Protein AF-0000000066000483 (afdb_homodimer)

Nearest PDB structures (foldseek):
  2x7j-assembly1_D  TM=9.455E-01  e=1.688E-59  Bacillus subtilis
  5esu-assembly1_A  TM=7.967E-01  e=1.629E-35  Mycobacterium tuberculosis H37Rv
  6o0g-assembly1_A  TM=8.181E-01  e=1.259E-33  Mycobacterium tuberculosis H37Rv
  6bd3-assembly1_A  TM=7.556E-01  e=4.168E-23  Saccharomyces cerevisiae
  5ims-assembly1_A  TM=7.559E-01  e=4.507E-22  Saccharomyces cerevisiae S288C

Secondary structure (DSSP, 8-state):
--HHHHHHHHHHHHHHHHHHHHHTT--EEEE---STTHHHHHHHHH-TT-EEEE-S-HHHHHHHHHHHHHHHTS-EEEEE-STHHHHTTHHHHHHHHHHT--EEEEEEE--GGGTTTT-TT----TTTTGGGSSEEEEPPSP-GGGHHHHHHHHHHHHHHHHSSSP-EEEEEEE-PSP-PPPHHHHHHHHTSPP-------------HHHHHHHHHHHHT-SSEEEEE-TTPPTTHHHHHHHHHHHHT--EEE-TTSSSSBSTT--TTEE--HHHHTT-HHHHHH---SEEEEESSPPS-HHHHHHHHH-TTSEEEEE-TT-----TTS---EEE-S-HHHHHHHHHHHTTT----S--HHHHHHHHHHHHHHHHHHHHHTT--S--HHHHHHHHHHHSPTTEEEEE-TTHHHHHHHHHS--BSS-EEEE---SS--STTHHHHHHHHHHTT--SEEEEEEHHHHHHTGGGHHHHHHHT--EEEEEEE-SS-GGGGGSGGGG-HHHHIIIII------SHHHHHHTT-EEEEE-SHHHHHHHHHHHTTSSEEEEEEE--HHHHHHHHHTHHHHHHHHHHHTT-SS--/--HHHHHHHHHHHHHHHHHHHHHTT--EEEE---STTHHHHHHHHH-TT-EEEE-S-HHHHHHHHHHHHHHHTS-EEEEE-STHHHHTTHHHHHHHHHHT--EEEEEEE--GGGTTTT-TT----TTTTGGGSSEEEEPPSP-GGGHHHHHHHHHHHHHHHHSSSP-EEEEEEE-PSP-PPPHHHHHHHHHSPP-------------HHHHHHHHHHHHT-SSEEEEE-TTPPTT-HHHHHHHHHHHT--EEE-TTSS-SBSTT--TTEE--HHHHTT-HHHHHH---SEEEEESSPPS-HHHHHHHHH-TTSEEEEE-TT-----TTS---EEE-S-HHHHHHHHHHHTTT----S--HHHHHHHHHHHHHHHHHHHHHTT--S--HHHHHHHHHHHSPTTEEEEE-TTHHHHHHHHHS--BSS-EEEE---SS--STTHHHHHHHHHHTT--SEEEEEEHHHHHHTGGGHHHHHHHT--EEEEEEE-SS-GGGGGSGGGG-HHHHIIIII------SHHHHHHTT-EEEEE-SHHHHHHHHHHHTTSSEEEEEEE--HHHHHHHHHTHHHHHHHHHHHTT-SS--

Foldseek 3Di:
DPPVQQLALLLLLLLLLLQQCQVQPAAEEEEEDDQLQQSNVVNQVPQPRHDYQYAHQLLLSLLLQQLQQVLQVAEYEYEYEAACSLVSNQVSLQLQQLLLGQYEYEYEAAAPVQEPPPHPRHDPNQCSNPPSAQEEDEDHERDPVCSVVSQVVSQVQRQSCNAFSHHYYYYYYHYDPPRYHDPVVSVVSSVDDRDHDHDDYDFFDDDLVVLLVVLVVLLPFQFEAEEQAANFDAPCQLLVLLLCVLSLHAYAYAPRRNNQEAQSDDLSYFQQCLQLLVQPLQLVFRAGQEYEYEDADHPRPSVVVSCLVRLNHAYEYEACSPDDRDPSPSHPHYHNGRSNVSSVSSSVSSVPPPPDDRDLNSVLVSVLRVLLLVLLCVPQQPDKFDALLNVLLCCLVLPAAQAEEEEAAQVRSVSNRNRNGGDHRHYNYHYSPSVRDLANSLSSQQSNQVSVRPPAEYEHEPVSCVRHLSSLVSCQVVVTQYEYEYEYQQAQLNCCLDPCVVVVVCCCPPGRVGDPDDCVVSCVVNVAAEAADGTDVSVSVQVVVSNVTGHYYYYYYDHSNVNNVVVVVSNVSSNVSCVVVVSSHRD/DPPVQQLALLLLLLLLLLQQCLVQPAAEEEEEDDQLQQSNVVNQVPQPRHDYQYAHQLLLSLLLQQLQQVLQVAEYEYEYEAACSLVSNQVSLQLQQLLLGQYEYEYEAAAPVQEPPPHPRHDPNQCSNPPSAQEEDEDHERDPVCSVVSQVVSQVQRQSCNAFSHHYYYYYYHYDPPRYHDPVVSVVSSVDDRDHDHDDYDFFDDDPVVLLVVLVVLLPFQFEAEEQAANFDAPCQLLVLLLCVLSLHAYAYAPRRNNQEAQSDDLSYFQQCLQLLVQPLQLVFRAGQEYEYGDADHPRPSVVVSCLVRLNHAYEYEACNPDDRDPSPSHPHYHNGRSNVSSVSSSVSSVPPPPDDRDLNSVLVSVLRVLLLVLLCVPQQPDKFDALLNVLLCCLVLPAAQAEEEEAAQVRSVSNRNRNGGDHRHYNYHYSPSVRDLANSLSSQQSNQVSVRPPYEYEHEPVSCVRHLSSLVSCQVVVTQYEYEYEYQQAQLNCCLDPCVVVVVCCCPPGRVRDPDDCVVSCVVNVAAEAADGTDVSVSVQVVVSNVTGHYYYYYYDHSNVNNVVVVVSNVSSNVSCVVVVSSHSD

Solvent-accessible surface area (backbone atoms only — not comparable to full-atom values): 58653 Å² total; per-residue (Å²): 127,63,62,67,62,49,33,52,20,40,24,54,45,31,41,49,50,40,46,37,41,37,72,68,60,30,39,47,35,32,37,32,63,46,68,66,25,36,38,46,53,53,32,37,63,67,37,89,68,39,42,72,43,72,32,87,39,41,43,32,36,36,17,19,30,50,16,25,12,64,50,61,74,37,43,16,27,38,37,30,15,38,25,42,49,53,38,35,27,38,35,32,39,45,31,24,33,62,54,39,38,26,29,41,39,38,32,19,32,65,37,77,91,43,51,91,18,57,32,82,35,45,60,84,66,80,68,55,64,61,88,35,38,76,44,77,45,80,50,71,59,63,45,71,90,46,47,69,58,50,36,48,50,48,16,49,45,56,27,51,12,64,20,67,50,20,8,20,21,38,43,38,41,21,49,64,84,78,51,70,51,46,66,70,60,40,55,54,56,68,72,45,83,77,83,59,46,78,54,82,70,75,82,41,75,79,56,70,67,61,49,49,51,50,41,57,54,53,68,71,48,74,38,42,38,33,36,33,5,35,71,34,64,84,81,40,26,54,44,49,46,52,29,25,64,64,65,53,22,37,31,46,27,26,55,41,12,56,41,28,34,14,78,60,43,52,80,48,51,36,23,33,54,48,54,55,45,63,28,63,52,36,50,70,47,61,65,55,52,33,35,42,36,32,43,36,71,51,88,40,61,36,52,53,50,51,53,64,71,44,60,81,29,45,28,37,40,44,34,44,44,62,70,60,58,50,60,78,74,53,60,82,39,76,43,57,23,28,61,67,58,49,33,53,54,45,37,58,66,37,63,78,56,83,79,76,76,84,44,72,55,37,49,46,53,39,47,49,36,52,49,37,46,50,51,52,49,66,61,39,70,77,52,67,70,67,43,72,59,41,50,29,49,45,44,65,76,68,55,57,73,56,25,29,40,32,35,29,54,72,52,48,42,52,35,34,35,48,37,34,59,56,38,46,58,38,47,48,42,43,62,66,66,36,27,51,42,50,65,34,49,50,8,20,51,52,13,19,31,76,40,65,37,61,56,31,37,34,38,32,40,43,55,32,46,59,53,18,48,70,24,49,54,47,36,52,78,66,70,43,47,35,32,36,42,32,43,32,41,55,32,37,47,59,45,62,75,40,81,60,47,73,41,66,92,49,25,50,70,55,43,30,44,64,72,82,70,58,62,61,32,56,27,56,44,48,68,25,51,68,41,82,37,84,36,58,66,49,42,51,52,52,54,61,56,41,73,78,55,46,35,32,38,39,35,38,69,45,50,39,71,56,49,51,50,61,54,63,60,46,50,60,53,35,45,51,51,35,52,74,71,57,59,34,56,68,127,129,63,64,66,62,48,33,52,20,41,24,53,45,29,42,48,52,42,47,38,41,39,72,67,59,30,38,44,34,30,36,31,63,47,68,67,26,37,40,47,53,52,31,35,63,68,36,90,67,39,42,73,42,70,33,86,38,41,41,32,35,34,16,20,29,51,16,24,12,63,50,62,74,38,43,16,27,39,38,31,16,38,26,42,48,53,39,36,27,38,37,32,40,42,32,24,32,61,55,40,40,27,30,40,38,37,31,19,33,66,36,76,88,43,51,91,17,58,32,82,36,46,60,82,66,80,67,55,64,61,86,37,37,77,44,77,47,80,50,72,60,64,44,72,90,45,47,70,59,49,37,49,50,49,18,50,45,56,27,49,13,63,19,67,49,20,9,20,21,38,42,38,42,21,47,63,84,79,51,70,51,46,65,70,60,40,56,54,57,70,72,44,82,77,84,58,46,78,54,80,70,76,82,42,76,78,56,71,65,60,50,48,51,49,41,60,54,53,68,71,49,73,38,42,38,33,37,32,7,34,72,34,63,84,80,41,28,53,44,50,45,52,31,25,63,62,65,54,23,38,30,46,27,26,54,41,14,57,42,30,34,14,76,61,42,52,79,49,52,36,25,34,55,49,54,55,45,63,28,64,52,36,49,70,46,62,65,54,52,33,36,42,36,33,43,36,70,51,88,40,61,36,51,54,51,50,51,63,71,43,60,81,29,45,30,37,39,45,33,45,44,61,71,60,57,50,60,77,74,52,60,83,38,76,43,56,23,27,59,66,58,48,33,54,54,46,36,59,66,36,62,79,56,82,78,75,78,84,44,73,54,35,48,46,53,40,47,49,38,52,50,36,50,49,52,52,48,66,61,38,70,77,51,66,72,67,44,71,58,41,50,31,49,46,43,65,74,68,53,58,74,56,26,27,38,33,36,30,54,71,53,47,42,52,33,35,35,46,37,35,58,56,37,46,58,36,48,47,42,45,61,66,67,36,26,52,40,51,65,34,52,50,9,19,51,51,12,20,30,74,40,65,38,60,55,30,38,32,38,32,40,44,56,33,45,58,53,17,49,70,23,48,54,46,35,53,76,66,69,43,46,34,32,36,41,32,44,32,40,54,32,39,46,59,44,63,75,40,81,60,45,72,42,66,91,50,25,50,69,54,42,31,44,63,71,82,70,58,62,61,32,56,27,56,46,50,69,27,51,69,39,81,36,85,35,58,67,49,43,52,52,52,53,60,56,40,72,78,54,46,34,32,39,40,36,37,68,48,50,39,73,56,49,51,52,61,55,62,59,47,50,60,53,35,46,52,50,35,50,74,72,58,58,34,57,68,127

Sequence (1174 aa):
MNVTAHIEALTHWVAAIAQSLAANGVKDVVVCPGSRSTPLALAVARHPSLRVWMHLDERSAGFFALGMARARGMPAAVLCTSGTAVANLLPAVVEANLARVPLVILTADRPPELRDNGAPQTIDQIGIFGRNVRWFVDLPTPDMALLPFLRATLGRAVGLARSAPAGPVHLNLPFREPLVPDRARMAALFSETPSAVQVTPARRMIGGAELAMLATSLVEYRRGLIIAGPDCPPDLGPLLTTLAHRLRYPILADPLSGVRYGPHVDEYTLGTYDAFLRDERFVSSYAPEVVLRFGAMPTSKPLLLYLQHHPHARQIVIDGGAGWREPTSLAREHLHVDEHWFCIALADALASSQREGPTLWLRAWVSAEQTARTIIQSHLLPQEHISEPGLFARLGSWLPAGATLFVGNSMPVRDCDTFLGPRTNPLYVVGNRGANGIDGLVSTALGLAAGQARPLVMALGDLSLLHDSNGLLAARLHRLDATILLINNDGGGIFSFLPQASETDQFELLFGTPHGVDFAPLAAMHNAHYTLATDWSAVHEALQASFTGGLHLIEVRTRRDQNVIDHRTIWPLVSNALAQAGITVAEMNVTAHIEALTHWVAAIAQSLAANGVKDVVVCPGSRSTPLALAVARHPSLRVWMHLDERSAGFFALGMARARGMPAAVLCTSGTAVANLLPAVVEANLARVPLVILTADRPPELRDNGAPQTIDQIGIFGRNVRWFVDLPTPDMALLPFLRATLGRAVGLARSAPAGPVHLNLPFREPLVPDRARMAALFSETPSAVQVTPARRMIGGAELAMLATSLVEYRRGLIIAGPDCPPDLGPLLTTLAHRLRYPILADPLSGVRYGPHVDEYTLGTYDAFLRDERFVSSYAPEVVLRFGAMPTSKPLLLYLQHHPHARQIVIDGGAGWREPTSLAREHLHVDEHWFCIALADALASSQREGPTLWLRAWVSAEQTARTIIQSHLLPQEHISEPGLFARLGSWLPAGATLFVGNSMPVRDCDTFLGPRTNPLYVVGNRGANGIDGLVSTALGLAAGQARPLVMALGDLSLLHDSNGLLAARLHRLDATILLINNDGGGIFSFLPQASETDQFELLFGTPHGVDFAPLAAMHNAHYTLATDWSAVHEALQASFTGGLHLIEVRTRRDQNVIDHRTIWPLVSNALAQAGITVAE

Structure (mmCIF, N/CA/C/O backbone):
data_AF-0000000066000483-model_v1
#
loop_
_entity.id
_entity.type
_entity.pdbx_description
1 polymer '2-succinyl-5-enolpyruvyl-6-hydroxy-3-cyclohexene-1-carboxylate synthase'
#
loop_
_atom_site.group_PDB
_atom_site.id
_atom_site.type_symbol
_atom_site.label_atom_id
_atom_site.label_alt_id
_atom_site.label_comp_id
_atom_site.label_asym_id
_atom_site.label_entity_id
_atom_site.label_seq_id
_atom_site.pdbx_PDB_ins_code
_atom_site.Cartn_x
_atom_site.Cartn_y
_atom_site.Cartn_z
_atom_site.occupancy
_atom_site.B_iso_or_equiv
_atom_site.auth_seq_id
_atom_site.auth_comp_id
_atom_site.auth_asym_id
_atom_site.auth_atom_id
_atom_site.pdbx_PDB_model_num
ATOM 1 N N . MET A 1 1 ? -27.188 25.547 -0.928 1 64.12 1 MET A N 1
ATOM 2 C CA . MET A 1 1 ? -27.688 24.234 -1.304 1 64.12 1 MET A CA 1
ATOM 3 C C . MET A 1 1 ? -28.828 23.797 -0.377 1 64.12 1 MET A C 1
ATOM 5 O O . MET A 1 1 ? -28.781 24.047 0.827 1 64.12 1 MET A O 1
ATOM 9 N N . ASN A 1 2 ? -29.953 23.516 -0.878 1 86.12 2 ASN A N 1
ATOM 10 C CA . ASN A 1 2 ? -31.047 22.953 -0.106 1 86.12 2 ASN A CA 1
ATOM 11 C C . ASN A 1 2 ? -30.672 21.641 0.556 1 86.12 2 ASN A C 1
ATOM 13 O O . ASN A 1 2 ? -30.531 20.609 -0.119 1 86.12 2 ASN A O 1
ATOM 17 N N . VAL A 1 3 ? -30.406 21.734 1.861 1 91.06 3 VAL A N 1
ATOM 18 C CA . VAL A 1 3 ? -29.891 20.609 2.641 1 91.06 3 VAL A CA 1
ATOM 19 C C . VAL A 1 3 ? -30.859 19.422 2.559 1 91.06 3 VAL A C 1
ATOM 21 O O . VAL A 1 3 ? -30.422 18.281 2.422 1 91.06 3 VAL A O 1
ATOM 24 N N . THR A 1 4 ? -32.125 19.703 2.559 1 93.38 4 THR A N 1
ATOM 25 C CA . THR A 1 4 ? -33.125 18.641 2.504 1 93.38 4 THR A CA 1
ATOM 26 C C . THR A 1 4 ? -33.094 17.938 1.153 1 93.38 4 THR A C 1
ATOM 28 O O . THR A 1 4 ? -33.156 16.703 1.089 1 93.38 4 THR A O 1
ATOM 31 N N . ALA A 1 5 ? -33.031 18.703 0.168 1 94.5 5 ALA A N 1
ATOM 32 C CA . ALA A 1 5 ? -32.969 18.141 -1.18 1 94.5 5 ALA A CA 1
ATOM 33 C C . ALA A 1 5 ? -31.688 17.328 -1.367 1 94.5 5 ALA A C 1
ATOM 35 O O . ALA A 1 5 ? -31.703 16.281 -2.02 1 94.5 5 ALA A O 1
ATOM 36 N N . HIS A 1 6 ? -30.594 17.828 -0.785 1 96.25 6 HIS A N 1
ATOM 37 C CA . HIS A 1 6 ? -29.328 17.109 -0.872 1 96.25 6 HIS A CA 1
ATOM 38 C C . HIS A 1 6 ? -29.391 15.766 -0.167 1 96.25 6 HIS A C 1
ATOM 40 O O . HIS A 1 6 ? -28.984 14.742 -0.725 1 96.25 6 HIS A O 1
ATOM 46 N N . ILE A 1 7 ? -29.938 15.727 1.005 1 97.56 7 ILE A N 1
ATOM 47 C CA . ILE A 1 7 ? -30 14.508 1.8 1 97.56 7 ILE A CA 1
ATOM 48 C C . ILE A 1 7 ? -30.906 13.492 1.103 1 97.56 7 ILE A C 1
ATOM 50 O O . ILE A 1 7 ? -30.625 12.289 1.115 1 97.56 7 ILE A O 1
ATOM 54 N N . GLU A 1 8 ? -31.984 13.977 0.52 1 97.31 8 GLU A N 1
ATOM 55 C CA . GLU A 1 8 ? -32.875 13.094 -0.236 1 97.31 8 GLU A CA 1
ATOM 56 C C . GLU A 1 8 ? -32.125 12.445 -1.406 1 97.31 8 GLU A C 1
ATOM 58 O O . GLU A 1 8 ? -32.188 11.227 -1.582 1 97.31 8 GLU A O 1
ATOM 63 N N . ALA A 1 9 ? -31.469 13.258 -2.219 1 97.81 9 ALA A N 1
ATOM 64 C CA . ALA A 1 9 ? -30.703 12.75 -3.365 1 97.81 9 ALA A CA 1
ATOM 65 C C . ALA A 1 9 ? -29.625 11.781 -2.922 1 97.81 9 ALA A C 1
ATOM 67 O O . ALA A 1 9 ? -29.422 10.734 -3.541 1 97.81 9 ALA A O 1
ATOM 68 N N . LEU A 1 10 ? -28.938 12.188 -1.86 1 98.5 10 LEU A N 1
ATOM 69 C CA . LEU A 1 10 ? -27.875 11.359 -1.31 1 98.5 10 LEU A CA 1
ATOM 70 C C . LEU A 1 10 ? -28.406 9.992 -0.887 1 98.5 10 LEU A C 1
ATOM 72 O O . LEU A 1 10 ? -27.797 8.961 -1.192 1 98.5 10 LEU A O 1
ATOM 76 N N . THR A 1 11 ? -29.531 9.953 -0.209 1 98.44 11 THR A N 1
ATOM 77 C CA . THR A 1 11 ? -30.141 8.727 0.3 1 98.44 11 THR A CA 1
ATOM 78 C C . THR A 1 11 ? -30.531 7.809 -0.848 1 98.44 11 THR A C 1
ATOM 80 O O . THR A 1 11 ? -30.219 6.617 -0.833 1 98.44 11 THR A O 1
ATOM 83 N N . HIS A 1 12 ? -31.203 8.344 -1.861 1 97.75 12 HIS A N 1
ATOM 84 C CA . HIS A 1 12 ? -31.609 7.547 -3.014 1 97.75 12 HIS A CA 1
ATOM 85 C C . HIS A 1 12 ? -30.406 7.016 -3.773 1 97.75 12 HIS A C 1
ATOM 87 O O . HIS A 1 12 ? -30.422 5.879 -4.258 1 97.75 12 HIS A O 1
ATOM 93 N N . TRP A 1 13 ? -29.422 7.848 -3.869 1 98.19 13 TRP A N 1
ATOM 94 C CA . TRP A 1 13 ? -28.219 7.531 -4.625 1 98.19 13 TRP A CA 1
ATOM 95 C C . TRP A 1 13 ? -27.5 6.332 -4.023 1 98.19 13 TRP A C 1
ATOM 97 O O . TRP A 1 13 ? -27.234 5.348 -4.719 1 98.19 13 TRP A O 1
ATOM 107 N N . VAL A 1 14 ? -27.188 6.328 -2.768 1 98.69 14 VAL A N 1
ATOM 108 C CA . VAL A 1 14 ? -26.391 5.273 -2.129 1 98.69 14 VAL A CA 1
ATOM 109 C C . VAL A 1 14 ? -27.266 4.027 -1.949 1 98.69 14 VAL A C 1
ATOM 111 O O . VAL A 1 14 ? -26.766 2.902 -2.027 1 98.69 14 VAL A O 1
ATOM 114 N N . ALA A 1 15 ? -28.562 4.195 -1.712 1 98 15 ALA A N 1
ATOM 115 C CA . ALA A 1 15 ? -29.469 3.043 -1.689 1 98 15 ALA A CA 1
ATOM 116 C C . ALA A 1 15 ? -29.453 2.318 -3.033 1 98 15 ALA A C 1
ATOM 118 O O . ALA A 1 15 ? -29.438 1.086 -3.08 1 98 15 ALA A O 1
ATOM 119 N N . ALA A 1 16 ? -29.516 3.1 -4.109 1 96.88 16 ALA A N 1
ATOM 120 C CA . ALA A 1 16 ? -29.484 2.518 -5.445 1 96.88 16 ALA A CA 1
ATOM 121 C C . ALA A 1 16 ? -28.188 1.743 -5.684 1 96.88 16 ALA A C 1
ATOM 123 O O . ALA A 1 16 ? -28.203 0.679 -6.309 1 96.88 16 ALA A O 1
ATOM 124 N N . ILE A 1 17 ? -27.078 2.27 -5.234 1 98.31 17 ILE A N 1
ATOM 125 C CA . ILE A 1 17 ? -25.781 1.591 -5.395 1 98.31 17 ILE A CA 1
ATOM 126 C C . ILE A 1 17 ? -25.828 0.247 -4.672 1 98.31 17 ILE A C 1
ATOM 128 O O . ILE A 1 17 ? -25.516 -0.791 -5.258 1 98.31 17 ILE A O 1
ATOM 132 N N . ALA A 1 18 ? -26.219 0.236 -3.414 1 98.12 18 ALA A N 1
ATOM 133 C CA . ALA A 1 18 ? -26.281 -0.988 -2.617 1 98.12 18 ALA A CA 1
ATOM 134 C C . ALA A 1 18 ? -27.203 -2.014 -3.254 1 98.12 18 ALA A C 1
ATOM 136 O O . ALA A 1 18 ? -26.859 -3.193 -3.355 1 98.12 18 ALA A O 1
ATOM 137 N N . GLN A 1 19 ? -28.375 -1.544 -3.68 1 96.62 19 GLN A N 1
ATOM 138 C CA . GLN A 1 19 ? -29.359 -2.426 -4.289 1 96.62 19 GLN A CA 1
ATOM 139 C C . GLN A 1 19 ? -28.844 -3.031 -5.586 1 96.62 19 GLN A C 1
ATOM 141 O O . GLN A 1 19 ? -29.047 -4.219 -5.848 1 96.62 19 GLN A O 1
ATOM 146 N N . SER A 1 20 ? -28.25 -2.213 -6.367 1 95.69 20 SER A N 1
ATOM 147 C CA . SER A 1 20 ? -27.719 -2.684 -7.645 1 95.69 20 SER A CA 1
ATOM 148 C C . SER A 1 20 ? -26.609 -3.707 -7.449 1 95.69 20 SER A C 1
ATOM 150 O O . SER A 1 20 ? -26.516 -4.688 -8.195 1 95.69 20 SER A O 1
ATOM 152 N N . LEU A 1 21 ? -25.688 -3.469 -6.5 1 97.06 21 LEU A N 1
ATOM 153 C CA . LEU A 1 21 ? -24.641 -4.445 -6.195 1 97.06 21 LEU A CA 1
ATOM 154 C C . LEU A 1 21 ? -25.25 -5.797 -5.84 1 97.06 21 LEU A C 1
ATOM 156 O O . LEU A 1 21 ? -24.891 -6.82 -6.426 1 97.06 21 LEU A O 1
ATOM 160 N N . ALA A 1 22 ? -26.219 -5.773 -4.938 1 96.12 22 ALA A N 1
ATOM 161 C CA . ALA A 1 22 ? -26.875 -7 -4.484 1 96.12 22 ALA A CA 1
ATOM 162 C C . ALA A 1 22 ? -27.578 -7.707 -5.633 1 96.12 22 ALA A C 1
ATOM 164 O O . ALA A 1 22 ? -27.484 -8.93 -5.781 1 96.12 22 ALA A O 1
ATOM 165 N N . ALA A 1 23 ? -28.297 -6.934 -6.41 1 93.88 23 ALA A N 1
ATOM 166 C CA . ALA A 1 23 ? -29.062 -7.488 -7.516 1 93.88 23 ALA A CA 1
ATOM 167 C C . ALA A 1 23 ? -28.156 -8.133 -8.555 1 93.88 23 ALA A C 1
ATOM 169 O O . ALA A 1 23 ? -28.578 -9.062 -9.258 1 93.88 23 ALA A O 1
ATOM 170 N N . ASN A 1 24 ? -26.953 -7.648 -8.625 1 93.62 24 ASN A N 1
ATOM 171 C CA . ASN A 1 24 ? -26.016 -8.164 -9.617 1 93.62 24 ASN A CA 1
ATOM 172 C C . ASN A 1 24 ? -25.094 -9.211 -9.023 1 93.62 24 ASN A C 1
ATOM 174 O O . ASN A 1 24 ? -24.047 -9.531 -9.609 1 93.62 24 ASN A O 1
ATOM 178 N N . GLY A 1 25 ? -25.375 -9.672 -7.848 1 92.88 25 GLY A N 1
ATOM 179 C CA . GLY A 1 25 ? -24.734 -10.867 -7.32 1 92.88 25 GLY A CA 1
ATOM 180 C C . GLY A 1 25 ? -23.641 -10.562 -6.316 1 92.88 25 GLY A C 1
ATOM 181 O O . GLY A 1 25 ? -23.062 -11.477 -5.738 1 92.88 25 GLY A O 1
ATOM 182 N N . VAL A 1 26 ? -23.328 -9.289 -6.109 1 96.5 26 VAL A N 1
ATOM 183 C CA . VAL A 1 26 ? -22.359 -8.953 -5.062 1 96.5 26 VAL A CA 1
ATOM 184 C C . VAL A 1 26 ? -22.984 -9.211 -3.691 1 96.5 26 VAL A C 1
ATOM 186 O O . VAL A 1 26 ? -24.094 -8.758 -3.412 1 96.5 26 VAL A O 1
ATOM 189 N N . LYS A 1 27 ? -22.328 -9.93 -2.873 1 96.69 27 LYS A N 1
ATOM 190 C CA . LYS A 1 27 ? -22.844 -10.234 -1.542 1 96.69 27 LYS A CA 1
ATOM 191 C C . LYS A 1 27 ? -21.922 -9.68 -0.455 1 96.69 27 LYS A C 1
ATOM 193 O O . LYS A 1 27 ? -22.391 -9.344 0.639 1 96.69 27 LYS A O 1
ATOM 198 N N . ASP A 1 28 ? -20.672 -9.656 -0.729 1 98.06 28 ASP A N 1
ATOM 199 C CA . ASP A 1 28 ? -19.656 -9.305 0.262 1 98.06 28 ASP A CA 1
ATOM 200 C C . ASP A 1 28 ? -19.031 -7.945 -0.051 1 98.06 28 ASP A C 1
ATOM 202 O O . ASP A 1 28 ? -18.531 -7.727 -1.155 1 98.06 28 ASP A O 1
ATOM 206 N N . VAL A 1 29 ? -19.078 -7.051 0.91 1 98.69 29 VAL A N 1
ATOM 207 C CA . VAL A 1 29 ? -18.453 -5.734 0.783 1 98.69 29 VAL A CA 1
ATOM 208 C C . VAL A 1 29 ? -17.438 -5.535 1.9 1 98.69 29 VAL A C 1
ATOM 210 O O . VAL A 1 29 ? -17.781 -5.547 3.082 1 98.69 29 VAL A O 1
ATOM 213 N N . VAL A 1 30 ? -16.188 -5.445 1.542 1 98.81 30 VAL A N 1
ATOM 214 C CA . VAL A 1 30 ? -15.133 -5.105 2.496 1 98.81 30 VAL A CA 1
ATOM 215 C C . VAL A 1 30 ? -15.102 -3.592 2.707 1 98.81 30 VAL A C 1
ATOM 217 O O . VAL A 1 30 ? -14.867 -2.832 1.764 1 98.81 30 VAL A O 1
ATOM 220 N N . VAL A 1 31 ? -15.336 -3.127 3.92 1 98.56 31 VAL A N 1
ATOM 221 C CA . VAL A 1 31 ? -15.461 -1.703 4.211 1 98.56 31 VAL A CA 1
ATOM 222 C C . VAL A 1 31 ? -14.297 -1.25 5.09 1 98.56 31 VAL A C 1
ATOM 224 O O . VAL A 1 31 ? -14.023 -1.856 6.125 1 98.56 31 VAL A O 1
ATOM 227 N N . CYS A 1 32 ? -13.57 -0.256 4.641 1 98 32 CYS A N 1
ATOM 228 C CA . CYS A 1 32 ? -12.562 0.425 5.449 1 98 32 CYS A CA 1
ATOM 229 C C . CYS A 1 32 ? -13.141 1.688 6.082 1 98 32 CYS A C 1
ATOM 231 O O . CYS A 1 32 ? -13.789 2.486 5.406 1 98 32 CYS A O 1
ATOM 233 N N . PRO A 1 33 ? -12.867 1.894 7.332 1 94.81 33 PRO A N 1
ATOM 234 C CA . PRO A 1 33 ? -13.469 3.043 8.016 1 94.81 33 PRO A CA 1
ATOM 235 C C . PRO A 1 33 ? -12.984 4.379 7.457 1 94.81 33 PRO A C 1
ATOM 237 O O . PRO A 1 33 ? -11.812 4.516 7.102 1 94.81 33 PRO A O 1
ATOM 240 N N . GLY A 1 34 ? -13.891 5.305 7.402 1 95.31 34 GLY A N 1
ATOM 241 C CA . GLY A 1 34 ? -13.625 6.66 6.945 1 95.31 34 GLY A CA 1
ATOM 242 C C . GLY A 1 34 ? -14.867 7.527 6.914 1 95.31 34 GLY A C 1
ATOM 243 O O . GLY A 1 34 ? -15.992 7.02 6.98 1 95.31 34 GLY A O 1
ATOM 244 N N . SER A 1 35 ? -14.68 8.789 6.805 1 95.25 35 SER A N 1
ATOM 245 C CA . SER A 1 35 ? -15.797 9.719 6.879 1 95.25 35 SER A CA 1
ATOM 246 C C . SER A 1 35 ? -16.438 9.93 5.508 1 95.25 35 SER A C 1
ATOM 248 O O . SER A 1 35 ? -17.656 9.883 5.375 1 95.25 35 SER A O 1
ATOM 250 N N . ARG A 1 36 ? -15.609 10.109 4.484 1 96.81 36 ARG A N 1
ATOM 251 C CA . ARG A 1 36 ? -16.125 10.469 3.168 1 96.81 36 ARG A CA 1
ATOM 252 C C . ARG A 1 36 ? -17.016 9.352 2.613 1 96.81 36 ARG A C 1
ATOM 254 O O . ARG A 1 36 ? -17.969 9.617 1.876 1 96.81 36 ARG A O 1
ATOM 261 N N . SER A 1 37 ? -16.797 8.125 3.043 1 98.38 37 SER A N 1
ATOM 262 C CA . SER A 1 37 ? -17.547 6.98 2.525 1 98.38 37 SER A CA 1
ATOM 263 C C . SER A 1 37 ? -18.766 6.676 3.387 1 98.38 37 SER A C 1
ATOM 265 O O . SER A 1 37 ? -19.453 5.684 3.16 1 98.38 37 SER A O 1
ATOM 267 N N . THR A 1 38 ? -19.094 7.555 4.391 1 98.12 38 THR A N 1
ATOM 268 C CA . THR A 1 38 ? -20.125 7.336 5.387 1 98.12 38 THR A CA 1
ATOM 269 C C . THR A 1 38 ? -21.453 6.988 4.715 1 98.12 38 THR A C 1
ATOM 271 O O . THR A 1 38 ? -22.109 6.004 5.082 1 98.12 38 THR A O 1
ATOM 274 N N . PRO A 1 39 ? -21.938 7.777 3.68 1 98.31 39 PRO A N 1
ATOM 275 C CA . PRO A 1 39 ? -23.266 7.492 3.145 1 98.31 39 PRO A CA 1
ATOM 276 C C . PRO A 1 39 ? -23.391 6.082 2.568 1 98.31 39 PRO A C 1
ATOM 278 O O . PRO A 1 39 ? -24.359 5.379 2.834 1 98.31 39 PRO A O 1
ATOM 281 N N . LEU A 1 40 ? -22.359 5.664 1.819 1 98.75 40 LEU A N 1
ATOM 282 C CA . LEU A 1 40 ? -22.438 4.355 1.181 1 98.75 40 LEU A CA 1
ATOM 283 C C . LEU A 1 40 ? -22.172 3.24 2.189 1 98.75 40 LEU A C 1
ATOM 285 O O . LEU A 1 40 ? -22.766 2.166 2.1 1 98.75 40 LEU A O 1
ATOM 289 N N . ALA A 1 41 ? -21.25 3.469 3.133 1 98.62 41 ALA A N 1
ATOM 290 C CA . ALA A 1 41 ? -21 2.484 4.184 1 98.62 41 ALA A CA 1
ATOM 291 C C . ALA A 1 41 ? -22.281 2.166 4.953 1 98.62 41 ALA A C 1
ATOM 293 O O . ALA A 1 41 ? -22.562 1 5.234 1 98.62 41 ALA A O 1
ATOM 294 N N . LEU A 1 42 ? -23.047 3.205 5.289 1 98.5 42 LEU A N 1
ATOM 295 C CA . LEU A 1 42 ? -24.312 3.021 6.004 1 98.5 42 LEU A CA 1
ATOM 296 C C . LEU A 1 42 ? -25.312 2.262 5.148 1 98.5 42 LEU A C 1
ATOM 298 O O . LEU A 1 42 ? -26.031 1.386 5.648 1 98.5 42 LEU A O 1
ATOM 302 N N . ALA A 1 43 ? -25.375 2.582 3.863 1 98.5 43 ALA A N 1
ATOM 303 C CA . ALA A 1 43 ? -26.312 1.905 2.959 1 98.5 43 ALA A CA 1
ATOM 304 C C . ALA A 1 43 ? -25.984 0.419 2.85 1 98.5 43 ALA A C 1
ATOM 306 O O . ALA A 1 43 ? -26.875 -0.426 2.908 1 98.5 43 ALA A O 1
ATOM 307 N N . VAL A 1 44 ? -24.719 0.101 2.682 1 98.44 44 VAL A N 1
ATOM 308 C CA . VAL A 1 44 ? -24.266 -1.282 2.547 1 98.44 44 VAL A CA 1
ATOM 309 C C . VAL A 1 44 ? -24.562 -2.049 3.834 1 98.44 44 VAL A C 1
ATOM 311 O O . VAL A 1 44 ? -25.062 -3.178 3.791 1 98.44 44 VAL A O 1
ATOM 314 N N . ALA A 1 45 ? -24.25 -1.471 4.969 1 98.06 45 ALA A N 1
ATOM 315 C CA . ALA A 1 45 ? -24.422 -2.127 6.262 1 98.06 45 ALA A CA 1
ATOM 316 C C . ALA A 1 45 ? -25.891 -2.416 6.539 1 98.06 45 ALA A C 1
ATOM 318 O O . ALA A 1 45 ? -26.234 -3.395 7.211 1 98.06 45 ALA A O 1
ATOM 319 N N . ARG A 1 46 ? -26.797 -1.576 6.016 1 97.69 46 ARG A N 1
ATOM 320 C CA . ARG A 1 46 ? -28.219 -1.694 6.328 1 97.69 46 ARG A CA 1
ATOM 321 C C . ARG A 1 46 ? -28.938 -2.541 5.285 1 97.69 46 ARG A C 1
ATOM 323 O O . ARG A 1 46 ? -30.094 -2.936 5.484 1 97.69 46 ARG A O 1
ATOM 330 N N . HIS A 1 47 ? -28.344 -2.75 4.152 1 97.25 47 HIS A N 1
ATOM 331 C CA . HIS A 1 47 ? -29 -3.545 3.115 1 97.25 47 HIS A CA 1
ATOM 332 C C . HIS A 1 47 ? -29.109 -5.008 3.533 1 97.25 47 HIS A C 1
ATOM 334 O O . HIS A 1 47 ? -28.141 -5.605 3.988 1 97.25 47 HIS A O 1
ATOM 340 N N . PRO A 1 48 ? -30.188 -5.664 3.363 1 95.75 48 PRO A N 1
ATOM 341 C CA . PRO A 1 48 ? -30.422 -7.004 3.906 1 95.75 48 PRO A CA 1
ATOM 342 C C . PRO A 1 48 ? -29.609 -8.086 3.189 1 95.75 48 PRO A C 1
ATOM 344 O O . PRO A 1 48 ? -29.328 -9.141 3.768 1 95.75 48 PRO A O 1
ATOM 347 N N . SER A 1 49 ? -29.219 -7.852 1.95 1 96.06 49 SER A N 1
ATOM 348 C CA . SER A 1 49 ? -28.578 -8.906 1.169 1 96.06 49 SER A CA 1
ATOM 349 C C . SER A 1 49 ? -27.078 -8.695 1.092 1 96.06 49 SER A C 1
ATOM 351 O O . SER A 1 49 ? -26.375 -9.422 0.379 1 96.06 49 SER A O 1
ATOM 353 N N . LEU A 1 50 ? -26.547 -7.672 1.685 1 97.56 50 LEU A N 1
ATOM 354 C CA . LEU A 1 50 ? -25.109 -7.406 1.665 1 97.56 50 LEU A CA 1
ATOM 355 C C . LEU A 1 50 ? -24.5 -7.664 3.035 1 97.56 50 LEU A C 1
ATOM 357 O O . LEU A 1 50 ? -25.141 -7.441 4.062 1 97.56 50 LEU A O 1
ATOM 361 N N . ARG A 1 51 ? -23.328 -8.188 3 1 97.25 51 ARG A N 1
ATOM 362 C CA . ARG A 1 51 ? -22.562 -8.43 4.223 1 97.25 51 ARG A CA 1
ATOM 363 C C . ARG A 1 51 ? -21.328 -7.535 4.285 1 97.25 51 ARG A C 1
ATOM 365 O O . ARG A 1 51 ? -20.578 -7.441 3.312 1 97.25 51 ARG A O 1
ATOM 372 N N . VAL A 1 52 ? -21.172 -6.891 5.449 1 97.81 52 VAL A N 1
ATOM 373 C CA . VAL A 1 52 ? -20.031 -6.008 5.637 1 97.81 52 VAL A CA 1
ATOM 374 C C . VAL A 1 52 ? -18.875 -6.781 6.281 1 97.81 52 VAL A C 1
ATOM 376 O O . VAL A 1 52 ? -19.078 -7.473 7.281 1 97.81 52 VAL A O 1
ATOM 379 N N . TRP A 1 53 ? -17.734 -6.734 5.691 1 98 53 TRP A N 1
ATOM 380 C CA . TRP A 1 53 ? -16.469 -7.168 6.281 1 98 53 TRP A CA 1
ATOM 381 C C . TRP A 1 53 ? -15.57 -5.969 6.598 1 98 53 TRP A C 1
ATOM 383 O O . TRP A 1 53 ? -14.938 -5.41 5.703 1 98 53 TRP A O 1
ATOM 393 N N . MET A 1 54 ? -15.492 -5.621 7.855 1 96.62 54 MET A N 1
ATOM 394 C CA . MET A 1 54 ? -14.695 -4.465 8.258 1 96.62 54 MET A CA 1
ATOM 395 C C . MET A 1 54 ? -13.203 -4.789 8.211 1 96.62 54 MET A C 1
ATOM 397 O O . MET A 1 54 ? -12.781 -5.859 8.648 1 96.62 54 MET A O 1
ATOM 401 N N . HIS A 1 55 ? -12.43 -3.893 7.605 1 96.25 55 HIS A N 1
ATOM 402 C CA . HIS A 1 55 ? -10.977 -4.02 7.527 1 96.25 55 HIS A CA 1
ATOM 403 C C . HIS A 1 55 ? -10.297 -2.674 7.758 1 96.25 55 HIS A C 1
ATOM 405 O O . HIS A 1 55 ? -10.617 -1.686 7.098 1 96.25 55 HIS A O 1
ATOM 411 N N . LEU A 1 56 ? -9.281 -2.592 8.57 1 95.56 56 LEU A N 1
ATOM 412 C CA . LEU A 1 56 ? -8.68 -1.339 9.008 1 95.56 56 LEU A CA 1
ATOM 413 C C . LEU A 1 56 ? -7.652 -0.842 7.996 1 95.56 56 LEU A C 1
ATOM 415 O O . LEU A 1 56 ? -7.418 0.364 7.883 1 95.56 56 LEU A O 1
ATOM 419 N N . ASP A 1 57 ? -6.977 -1.723 7.293 1 97 57 ASP A N 1
ATOM 420 C CA . ASP A 1 57 ? -5.891 -1.421 6.367 1 97 57 ASP A CA 1
ATOM 421 C C . ASP A 1 57 ? -6.316 -1.659 4.922 1 97 57 ASP A C 1
ATOM 423 O O . ASP A 1 57 ? -6.555 -2.799 4.52 1 97 57 ASP A O 1
ATOM 427 N N . GLU A 1 58 ? -6.371 -0.637 4.109 1 98.5 58 GLU A N 1
ATOM 428 C CA . GLU A 1 58 ? -6.922 -0.714 2.758 1 98.5 58 GLU A CA 1
ATOM 429 C C . GLU A 1 58 ? -6.109 -1.663 1.883 1 98.5 58 GLU A C 1
ATOM 431 O O . GLU A 1 58 ? -6.664 -2.334 1.008 1 98.5 58 GLU A O 1
ATOM 436 N N . ARG A 1 59 ? -4.738 -1.71 2.049 1 98.44 59 ARG A N 1
ATOM 437 C CA . ARG A 1 59 ? -3.959 -2.682 1.291 1 98.44 59 ARG A CA 1
ATOM 438 C C . ARG A 1 59 ? -4.441 -4.102 1.564 1 98.44 59 ARG A C 1
ATOM 440 O O . ARG A 1 59 ? -4.691 -4.871 0.632 1 98.44 59 ARG A O 1
ATOM 447 N N . SER A 1 60 ? -4.566 -4.465 2.863 1 98.44 60 SER A N 1
ATOM 448 C CA . SER A 1 60 ? -5.047 -5.781 3.266 1 98.44 60 SER A CA 1
ATOM 449 C C . SER A 1 60 ? -6.484 -6.008 2.809 1 98.44 60 SER A C 1
ATOM 451 O O . SER A 1 60 ? -6.84 -7.109 2.385 1 98.44 60 SER A O 1
ATOM 453 N N . ALA A 1 61 ? -7.293 -4.949 2.881 1 98.75 61 ALA A N 1
ATOM 454 C CA . ALA A 1 61 ? -8.695 -5.031 2.486 1 98.75 61 ALA A CA 1
ATOM 455 C C . ALA A 1 61 ? -8.836 -5.441 1.022 1 98.75 61 ALA A C 1
ATOM 457 O O . ALA A 1 61 ? -9.688 -6.258 0.675 1 98.75 61 ALA A O 1
ATOM 458 N N . GLY A 1 62 ? -8.031 -4.801 0.179 1 98.88 62 GLY A N 1
ATOM 459 C CA . GLY A 1 62 ? -8.062 -5.152 -1.232 1 98.88 62 GLY A CA 1
ATOM 460 C C . GLY A 1 62 ? -7.77 -6.617 -1.492 1 98.88 62 GLY A C 1
ATOM 461 O O . GLY A 1 62 ? -8.5 -7.285 -2.223 1 98.88 62 GLY A O 1
ATOM 462 N N . PHE A 1 63 ? -6.699 -7.148 -0.875 1 98.88 63 PHE A N 1
ATOM 463 C CA . PHE A 1 63 ? -6.324 -8.547 -1.068 1 98.88 63 PHE A CA 1
ATOM 464 C C . PHE A 1 63 ? -7.336 -9.477 -0.417 1 98.88 63 PHE A C 1
ATOM 466 O O . PHE A 1 63 ? -7.602 -10.57 -0.924 1 98.88 63 PHE A O 1
ATOM 473 N N . PHE A 1 64 ? -7.93 -9.078 0.774 1 98.88 64 PHE A N 1
ATOM 474 C CA . PHE A 1 64 ? -8.984 -9.836 1.431 1 98.88 64 PHE A CA 1
ATOM 475 C C . PHE A 1 64 ? -10.188 -10 0.508 1 98.88 64 PHE A C 1
ATOM 477 O O . PHE A 1 64 ? -10.727 -11.102 0.369 1 98.88 64 PHE A O 1
ATOM 484 N N . ALA A 1 65 ? -10.57 -8.891 -0.177 1 98.88 65 ALA A N 1
ATOM 485 C CA . ALA A 1 65 ? -11.664 -8.93 -1.141 1 98.88 65 ALA A CA 1
ATOM 486 C C . ALA A 1 65 ? -11.328 -9.852 -2.312 1 98.88 65 ALA A C 1
ATOM 488 O O . ALA A 1 65 ? -12.203 -10.555 -2.824 1 98.88 65 ALA A O 1
ATOM 489 N N . LEU A 1 66 ? -10.117 -9.812 -2.75 1 98.75 66 LEU A N 1
ATOM 490 C CA . LEU A 1 66 ? -9.656 -10.688 -3.82 1 98.75 66 LEU A CA 1
ATOM 491 C C . LEU A 1 66 ? -9.844 -12.156 -3.443 1 98.75 66 LEU A C 1
ATOM 493 O O . LEU A 1 66 ? -10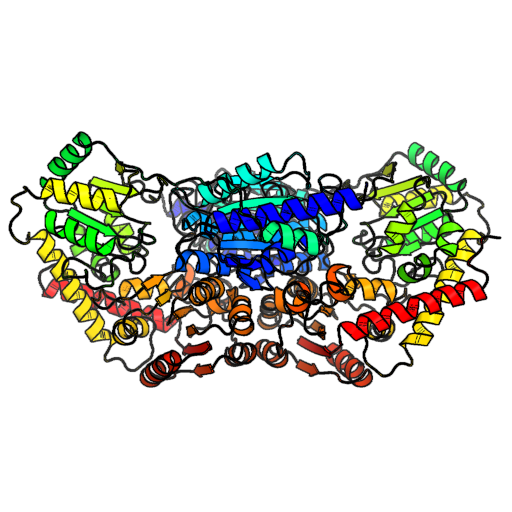.367 -12.938 -4.238 1 98.75 66 LEU A O 1
ATOM 497 N N . GLY A 1 67 ? -9.406 -12.531 -2.195 1 98.5 67 GLY A N 1
ATOM 498 C CA . GLY A 1 67 ? -9.609 -13.891 -1.718 1 98.5 67 GLY A CA 1
ATOM 499 C C . GLY A 1 67 ? -11.07 -14.297 -1.649 1 98.5 67 GLY A C 1
ATOM 500 O O . GLY A 1 67 ? -11.43 -15.406 -2.033 1 98.5 67 GLY A O 1
ATOM 501 N N . MET A 1 68 ? -11.875 -13.367 -1.192 1 98 68 MET A N 1
ATOM 502 C CA . MET A 1 68 ? -13.312 -13.609 -1.077 1 98 68 MET A CA 1
ATOM 503 C C . MET A 1 68 ? -13.93 -13.867 -2.447 1 98 68 MET A C 1
ATOM 505 O O . MET A 1 68 ? -14.727 -14.797 -2.609 1 98 68 MET A O 1
ATOM 509 N N . ALA A 1 69 ? -13.586 -13.031 -3.383 1 97.94 69 ALA A N 1
ATOM 510 C CA . ALA A 1 69 ? -14.109 -13.172 -4.742 1 97.94 69 ALA A CA 1
ATOM 511 C C . ALA A 1 69 ? -13.719 -14.523 -5.34 1 97.94 69 ALA A C 1
ATOM 513 O O . ALA A 1 69 ? -14.531 -15.172 -6 1 97.94 69 ALA A O 1
ATOM 514 N N . ARG A 1 70 ? -12.5 -14.977 -5.121 1 96.06 70 ARG A N 1
ATOM 515 C CA . ARG A 1 70 ? -12.023 -16.266 -5.625 1 96.06 70 ARG A CA 1
ATOM 516 C C . ARG A 1 70 ? -12.812 -17.406 -5.004 1 96.06 70 ARG A C 1
ATOM 518 O O . ARG A 1 70 ? -13.195 -18.359 -5.699 1 96.06 70 ARG A O 1
ATOM 525 N N . ALA A 1 71 ? -13 -17.297 -3.695 1 95.44 71 ALA A N 1
ATOM 526 C CA . ALA A 1 71 ? -13.688 -18.359 -2.971 1 95.44 71 ALA A CA 1
ATOM 527 C C . ALA A 1 71 ? -15.141 -18.484 -3.42 1 95.44 71 ALA A C 1
ATOM 529 O O . ALA A 1 71 ? -15.664 -19.594 -3.562 1 95.44 71 ALA A O 1
ATOM 530 N N . ARG A 1 72 ? -15.766 -17.328 -3.701 1 93.38 72 ARG A N 1
ATOM 531 C CA . ARG A 1 72 ? -17.203 -17.297 -4 1 93.38 72 ARG A CA 1
ATOM 532 C C . ARG A 1 72 ? -17.453 -17.484 -5.492 1 93.38 72 ARG A C 1
ATOM 534 O O . ARG A 1 72 ? -18.547 -17.859 -5.902 1 93.38 72 ARG A O 1
ATOM 541 N N . GLY A 1 73 ? -16.5 -17.203 -6.285 1 91 73 GLY A N 1
ATOM 542 C CA . GLY A 1 73 ? -16.703 -17.188 -7.727 1 91 73 GLY A CA 1
ATOM 543 C C . GLY A 1 73 ? -17.578 -16.047 -8.188 1 91 73 GLY A C 1
ATOM 544 O O . GLY A 1 73 ? -18.266 -16.156 -9.211 1 91 73 GLY A O 1
ATOM 545 N N . MET A 1 74 ? -17.734 -15.039 -7.324 1 93.81 74 MET A N 1
ATOM 546 C CA . MET A 1 74 ? -18.5 -13.82 -7.59 1 93.81 74 MET A CA 1
ATOM 547 C C . MET A 1 74 ? -17.719 -12.586 -7.184 1 93.81 74 MET A C 1
ATOM 549 O O . MET A 1 74 ? -16.812 -12.664 -6.352 1 93.81 74 MET A O 1
ATOM 553 N N . PRO A 1 75 ? -18.062 -11.43 -7.82 1 96.94 75 PRO A N 1
ATOM 554 C CA . PRO A 1 75 ? -17.328 -10.219 -7.445 1 96.94 75 PRO A CA 1
ATOM 555 C C . PRO A 1 75 ? -17.516 -9.852 -5.977 1 96.94 75 PRO A C 1
ATOM 557 O O . PRO A 1 75 ? -18.609 -10 -5.43 1 96.94 75 PRO A O 1
ATOM 560 N N . ALA A 1 76 ? -16.5 -9.453 -5.344 1 98.5 76 ALA A N 1
ATOM 561 C CA . ALA A 1 76 ? -16.531 -8.773 -4.055 1 98.5 76 ALA A CA 1
ATOM 562 C C . ALA A 1 76 ? -16.266 -7.277 -4.215 1 98.5 76 ALA A C 1
ATOM 564 O O . ALA A 1 76 ? -15.617 -6.859 -5.176 1 98.5 76 ALA A O 1
ATOM 565 N N . ALA A 1 77 ? -16.812 -6.48 -3.357 1 98.81 77 ALA A N 1
ATOM 566 C CA . ALA A 1 77 ? -16.594 -5.035 -3.426 1 98.81 77 ALA A CA 1
ATOM 567 C C . ALA A 1 77 ? -15.688 -4.562 -2.299 1 98.81 77 ALA A C 1
ATOM 569 O O . ALA A 1 77 ? -15.625 -5.184 -1.237 1 98.81 77 ALA A O 1
ATOM 570 N N . VAL A 1 78 ? -14.938 -3.557 -2.531 1 98.81 78 VAL A N 1
ATOM 571 C CA . VAL A 1 78 ? -14.148 -2.846 -1.533 1 98.81 78 VAL A CA 1
ATOM 572 C C . VAL A 1 78 ? -14.578 -1.381 -1.484 1 98.81 78 VAL A C 1
ATOM 574 O O . VAL A 1 78 ? -14.641 -0.712 -2.52 1 98.81 78 VAL A O 1
ATOM 577 N N . LEU A 1 79 ? -14.922 -0.911 -0.308 1 98.88 79 LEU A N 1
ATOM 578 C CA . LEU A 1 79 ? -15.344 0.469 -0.099 1 98.88 79 LEU A CA 1
ATOM 579 C C . LEU A 1 79 ? -14.383 1.2 0.829 1 98.88 79 LEU A C 1
ATOM 581 O O . LEU A 1 79 ? -14.094 0.727 1.932 1 98.88 79 LEU A O 1
ATOM 585 N N . CYS A 1 80 ? -13.82 2.311 0.368 1 98.69 80 CYS A N 1
ATOM 586 C CA . CYS A 1 80 ? -12.961 3.102 1.24 1 98.69 80 CYS A CA 1
ATOM 587 C C . CYS A 1 80 ? -13.219 4.594 1.055 1 98.69 80 CYS A C 1
ATOM 589 O O . CYS A 1 80 ? -13.945 4.992 0.142 1 98.69 80 CYS A O 1
ATOM 591 N N . THR A 1 81 ? -12.742 5.398 2.014 1 98.25 81 THR A N 1
ATOM 592 C CA . THR A 1 81 ? -12.82 6.855 1.969 1 98.25 81 THR A CA 1
ATOM 593 C C . THR A 1 81 ? -11.828 7.418 0.956 1 98.25 81 THR A C 1
ATOM 595 O O . THR A 1 81 ? -11.203 6.664 0.21 1 98.25 81 THR A O 1
ATOM 598 N N . SER A 1 82 ? -11.75 8.758 0.803 1 97.94 82 SER A N 1
ATOM 599 C CA . SER A 1 82 ? -10.891 9.422 -0.169 1 97.94 82 SER A CA 1
ATOM 600 C C . SER A 1 82 ? -9.445 9.484 0.321 1 97.94 82 SER A C 1
ATOM 602 O O . SER A 1 82 ? -9.164 9.172 1.479 1 97.94 82 SER A O 1
ATOM 604 N N . GLY A 1 83 ? -8.516 9.922 -0.573 1 97.75 83 GLY A N 1
ATOM 605 C CA . GLY A 1 83 ? -7.125 10.133 -0.202 1 97.75 83 GLY A CA 1
ATOM 606 C C . GLY A 1 83 ? -6.266 8.898 -0.395 1 97.75 83 GLY A C 1
ATOM 607 O O . GLY A 1 83 ? -6.48 8.125 -1.331 1 97.75 83 GLY A O 1
ATOM 608 N N . THR A 1 84 ? -5.254 8.711 0.493 1 98.12 84 THR A N 1
ATOM 609 C CA . THR A 1 84 ? -4.289 7.629 0.34 1 98.12 84 THR A CA 1
ATOM 610 C C . THR A 1 84 ? -4.949 6.277 0.602 1 98.12 84 THR A C 1
ATOM 612 O O . THR A 1 84 ? -4.395 5.23 0.261 1 98.12 84 THR A O 1
ATOM 615 N N . ALA A 1 85 ? -6.129 6.305 1.218 1 98.56 85 ALA A N 1
ATOM 616 C CA . ALA A 1 85 ? -6.879 5.059 1.331 1 98.56 85 ALA A CA 1
ATOM 617 C C . ALA A 1 85 ? -7.031 4.383 -0.03 1 98.56 85 ALA A C 1
ATOM 619 O O . ALA A 1 85 ? -6.855 3.168 -0.151 1 98.56 85 ALA A O 1
ATOM 620 N N . VAL A 1 86 ? -7.344 5.203 -1.057 1 98.75 86 VAL A N 1
ATOM 621 C CA . VAL A 1 86 ? -7.547 4.699 -2.41 1 98.75 86 VAL A CA 1
ATOM 622 C C . VAL A 1 86 ? -6.219 4.195 -2.977 1 98.75 86 VAL A C 1
ATOM 624 O O . VAL A 1 86 ? -6.168 3.125 -3.59 1 98.75 86 VAL A O 1
ATOM 627 N N . ALA A 1 87 ? -5.133 4.945 -2.766 1 98.75 87 ALA A N 1
ATOM 628 C CA . ALA A 1 87 ? -3.812 4.594 -3.277 1 98.75 87 ALA A CA 1
ATOM 629 C C . ALA A 1 87 ? -3.359 3.238 -2.746 1 98.75 87 ALA A C 1
ATOM 631 O O . ALA A 1 87 ? -2.705 2.473 -3.457 1 98.75 87 ALA A O 1
ATOM 632 N N . ASN A 1 88 ? -3.727 2.912 -1.522 1 98.75 88 ASN A N 1
ATOM 633 C CA . ASN A 1 88 ? -3.307 1.678 -0.87 1 98.75 88 ASN A CA 1
ATOM 634 C C . ASN A 1 88 ? -3.932 0.453 -1.532 1 98.75 88 ASN A C 1
ATOM 636 O O . ASN A 1 88 ? -3.492 -0.675 -1.301 1 98.75 88 ASN A O 1
ATOM 640 N N . LEU A 1 89 ? -4.926 0.613 -2.385 1 98.88 89 LEU A N 1
ATOM 641 C CA . LEU A 1 89 ? -5.617 -0.511 -3.006 1 98.88 89 LEU A CA 1
ATOM 642 C C . LEU A 1 89 ? -4.871 -0.989 -4.246 1 98.88 89 LEU A C 1
ATOM 644 O O . LEU A 1 89 ? -5.145 -2.076 -4.762 1 98.88 89 LEU A O 1
ATOM 648 N N . LEU A 1 90 ? -3.863 -0.236 -4.719 1 98.88 90 LEU A N 1
ATOM 649 C CA . LEU A 1 90 ? -3.291 -0.458 -6.043 1 98.88 90 LEU A CA 1
ATOM 650 C C . LEU A 1 90 ? -2.668 -1.847 -6.141 1 98.88 90 LEU A C 1
ATOM 652 O O . LEU A 1 90 ? -2.855 -2.547 -7.137 1 98.88 90 LEU A O 1
ATOM 656 N N . PRO A 1 91 ? -1.88 -2.328 -5.145 1 98.75 91 PRO A N 1
ATOM 657 C CA . PRO A 1 91 ? -1.268 -3.648 -5.312 1 98.75 91 PRO A CA 1
ATOM 658 C C . PRO A 1 91 ? -2.301 -4.758 -5.512 1 98.75 91 PRO A C 1
ATOM 660 O O . PRO A 1 91 ? -2.115 -5.637 -6.355 1 98.75 91 PRO A O 1
ATOM 663 N N . ALA A 1 92 ? -3.408 -4.719 -4.75 1 98.88 92 ALA A N 1
ATOM 664 C CA . ALA A 1 92 ? -4.457 -5.723 -4.895 1 98.88 92 ALA A CA 1
ATOM 665 C C . ALA A 1 92 ? -5.156 -5.594 -6.242 1 98.88 92 ALA A C 1
ATOM 667 O O . ALA A 1 92 ? -5.543 -6.598 -6.848 1 98.88 92 ALA A O 1
ATOM 668 N N . VAL A 1 93 ? -5.352 -4.348 -6.711 1 98.88 93 VAL A N 1
ATOM 669 C CA . VAL A 1 93 ? -5.988 -4.102 -8 1 98.88 93 VAL A CA 1
ATOM 670 C C . VAL A 1 93 ? -5.133 -4.699 -9.117 1 98.88 93 VAL A C 1
ATOM 672 O O . VAL A 1 93 ? -5.656 -5.324 -10.047 1 98.88 93 VAL A O 1
ATOM 675 N N . VAL A 1 94 ? -3.826 -4.555 -9.023 1 98.75 94 VAL A N 1
ATOM 676 C CA . VAL A 1 94 ? -2.893 -5.098 -10.008 1 98.75 94 VAL A CA 1
ATOM 677 C C . VAL A 1 94 ? -2.975 -6.625 -10.008 1 98.75 94 VAL A C 1
ATOM 679 O O . VAL A 1 94 ? -3.062 -7.246 -11.07 1 98.75 94 VAL A O 1
ATOM 682 N N . GLU A 1 95 ? -2.939 -7.23 -8.82 1 98.62 95 GLU A N 1
ATOM 683 C CA . GLU A 1 95 ? -3.037 -8.688 -8.711 1 98.62 95 GLU A CA 1
ATOM 684 C C . GLU A 1 95 ? -4.359 -9.195 -9.281 1 98.62 95 GLU A C 1
ATOM 686 O O . GLU A 1 95 ? -4.379 -10.172 -10.031 1 98.62 95 GLU A O 1
ATOM 691 N N . ALA A 1 96 ? -5.453 -8.531 -8.953 1 98.56 96 ALA A N 1
ATOM 692 C CA . ALA A 1 96 ? -6.77 -8.945 -9.43 1 98.56 96 ALA A CA 1
ATOM 693 C C . ALA A 1 96 ? -6.859 -8.844 -10.945 1 98.56 96 ALA A C 1
ATOM 695 O O . ALA A 1 96 ? -7.473 -9.695 -11.594 1 98.56 96 ALA A O 1
ATOM 696 N N . ASN A 1 97 ? -6.273 -7.781 -11.484 1 97.94 97 ASN A N 1
ATOM 697 C CA . ASN A 1 97 ? -6.258 -7.59 -12.93 1 97.94 97 ASN A CA 1
ATOM 698 C C . ASN A 1 97 ? -5.562 -8.742 -13.641 1 97.94 97 ASN A C 1
ATOM 700 O O . ASN A 1 97 ? -6.129 -9.359 -14.547 1 97.94 97 ASN A O 1
ATOM 704 N N . LEU A 1 98 ? -4.391 -9.109 -13.18 1 97.06 98 LEU A N 1
ATOM 705 C CA . LEU A 1 98 ? -3.57 -10.117 -13.844 1 97.06 98 LEU A CA 1
ATOM 706 C C . LEU A 1 98 ? -4.109 -11.523 -13.578 1 97.06 98 LEU A C 1
ATOM 708 O O . LEU A 1 98 ? -4.012 -12.398 -14.43 1 97.06 98 LEU A O 1
ATOM 712 N N . ALA A 1 99 ? -4.711 -11.734 -12.422 1 96.38 99 ALA A N 1
ATOM 713 C CA . ALA A 1 99 ? -5.266 -13.039 -12.062 1 96.38 99 ALA A CA 1
ATOM 714 C C . ALA A 1 99 ? -6.691 -13.195 -12.586 1 96.38 99 ALA A C 1
ATOM 716 O O . ALA A 1 99 ? -7.297 -14.258 -12.453 1 96.38 99 ALA A O 1
ATOM 717 N N . ARG A 1 100 ? -7.254 -12.125 -13.125 1 96.06 100 ARG A N 1
ATOM 718 C CA . ARG A 1 100 ? -8.594 -12.109 -13.695 1 96.06 100 ARG A CA 1
ATOM 719 C C . ARG A 1 100 ? -9.648 -12.438 -12.641 1 96.06 100 ARG A C 1
ATOM 721 O O . ARG A 1 100 ? -10.508 -13.297 -12.852 1 96.06 100 ARG A O 1
ATOM 728 N N . VAL A 1 101 ? -9.523 -11.75 -11.477 1 97.38 101 VAL A N 1
ATOM 729 C CA . VAL A 1 101 ? -10.469 -11.867 -10.375 1 97.38 101 VAL A CA 1
ATOM 730 C C . VAL A 1 101 ? -11.391 -10.656 -10.344 1 97.38 101 VAL A C 1
ATOM 732 O O . VAL A 1 101 ? -10.922 -9.516 -10.297 1 97.38 101 VAL A O 1
ATOM 735 N N . PRO A 1 102 ? -12.695 -10.828 -10.406 1 97.75 102 PRO A N 1
ATOM 736 C CA . PRO A 1 102 ? -13.617 -9.688 -10.438 1 97.75 102 PRO A CA 1
ATOM 737 C C . PRO A 1 102 ? -13.711 -8.969 -9.094 1 97.75 102 PRO A C 1
ATOM 739 O O . PRO A 1 102 ? -14.07 -9.586 -8.086 1 97.75 102 PRO A O 1
ATOM 742 N N . LEU A 1 103 ? -13.406 -7.707 -9.047 1 98.69 103 LEU A N 1
ATOM 743 C CA . LEU A 1 103 ? -13.57 -6.812 -7.902 1 98.69 103 LEU A CA 1
ATOM 744 C C . LEU A 1 103 ? -14.305 -5.539 -8.305 1 98.69 103 LEU A C 1
ATOM 746 O O . LEU A 1 103 ? -14.141 -5.055 -9.43 1 98.69 103 LEU A O 1
ATOM 750 N N . VAL A 1 104 ? -15.133 -5.062 -7.434 1 98.81 104 VAL A N 1
ATOM 751 C CA . VAL A 1 104 ? -15.742 -3.744 -7.594 1 98.81 104 VAL A CA 1
ATOM 752 C C . VAL A 1 104 ? -15.133 -2.77 -6.586 1 98.81 104 VAL A C 1
ATOM 754 O O . VAL A 1 104 ? -15.43 -2.842 -5.391 1 98.81 104 VAL A O 1
ATOM 757 N N . ILE A 1 105 ? -14.328 -1.897 -7.09 1 98.88 105 ILE A N 1
ATOM 758 C CA . ILE A 1 105 ? -13.656 -0.92 -6.242 1 98.88 105 ILE A CA 1
ATOM 759 C C . ILE A 1 105 ? -14.508 0.34 -6.129 1 98.88 105 ILE A C 1
ATOM 761 O O . ILE A 1 105 ? -14.727 1.043 -7.117 1 98.88 105 ILE A O 1
ATOM 765 N N . LEU A 1 106 ? -14.984 0.594 -4.926 1 98.94 106 LEU A N 1
ATOM 766 C CA . LEU A 1 106 ? -15.805 1.763 -4.617 1 98.94 106 LEU A CA 1
ATOM 767 C C . LEU A 1 106 ? -15.023 2.762 -3.766 1 98.94 106 LEU A C 1
ATOM 769 O O . LEU A 1 106 ? -14.766 2.51 -2.588 1 98.94 106 LEU A O 1
ATOM 773 N N . THR A 1 107 ? -14.68 3.906 -4.34 1 98.81 107 THR A N 1
ATOM 774 C CA . THR A 1 107 ? -13.867 4.887 -3.621 1 98.81 107 THR A CA 1
ATOM 775 C C . THR A 1 107 ? -14.625 6.203 -3.475 1 98.81 107 THR A C 1
ATOM 777 O O . THR A 1 107 ? -15.023 6.812 -4.469 1 98.81 107 THR A O 1
ATOM 780 N N . ALA A 1 108 ? -14.836 6.637 -2.232 1 98.75 108 ALA A N 1
ATOM 781 C CA . ALA A 1 108 ? -15.414 7.957 -2.01 1 98.75 108 ALA A CA 1
ATOM 782 C C . ALA A 1 108 ? -14.422 9.062 -2.363 1 98.75 108 ALA A C 1
ATOM 784 O O . ALA A 1 108 ? -13.211 8.891 -2.209 1 98.75 108 ALA A O 1
ATOM 785 N N . ASP A 1 109 ? -14.953 10.148 -2.809 1 98.5 109 ASP A N 1
ATOM 786 C CA . ASP A 1 109 ? -14.125 11.281 -3.217 1 98.5 109 ASP A CA 1
ATOM 787 C C . ASP A 1 109 ? -14.789 12.609 -2.875 1 98.5 109 ASP A C 1
ATOM 789 O O . ASP A 1 109 ? -15.977 12.641 -2.523 1 98.5 109 ASP A O 1
ATOM 793 N N . ARG A 1 110 ? -13.984 13.633 -2.859 1 97.56 110 ARG A N 1
ATOM 794 C CA . ARG A 1 110 ? -14.508 14.992 -2.768 1 97.56 110 ARG A CA 1
ATOM 795 C C . ARG A 1 110 ? -15.242 15.383 -4.047 1 97.56 110 ARG A C 1
ATOM 797 O O . ARG A 1 110 ? -14.953 14.852 -5.121 1 97.56 110 ARG A O 1
ATOM 804 N N . PRO A 1 111 ? -16.281 16.25 -3.918 1 96.38 111 PRO A N 1
ATOM 805 C CA . PRO A 1 111 ? -16.891 16.781 -5.145 1 96.38 111 PRO A CA 1
ATOM 806 C C . PRO A 1 111 ? -15.898 17.562 -5.996 1 96.38 111 PRO A C 1
ATOM 808 O O . PRO A 1 111 ? -14.828 17.938 -5.516 1 96.38 111 PRO A O 1
ATOM 811 N N . PRO A 1 112 ? -16.188 17.812 -7.234 1 94.5 112 PRO A N 1
ATOM 812 C CA . PRO A 1 112 ? -15.234 18.391 -8.18 1 94.5 112 PRO A CA 1
ATOM 813 C C . PRO A 1 112 ? -14.656 19.719 -7.695 1 94.5 112 PRO A C 1
ATOM 815 O O . PRO A 1 112 ? -13.477 20 -7.93 1 94.5 112 PRO A O 1
ATOM 818 N N . GLU A 1 113 ? -15.469 20.531 -6.984 1 94.31 113 GLU A N 1
ATOM 819 C CA . GLU A 1 113 ? -15.039 21.875 -6.59 1 94.31 113 GLU A CA 1
ATOM 820 C C . GLU A 1 113 ? -14 21.812 -5.477 1 94.31 113 GLU A C 1
ATOM 822 O O . GLU A 1 113 ? -13.352 22.812 -5.172 1 94.31 113 GLU A O 1
ATOM 827 N N . LEU A 1 114 ? -13.719 20.656 -4.949 1 95.31 114 LEU A N 1
ATOM 828 C CA . LEU A 1 114 ? -12.734 20.531 -3.881 1 95.31 114 LEU A CA 1
ATOM 829 C C . LEU A 1 114 ? -11.516 19.75 -4.355 1 95.31 114 LEU A C 1
ATOM 831 O O . LEU A 1 114 ? -10.578 19.531 -3.586 1 95.31 114 LEU A O 1
ATOM 835 N N . ARG A 1 115 ? -11.516 19.328 -5.551 1 95.44 115 ARG A N 1
ATOM 836 C CA . ARG A 1 115 ? -10.383 18.609 -6.109 1 95.44 115 ARG A CA 1
ATOM 837 C C . ARG A 1 115 ? -9.305 19.562 -6.602 1 95.44 115 ARG A C 1
ATOM 839 O O . ARG A 1 115 ? -9.609 20.625 -7.141 1 95.44 115 ARG A O 1
ATOM 846 N N . ASP A 1 116 ? -8.047 19.234 -6.375 1 93.5 116 ASP A N 1
ATOM 847 C CA . ASP A 1 116 ? -6.863 19.922 -6.883 1 93.5 116 ASP A CA 1
ATOM 848 C C . ASP A 1 116 ? -6.816 21.359 -6.395 1 93.5 116 ASP A C 1
ATOM 850 O O . ASP A 1 116 ? -6.555 22.281 -7.176 1 93.5 116 ASP A O 1
ATOM 854 N N . ASN A 1 117 ? -7.18 21.547 -5.113 1 93.88 117 ASN A N 1
ATOM 855 C CA . ASN A 1 117 ? -7.148 22.906 -4.598 1 93.88 117 ASN A CA 1
ATOM 856 C C . ASN A 1 117 ? -6.625 22.953 -3.164 1 93.88 117 ASN A C 1
ATOM 858 O O . ASN A 1 117 ? -6.824 23.953 -2.457 1 93.88 117 ASN A O 1
ATOM 862 N N . GLY A 1 118 ? -6.129 21.844 -2.744 1 92.81 118 GLY A N 1
ATOM 863 C CA . GLY A 1 118 ? -5.512 21.812 -1.427 1 92.81 118 GLY A CA 1
ATOM 864 C C . GLY A 1 118 ? -6.461 21.359 -0.333 1 92.81 118 GLY A C 1
ATOM 865 O O . GLY A 1 118 ? -6.094 21.344 0.843 1 92.81 118 GLY A O 1
ATOM 866 N N . ALA A 1 119 ? -7.66 20.922 -0.717 1 94.56 119 ALA A N 1
ATOM 867 C CA . ALA A 1 119 ? -8.609 20.422 0.272 1 94.56 119 ALA A CA 1
ATOM 868 C C . ALA A 1 119 ? -8.055 19.172 0.975 1 94.56 119 ALA A C 1
ATOM 870 O O . ALA A 1 119 ? -7.387 18.344 0.352 1 94.56 119 ALA A O 1
ATOM 871 N N . PRO A 1 120 ? -8.328 19.094 2.264 1 93.25 120 PRO A N 1
ATOM 872 C CA . PRO A 1 120 ? -7.781 17.969 3.023 1 93.25 120 PRO A CA 1
ATOM 873 C C . PRO A 1 120 ? -8.289 16.609 2.518 1 93.25 120 PRO A C 1
ATOM 875 O O . PRO A 1 120 ? -9.43 16.516 2.055 1 93.25 120 PRO A O 1
ATOM 878 N N . GLN A 1 121 ? -7.418 15.594 2.584 1 94.38 121 GLN A N 1
ATOM 879 C CA . GLN A 1 121 ? -7.707 14.203 2.254 1 94.38 121 GLN A CA 1
ATOM 880 C C . GLN A 1 121 ? -8.188 14.07 0.812 1 94.38 121 GLN A C 1
ATOM 882 O O . GLN A 1 121 ? -9.117 13.312 0.532 1 94.38 121 GLN A O 1
ATOM 887 N N . THR A 1 122 ? -7.723 14.945 -0.016 1 96.5 122 THR A N 1
ATOM 888 C CA . THR A 1 122 ? -8.047 14.945 -1.438 1 96.5 122 THR A CA 1
ATOM 889 C C . THR A 1 122 ? -6.797 14.695 -2.277 1 96.5 122 THR A C 1
ATOM 891 O O . THR A 1 122 ? -5.785 15.383 -2.113 1 96.5 122 THR A O 1
ATOM 894 N N . ILE A 1 123 ? -6.824 13.688 -3.021 1 97.75 123 ILE A N 1
ATOM 895 C CA . ILE A 1 123 ? -5.758 13.398 -3.975 1 97.75 123 ILE A CA 1
ATOM 896 C C . ILE A 1 123 ? -6.34 13.289 -5.383 1 97.75 123 ILE A C 1
ATOM 898 O O . ILE A 1 123 ? -7.539 13.5 -5.582 1 97.75 123 ILE A O 1
ATOM 902 N N . ASP A 1 124 ? -5.488 13.094 -6.379 1 96.44 124 ASP A N 1
ATOM 903 C CA . ASP A 1 124 ? -5.984 12.828 -7.723 1 96.44 124 ASP A CA 1
ATOM 904 C C . ASP A 1 124 ? -6.426 11.367 -7.863 1 96.44 124 ASP A C 1
ATOM 906 O O . ASP A 1 124 ? -5.625 10.508 -8.234 1 96.44 124 ASP A O 1
ATOM 910 N N . GLN A 1 125 ? -7.707 11.133 -7.66 1 97.69 125 GLN A N 1
ATOM 911 C CA . GLN A 1 125 ? -8.234 9.773 -7.684 1 97.69 125 GLN A CA 1
ATOM 912 C C . GLN A 1 125 ? -8.656 9.367 -9.094 1 97.69 125 GLN A C 1
ATOM 914 O O . GLN A 1 125 ? -8.891 8.188 -9.367 1 97.69 125 GLN A O 1
ATOM 919 N N . ILE A 1 126 ? -8.797 10.297 -10 1 96.75 126 ILE A N 1
ATOM 920 C CA . ILE A 1 126 ? -9.312 10.031 -11.336 1 96.75 126 ILE A CA 1
ATOM 921 C C . ILE A 1 126 ? -8.312 9.188 -12.125 1 96.75 126 ILE A C 1
ATOM 923 O O . ILE A 1 126 ? -7.215 9.656 -12.438 1 96.75 126 ILE A O 1
ATOM 927 N N . GLY A 1 127 ? -8.734 7.988 -12.414 1 96.44 127 GLY A N 1
ATOM 928 C CA . GLY A 1 127 ? -7.883 7.098 -13.188 1 96.44 127 GLY A CA 1
ATOM 929 C C . GLY A 1 127 ? -6.652 6.637 -12.43 1 96.44 127 GLY A C 1
ATOM 930 O O . GLY A 1 127 ? -5.641 6.285 -13.039 1 96.44 127 GLY A O 1
ATOM 931 N N . ILE A 1 128 ? -6.715 6.625 -11.195 1 98 128 ILE A N 1
ATOM 932 C CA . ILE A 1 128 ? -5.543 6.422 -10.344 1 98 128 ILE A CA 1
ATOM 933 C C . ILE A 1 128 ? -4.992 5.012 -10.555 1 98 128 ILE A C 1
ATOM 935 O O . ILE A 1 128 ? -3.799 4.773 -10.367 1 98 128 ILE A O 1
ATOM 939 N N . PHE A 1 129 ? -5.793 4.023 -11.008 1 98.38 129 PHE A N 1
ATOM 940 C CA . PHE A 1 129 ? -5.336 2.648 -11.156 1 98.38 129 PHE A CA 1
ATOM 941 C C . PHE A 1 129 ? -4.898 2.375 -12.594 1 98.38 129 PHE A C 1
ATOM 943 O O . PHE A 1 129 ? -4.461 1.268 -12.914 1 98.38 129 PHE A O 1
ATOM 950 N N . GLY A 1 130 ? -4.996 3.348 -13.461 1 96.12 130 GLY A N 1
ATOM 951 C CA . GLY A 1 130 ? -4.543 3.236 -14.836 1 96.12 130 GLY A CA 1
ATOM 952 C C . GLY A 1 130 ? -5.195 2.094 -15.594 1 96.12 130 GLY A C 1
ATOM 953 O O . GLY A 1 130 ? -6.422 1.948 -15.57 1 96.12 130 GLY A O 1
ATOM 954 N N . ARG A 1 131 ? -4.344 1.261 -16.297 1 94.25 131 ARG A N 1
ATOM 955 C CA . ARG A 1 131 ? -4.812 0.173 -17.141 1 94.25 131 ARG A CA 1
ATOM 956 C C . ARG A 1 131 ? -5.039 -1.1 -16.328 1 94.25 131 ARG A C 1
ATOM 958 O O . ARG A 1 131 ? -5.324 -2.158 -16.891 1 94.25 131 ARG A O 1
ATOM 965 N N . ASN A 1 132 ? -5.012 -0.994 -15.055 1 97.5 132 ASN A N 1
ATOM 966 C CA . ASN A 1 132 ? -5.117 -2.191 -14.227 1 97.5 132 ASN A CA 1
ATOM 967 C C . ASN A 1 132 ? -6.574 -2.533 -13.922 1 97.5 132 ASN A C 1
ATOM 969 O O . ASN A 1 132 ? -6.855 -3.516 -13.234 1 97.5 132 ASN A O 1
ATOM 973 N N . VAL A 1 133 ? -7.547 -1.741 -14.414 1 98.12 133 VAL A N 1
ATOM 974 C CA . VAL A 1 133 ? -8.961 -2.043 -14.227 1 98.12 133 VAL A CA 1
ATOM 975 C C . VAL A 1 133 ? -9.625 -2.266 -15.578 1 98.12 133 VAL A C 1
ATOM 977 O O . VAL A 1 133 ? -9.18 -1.724 -16.594 1 98.12 133 VAL A O 1
ATOM 980 N N . ARG A 1 134 ? -10.727 -3.062 -15.602 1 97.5 134 ARG A N 1
ATOM 981 C CA . ARG A 1 134 ? -11.492 -3.318 -16.812 1 97.5 134 ARG A CA 1
ATOM 982 C C . ARG A 1 134 ? -12.273 -2.08 -17.234 1 97.5 134 ARG A C 1
ATOM 984 O O . ARG A 1 134 ? -12.555 -1.896 -18.422 1 97.5 134 ARG A O 1
ATOM 991 N N . TRP A 1 135 ? -12.648 -1.322 -16.266 1 97.44 135 TRP A N 1
ATOM 992 C CA . TRP A 1 135 ? -13.422 -0.112 -16.516 1 97.44 135 TRP A CA 1
ATOM 993 C C . TRP A 1 135 ? -13.312 0.863 -15.352 1 97.44 135 TRP A C 1
ATOM 995 O O . TRP A 1 135 ? -13.219 0.447 -14.195 1 97.44 135 TRP A O 1
ATOM 1005 N N . PHE A 1 136 ? -13.258 2.131 -15.656 1 98.5 136 PHE A N 1
ATOM 1006 C CA . PHE A 1 136 ? -13.258 3.209 -14.672 1 98.5 136 PHE A CA 1
ATOM 1007 C C . PHE A 1 136 ? -14.328 4.238 -15 1 98.5 136 PHE A C 1
ATOM 1009 O O . PHE A 1 136 ? -14.555 4.57 -16.172 1 98.5 136 PHE A O 1
ATOM 1016 N N . VAL A 1 137 ? -15.008 4.699 -13.922 1 97.62 137 VAL A N 1
ATOM 1017 C CA . VAL A 1 137 ? -15.945 5.797 -14.109 1 97.62 137 VAL A CA 1
ATOM 1018 C C . VAL A 1 137 ? -15.875 6.754 -12.922 1 97.62 137 VAL A C 1
ATOM 1020 O O . VAL A 1 137 ? -15.781 6.316 -11.773 1 97.62 137 VAL A O 1
ATOM 1023 N N . ASP A 1 138 ? -15.742 8.016 -13.203 1 98.19 138 ASP A N 1
ATOM 1024 C CA . ASP A 1 138 ? -15.938 9.078 -12.219 1 98.19 138 ASP A CA 1
ATOM 1025 C C . ASP A 1 138 ? -17.406 9.523 -12.188 1 98.19 138 ASP A C 1
ATOM 1027 O O . ASP A 1 138 ? -17.859 10.242 -13.07 1 98.19 138 ASP A O 1
ATOM 1031 N N . LEU A 1 139 ? -18.125 9.148 -11.164 1 98.12 139 LEU A N 1
ATOM 1032 C CA . LEU A 1 139 ? -19.547 9.43 -11.094 1 98.12 139 LEU A CA 1
ATOM 1033 C C . LEU A 1 139 ? -19.797 10.891 -10.742 1 98.12 139 LEU A C 1
ATOM 1035 O O . LEU A 1 139 ? -18.953 11.539 -10.125 1 98.12 139 LEU A O 1
ATOM 1039 N N . PRO A 1 140 ? -21.016 11.43 -11.172 1 96.94 140 PRO A N 1
ATOM 1040 C CA . PRO A 1 140 ? -21.391 12.75 -10.664 1 96.94 140 PRO A CA 1
ATOM 1041 C C . PRO A 1 140 ? -21.797 12.727 -9.195 1 96.94 140 PRO A C 1
ATOM 1043 O O . PRO A 1 140 ? -21.953 11.648 -8.617 1 96.94 140 PRO A O 1
ATOM 1046 N N . THR A 1 141 ? -21.906 13.93 -8.625 1 97.69 141 THR A N 1
ATOM 1047 C CA . THR A 1 141 ? -22.469 14 -7.285 1 97.69 141 THR A CA 1
ATOM 1048 C C . THR A 1 141 ? -23.922 13.547 -7.293 1 97.69 141 THR A C 1
ATOM 1050 O O . THR A 1 141 ? -24.594 13.617 -8.328 1 97.69 141 THR A O 1
ATOM 1053 N N . PRO A 1 142 ? -24.453 13.023 -6.188 1 97.94 142 PRO A N 1
ATOM 1054 C CA . PRO A 1 142 ? -25.828 12.539 -6.102 1 97.94 142 PRO A CA 1
ATOM 1055 C C . PRO A 1 142 ? -26.844 13.539 -6.672 1 97.94 142 PRO A C 1
ATOM 1057 O O . PRO A 1 142 ? -26.781 14.727 -6.363 1 97.94 142 PRO A O 1
ATOM 1060 N N . ASP A 1 143 ? -27.672 13.016 -7.539 1 96.69 143 ASP A N 1
ATOM 1061 C CA . ASP A 1 143 ? -28.719 13.766 -8.227 1 96.69 143 ASP A CA 1
ATOM 1062 C C . ASP A 1 143 ? -29.906 12.875 -8.57 1 96.69 143 ASP A C 1
ATOM 1064 O O . ASP A 1 143 ? -29.75 11.836 -9.211 1 96.69 143 ASP A O 1
ATOM 1068 N N . MET A 1 144 ? -31.125 13.328 -8.164 1 96 144 MET A N 1
ATOM 1069 C CA . MET A 1 144 ? -32.344 12.539 -8.352 1 96 144 MET A CA 1
ATOM 1070 C C . MET A 1 144 ? -32.594 12.281 -9.836 1 96 144 MET A C 1
ATOM 1072 O O . MET A 1 144 ? -33.031 11.203 -10.219 1 96 144 MET A O 1
ATOM 1076 N N . ALA A 1 145 ? -32.312 13.203 -10.641 1 95 145 ALA A N 1
ATOM 1077 C CA . ALA A 1 145 ? -32.594 13.125 -12.078 1 95 145 ALA A CA 1
ATOM 1078 C C . ALA A 1 145 ? -31.672 12.117 -12.766 1 95 145 ALA A C 1
ATOM 1080 O O . ALA A 1 145 ? -31.969 11.648 -13.867 1 95 145 ALA A O 1
ATOM 1081 N N . LEU A 1 146 ? -30.594 11.703 -12.109 1 96.56 146 LEU A N 1
ATOM 1082 C CA . LEU A 1 146 ? -29.562 10.875 -12.742 1 96.56 146 LEU A CA 1
ATOM 1083 C C . LEU A 1 146 ? -29.625 9.445 -12.227 1 96.56 146 LEU A C 1
ATOM 1085 O O . LEU A 1 146 ? -28.734 8.633 -12.516 1 96.56 146 LEU A O 1
ATOM 1089 N N . LEU A 1 147 ? -30.609 9.047 -11.5 1 94.5 147 LEU A N 1
ATOM 1090 C CA . LEU A 1 147 ? -30.734 7.715 -10.914 1 94.5 147 LEU A CA 1
ATOM 1091 C C . LEU A 1 147 ? -30.766 6.645 -12 1 94.5 147 LEU A C 1
ATOM 1093 O O . LEU A 1 147 ? -30.141 5.594 -11.859 1 94.5 147 LEU A O 1
ATOM 1097 N N . PRO A 1 148 ? -31.562 6.859 -13.148 1 92.75 148 PRO A N 1
ATOM 1098 C CA . PRO A 1 148 ? -31.5 5.855 -14.211 1 92.75 148 PRO A CA 1
ATOM 1099 C C . PRO A 1 148 ? -30.094 5.664 -14.758 1 92.75 148 PRO A C 1
ATOM 1101 O O . PRO A 1 148 ? -29.672 4.535 -15.016 1 92.75 148 PRO A O 1
ATOM 1104 N N . PHE A 1 149 ? -29.406 6.742 -14.914 1 95.06 149 PHE A N 1
ATOM 1105 C CA . PHE A 1 149 ? -28.016 6.695 -15.344 1 95.06 149 PHE A CA 1
ATOM 1106 C C . PHE A 1 149 ? -27.172 5.883 -14.367 1 95.06 149 PHE A C 1
ATOM 1108 O O . PHE A 1 149 ? -26.375 5.043 -14.773 1 95.06 149 PHE A O 1
ATOM 1115 N N . LEU A 1 150 ? -27.328 6.121 -13.094 1 96.06 150 LEU A N 1
ATOM 1116 C CA . LEU A 1 150 ? -26.594 5.422 -12.055 1 96.06 150 LEU A CA 1
ATOM 1117 C C . LEU A 1 150 ? -26.828 3.916 -12.133 1 96.06 150 LEU A C 1
ATOM 1119 O O . LEU A 1 150 ? -25.875 3.131 -12.094 1 96.06 150 LEU A O 1
ATOM 1123 N N . ARG A 1 151 ? -28.078 3.498 -12.227 1 93.19 151 ARG A N 1
ATOM 1124 C CA . ARG A 1 151 ? -28.438 2.082 -12.273 1 93.19 151 ARG A CA 1
ATOM 1125 C C . ARG A 1 151 ? -27.812 1.407 -13.492 1 93.19 151 ARG A C 1
ATOM 1127 O O . ARG A 1 151 ? -27.297 0.291 -13.391 1 93.19 151 ARG A O 1
ATOM 1134 N N . ALA A 1 152 ? -27.859 2.057 -14.633 1 94.81 152 ALA A N 1
ATOM 1135 C CA . ALA A 1 152 ? -27.25 1.527 -15.844 1 94.81 152 ALA A CA 1
ATOM 1136 C C . ALA A 1 152 ? -25.734 1.38 -15.68 1 94.81 152 ALA A C 1
ATOM 1138 O O . ALA A 1 152 ? -25.156 0.384 -16.109 1 94.81 152 ALA A O 1
ATOM 1139 N N . THR A 1 153 ? -25.156 2.402 -15.047 1 96.31 153 THR A N 1
ATOM 1140 C CA . THR A 1 153 ? -23.703 2.412 -14.82 1 96.31 153 THR A CA 1
ATOM 1141 C C . THR A 1 153 ? -23.297 1.255 -13.914 1 96.31 153 THR A C 1
ATOM 1143 O O . THR A 1 153 ? -22.297 0.585 -14.172 1 96.31 153 THR A O 1
ATOM 1146 N N . LEU A 1 154 ? -24.031 1.042 -12.961 1 95.62 154 LEU A N 1
ATOM 1147 C CA . LEU A 1 154 ? -23.734 -0.021 -12.008 1 95.62 154 LEU A CA 1
ATOM 1148 C C . LEU A 1 154 ? -23.891 -1.393 -12.656 1 95.62 154 LEU A C 1
ATOM 1150 O O . LEU A 1 154 ? -23.047 -2.277 -12.438 1 95.62 154 LEU A O 1
ATOM 1154 N N . GLY A 1 155 ? -24.953 -1.583 -13.383 1 93.5 155 GLY A N 1
ATOM 1155 C CA . GLY A 1 155 ? -25.094 -2.814 -14.141 1 93.5 155 GLY A CA 1
ATOM 1156 C C . GLY A 1 155 ? -23.938 -3.08 -15.086 1 93.5 155 GLY A C 1
ATOM 1157 O O . GLY A 1 155 ? -23.438 -4.203 -15.156 1 93.5 155 GLY A O 1
ATOM 1158 N N . ARG A 1 156 ? -23.531 -2.061 -15.773 1 94.75 156 ARG A N 1
ATOM 1159 C CA . ARG A 1 156 ? -22.391 -2.156 -16.672 1 94.75 156 ARG A CA 1
ATOM 1160 C C . ARG A 1 156 ? -21.125 -2.531 -15.922 1 94.75 156 ARG A C 1
ATOM 1162 O O . ARG A 1 156 ? -20.359 -3.395 -16.359 1 94.75 156 ARG A O 1
ATOM 1169 N N . ALA A 1 157 ? -20.906 -1.884 -14.766 1 96.88 157 ALA A N 1
ATOM 1170 C CA . ALA A 1 157 ? -19.688 -2.088 -13.984 1 96.88 157 ALA A CA 1
ATOM 1171 C C . ALA A 1 157 ? -19.562 -3.539 -13.531 1 96.88 157 ALA A C 1
ATOM 1173 O O . ALA A 1 157 ? -18.531 -4.18 -13.758 1 96.88 157 ALA A O 1
ATOM 1174 N N . VAL A 1 158 ? -20.578 -4.043 -12.93 1 96.31 158 VAL A N 1
ATOM 1175 C CA . VAL A 1 158 ? -20.516 -5.41 -12.422 1 96.31 158 VAL A CA 1
ATOM 1176 C C . VAL A 1 158 ? -20.469 -6.395 -13.578 1 96.31 158 VAL A C 1
ATOM 1178 O O . VAL A 1 158 ? -19.766 -7.406 -13.508 1 96.31 158 VAL A O 1
ATOM 1181 N N . GLY A 1 159 ? -21.203 -6.117 -14.656 1 94.31 159 GLY A N 1
ATOM 1182 C CA . GLY A 1 159 ? -21.141 -6.941 -15.852 1 94.31 159 GLY A CA 1
ATOM 1183 C C . GLY A 1 159 ? -19.75 -7.051 -16.438 1 94.31 159 GLY A C 1
ATOM 1184 O O . GLY A 1 159 ? -19.297 -8.141 -16.781 1 94.31 159 GLY A O 1
ATOM 1185 N N . LEU A 1 160 ? -19.078 -5.934 -16.516 1 95.19 160 LEU A N 1
ATOM 1186 C CA . LEU A 1 160 ? -17.719 -5.898 -17.062 1 95.19 160 LEU A CA 1
ATOM 1187 C C . LEU A 1 160 ? -16.734 -6.609 -16.141 1 95.19 160 LEU A C 1
ATOM 1189 O O . LEU A 1 160 ? -15.82 -7.285 -16.609 1 95.19 160 LEU A O 1
ATOM 1193 N N . ALA A 1 161 ? -16.906 -6.441 -14.852 1 96.69 161 ALA A N 1
ATOM 1194 C CA . ALA A 1 161 ? -16.031 -7.113 -13.891 1 96.69 161 ALA A CA 1
ATOM 1195 C C . ALA A 1 161 ? -16.109 -8.625 -14.062 1 96.69 161 ALA A C 1
ATOM 1197 O O . ALA A 1 161 ? -15.094 -9.32 -13.914 1 96.69 161 ALA A O 1
ATOM 1198 N N . ARG A 1 162 ? -17.234 -9.125 -14.43 1 94.5 162 ARG A N 1
ATOM 1199 C CA . ARG A 1 162 ? -17.469 -10.562 -14.484 1 94.5 162 ARG A CA 1
ATOM 1200 C C . ARG A 1 162 ? -17.156 -11.117 -15.867 1 94.5 162 ARG A C 1
ATOM 1202 O O . ARG A 1 162 ? -16.922 -12.32 -16.016 1 94.5 162 ARG A O 1
ATOM 1209 N N . SER A 1 163 ? -17.203 -10.258 -16.828 1 91.62 163 SER A N 1
ATOM 1210 C CA . SER A 1 163 ? -17.031 -10.727 -18.203 1 91.62 163 SER A CA 1
ATOM 1211 C C . SER A 1 163 ? -15.578 -11.078 -18.484 1 91.62 163 SER A C 1
ATOM 1213 O O . SER A 1 163 ? -14.664 -10.453 -17.953 1 91.62 163 SER A O 1
ATOM 1215 N N . ALA A 1 164 ? -15.383 -12.023 -19.391 1 90.19 164 ALA A N 1
ATOM 1216 C CA . ALA A 1 164 ? -14.039 -12.492 -19.734 1 90.19 164 ALA A CA 1
ATOM 1217 C C . ALA A 1 164 ? -13.281 -11.445 -20.547 1 90.19 164 ALA A C 1
ATOM 1219 O O . ALA A 1 164 ? -13.805 -10.93 -21.547 1 90.19 164 ALA A O 1
ATOM 1220 N N . PRO A 1 165 ? -12.047 -11.164 -20.203 1 91.81 165 PRO A N 1
ATOM 1221 C CA . PRO A 1 165 ? -11.383 -11.602 -18.969 1 91.81 165 PRO A CA 1
ATOM 1222 C C . PRO A 1 165 ? -11.859 -10.828 -17.734 1 91.81 165 PRO A C 1
ATOM 1224 O O . PRO A 1 165 ? -11.828 -9.594 -17.719 1 91.81 165 PRO A O 1
ATOM 1227 N N . ALA A 1 166 ? -12.328 -11.578 -16.781 1 94.62 166 ALA A N 1
ATOM 1228 C CA . ALA A 1 166 ? -12.812 -10.969 -15.539 1 94.62 166 ALA A CA 1
ATOM 1229 C C . ALA A 1 166 ? -11.719 -10.141 -14.875 1 94.62 166 ALA A C 1
ATOM 1231 O O . ALA A 1 166 ? -10.531 -10.344 -15.133 1 94.62 166 ALA A O 1
ATOM 1232 N N . GLY A 1 167 ? -12.109 -9.109 -14.078 1 97.38 167 GLY A N 1
ATOM 1233 C CA . GLY A 1 167 ? -11.141 -8.258 -13.414 1 97.38 167 GLY A CA 1
ATOM 1234 C C . GLY A 1 167 ? -11.781 -7.133 -12.625 1 97.38 167 GLY A C 1
ATOM 1235 O O . GLY A 1 167 ? -13 -7.102 -12.453 1 97.38 167 GLY A O 1
ATOM 1236 N N . PRO A 1 168 ? -10.945 -6.246 -12.102 1 98.69 168 PRO A N 1
ATOM 1237 C CA . PRO A 1 168 ? -11.469 -5.164 -11.266 1 98.69 168 PRO A CA 1
ATOM 1238 C C . PRO A 1 168 ? -12.055 -4.016 -12.078 1 98.69 168 PRO A C 1
ATOM 1240 O O . PRO A 1 168 ? -11.586 -3.73 -13.18 1 98.69 168 PRO A O 1
ATOM 1243 N N . VAL A 1 169 ? -13.086 -3.404 -11.562 1 98.75 169 VAL A N 1
ATOM 1244 C CA . VAL A 1 169 ? -13.617 -2.137 -12.055 1 98.75 169 VAL A CA 1
ATOM 1245 C C . VAL A 1 169 ? -13.57 -1.095 -10.938 1 98.75 169 VAL A C 1
ATOM 1247 O O . VAL A 1 169 ? -13.586 -1.44 -9.758 1 98.75 169 VAL A O 1
ATOM 1250 N N . HIS A 1 170 ? -13.445 0.164 -11.289 1 98.88 170 HIS A N 1
ATOM 1251 C CA . HIS A 1 170 ? -13.312 1.232 -10.305 1 98.88 170 HIS A CA 1
ATOM 1252 C C . HIS A 1 170 ? -14.391 2.295 -10.492 1 98.88 170 HIS A C 1
ATOM 1254 O O . HIS A 1 170 ? -14.5 2.891 -11.57 1 98.88 170 HIS A O 1
ATOM 1260 N N . LEU A 1 171 ? -15.242 2.479 -9.5 1 98.81 171 LEU A N 1
ATOM 1261 C CA . LEU A 1 171 ? -16.188 3.578 -9.43 1 98.81 171 LEU A CA 1
ATOM 1262 C C . LEU A 1 171 ? -15.75 4.625 -8.414 1 98.81 171 LEU A C 1
ATOM 1264 O O . LEU A 1 171 ? -15.656 4.336 -7.219 1 98.81 171 LEU A O 1
ATOM 1268 N N . ASN A 1 172 ? -15.398 5.797 -8.867 1 98.75 172 ASN A N 1
ATOM 1269 C CA . ASN A 1 172 ? -15.125 6.938 -8.008 1 98.75 172 ASN A CA 1
ATOM 1270 C C . ASN A 1 172 ? -16.391 7.703 -7.656 1 98.75 172 ASN A C 1
ATOM 1272 O O . ASN A 1 172 ? -17.172 8.07 -8.547 1 98.75 172 ASN A O 1
ATOM 1276 N N . LEU A 1 173 ? -16.656 7.91 -6.348 1 98.81 173 LEU A N 1
ATOM 1277 C CA . LEU A 1 173 ? -17.938 8.398 -5.871 1 98.81 173 LEU A CA 1
ATOM 1278 C C . LEU A 1 173 ? -17.797 9.727 -5.141 1 98.81 173 LEU A C 1
ATOM 1280 O O . LEU A 1 173 ? -17.547 9.75 -3.93 1 98.81 173 LEU A O 1
ATOM 1284 N N . PRO A 1 174 ? -18.031 10.875 -5.805 1 98.56 174 PRO A N 1
ATOM 1285 C CA . PRO A 1 174 ? -17.953 12.164 -5.113 1 98.56 174 PRO A CA 1
ATOM 1286 C C . PRO A 1 174 ? -19.172 12.438 -4.23 1 98.56 174 PRO A C 1
ATOM 1288 O O . PRO A 1 174 ? -20.312 12.344 -4.695 1 98.56 174 PRO A O 1
ATOM 1291 N N . PHE A 1 175 ? -18.938 12.734 -2.977 1 98.31 175 PHE A N 1
ATOM 1292 C CA . PHE A 1 175 ? -20.016 13.047 -2.029 1 98.31 175 PHE A CA 1
ATOM 1293 C C . PHE A 1 175 ? -19.828 14.438 -1.438 1 98.31 175 PHE A C 1
ATOM 1295 O O . PHE A 1 175 ? -18.703 14.82 -1.079 1 98.31 175 PHE A O 1
ATOM 1302 N N . ARG A 1 176 ? -20.969 15.188 -1.34 1 96.69 176 ARG A N 1
ATOM 1303 C CA . ARG A 1 176 ? -21.016 16.484 -0.669 1 96.69 176 ARG A CA 1
ATOM 1304 C C . ARG A 1 176 ? -21.531 16.344 0.758 1 96.69 176 ARG A C 1
ATOM 1306 O O . ARG A 1 176 ? -22.344 15.469 1.043 1 96.69 176 ARG A O 1
ATOM 1313 N N . GLU A 1 177 ? -20.969 17.141 1.649 1 94.38 177 GLU A N 1
ATOM 1314 C CA . GLU A 1 177 ? -21.547 17.219 2.986 1 94.38 177 GLU A CA 1
ATOM 1315 C C . GLU A 1 177 ? -22.938 17.859 2.951 1 94.38 177 GLU A C 1
ATOM 1317 O O . GLU A 1 177 ? -23.203 18.703 2.102 1 94.38 177 GLU A O 1
ATOM 1322 N N . PRO A 1 178 ? -23.781 17.547 3.877 1 96.69 178 PRO A N 1
ATOM 1323 C CA . PRO A 1 178 ? -23.625 16.547 4.926 1 96.69 178 PRO A CA 1
ATOM 1324 C C . PRO A 1 178 ? -23.625 15.117 4.375 1 96.69 178 PRO A C 1
ATOM 1326 O O . PRO A 1 178 ? -24.234 14.852 3.34 1 96.69 178 PRO A O 1
ATOM 1329 N N . LEU A 1 179 ? -23.062 14.172 5.137 1 97.75 179 LEU A N 1
ATOM 1330 C CA . LEU A 1 179 ? -22.734 12.852 4.594 1 97.75 179 LEU A CA 1
ATOM 1331 C C . LEU A 1 179 ? -23.672 11.789 5.16 1 97.75 179 LEU A C 1
ATOM 1333 O O . LEU A 1 179 ? -23.578 10.617 4.797 1 97.75 179 LEU A O 1
ATOM 1337 N N . VAL A 1 180 ? -24.578 12.102 6.074 1 97.81 180 VAL A N 1
ATOM 1338 C CA . VAL A 1 180 ? -25.453 11.109 6.691 1 97.81 180 VAL A CA 1
ATOM 1339 C C . VAL A 1 180 ? -26.781 11.055 5.941 1 97.81 180 VAL A C 1
ATOM 1341 O O . VAL A 1 180 ? -27.516 12.039 5.902 1 97.81 180 VAL A O 1
ATOM 1344 N N . PRO A 1 181 ? -27.125 9.938 5.387 1 97.88 181 PRO A N 1
ATOM 1345 C CA . PRO A 1 181 ? -28.406 9.805 4.684 1 97.88 181 PRO A CA 1
ATOM 1346 C C . PRO A 1 181 ? -29.594 9.703 5.637 1 97.88 181 PRO A C 1
ATOM 1348 O O . PRO A 1 181 ? -29.406 9.586 6.852 1 97.88 181 PRO A O 1
ATOM 1351 N N . ASP A 1 182 ? -30.766 9.844 5.016 1 97.5 182 ASP A N 1
ATOM 1352 C CA . ASP A 1 182 ? -32 9.68 5.773 1 97.5 182 ASP A CA 1
ATOM 1353 C C . ASP A 1 182 ? -32.281 8.203 6.051 1 97.5 182 ASP A C 1
ATOM 1355 O O . ASP A 1 182 ? -32.562 7.438 5.133 1 97.5 182 ASP A O 1
ATOM 1359 N N . ARG A 1 183 ? -32.312 7.875 7.301 1 96.25 183 ARG A N 1
ATOM 1360 C CA . ARG A 1 183 ? -32.406 6.484 7.73 1 96.25 183 ARG A CA 1
ATOM 1361 C C . ARG A 1 183 ? -33.75 5.891 7.348 1 96.25 183 ARG A C 1
ATOM 1363 O O . ARG A 1 183 ? -33.812 4.785 6.809 1 96.25 183 ARG A O 1
ATOM 1370 N N . ALA A 1 184 ? -34.812 6.566 7.668 1 96.56 184 ALA A N 1
ATOM 1371 C CA . ALA A 1 184 ? -36.156 6.082 7.406 1 96.56 184 ALA A CA 1
ATOM 1372 C C . ALA A 1 184 ? -36.406 5.922 5.906 1 96.56 184 ALA A C 1
ATOM 1374 O O . ALA A 1 184 ? -37 4.934 5.473 1 96.56 184 ALA A O 1
ATOM 1375 N N . ARG A 1 185 ? -36 6.852 5.184 1 96.81 185 ARG A N 1
ATOM 1376 C CA . ARG A 1 185 ? -36.156 6.793 3.734 1 96.81 185 ARG A CA 1
ATOM 1377 C C . ARG A 1 185 ? -35.375 5.621 3.145 1 96.81 185 ARG A C 1
ATOM 1379 O O . ARG A 1 185 ? -35.875 4.93 2.248 1 96.81 185 ARG A O 1
ATOM 1386 N N . MET A 1 186 ? -34.188 5.402 3.592 1 97.06 186 MET A N 1
ATOM 1387 C CA . MET A 1 186 ? -33.375 4.293 3.125 1 97.06 186 MET A CA 1
ATOM 1388 C C . MET A 1 186 ? -34.062 2.955 3.389 1 97.06 186 MET A C 1
ATOM 1390 O O . MET A 1 186 ? -34.062 2.082 2.52 1 97.06 186 MET A O 1
ATOM 1394 N N . ALA A 1 187 ? -34.594 2.811 4.582 1 96.56 187 ALA A N 1
ATOM 1395 C CA . ALA A 1 187 ? -35.312 1.585 4.938 1 96.56 187 ALA A CA 1
ATOM 1396 C C . ALA A 1 187 ? -36.5 1.337 3.998 1 96.56 187 ALA A C 1
ATOM 1398 O O . ALA A 1 187 ? -36.75 0.198 3.602 1 96.56 187 ALA A O 1
ATOM 1399 N N . ALA A 1 188 ? -37.188 2.381 3.686 1 96.38 188 ALA A N 1
ATOM 1400 C CA . ALA A 1 188 ? -38.312 2.277 2.764 1 96.38 188 ALA A CA 1
ATOM 1401 C C . ALA A 1 188 ? -37.844 1.837 1.378 1 96.38 188 ALA A C 1
ATOM 1403 O O . ALA A 1 188 ? -38.5 1.011 0.732 1 96.38 188 ALA A O 1
ATOM 1404 N N . LEU A 1 189 ? -36.781 2.424 0.939 1 96 189 LEU A N 1
ATOM 1405 C CA . LEU A 1 189 ? -36.219 2.096 -0.376 1 96 189 LEU A CA 1
ATOM 1406 C C . LEU A 1 189 ? -35.812 0.63 -0.441 1 96 189 LEU A C 1
ATOM 1408 O O . LEU A 1 189 ? -36 -0.033 -1.461 1 96 189 LEU A O 1
ATOM 1412 N N . PHE A 1 190 ? -35.219 0.051 0.583 1 96.12 190 PHE A N 1
ATOM 1413 C CA . PHE A 1 190 ? -34.75 -1.321 0.617 1 96.12 190 PHE A CA 1
ATOM 1414 C C . PHE A 1 190 ? -35.906 -2.311 0.671 1 96.12 190 PHE A C 1
ATOM 1416 O O . PHE A 1 190 ? -35.719 -3.5 0.397 1 96.12 190 PHE A O 1
ATOM 1423 N N . SER A 1 191 ? -37.031 -1.824 1.058 1 93.88 191 SER A N 1
ATOM 1424 C CA . SER A 1 191 ? -38.219 -2.68 1.104 1 93.88 191 SER A CA 1
ATOM 1425 C C . SER A 1 191 ? -38.875 -2.791 -0.268 1 93.88 191 SER A C 1
ATOM 1427 O O . SER A 1 191 ? -39.719 -3.676 -0.495 1 93.88 191 SER A O 1
ATOM 1429 N N . GLU A 1 192 ? -38.438 -1.956 -1.15 1 90 192 GLU A N 1
ATOM 1430 C CA . GLU A 1 192 ? -38.969 -1.977 -2.508 1 90 192 GLU A CA 1
ATOM 1431 C C . GLU A 1 192 ? -38.219 -2.947 -3.395 1 90 192 GLU A C 1
ATOM 1433 O O . GLU A 1 192 ? -37.062 -3.307 -3.084 1 90 192 GLU A O 1
ATOM 1438 N N . THR A 1 193 ? -38.906 -3.436 -4.406 1 82.5 193 THR A N 1
ATOM 1439 C CA . THR A 1 193 ? -38.219 -4.297 -5.371 1 82.5 193 THR A CA 1
ATOM 1440 C C . THR A 1 193 ? -37.188 -3.51 -6.164 1 82.5 193 THR A C 1
ATOM 1442 O O . THR A 1 193 ? -37.5 -2.463 -6.738 1 82.5 193 THR A O 1
ATOM 1445 N N . PRO A 1 194 ? -36 -4.035 -6.184 1 79.38 194 PRO A N 1
ATOM 1446 C CA . PRO A 1 194 ? -34.969 -3.295 -6.883 1 79.38 194 PRO A CA 1
ATOM 1447 C C . PRO A 1 194 ? -35.156 -3.291 -8.398 1 79.38 194 PRO A C 1
ATOM 1449 O O . PRO A 1 194 ? -35.594 -4.285 -8.969 1 79.38 194 PRO A O 1
ATOM 1452 N N . SER A 1 195 ? -35 -2.197 -9.031 1 77.56 195 SER A N 1
ATOM 1453 C CA . SER A 1 195 ? -34.906 -2.086 -10.484 1 77.56 195 SER A CA 1
ATOM 1454 C C . SER A 1 195 ? -33.469 -2.059 -10.969 1 77.56 195 SER A C 1
ATOM 1456 O O . SER A 1 195 ? -32.906 -0.985 -11.156 1 77.56 195 SER A O 1
ATOM 1458 N N . ALA A 1 196 ? -32.812 -3.215 -11.133 1 82.62 196 ALA A N 1
ATOM 1459 C CA . ALA A 1 196 ? -31.406 -3.236 -11.477 1 82.62 196 ALA A CA 1
ATOM 1460 C C . ALA A 1 196 ? -31.203 -3.674 -12.93 1 82.62 196 ALA A C 1
ATOM 1462 O O . ALA A 1 196 ? -31.938 -4.516 -13.438 1 82.62 196 ALA A O 1
ATOM 1463 N N . VAL A 1 197 ? -30.281 -2.98 -13.57 1 82 197 VAL A N 1
ATOM 1464 C CA . VAL A 1 197 ? -29.828 -3.4 -14.891 1 82 197 VAL A CA 1
ATOM 1465 C C . VAL A 1 197 ? -28.859 -4.578 -14.758 1 82 197 VAL A C 1
ATOM 1467 O O . VAL A 1 197 ? -27.953 -4.559 -13.922 1 82 197 VAL A O 1
ATOM 1470 N N . GLN A 1 198 ? -29.062 -5.594 -15.453 1 83.12 198 GLN A N 1
ATOM 1471 C CA . GLN A 1 198 ? -28.219 -6.781 -15.406 1 83.12 198 GLN A CA 1
ATOM 1472 C C . GLN A 1 198 ? -27.578 -7.051 -16.766 1 83.12 198 GLN A C 1
ATOM 1474 O O . GLN A 1 198 ? -28.203 -6.859 -17.812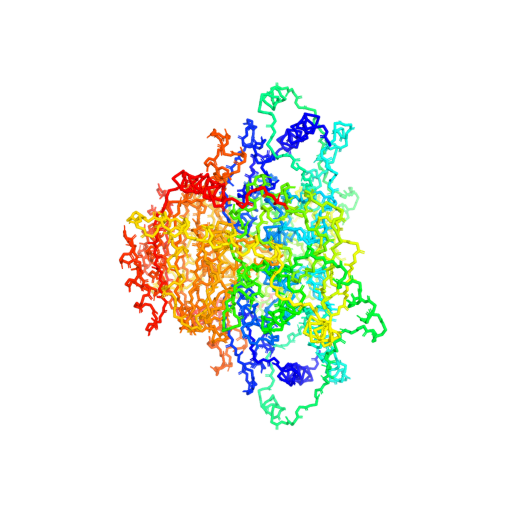 1 83.12 198 GLN A O 1
ATOM 1479 N N . VAL A 1 199 ? -26.328 -7.371 -16.688 1 79.31 199 VAL A N 1
ATOM 1480 C CA . VAL A 1 199 ? -25.578 -7.766 -17.859 1 79.31 199 VAL A CA 1
ATOM 1481 C C . VAL A 1 199 ? -25.172 -9.234 -17.766 1 79.31 199 VAL A C 1
ATOM 1483 O O . VAL A 1 199 ? -24.625 -9.664 -16.734 1 79.31 199 VAL A O 1
ATOM 1486 N N . THR A 1 200 ? -25.469 -10 -18.734 1 81.56 200 THR A N 1
ATOM 1487 C CA . THR A 1 200 ? -25.109 -11.414 -18.75 1 81.56 200 THR A CA 1
ATOM 1488 C C . THR A 1 200 ? -23.828 -11.641 -19.547 1 81.56 200 THR A C 1
ATOM 1490 O O . THR A 1 200 ? -23.766 -11.344 -20.734 1 81.56 200 THR A O 1
ATOM 1493 N N . PRO A 1 201 ? -22.828 -12.195 -18.938 1 79.56 201 PRO A N 1
ATOM 1494 C CA . PRO A 1 201 ? -21.578 -12.477 -19.656 1 79.56 201 PRO A CA 1
ATOM 1495 C C . PRO A 1 201 ? -21.734 -13.586 -20.688 1 79.56 201 PRO A C 1
ATOM 1497 O O . PRO A 1 201 ? -22.469 -14.547 -20.469 1 79.56 201 PRO A O 1
ATOM 1500 N N . ALA A 1 202 ? -21.016 -13.383 -21.781 1 79.25 202 ALA A N 1
ATOM 1501 C CA . ALA A 1 202 ? -21.047 -14.375 -22.859 1 79.25 202 ALA A CA 1
ATOM 1502 C C . ALA A 1 202 ? -19.75 -15.172 -22.906 1 79.25 202 ALA A C 1
ATOM 1504 O O . ALA A 1 202 ? -18.719 -14.734 -22.375 1 79.25 202 ALA A O 1
ATOM 1505 N N . ARG A 1 203 ? -19.844 -16.453 -23.516 1 84.12 203 ARG A N 1
ATOM 1506 C CA . ARG A 1 203 ? -18.672 -17.281 -23.75 1 84.12 203 ARG A CA 1
ATOM 1507 C C . ARG A 1 203 ? -18.188 -17.156 -25.188 1 84.12 203 ARG A C 1
ATOM 1509 O O . ARG A 1 203 ? -18.984 -16.984 -26.109 1 84.12 203 ARG A O 1
ATOM 1516 N N . ARG A 1 204 ? -16.859 -17.25 -25.406 1 84.31 204 ARG A N 1
ATOM 1517 C CA . ARG A 1 204 ? -16.25 -17.219 -26.734 1 84.31 204 ARG A CA 1
ATOM 1518 C C . ARG A 1 204 ? -16.125 -18.625 -27.312 1 84.31 204 ARG A C 1
ATOM 1520 O O . ARG A 1 204 ? -15.617 -19.531 -26.641 1 84.31 204 ARG A O 1
ATOM 1527 N N . MET A 1 205 ? -16.594 -18.812 -28.516 1 87.19 205 MET A N 1
ATOM 1528 C CA . MET A 1 205 ? -16.578 -20.109 -29.172 1 87.19 205 MET A CA 1
ATOM 1529 C C . MET A 1 205 ? -16.047 -19.984 -30.594 1 87.19 205 MET A C 1
ATOM 1531 O O . MET A 1 205 ? -15.953 -18.875 -31.141 1 87.19 205 MET A O 1
ATOM 1535 N N . ILE A 1 206 ? -15.594 -21.109 -31.219 1 86.62 206 ILE A N 1
ATOM 1536 C CA . ILE A 1 206 ? -15.211 -21.109 -32.625 1 86.62 206 ILE A CA 1
ATOM 1537 C C . ILE A 1 206 ? -16.203 -21.953 -33.438 1 86.62 206 ILE A C 1
ATOM 1539 O O . ILE A 1 206 ? -16.984 -22.719 -32.844 1 86.62 206 ILE A O 1
ATOM 1543 N N . GLY A 1 207 ? -16.141 -21.781 -34.781 1 87.06 207 GLY A N 1
ATOM 1544 C CA . GLY A 1 207 ? -17.062 -22.484 -35.625 1 87.06 207 GLY A CA 1
ATOM 1545 C C . GLY A 1 207 ? -16.797 -23.984 -35.688 1 87.06 207 GLY A C 1
ATOM 1546 O O . GLY A 1 207 ? -15.672 -24.422 -35.469 1 87.06 207 GLY A O 1
ATOM 1547 N N . GLY A 1 208 ? -17.812 -24.734 -36.062 1 88.62 208 GLY A N 1
ATOM 1548 C CA . GLY A 1 208 ? -17.719 -26.188 -36.156 1 88.62 208 GLY A CA 1
ATOM 1549 C C . GLY A 1 208 ? -16.688 -26.641 -37.188 1 88.62 208 GLY A C 1
ATOM 1550 O O . GLY A 1 208 ? -15.969 -27.609 -36.938 1 88.62 208 GLY A O 1
ATOM 1551 N N . ALA A 1 209 ? -16.531 -25.953 -38.25 1 91.38 209 ALA A N 1
ATOM 1552 C CA . ALA A 1 209 ? -15.578 -26.312 -39.312 1 91.38 209 ALA A CA 1
ATOM 1553 C C . ALA A 1 209 ? -14.141 -26.125 -38.812 1 91.38 209 ALA A C 1
ATOM 1555 O O . ALA A 1 209 ? -13.273 -26.953 -39.094 1 91.38 209 ALA A O 1
ATOM 1556 N N . GLU A 1 210 ? -13.969 -25.047 -38.188 1 91.88 210 GLU A N 1
ATOM 1557 C CA . GLU A 1 210 ? -12.648 -24.766 -37.625 1 91.88 210 GLU A CA 1
ATOM 1558 C C . GLU A 1 210 ? -12.258 -25.812 -36.562 1 91.88 210 GLU A C 1
ATOM 1560 O O . GLU A 1 210 ? -11.109 -26.266 -36.531 1 91.88 210 GLU A O 1
ATOM 1565 N N . LEU A 1 211 ? -13.188 -26.156 -35.781 1 94.31 211 LEU A N 1
ATOM 1566 C CA . LEU A 1 211 ? -12.953 -27.172 -34.75 1 94.31 211 LEU A CA 1
ATOM 1567 C C . LEU A 1 211 ? -12.656 -28.531 -35.406 1 94.31 211 LEU A C 1
ATOM 1569 O O . LEU A 1 211 ? -11.789 -29.25 -34.906 1 94.31 211 LEU A O 1
ATOM 1573 N N . ALA A 1 212 ? -13.367 -28.812 -36.406 1 92.56 212 ALA A N 1
ATOM 1574 C CA . ALA A 1 212 ? -13.156 -30.078 -37.125 1 92.56 212 ALA A CA 1
ATOM 1575 C C . ALA A 1 212 ? -11.773 -30.125 -37.75 1 92.56 212 ALA A C 1
ATOM 1577 O O . ALA A 1 212 ? -11.117 -31.172 -37.719 1 92.56 212 ALA A O 1
ATOM 1578 N N . MET A 1 213 ? -11.398 -29.094 -38.281 1 93.56 213 MET A N 1
ATOM 1579 C CA . MET A 1 213 ? -10.07 -29.016 -38.906 1 93.56 213 MET A CA 1
ATOM 1580 C C . MET A 1 213 ? -8.984 -29.188 -37.844 1 93.56 213 MET A C 1
ATOM 1582 O O . MET A 1 213 ? -7.977 -29.844 -38.062 1 93.56 213 MET A O 1
ATOM 1586 N N . LEU A 1 214 ? -9.227 -28.562 -36.719 1 94.88 214 LEU A N 1
ATOM 1587 C CA . LEU A 1 214 ? -8.281 -28.703 -35.625 1 94.88 214 LEU A CA 1
ATOM 1588 C C . LEU A 1 214 ? -8.211 -30.141 -35.125 1 94.88 214 LEU A C 1
ATOM 1590 O O . LEU A 1 214 ? -7.117 -30.672 -34.906 1 94.88 214 LEU A O 1
ATOM 1594 N N . ALA A 1 215 ? -9.328 -30.75 -35 1 94.81 215 ALA A N 1
ATOM 1595 C CA . ALA A 1 215 ? -9.391 -32.156 -34.562 1 94.81 215 ALA A CA 1
ATOM 1596 C C . ALA A 1 215 ? -8.633 -33.062 -35.531 1 94.81 215 ALA A C 1
ATOM 1598 O O . ALA A 1 215 ? -7.859 -33.906 -35.125 1 94.81 215 ALA A O 1
ATOM 1599 N N . THR A 1 216 ? -8.852 -32.844 -36.781 1 92.31 216 THR A N 1
ATOM 1600 C CA . THR A 1 216 ? -8.203 -33.625 -37.812 1 92.31 216 THR A CA 1
ATOM 1601 C C . THR A 1 216 ? -6.688 -33.438 -37.781 1 92.31 216 THR A C 1
ATOM 1603 O O . THR A 1 216 ? -5.93 -34.375 -37.938 1 92.31 216 THR A O 1
ATOM 1606 N N . SER A 1 217 ? -6.371 -32.25 -37.594 1 93.5 217 SER A N 1
ATOM 1607 C CA . SER A 1 217 ? -4.949 -31.938 -37.531 1 93.5 217 SER A CA 1
ATOM 1608 C C . SER A 1 217 ? -4.273 -32.562 -36.312 1 93.5 217 SER A C 1
ATOM 1610 O O . SER A 1 217 ? -3.166 -33.094 -36.406 1 93.5 217 SER A O 1
ATOM 1612 N N . LEU A 1 218 ? -4.895 -32.531 -35.188 1 94.12 218 LEU A N 1
ATOM 1613 C CA . LEU A 1 218 ? -4.301 -33 -33.938 1 94.12 218 LEU A CA 1
ATOM 1614 C C . LEU A 1 218 ? -4.145 -34.531 -33.938 1 94.12 218 LEU A C 1
ATOM 1616 O O . LEU A 1 218 ? -3.23 -35.062 -33.281 1 94.12 218 LEU A O 1
ATOM 1620 N N . VAL A 1 219 ? -4.953 -35.188 -34.656 1 88.69 219 VAL A N 1
ATOM 1621 C CA . VAL A 1 219 ? -4.918 -36.625 -34.75 1 88.69 219 VAL A CA 1
ATOM 1622 C C . VAL A 1 219 ? -3.625 -37.094 -35.406 1 88.69 219 VAL A C 1
ATOM 1624 O O . VAL A 1 219 ? -3.145 -38.188 -35.156 1 88.69 219 VAL A O 1
ATOM 1627 N N . GLU A 1 220 ? -3.129 -36.219 -36.156 1 89.44 220 GLU A N 1
ATOM 1628 C CA . GLU A 1 220 ? -1.926 -36.562 -36.938 1 89.44 220 GLU A CA 1
ATOM 1629 C C . GLU A 1 220 ? -0.69 -36.531 -36.031 1 89.44 220 GLU A C 1
ATOM 1631 O O . GLU A 1 220 ? 0.335 -37.125 -36.375 1 89.44 220 GLU A O 1
ATOM 1636 N N . TYR A 1 221 ? -0.816 -35.906 -34.938 1 92.19 221 TYR A N 1
ATOM 1637 C CA . TYR A 1 221 ? 0.331 -35.781 -34.062 1 92.19 221 TYR A CA 1
ATOM 1638 C C . TYR A 1 221 ? 0.329 -36.906 -33.031 1 92.19 221 TYR A C 1
ATOM 1640 O O . TYR A 1 221 ? -0.675 -37.125 -32.344 1 92.19 221 TYR A O 1
ATOM 1648 N N . ARG A 1 222 ? 1.46 -37.594 -32.938 1 90 222 ARG A N 1
ATOM 1649 C CA . ARG A 1 222 ? 1.579 -38.688 -31.969 1 90 222 ARG A CA 1
ATOM 1650 C C . ARG A 1 222 ? 2.328 -38.25 -30.719 1 90 222 ARG A C 1
ATOM 1652 O O . ARG A 1 222 ? 2.195 -38.844 -29.656 1 90 222 ARG A O 1
ATOM 1659 N N . ARG A 1 223 ? 3.123 -37.219 -30.828 1 96.38 223 ARG A N 1
ATOM 1660 C CA . ARG A 1 223 ? 3.908 -36.719 -29.703 1 96.38 223 ARG A CA 1
ATOM 1661 C C . ARG A 1 223 ? 3.383 -35.375 -29.219 1 96.38 223 ARG A C 1
ATOM 1663 O O . ARG A 1 223 ? 4.008 -34.344 -29.453 1 96.38 223 ARG A O 1
ATOM 1670 N N . GLY A 1 224 ? 2.264 -35.5 -28.5 1 97.12 224 GLY A N 1
ATOM 1671 C CA . GLY A 1 224 ? 1.634 -34.281 -28.016 1 97.12 224 GLY A CA 1
ATOM 1672 C C . GLY A 1 224 ? 1.645 -34.156 -26.5 1 97.12 224 GLY A C 1
ATOM 1673 O O . GLY A 1 224 ? 1.877 -35.156 -25.797 1 97.12 224 GLY A O 1
ATOM 1674 N N . LEU A 1 225 ? 1.481 -32.969 -25.984 1 98.25 225 LEU A N 1
ATOM 1675 C CA . LEU A 1 225 ? 1.368 -32.625 -24.562 1 98.25 225 LEU A CA 1
ATOM 1676 C C . LEU A 1 225 ? 0.199 -31.688 -24.312 1 98.25 225 LEU A C 1
ATOM 1678 O O . LEU A 1 225 ? -0.146 -30.875 -25.172 1 98.25 225 LEU A O 1
ATOM 1682 N N . ILE A 1 226 ? -0.428 -31.828 -23.219 1 98.62 226 ILE A N 1
ATOM 1683 C CA . ILE A 1 226 ? -1.336 -30.828 -22.672 1 98.62 226 ILE A CA 1
ATOM 1684 C C . ILE A 1 226 ? -0.715 -30.188 -21.438 1 98.62 226 ILE A C 1
ATOM 1686 O O . ILE A 1 226 ? -0.24 -30.891 -20.531 1 98.62 226 ILE A O 1
ATOM 1690 N N . ILE A 1 227 ? -0.615 -28.891 -21.406 1 98.62 227 ILE A N 1
ATOM 1691 C CA . ILE A 1 227 ? -0.094 -28.156 -20.25 1 98.62 227 ILE A CA 1
ATOM 1692 C C . ILE A 1 227 ? -1.218 -27.359 -19.594 1 98.62 227 ILE A C 1
ATOM 1694 O O . ILE A 1 227 ? -1.928 -26.609 -20.266 1 98.62 227 ILE A O 1
ATOM 1698 N N . ALA A 1 228 ? -1.417 -27.609 -18.328 1 98.56 228 ALA A N 1
ATOM 1699 C CA . ALA A 1 228 ? -2.354 -26.844 -17.516 1 98.56 228 ALA A CA 1
ATOM 1700 C C . ALA A 1 228 ? -1.612 -25.969 -16.5 1 98.56 228 ALA A C 1
ATOM 1702 O O . ALA A 1 228 ? -1.153 -26.469 -15.461 1 98.56 228 ALA A O 1
ATOM 1703 N N . GLY A 1 229 ? -1.53 -24.656 -16.781 1 97.62 229 GLY A N 1
ATOM 1704 C CA . GLY A 1 229 ? -0.875 -23.719 -15.891 1 97.62 229 GLY A CA 1
ATOM 1705 C C . GLY A 1 229 ? -1.799 -23.172 -14.82 1 97.62 229 GLY A C 1
ATOM 1706 O O . GLY A 1 229 ? -2.934 -23.625 -14.672 1 97.62 229 GLY A O 1
ATOM 1707 N N . PRO A 1 230 ? -1.303 -22.234 -14.062 1 96.56 230 PRO A N 1
ATOM 1708 C CA . PRO A 1 230 ? -2.131 -21.594 -13.031 1 96.56 230 PRO A CA 1
ATOM 1709 C C . PRO A 1 230 ? -3.373 -20.922 -13.609 1 96.56 230 PRO A C 1
ATOM 1711 O O . PRO A 1 230 ? -3.365 -20.484 -14.758 1 96.56 230 PRO A O 1
ATOM 1714 N N . ASP A 1 231 ? -4.445 -20.906 -12.789 1 91.81 231 ASP A N 1
ATOM 1715 C CA . ASP A 1 231 ? -5.637 -20.094 -13.008 1 91.81 231 ASP A CA 1
ATOM 1716 C C . ASP A 1 231 ? -6.449 -20.609 -14.188 1 91.81 231 ASP A C 1
ATOM 1718 O O . ASP A 1 231 ? -6.992 -19.828 -14.977 1 91.81 231 ASP A O 1
ATOM 1722 N N . CYS A 1 232 ? -6.418 -21.938 -14.414 1 94.44 232 CYS A N 1
ATOM 1723 C CA . CYS A 1 232 ? -7.438 -22.531 -15.273 1 94.44 232 CYS A CA 1
ATOM 1724 C C . CYS A 1 232 ? -8.828 -22.312 -14.688 1 94.44 232 CYS A C 1
ATOM 1726 O O . CYS A 1 232 ? -8.984 -22.141 -13.477 1 94.44 232 CYS A O 1
ATOM 1728 N N . PRO A 1 233 ? -9.805 -22.266 -15.586 1 92.25 233 PRO A N 1
ATOM 1729 C CA . PRO A 1 233 ? -11.156 -22.156 -15.031 1 92.25 233 PRO A CA 1
ATOM 1730 C C . PRO A 1 233 ? -11.516 -23.312 -14.094 1 92.25 233 PRO A C 1
ATOM 1732 O O . PRO A 1 233 ? -11.016 -24.422 -14.273 1 92.25 233 PRO A O 1
ATOM 1735 N N . PRO A 1 234 ? -12.359 -23.016 -13.164 1 90.75 234 PRO A N 1
ATOM 1736 C CA . PRO A 1 234 ? -12.75 -24.062 -12.227 1 90.75 234 PRO A CA 1
ATOM 1737 C C . PRO A 1 234 ? -13.383 -25.281 -12.914 1 90.75 234 PRO A C 1
ATOM 1739 O O . PRO A 1 234 ? -14.055 -25.125 -13.938 1 90.75 234 PRO A O 1
ATOM 1742 N N . ASP A 1 235 ? -13.148 -26.5 -12.469 1 92.5 235 ASP A N 1
ATOM 1743 C CA . ASP A 1 235 ? -13.773 -27.75 -12.891 1 92.5 235 ASP A CA 1
ATOM 1744 C C . ASP A 1 235 ? -13.297 -28.156 -14.281 1 92.5 235 ASP A C 1
ATOM 1746 O O . ASP A 1 235 ? -13.977 -28.922 -14.977 1 92.5 235 ASP A O 1
ATOM 1750 N N . LEU A 1 236 ? -12.211 -27.609 -14.68 1 97.12 236 LEU A N 1
ATOM 1751 C CA . LEU A 1 236 ? -11.664 -27.984 -15.977 1 97.12 236 LEU A CA 1
ATOM 1752 C C . LEU A 1 236 ? -11.023 -29.375 -15.922 1 97.12 236 LEU A C 1
ATOM 1754 O O . LEU A 1 236 ? -10.875 -30.031 -16.953 1 97.12 236 LEU A O 1
ATOM 1758 N N . GLY A 1 237 ? -10.633 -29.859 -14.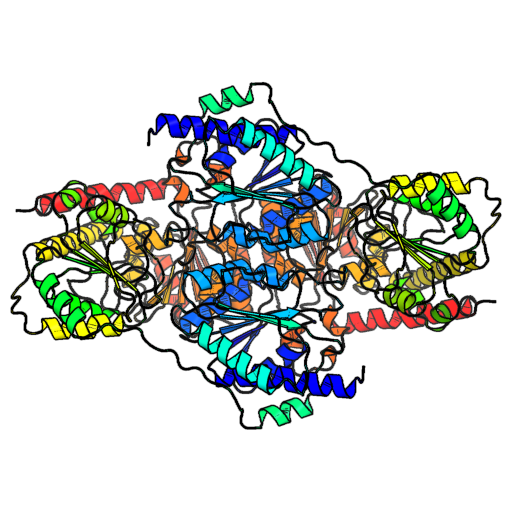781 1 97.44 237 GLY A N 1
ATOM 1759 C CA . GLY A 1 237 ? -9.875 -31.094 -14.562 1 97.44 237 GLY A CA 1
ATOM 1760 C C . GLY A 1 237 ? -10.477 -32.281 -15.258 1 97.44 237 GLY A C 1
ATOM 1761 O O . GLY A 1 237 ? -9.836 -32.906 -16.109 1 97.44 237 GLY A O 1
ATOM 1762 N N . PRO A 1 238 ? -11.742 -32.625 -14.977 1 97.88 238 PRO A N 1
ATOM 1763 C CA . PRO A 1 238 ? -12.375 -33.781 -15.602 1 97.88 238 PRO A CA 1
ATOM 1764 C C . PRO A 1 238 ? -12.445 -33.656 -17.125 1 97.88 238 PRO A C 1
ATOM 1766 O O . PRO A 1 238 ? -12.266 -34.656 -17.828 1 97.88 238 PRO A O 1
ATOM 1769 N N . LEU A 1 239 ? -12.68 -32.5 -17.625 1 98 239 LEU A N 1
ATOM 1770 C CA . LEU A 1 239 ? -12.797 -32.281 -19.062 1 98 239 LEU A CA 1
ATOM 1771 C C . LEU A 1 239 ? -11.445 -32.438 -19.75 1 98 239 LEU A C 1
ATOM 1773 O O . LEU A 1 239 ? -11.352 -33.031 -20.828 1 98 239 LEU A O 1
ATOM 1777 N N . LEU A 1 240 ? -10.414 -31.953 -19.125 1 98.12 240 LEU A N 1
ATOM 1778 C CA . LEU A 1 240 ? -9.07 -32.062 -19.672 1 98.12 240 LEU A CA 1
ATOM 1779 C C . LEU A 1 240 ? -8.609 -33.531 -19.672 1 98.12 240 LEU A C 1
ATOM 1781 O O . LEU A 1 240 ? -7.898 -33.969 -20.578 1 98.12 240 LEU A O 1
ATOM 1785 N N . THR A 1 241 ? -8.945 -34.219 -18.594 1 97.69 241 THR A N 1
ATOM 1786 C CA . THR A 1 241 ? -8.602 -35.625 -18.5 1 97.69 241 THR A CA 1
ATOM 1787 C C . THR A 1 241 ? -9.258 -36.438 -19.641 1 97.69 241 THR A C 1
ATOM 1789 O O . THR A 1 241 ? -8.609 -37.25 -20.281 1 97.69 241 THR A O 1
ATOM 1792 N N . THR A 1 242 ? -10.516 -36.125 -19.906 1 96.94 242 THR A N 1
ATOM 1793 C CA . THR A 1 242 ? -11.227 -36.75 -21.016 1 96.94 242 THR A CA 1
ATOM 1794 C C . THR A 1 242 ? -10.539 -36.438 -22.344 1 96.94 242 THR A C 1
ATOM 1796 O O . THR A 1 242 ? -10.336 -37.344 -23.156 1 96.94 242 THR A O 1
ATOM 1799 N N . LEU A 1 243 ? -10.227 -35.219 -22.547 1 97 243 LEU A N 1
ATOM 1800 C CA . LEU A 1 243 ? -9.562 -34.812 -23.781 1 97 243 LEU A CA 1
ATOM 1801 C C . LEU A 1 243 ? -8.211 -35.5 -23.922 1 97 243 LEU A C 1
ATOM 1803 O O . LEU A 1 243 ? -7.836 -35.938 -25.016 1 97 243 LEU A O 1
ATOM 1807 N N . ALA A 1 244 ? -7.465 -35.562 -22.828 1 96.88 244 ALA A N 1
ATOM 1808 C CA . ALA A 1 244 ? -6.16 -36.219 -22.812 1 96.88 244 ALA A CA 1
ATOM 1809 C C . ALA A 1 244 ? -6.266 -37.688 -23.25 1 96.88 244 ALA A C 1
ATOM 1811 O O . ALA A 1 244 ? -5.434 -38.188 -24.016 1 96.88 244 ALA A O 1
ATOM 1812 N N . HIS A 1 245 ? -7.258 -38.375 -22.766 1 95.19 245 HIS A N 1
ATOM 1813 C CA . HIS A 1 245 ? -7.469 -39.781 -23.125 1 95.19 245 HIS A CA 1
ATOM 1814 C C . HIS A 1 245 ? -7.797 -39.906 -24.609 1 95.19 245 HIS A C 1
ATOM 1816 O O . HIS A 1 245 ? -7.344 -40.844 -25.266 1 95.19 245 HIS A O 1
ATOM 1822 N N . ARG A 1 246 ? -8.602 -38.969 -25.109 1 93.94 246 ARG A N 1
ATOM 1823 C CA . ARG A 1 246 ? -8.945 -39 -26.531 1 93.94 246 ARG A CA 1
ATOM 1824 C C . ARG A 1 246 ? -7.711 -38.812 -27.406 1 93.94 246 ARG A C 1
ATOM 1826 O O . ARG A 1 246 ? -7.562 -39.469 -28.438 1 93.94 246 ARG A O 1
ATOM 1833 N N . LEU A 1 247 ? -6.836 -37.969 -26.969 1 94.62 247 LEU A N 1
ATOM 1834 C CA . LEU A 1 247 ? -5.672 -37.625 -27.766 1 94.62 247 LEU A CA 1
ATOM 1835 C C . LEU A 1 247 ? -4.484 -38.531 -27.453 1 94.62 247 LEU A C 1
ATOM 1837 O O . LEU A 1 247 ? -3.52 -38.562 -28.219 1 94.62 247 LEU A O 1
ATOM 1841 N N . ARG A 1 248 ? -4.535 -39.156 -26.25 1 94.81 248 ARG A N 1
ATOM 1842 C CA . ARG A 1 248 ? -3.432 -39.938 -25.703 1 94.81 248 ARG A CA 1
ATOM 1843 C C . ARG A 1 248 ? -2.221 -39.062 -25.422 1 94.81 248 ARG A C 1
ATOM 1845 O O . ARG A 1 248 ? -1.093 -39.406 -25.766 1 94.81 248 ARG A O 1
ATOM 1852 N N . TYR A 1 249 ? -2.484 -37.875 -24.969 1 96.88 249 TYR A N 1
ATOM 1853 C CA . TYR A 1 249 ? -1.462 -36.906 -24.562 1 96.88 249 TYR A CA 1
ATOM 1854 C C . TYR A 1 249 ? -1.357 -36.844 -23.047 1 96.88 249 TYR A C 1
ATOM 1856 O O . TYR A 1 249 ? -2.375 -36.812 -22.359 1 96.88 249 TYR A O 1
ATOM 1864 N N . PRO A 1 250 ? -0.163 -36.938 -22.422 1 98 250 PRO A N 1
ATOM 1865 C CA . PRO A 1 250 ? -0.053 -36.625 -20.984 1 98 250 PRO A CA 1
ATOM 1866 C C . PRO A 1 250 ? -0.397 -35.188 -20.656 1 98 250 PRO A C 1
ATOM 1868 O O . PRO A 1 250 ? -0.284 -34.312 -21.516 1 98 250 PRO A O 1
ATOM 1871 N N . ILE A 1 251 ? -0.865 -34.938 -19.438 1 98.75 251 ILE A N 1
ATOM 1872 C CA . ILE A 1 251 ? -1.169 -33.594 -18.922 1 98.75 251 ILE A CA 1
ATOM 1873 C C . ILE A 1 251 ? -0.094 -33.188 -17.922 1 98.75 251 ILE A C 1
ATOM 1875 O O . ILE A 1 251 ? 0.08 -33.812 -16.891 1 98.75 251 ILE A O 1
ATOM 1879 N N . LEU A 1 252 ? 0.711 -32.156 -18.219 1 98.81 252 LEU A N 1
ATOM 1880 C CA . LEU A 1 252 ? 1.553 -31.516 -17.219 1 98.81 252 LEU A CA 1
ATOM 1881 C C . LEU A 1 252 ? 0.765 -30.453 -16.453 1 98.81 252 LEU A C 1
ATOM 1883 O O . LEU A 1 252 ? 0.505 -29.359 -16.984 1 98.81 252 LEU A O 1
ATOM 1887 N N . ALA A 1 253 ? 0.441 -30.75 -15.227 1 98.75 253 ALA A N 1
ATOM 1888 C CA . ALA A 1 253 ? -0.506 -29.938 -14.469 1 98.75 253 ALA A CA 1
ATOM 1889 C C . ALA A 1 253 ? 0.193 -29.188 -13.336 1 98.75 253 ALA A C 1
ATOM 1891 O O . ALA A 1 253 ? 0.664 -29.797 -12.375 1 98.75 253 ALA A O 1
ATOM 1892 N N . ASP A 1 254 ? 0.238 -27.875 -13.453 1 98.69 254 ASP A N 1
ATOM 1893 C CA . ASP A 1 254 ? 0.695 -27.031 -12.359 1 98.69 254 ASP A CA 1
ATOM 1894 C C . ASP A 1 254 ? -0.171 -27.219 -11.117 1 98.69 254 ASP A C 1
ATOM 1896 O O . ASP A 1 254 ? -1.378 -27.438 -11.219 1 98.69 254 ASP A O 1
ATOM 1900 N N . PRO A 1 255 ? 0.478 -27.109 -9.906 1 98.19 255 PRO A N 1
ATOM 1901 C CA . PRO A 1 255 ? -0.338 -27.297 -8.703 1 98.19 255 PRO A CA 1
ATOM 1902 C C . PRO A 1 255 ? -1.47 -26.281 -8.586 1 98.19 255 PRO A C 1
ATOM 1904 O O . PRO A 1 255 ? -2.475 -26.547 -7.922 1 98.19 255 PRO A O 1
ATOM 1907 N N . LEU A 1 256 ? -1.37 -25.156 -9.18 1 97.94 256 LEU A N 1
ATOM 1908 C CA . LEU A 1 256 ? -2.365 -24.094 -9.094 1 97.94 256 LEU A CA 1
ATOM 1909 C C . LEU A 1 256 ? -3.33 -24.156 -10.273 1 97.94 256 LEU A C 1
ATOM 1911 O O . LEU A 1 256 ? -4.125 -23.234 -10.484 1 97.94 256 LEU A O 1
ATOM 1915 N N . SER A 1 257 ? -3.33 -25.234 -11.078 1 97.75 257 SER A N 1
ATOM 1916 C CA . SER A 1 257 ? -4.113 -25.344 -12.305 1 97.75 257 SER A CA 1
ATOM 1917 C C . SER A 1 257 ? -5.555 -25.734 -12.008 1 97.75 257 SER A C 1
ATOM 1919 O O . SER A 1 257 ? -6.445 -25.531 -12.828 1 97.75 257 SER A O 1
ATOM 1921 N N . GLY A 1 258 ? -5.746 -26.375 -10.836 1 96 258 GLY A N 1
ATOM 1922 C CA . GLY A 1 258 ? -7.031 -27 -10.555 1 96 258 GLY A CA 1
ATOM 1923 C C . GLY A 1 258 ? -7.211 -28.344 -11.242 1 96 258 GLY A C 1
ATOM 1924 O O . GLY A 1 258 ? -8.266 -28.969 -11.117 1 96 258 GLY A O 1
ATOM 1925 N N . VAL A 1 259 ? -6.211 -28.828 -11.875 1 98.06 259 VAL A N 1
ATOM 1926 C CA . VAL A 1 259 ? -6.297 -30.047 -12.672 1 98.06 259 VAL A CA 1
ATOM 1927 C C . VAL A 1 259 ? -5.531 -31.172 -11.977 1 98.06 259 VAL A C 1
ATOM 1929 O O . VAL A 1 259 ? -5.84 -32.344 -12.18 1 98.06 259 VAL A O 1
ATOM 1932 N N . ARG A 1 260 ? -4.664 -30.875 -11.094 1 98.12 260 ARG A N 1
ATOM 1933 C CA . ARG A 1 260 ? -3.688 -31.812 -10.547 1 98.12 260 ARG A CA 1
ATOM 1934 C C . ARG A 1 260 ? -4.293 -32.625 -9.422 1 98.12 260 ARG A C 1
ATOM 1936 O O . ARG A 1 260 ? -3.707 -33.625 -8.984 1 98.12 260 ARG A O 1
ATOM 1943 N N . TYR A 1 261 ? -5.398 -32.125 -8.875 1 97.81 261 TYR A N 1
ATOM 1944 C CA . TYR A 1 261 ? -5.945 -32.75 -7.676 1 97.81 261 TYR A CA 1
ATOM 1945 C C . TYR A 1 261 ? -7.438 -33.031 -7.832 1 97.81 261 TYR A C 1
ATOM 1947 O O . TYR A 1 261 ? -8.195 -32.156 -8.234 1 97.81 261 TYR A O 1
ATOM 1955 N N . GLY A 1 262 ? -7.902 -34.219 -7.473 1 97.25 262 GLY A N 1
ATOM 1956 C CA . GLY A 1 262 ? -9.312 -34.562 -7.504 1 97.25 262 GLY A CA 1
ATOM 1957 C C . GLY A 1 262 ? -9.578 -35.969 -8.055 1 97.25 262 GLY A C 1
ATOM 1958 O O . GLY A 1 262 ? -8.656 -36.656 -8.484 1 97.25 262 GLY A O 1
ATOM 1959 N N . PRO A 1 263 ? -10.781 -36.406 -8.117 1 97.19 263 PRO A N 1
ATOM 1960 C CA . PRO A 1 263 ? -11.141 -37.75 -8.531 1 97.19 263 PRO A CA 1
ATOM 1961 C C . PRO A 1 263 ? -10.844 -38.031 -10.008 1 97.19 263 PRO A C 1
ATOM 1963 O O . PRO A 1 263 ? -10.727 -39.188 -10.422 1 97.19 263 PRO A O 1
ATOM 1966 N N . HIS A 1 264 ? -10.688 -36.938 -10.734 1 97.31 264 HIS A N 1
ATOM 1967 C CA . HIS A 1 264 ? -10.445 -37.062 -12.172 1 97.31 264 HIS A CA 1
ATOM 1968 C C . HIS A 1 264 ? -9 -37.469 -12.453 1 97.31 264 HIS A C 1
ATOM 1970 O O . HIS A 1 264 ? -8.672 -37.844 -13.57 1 97.31 264 HIS A O 1
ATOM 1976 N N . VAL A 1 265 ? -8.164 -37.344 -11.484 1 97.69 265 VAL A N 1
ATOM 1977 C CA . VAL A 1 265 ? -6.73 -37.531 -11.672 1 97.69 265 VAL A CA 1
ATOM 1978 C C . VAL A 1 265 ? -6.43 -39.031 -11.914 1 97.69 265 VAL A C 1
ATOM 1980 O O . VAL A 1 265 ? -6.914 -39.875 -11.18 1 97.69 265 VAL A O 1
ATOM 1983 N N . ASP A 1 266 ? -5.691 -39.312 -12.969 1 96.88 266 ASP A N 1
ATOM 1984 C CA . ASP A 1 266 ? -5.199 -40.656 -13.258 1 96.88 266 ASP A CA 1
ATOM 1985 C C . ASP A 1 266 ? -3.758 -40.625 -13.758 1 96.88 266 ASP A C 1
ATOM 1987 O O . ASP A 1 266 ? -3.012 -39.688 -13.445 1 96.88 266 ASP A O 1
ATOM 1991 N N . GLU A 1 267 ? -3.344 -41.656 -14.43 1 96 267 GLU A N 1
ATOM 1992 C CA . GLU A 1 267 ? -1.938 -41.812 -14.797 1 96 267 GLU A CA 1
ATOM 1993 C C . GLU A 1 267 ? -1.521 -40.781 -15.836 1 96 267 GLU A C 1
ATOM 1995 O O . GLU A 1 267 ? -0.33 -40.562 -16.047 1 96 267 GLU A O 1
ATOM 2000 N N . TYR A 1 268 ? -2.508 -40.094 -16.516 1 96.94 268 TYR A N 1
ATOM 2001 C CA . TYR A 1 268 ? -2.197 -39.094 -17.547 1 96.94 268 TYR A CA 1
ATOM 2002 C C . TYR A 1 268 ? -1.788 -37.781 -16.922 1 96.94 268 TYR A C 1
ATOM 2004 O O . TYR A 1 268 ? -1.233 -36.906 -17.609 1 96.94 268 TYR A O 1
ATOM 2012 N N . THR A 1 269 ? -2.111 -37.594 -15.609 1 98.44 269 THR A N 1
ATOM 2013 C CA . THR A 1 269 ? -1.818 -36.344 -14.945 1 98.44 269 THR A CA 1
ATOM 2014 C C . THR A 1 269 ? -0.434 -36.375 -14.305 1 98.44 269 THR A C 1
ATOM 2016 O O . THR A 1 269 ? -0.191 -37.156 -13.383 1 98.44 269 THR A O 1
ATOM 2019 N N . LEU A 1 270 ? 0.482 -35.531 -14.75 1 98.69 270 LEU A N 1
ATOM 2020 C CA . LEU A 1 270 ? 1.862 -35.5 -14.281 1 98.69 270 LEU A CA 1
ATOM 2021 C C . LEU A 1 270 ? 2.125 -34.281 -13.43 1 98.69 270 LEU A C 1
ATOM 2023 O O . LEU A 1 270 ? 1.647 -33.188 -13.75 1 98.69 270 LEU A O 1
ATOM 2027 N N . GLY A 1 271 ? 2.85 -34.438 -12.344 1 97.94 271 GLY A N 1
ATOM 2028 C CA . GLY A 1 271 ? 3.119 -33.344 -11.43 1 97.94 271 GLY A CA 1
ATOM 2029 C C . GLY A 1 271 ? 4.586 -33.25 -11.047 1 97.94 271 GLY A C 1
ATOM 2030 O O . GLY A 1 271 ? 4.98 -32.281 -10.367 1 97.94 271 GLY A O 1
ATOM 2031 N N . THR A 1 272 ? 5.461 -34.094 -11.508 1 97.62 272 THR A N 1
ATOM 2032 C CA . THR A 1 272 ? 6.867 -34.062 -11.125 1 97.62 272 THR A CA 1
ATOM 2033 C C . THR A 1 272 ? 7.738 -33.656 -12.297 1 97.62 272 THR A C 1
ATOM 2035 O O . THR A 1 272 ? 8.945 -33.906 -12.312 1 97.62 272 THR A O 1
ATOM 2038 N N . TYR A 1 273 ? 7.117 -33 -13.289 1 98.31 273 TYR A N 1
ATOM 2039 C CA . TYR A 1 273 ? 7.812 -32.562 -14.5 1 98.31 273 TYR A CA 1
ATOM 2040 C C . TYR A 1 273 ? 8.938 -31.578 -14.164 1 98.31 273 TYR A C 1
ATOM 2042 O O . TYR A 1 273 ? 9.938 -31.516 -14.883 1 98.31 273 TYR A O 1
ATOM 2050 N N . ASP A 1 274 ? 8.742 -30.797 -13.07 1 98.25 274 ASP A N 1
ATOM 2051 C CA . ASP A 1 274 ? 9.789 -29.859 -12.664 1 98.25 274 ASP A CA 1
ATOM 2052 C C . ASP A 1 274 ? 11.102 -30.594 -12.383 1 98.25 274 ASP A C 1
ATOM 2054 O O . ASP A 1 274 ? 12.18 -30.047 -12.594 1 98.25 274 ASP A O 1
ATOM 2058 N N . ALA A 1 275 ? 11.023 -31.766 -11.93 1 97.88 275 ALA A N 1
ATOM 2059 C CA . ALA A 1 275 ? 12.203 -32.562 -11.57 1 97.88 275 ALA A CA 1
ATOM 2060 C C . ALA A 1 275 ? 12.797 -33.25 -12.797 1 97.88 275 ALA A C 1
ATOM 2062 O O . ALA A 1 275 ? 13.977 -33.062 -13.102 1 97.88 275 ALA A O 1
ATOM 2063 N N . PHE A 1 276 ? 12 -34 -13.594 1 97.31 276 PHE A N 1
ATOM 2064 C CA . PHE A 1 276 ? 12.609 -34.875 -14.609 1 97.31 276 PHE A CA 1
ATOM 2065 C C . PHE A 1 276 ? 12.914 -34.062 -15.875 1 97.31 276 PHE A C 1
ATOM 2067 O O . PHE A 1 276 ? 13.727 -34.5 -16.703 1 97.31 276 PHE A O 1
ATOM 2074 N N . LEU A 1 277 ? 12.305 -32.875 -16.062 1 98.19 277 LEU A N 1
ATOM 2075 C CA . LEU A 1 277 ? 12.656 -32.031 -17.219 1 98.19 277 LEU A CA 1
ATOM 2076 C C . LEU A 1 277 ? 13.984 -31.328 -16.984 1 98.19 277 LEU A C 1
ATOM 2078 O O . LEU A 1 277 ? 14.484 -30.625 -17.859 1 98.19 277 LEU A O 1
ATOM 2082 N N . ARG A 1 278 ? 14.57 -31.5 -15.828 1 97.12 278 ARG A N 1
ATOM 2083 C CA . ARG A 1 278 ? 15.922 -31 -15.586 1 97.12 278 ARG A CA 1
ATOM 2084 C C . ARG A 1 278 ? 16.953 -31.906 -16.234 1 97.12 278 ARG A C 1
ATOM 2086 O O . ARG A 1 278 ? 18.109 -31.516 -16.422 1 97.12 278 ARG A O 1
ATOM 2093 N N . ASP A 1 279 ? 16.609 -33.094 -16.531 1 97.06 279 ASP A N 1
ATOM 2094 C CA . ASP A 1 279 ? 17.516 -34.031 -17.188 1 97.06 279 ASP A CA 1
ATOM 2095 C C . ASP A 1 279 ? 17.656 -33.688 -18.672 1 97.06 279 ASP A C 1
ATOM 2097 O O . ASP A 1 279 ? 16.703 -33.844 -19.453 1 97.06 279 ASP A O 1
ATOM 2101 N N . GLU A 1 280 ? 18.797 -33.375 -19.094 1 95.94 280 GLU A N 1
ATOM 2102 C CA . GLU A 1 280 ? 19.047 -32.906 -20.453 1 95.94 280 GLU A CA 1
ATOM 2103 C C . GLU A 1 280 ? 18.812 -34.031 -21.469 1 95.94 280 GLU A C 1
ATOM 2105 O O . GLU A 1 280 ? 18.375 -33.781 -22.594 1 95.94 280 GLU A O 1
ATOM 2110 N N . ARG A 1 281 ? 19.109 -35.281 -21.203 1 95.94 281 ARG A N 1
ATOM 2111 C CA . ARG A 1 281 ? 18.891 -36.406 -22.109 1 95.94 281 ARG A CA 1
ATOM 2112 C C . ARG A 1 281 ? 17.406 -36.594 -22.391 1 95.94 281 ARG A C 1
ATOM 2114 O O . ARG A 1 281 ? 17.016 -36.812 -23.547 1 95.94 281 ARG A O 1
ATOM 2121 N N . PHE A 1 282 ? 16.641 -36.531 -21.281 1 96.56 282 PHE A N 1
ATOM 2122 C CA . PHE A 1 282 ? 15.195 -36.625 -21.484 1 96.56 282 PHE A CA 1
ATOM 2123 C C . PHE A 1 282 ? 14.688 -35.5 -22.375 1 96.56 282 PHE A C 1
ATOM 2125 O O . PHE A 1 282 ? 13.945 -35.75 -23.328 1 96.56 282 PHE A O 1
ATOM 2132 N N . VAL A 1 283 ? 15.086 -34.25 -22.094 1 97.06 283 VAL A N 1
ATOM 2133 C CA . VAL A 1 283 ? 14.641 -33.062 -22.812 1 97.06 283 VAL A CA 1
ATOM 2134 C C . VAL A 1 283 ? 15 -33.156 -24.281 1 97.06 283 VAL A C 1
ATOM 2136 O O . VAL A 1 283 ? 14.188 -32.844 -25.156 1 97.06 283 VAL A O 1
ATOM 2139 N N . SER A 1 284 ? 16.219 -33.625 -24.562 1 95.69 284 SER A N 1
ATOM 2140 C CA . SER A 1 284 ? 16.688 -33.688 -25.938 1 95.69 284 SER A CA 1
ATOM 2141 C C . SER A 1 284 ? 16.016 -34.844 -26.688 1 95.69 284 SER A C 1
ATOM 2143 O O . SER A 1 284 ? 15.797 -34.75 -27.891 1 95.69 284 SER A O 1
ATOM 2145 N N . SER A 1 285 ? 15.633 -35.875 -26 1 95.31 285 SER A N 1
ATOM 2146 C CA . SER A 1 285 ? 15.117 -37.094 -26.625 1 95.31 285 SER A CA 1
ATOM 2147 C C . SER A 1 285 ? 13.609 -37 -26.844 1 95.31 285 SER A C 1
ATOM 2149 O O . SER A 1 285 ? 13.078 -37.594 -27.797 1 95.31 285 SER A O 1
ATOM 2151 N N . TYR A 1 286 ? 12.961 -36.312 -26.016 1 96.44 286 TYR A N 1
ATOM 2152 C CA . TYR A 1 286 ? 11.5 -36.281 -26.078 1 96.44 286 TYR A CA 1
ATOM 2153 C C . TYR A 1 286 ? 11.008 -34.906 -26.516 1 96.44 286 TYR A C 1
ATOM 2155 O O . TYR A 1 286 ? 10.477 -34.156 -25.703 1 96.44 286 TYR A O 1
ATOM 2163 N N . ALA A 1 287 ? 11.078 -34.719 -27.812 1 96.62 287 ALA A N 1
ATOM 2164 C CA . ALA A 1 287 ? 10.625 -33.469 -28.422 1 96.62 287 ALA A CA 1
ATOM 2165 C C . ALA A 1 287 ? 9.148 -33.531 -28.781 1 96.62 287 ALA A C 1
ATOM 2167 O O . ALA A 1 287 ? 8.727 -34.438 -29.531 1 96.62 287 ALA A O 1
ATOM 2168 N N . PRO A 1 288 ? 8.383 -32.656 -28.234 1 97.44 288 PRO A N 1
ATOM 2169 C CA . PRO A 1 288 ? 6.965 -32.688 -28.609 1 97.44 288 PRO A CA 1
ATOM 2170 C C . PRO A 1 288 ? 6.723 -32.156 -30.031 1 97.44 288 PRO A C 1
ATOM 2172 O O . PRO A 1 288 ? 7.496 -31.328 -30.531 1 97.44 288 PRO A O 1
ATOM 2175 N N . GLU A 1 289 ? 5.668 -32.656 -30.641 1 97.06 289 GLU A N 1
ATOM 2176 C CA . GLU A 1 289 ? 5.23 -32.156 -31.938 1 97.06 289 GLU A CA 1
ATOM 2177 C C . GLU A 1 289 ? 4.16 -31.062 -31.781 1 97.06 289 GLU A C 1
ATOM 2179 O O . GLU A 1 289 ? 4.078 -30.141 -32.594 1 97.06 289 GLU A O 1
ATOM 2184 N N . VAL A 1 290 ? 3.352 -31.203 -30.781 1 97.5 290 VAL A N 1
ATOM 2185 C CA . VAL A 1 290 ? 2.256 -30.266 -30.547 1 97.5 290 VAL A CA 1
ATOM 2186 C C . VAL A 1 290 ? 2.014 -30.125 -29.047 1 97.5 290 VAL A C 1
ATOM 2188 O O . VAL A 1 290 ? 2.176 -31.078 -28.297 1 97.5 290 VAL A O 1
ATOM 2191 N N . VAL A 1 291 ? 1.752 -28.953 -28.594 1 98.06 291 VAL A N 1
ATOM 2192 C CA . VAL A 1 291 ? 1.457 -28.656 -27.203 1 98.06 291 VAL A CA 1
ATOM 2193 C C . VAL A 1 291 ? 0.178 -27.828 -27.109 1 98.06 291 VAL A C 1
ATOM 2195 O O . VAL A 1 291 ? 0.075 -26.75 -27.719 1 98.06 291 VAL A O 1
ATOM 2198 N N . LEU A 1 292 ? -0.848 -28.281 -26.391 1 97.94 292 LEU A N 1
ATOM 2199 C CA . LEU A 1 292 ? -2.025 -27.516 -26.016 1 97.94 292 LEU A CA 1
ATOM 2200 C C . LEU A 1 292 ? -1.841 -26.875 -24.641 1 97.94 292 LEU A C 1
ATOM 2202 O O . LEU A 1 292 ? -1.599 -27.562 -23.656 1 97.94 292 LEU A O 1
ATOM 2206 N N . ARG A 1 293 ? -1.928 -25.594 -24.562 1 97.69 293 ARG A N 1
ATOM 2207 C CA . ARG A 1 293 ? -1.63 -24.891 -23.328 1 97.69 293 ARG A CA 1
ATOM 2208 C C . ARG A 1 293 ? -2.875 -24.203 -22.766 1 97.69 293 ARG A C 1
ATOM 2210 O O . ARG A 1 293 ? -3.545 -23.453 -23.484 1 97.69 293 ARG A O 1
ATOM 2217 N N . PHE A 1 294 ? -3.178 -24.531 -21.562 1 97.56 294 PHE A N 1
ATOM 2218 C CA . PHE A 1 294 ? -4.266 -23.906 -20.812 1 97.56 294 PHE A CA 1
ATOM 2219 C C . PHE A 1 294 ? -3.729 -23.156 -19.594 1 97.56 294 PHE A C 1
ATOM 2221 O O . PHE A 1 294 ? -2.738 -23.578 -18.984 1 97.56 294 PHE A O 1
ATOM 2228 N N . GLY A 1 295 ? -4.398 -21.984 -19.172 1 95.81 295 GLY A N 1
ATOM 2229 C CA . GLY A 1 295 ? -3.965 -21.219 -18 1 95.81 295 GLY A CA 1
ATOM 2230 C C . GLY A 1 295 ? -2.729 -20.391 -18.266 1 95.81 295 GLY A C 1
ATOM 2231 O O . GLY A 1 295 ? -2.359 -20.156 -19.422 1 95.81 295 GLY A O 1
ATOM 2232 N N . ALA A 1 296 ? -2.172 -19.875 -17.219 1 95.5 296 ALA A N 1
ATOM 2233 C CA . ALA A 1 296 ? -0.955 -19.078 -17.312 1 95.5 296 ALA A CA 1
ATOM 2234 C C . ALA A 1 296 ? 0.277 -19.969 -17.453 1 95.5 296 ALA A C 1
ATOM 2236 O O . ALA A 1 296 ? 0.18 -21.188 -17.344 1 95.5 296 ALA A O 1
ATOM 2237 N N . MET A 1 297 ? 1.383 -19.297 -17.797 1 95.06 297 MET A N 1
ATOM 2238 C CA . MET A 1 297 ? 2.633 -20.047 -17.859 1 95.06 297 MET A CA 1
ATOM 2239 C C . MET A 1 297 ? 2.914 -20.75 -16.531 1 95.06 297 MET A C 1
ATOM 2241 O O . MET A 1 297 ? 2.797 -20.141 -15.469 1 95.06 297 MET A O 1
ATOM 2245 N N . PRO A 1 298 ? 3.217 -22.016 -16.578 1 96.81 298 PRO A N 1
ATOM 2246 C CA . PRO A 1 298 ? 3.418 -22.797 -15.359 1 96.81 298 PRO A CA 1
ATOM 2247 C C . PRO A 1 298 ? 4.531 -22.234 -14.477 1 96.81 298 PRO A C 1
ATOM 2249 O O . PRO A 1 298 ? 5.453 -21.578 -14.977 1 96.81 298 PRO A O 1
ATOM 2252 N N . THR A 1 299 ? 4.531 -22.5 -13.188 1 97.06 299 THR A N 1
ATOM 2253 C CA . THR A 1 299 ? 5.488 -22.094 -12.164 1 97.06 299 THR A CA 1
ATOM 2254 C C . THR A 1 299 ? 6.879 -22.625 -12.477 1 97.06 299 THR A C 1
ATOM 2256 O O . THR A 1 299 ? 7.883 -21.984 -12.188 1 97.06 299 THR A O 1
ATOM 2259 N N . SER A 1 300 ? 7.031 -23.734 -13.141 1 97.88 300 SER A N 1
ATOM 2260 C CA . SER A 1 300 ? 8.25 -24.5 -13.336 1 97.88 300 SER A CA 1
ATOM 2261 C C . SER A 1 300 ? 9.156 -23.859 -14.383 1 97.88 300 SER A C 1
ATOM 2263 O O . SER A 1 300 ? 8.805 -23.781 -15.555 1 97.88 300 SER A O 1
ATOM 2265 N N . LYS A 1 301 ? 10.297 -23.469 -13.992 1 96.31 301 LYS A N 1
ATOM 2266 C CA . LYS A 1 301 ? 11.289 -22.938 -14.922 1 96.31 301 LYS A CA 1
ATOM 2267 C C . LYS A 1 301 ? 11.797 -24.016 -15.867 1 96.31 301 LYS A C 1
ATOM 2269 O O . LYS A 1 301 ? 11.938 -23.781 -17.062 1 96.31 301 LYS A O 1
ATOM 2274 N N . PRO A 1 302 ? 12.055 -25.25 -15.445 1 97.94 302 PRO A N 1
ATOM 2275 C CA . PRO A 1 302 ? 12.461 -26.312 -16.359 1 97.94 302 PRO A CA 1
ATOM 2276 C C . PRO A 1 302 ? 11.445 -26.562 -17.469 1 97.94 302 PRO A C 1
ATOM 2278 O O . PRO A 1 302 ? 11.836 -26.844 -18.609 1 97.94 302 PRO A O 1
ATOM 2281 N N . LEU A 1 303 ? 10.172 -26.5 -17.125 1 98.25 303 LEU A N 1
ATOM 2282 C CA . LEU A 1 303 ? 9.164 -26.656 -18.172 1 98.25 303 LEU A CA 1
ATOM 2283 C C . LEU A 1 303 ? 9.242 -25.531 -19.172 1 98.25 303 LEU A C 1
ATOM 2285 O O . LEU A 1 303 ? 9.133 -25.75 -20.391 1 98.25 303 LEU A O 1
ATOM 2289 N N . LEU A 1 304 ? 9.391 -24.281 -18.672 1 97.06 304 LEU A N 1
ATOM 2290 C CA . LEU A 1 304 ? 9.57 -23.141 -19.562 1 97.06 304 LEU A CA 1
ATOM 2291 C C . LEU A 1 304 ? 10.766 -23.359 -20.484 1 97.06 304 LEU A C 1
ATOM 2293 O O . LEU A 1 304 ? 10.672 -23.125 -21.688 1 97.06 304 LEU A O 1
ATOM 2297 N N . LEU A 1 305 ? 11.898 -23.766 -19.938 1 96.88 305 LEU A N 1
ATOM 2298 C CA . LEU A 1 305 ? 13.117 -24 -20.703 1 96.88 305 LEU A CA 1
ATOM 2299 C C . LEU A 1 305 ? 12.93 -25.141 -21.703 1 96.88 305 LEU A C 1
ATOM 2301 O O . LEU A 1 305 ? 13.461 -25.078 -22.812 1 96.88 305 LEU A O 1
ATOM 2305 N N . TYR A 1 306 ? 12.195 -26.203 -21.344 1 97.88 306 TYR A N 1
ATOM 2306 C CA . TYR A 1 306 ? 11.883 -27.312 -22.234 1 97.88 306 TYR A CA 1
ATOM 2307 C C . TYR A 1 306 ? 11.156 -26.844 -23.484 1 97.88 306 TYR A C 1
ATOM 2309 O O . TYR A 1 306 ? 11.516 -27.219 -24.594 1 97.88 306 TYR A O 1
ATOM 2317 N N . LEU A 1 307 ? 10.094 -25.969 -23.25 1 97.25 307 LEU A N 1
ATOM 2318 C CA . LEU A 1 307 ? 9.359 -25.422 -24.375 1 97.25 307 LEU A CA 1
ATOM 2319 C C . LEU A 1 307 ? 10.273 -24.578 -25.266 1 97.25 307 LEU A C 1
ATOM 2321 O O . LEU A 1 307 ? 10.18 -24.641 -26.5 1 97.25 307 LEU A O 1
ATOM 2325 N N . GLN A 1 308 ? 11.156 -23.797 -24.625 1 95.5 308 GLN A N 1
ATOM 2326 C CA . GLN A 1 308 ? 12.086 -22.969 -25.375 1 95.5 308 GLN A CA 1
ATOM 2327 C C . GLN A 1 308 ? 13.102 -23.812 -26.125 1 95.5 308 GLN A C 1
ATOM 2329 O O . GLN A 1 308 ? 13.586 -23.422 -27.188 1 95.5 308 GLN A O 1
ATOM 2334 N N . HIS A 1 309 ? 13.445 -24.969 -25.594 1 96.81 309 HIS A N 1
ATOM 2335 C CA . HIS A 1 309 ? 14.383 -25.891 -26.219 1 96.81 309 HIS A CA 1
ATOM 2336 C C . HIS A 1 309 ? 13.797 -26.484 -27.484 1 96.81 309 HIS A C 1
ATOM 2338 O O . HIS A 1 309 ? 14.539 -26.938 -28.375 1 96.81 309 HIS A O 1
ATOM 2344 N N . HIS A 1 310 ? 12.516 -26.562 -27.625 1 96.81 310 HIS A N 1
ATOM 2345 C CA . HIS A 1 310 ? 11.844 -27.141 -28.797 1 96.81 310 HIS A CA 1
ATOM 2346 C C . HIS A 1 310 ? 10.953 -26.109 -29.469 1 96.81 310 HIS A C 1
ATOM 2348 O O . HIS A 1 310 ? 9.734 -26.281 -29.547 1 96.81 310 HIS A O 1
ATOM 2354 N N . PRO A 1 311 ? 11.531 -25.094 -30.078 1 94.5 311 PRO A N 1
ATOM 2355 C CA . PRO A 1 311 ? 10.773 -23.969 -30.625 1 94.5 311 PRO A CA 1
ATOM 2356 C C . PRO A 1 311 ? 9.914 -24.359 -31.828 1 94.5 311 PRO A C 1
ATOM 2358 O O . PRO A 1 311 ? 9.016 -23.609 -32.219 1 94.5 311 PRO A O 1
ATOM 2361 N N . HIS A 1 312 ? 10.148 -25.484 -32.406 1 94.31 312 HIS A N 1
ATOM 2362 C CA . HIS A 1 312 ? 9.453 -25.859 -33.625 1 94.31 312 HIS A CA 1
ATOM 2363 C C . HIS A 1 312 ? 8.148 -26.594 -33.312 1 94.31 312 HIS A C 1
ATOM 2365 O O . HIS A 1 312 ? 7.312 -26.781 -34.188 1 94.31 312 HIS A O 1
ATOM 2371 N N . ALA A 1 313 ? 7.961 -27.016 -32.031 1 96.56 313 ALA A N 1
ATOM 2372 C CA . ALA A 1 313 ? 6.695 -27.641 -31.641 1 96.56 313 ALA A CA 1
ATOM 2373 C C . ALA A 1 313 ? 5.52 -26.703 -31.922 1 96.56 313 ALA A C 1
ATOM 2375 O O . ALA A 1 313 ? 5.605 -25.5 -31.688 1 96.56 313 ALA A O 1
ATOM 2376 N N . ARG A 1 314 ? 4.469 -27.266 -32.531 1 96.44 314 ARG A N 1
ATOM 2377 C CA . ARG A 1 314 ? 3.221 -26.516 -32.656 1 96.44 314 ARG A CA 1
ATOM 2378 C C . ARG A 1 314 ? 2.609 -26.234 -31.281 1 96.44 314 ARG A C 1
ATOM 2380 O O . ARG A 1 314 ? 2.322 -27.156 -30.516 1 96.44 314 ARG A O 1
ATOM 2387 N N . GLN A 1 315 ? 2.531 -25 -30.906 1 96.5 315 GLN A N 1
ATOM 2388 C CA . GLN A 1 315 ? 1.938 -24.641 -29.609 1 96.5 315 GLN A CA 1
ATOM 2389 C C . GLN A 1 315 ? 0.635 -23.875 -29.812 1 96.5 315 GLN A C 1
ATOM 2391 O O . GLN A 1 315 ? 0.588 -22.891 -30.562 1 96.5 315 GLN A O 1
ATOM 2396 N N . ILE A 1 316 ? -0.393 -24.297 -29.188 1 96.12 316 ILE A N 1
ATOM 2397 C CA . ILE A 1 316 ? -1.713 -23.672 -29.25 1 96.12 316 ILE A CA 1
ATOM 2398 C C . ILE A 1 316 ? -2.135 -23.219 -27.859 1 96.12 316 ILE A C 1
ATOM 2400 O O . ILE A 1 316 ? -2.27 -24.031 -26.938 1 96.12 316 ILE A O 1
ATOM 2404 N N . VAL A 1 317 ? -2.291 -21.906 -27.641 1 96.19 317 VAL A N 1
ATOM 2405 C CA . VAL A 1 317 ? -2.738 -21.344 -26.375 1 96.19 317 VAL A CA 1
ATOM 2406 C C . VAL A 1 317 ? -4.258 -21.172 -26.375 1 96.19 317 VAL A C 1
ATOM 2408 O O . VAL A 1 317 ? -4.805 -20.5 -27.25 1 96.19 317 VAL A O 1
ATOM 2411 N N . ILE A 1 318 ? -4.941 -21.906 -25.531 1 96 318 ILE A N 1
ATOM 2412 C CA . ILE A 1 318 ? -6.387 -21.797 -25.375 1 96 318 ILE A CA 1
ATOM 2413 C C . ILE A 1 318 ? -6.703 -20.875 -24.188 1 96 318 ILE A C 1
ATOM 2415 O O . ILE A 1 318 ? -6.395 -21.203 -23.047 1 96 318 ILE A O 1
ATOM 2419 N N . ASP A 1 319 ? -7.316 -19.766 -24.438 1 93.81 319 ASP A N 1
ATOM 2420 C CA . ASP A 1 319 ? -7.559 -18.781 -23.391 1 93.81 319 ASP A CA 1
ATOM 2421 C C . ASP A 1 319 ? -8.883 -18.062 -23.625 1 93.81 319 ASP A C 1
ATOM 2423 O O . ASP A 1 319 ? -8.977 -17.172 -24.469 1 93.81 319 ASP A O 1
ATOM 2427 N N . GLY A 1 320 ? -9.836 -18.312 -22.766 1 91.56 320 GLY A N 1
ATOM 2428 C CA . GLY A 1 320 ? -11.148 -17.719 -22.891 1 91.56 320 GLY A CA 1
ATOM 2429 C C . GLY A 1 320 ? -11.172 -16.234 -22.547 1 91.56 320 GLY A C 1
ATOM 2430 O O . GLY A 1 320 ? -12.094 -15.516 -22.922 1 91.56 320 GLY A O 1
ATOM 2431 N N . GLY A 1 321 ? -10.211 -15.711 -21.828 1 88.5 321 GLY A N 1
ATOM 2432 C CA . GLY A 1 321 ? -10.102 -14.305 -21.469 1 88.5 321 GLY A CA 1
ATOM 2433 C C . GLY A 1 321 ? -9.555 -13.445 -22.594 1 88.5 321 GLY A C 1
ATOM 2434 O O . GLY A 1 321 ? -9.633 -12.219 -22.531 1 88.5 321 GLY A O 1
ATOM 2435 N N . ALA A 1 322 ? -9.008 -14.094 -23.531 1 78.62 322 ALA A N 1
ATOM 2436 C CA . ALA A 1 322 ? -8.469 -13.445 -24.734 1 78.62 322 ALA A CA 1
ATOM 2437 C C . ALA A 1 322 ? -7.301 -12.523 -24.375 1 78.62 322 ALA A C 1
ATOM 2439 O O . ALA A 1 322 ? -7.105 -11.484 -25.016 1 78.62 322 ALA A O 1
ATOM 2440 N N . GLY A 1 323 ? -6.637 -12.828 -23.312 1 83.94 323 GLY A N 1
ATOM 2441 C CA . GLY A 1 323 ? -5.406 -12.125 -22.984 1 83.94 323 GLY A CA 1
ATOM 2442 C C . GLY A 1 323 ? -4.18 -12.734 -23.641 1 83.94 323 GLY A C 1
ATOM 2443 O O . GLY A 1 323 ? -4.289 -13.703 -24.391 1 83.94 323 GLY A O 1
ATOM 2444 N N . TRP A 1 324 ? -3.033 -12.148 -23.516 1 86.75 324 TRP A N 1
ATOM 2445 C CA . TRP A 1 324 ? -1.775 -12.648 -24.078 1 86.75 324 TRP A CA 1
ATOM 2446 C C . TRP A 1 324 ? -0.871 -13.18 -22.969 1 86.75 324 TRP A C 1
ATOM 2448 O O . TRP A 1 324 ? -0.003 -12.461 -22.469 1 86.75 324 TRP A O 1
ATOM 2458 N N . ARG A 1 325 ? -1.027 -14.406 -22.609 1 87.69 325 ARG A N 1
ATOM 2459 C CA . ARG A 1 325 ? -0.241 -15.078 -21.578 1 87.69 325 ARG A CA 1
ATOM 2460 C C . ARG A 1 325 ? 0.781 -16.031 -22.203 1 87.69 325 ARG A C 1
ATOM 2462 O O . ARG A 1 325 ? 0.742 -17.234 -21.969 1 87.69 325 ARG A O 1
ATOM 2469 N N . GLU A 1 326 ? 1.59 -15.305 -22.859 1 90.75 326 GLU A N 1
ATOM 2470 C CA . GLU A 1 326 ? 2.553 -16.062 -23.656 1 90.75 326 GLU A CA 1
ATOM 2471 C C . GLU A 1 326 ? 3.92 -15.383 -23.656 1 90.75 326 GLU A C 1
ATOM 2473 O O . GLU A 1 326 ? 4.289 -14.727 -24.625 1 90.75 326 GLU A O 1
ATOM 2478 N N . PRO A 1 327 ? 4.734 -15.656 -22.625 1 92.12 327 PRO A N 1
ATOM 2479 C CA . PRO A 1 327 ? 5.996 -14.93 -22.484 1 92.12 327 PRO A CA 1
ATOM 2480 C C . PRO A 1 327 ? 7.113 -15.508 -23.344 1 92.12 327 PRO A C 1
ATOM 2482 O O . PRO A 1 327 ? 8.172 -14.891 -23.5 1 92.12 327 PRO A O 1
ATOM 2485 N N . THR A 1 328 ? 6.926 -16.672 -23.953 1 91.88 328 THR A N 1
ATOM 2486 C CA . THR A 1 328 ? 7.996 -17.344 -24.688 1 91.88 328 THR A CA 1
ATOM 2487 C C . THR A 1 328 ? 8.047 -16.859 -26.141 1 91.88 328 THR A C 1
ATOM 2489 O O . THR A 1 328 ? 9.047 -17.047 -26.828 1 91.88 328 THR A O 1
ATOM 2492 N N . SER A 1 329 ? 6.973 -16.344 -26.625 1 90.19 329 SER A N 1
ATOM 2493 C CA . SER A 1 329 ? 6.793 -15.938 -28.016 1 90.19 329 SER A CA 1
ATOM 2494 C C . SER A 1 329 ? 6.922 -17.125 -28.953 1 90.19 329 SER A C 1
ATOM 2496 O O . SER A 1 329 ? 7.32 -16.969 -30.109 1 90.19 329 SER A O 1
ATOM 2498 N N . LEU A 1 330 ? 6.633 -18.328 -28.484 1 91.94 330 LEU A N 1
ATOM 2499 C CA . LEU A 1 330 ? 6.777 -19.547 -29.266 1 91.94 330 LEU A CA 1
ATOM 2500 C C . LEU A 1 330 ? 5.434 -19.984 -29.844 1 91.94 330 LEU A C 1
ATOM 2502 O O . LEU A 1 330 ? 5.387 -20.641 -30.891 1 91.94 330 LEU A O 1
ATOM 2506 N N . ALA A 1 331 ? 4.367 -19.625 -29.156 1 92.56 331 ALA A N 1
ATOM 2507 C CA . ALA A 1 331 ? 3.045 -20.047 -29.609 1 92.56 331 ALA A CA 1
ATOM 2508 C C . ALA A 1 331 ? 2.615 -19.25 -30.844 1 92.56 331 ALA A C 1
ATOM 2510 O O . ALA A 1 331 ? 2.604 -18.016 -30.828 1 92.56 331 ALA A O 1
ATOM 2511 N N . ARG A 1 332 ? 2.311 -19.953 -31.859 1 90 332 ARG A N 1
ATOM 2512 C CA . ARG A 1 332 ? 1.893 -19.297 -33.094 1 90 332 ARG A CA 1
ATOM 2513 C C . ARG A 1 332 ? 0.373 -19.281 -33.219 1 90 332 ARG A C 1
ATOM 2515 O O . ARG A 1 332 ? -0.179 -18.578 -34.062 1 90 332 ARG A O 1
ATOM 2522 N N . GLU A 1 333 ? -0.275 -20.062 -32.375 1 93.44 333 GLU A N 1
ATOM 2523 C CA . GLU A 1 333 ? -1.731 -20.141 -32.406 1 93.44 333 GLU A CA 1
ATOM 2524 C C . GLU A 1 333 ? -2.348 -19.797 -31.062 1 93.44 333 GLU A C 1
ATOM 2526 O O . GLU A 1 333 ? -1.991 -20.391 -30.047 1 93.44 333 GLU A O 1
ATOM 2531 N N . HIS A 1 334 ? -3.16 -18.812 -31.062 1 93.75 334 HIS A N 1
ATOM 2532 C CA . HIS A 1 334 ? -3.941 -18.406 -29.906 1 93.75 334 HIS A CA 1
ATOM 2533 C C . HIS A 1 334 ? -5.438 -18.562 -30.156 1 93.75 334 HIS A C 1
ATOM 2535 O O . HIS A 1 334 ? -5.988 -17.922 -31.062 1 93.75 334 HIS A O 1
ATOM 2541 N N . LEU A 1 335 ? -6.035 -19.453 -29.453 1 94 335 LEU A N 1
ATOM 2542 C CA . LEU A 1 335 ? -7.477 -19.656 -29.562 1 94 335 LEU A CA 1
ATOM 2543 C C . LEU A 1 335 ? -8.195 -18.984 -28.391 1 94 335 LEU A C 1
ATOM 2545 O O . LEU A 1 335 ? -8.203 -19.5 -27.281 1 94 335 LEU A O 1
ATOM 2549 N N . HIS A 1 336 ? -8.844 -17.891 -28.656 1 93.19 336 HIS A N 1
ATOM 2550 C CA . HIS A 1 336 ? -9.625 -17.156 -27.656 1 93.19 336 HIS A CA 1
ATOM 2551 C C . HIS A 1 336 ? -11.016 -17.766 -27.484 1 93.19 336 HIS A C 1
ATOM 2553 O O . HIS A 1 336 ? -12 -17.219 -27.984 1 93.19 336 HIS A O 1
ATOM 2559 N N . VAL A 1 337 ? -11.062 -18.875 -26.844 1 94.44 337 VAL A N 1
ATOM 2560 C CA . VAL A 1 337 ? -12.281 -19.656 -26.719 1 94.44 337 VAL A CA 1
ATOM 2561 C C . VAL A 1 337 ? -12.438 -20.156 -25.266 1 94.44 337 VAL A C 1
ATOM 2563 O O . VAL A 1 337 ? -11.445 -20.359 -24.578 1 94.44 337 VAL A O 1
ATOM 2566 N N . ASP A 1 338 ? -13.711 -20.312 -24.859 1 95.12 338 ASP A N 1
ATOM 2567 C CA . ASP A 1 338 ? -14.008 -20.875 -23.547 1 95.12 338 ASP A CA 1
ATOM 2568 C C . ASP A 1 338 ? -13.391 -22.25 -23.391 1 95.12 338 ASP A C 1
ATOM 2570 O O . ASP A 1 338 ? -13.633 -23.156 -24.203 1 95.12 338 ASP A O 1
ATOM 2574 N N . GLU A 1 339 ? -12.617 -22.438 -22.359 1 96.81 339 GLU A N 1
ATOM 2575 C CA . GLU A 1 339 ? -11.828 -23.656 -22.188 1 96.81 339 GLU A CA 1
ATOM 2576 C C . GLU A 1 339 ? -12.734 -24.875 -21.984 1 96.81 339 GLU A C 1
ATOM 2578 O O . GLU A 1 339 ? -12.438 -25.953 -22.484 1 96.81 339 GLU A O 1
ATOM 2583 N N . HIS A 1 340 ? -13.852 -24.703 -21.234 1 96.44 340 HIS A N 1
ATOM 2584 C CA . HIS A 1 340 ? -14.781 -25.812 -21.016 1 96.44 340 HIS A CA 1
ATOM 2585 C C . HIS A 1 340 ? -15.383 -26.281 -22.344 1 96.44 340 HIS A C 1
ATOM 2587 O O . HIS A 1 340 ? -15.359 -27.469 -22.656 1 96.44 340 HIS A O 1
ATOM 2593 N N . TRP A 1 341 ? -15.883 -25.281 -23.031 1 95.5 341 TRP A N 1
ATOM 2594 C CA . TRP A 1 341 ? -16.5 -25.594 -24.312 1 95.5 341 TRP A CA 1
ATOM 2595 C C . TRP A 1 341 ? -15.492 -26.266 -25.25 1 95.5 341 TRP A C 1
ATOM 2597 O O . TRP A 1 341 ? -15.82 -27.25 -25.922 1 95.5 341 TRP A O 1
ATOM 2607 N N . PHE A 1 342 ? -14.289 -25.75 -25.359 1 96.69 342 PHE A N 1
ATOM 2608 C CA . PHE A 1 342 ? -13.242 -26.266 -26.234 1 96.69 342 PHE A CA 1
ATOM 2609 C C . PHE A 1 342 ? -12.961 -27.734 -25.938 1 96.69 342 PHE A C 1
ATOM 2611 O O . PHE A 1 342 ? -12.922 -28.562 -26.859 1 96.69 342 PHE A O 1
ATOM 2618 N N . CYS A 1 343 ? -12.758 -28.062 -24.625 1 97.69 343 CYS A N 1
ATOM 2619 C CA . CYS A 1 343 ? -12.422 -29.422 -24.234 1 97.69 343 CYS A CA 1
ATOM 2620 C C . CYS A 1 343 ? -13.539 -30.391 -24.594 1 97.69 343 CYS A C 1
ATOM 2622 O O . CYS A 1 343 ? -13.281 -31.469 -25.125 1 97.69 343 CYS A O 1
ATOM 2624 N N . ILE A 1 344 ? -14.812 -30 -24.406 1 96.38 344 ILE A N 1
ATOM 2625 C CA . ILE A 1 344 ? -15.961 -30.844 -24.688 1 96.38 344 ILE A CA 1
ATOM 2626 C C . ILE A 1 344 ? -16.094 -31.047 -26.203 1 96.38 344 ILE A C 1
ATOM 2628 O O . ILE A 1 344 ? -16.188 -32.188 -26.688 1 96.38 344 ILE A O 1
ATOM 2632 N N . ALA A 1 345 ? -16.062 -29.922 -26.906 1 96.12 345 ALA A N 1
ATOM 2633 C CA . ALA A 1 345 ? -16.281 -29.953 -28.359 1 96.12 345 ALA A CA 1
ATOM 2634 C C . ALA A 1 345 ? -15.172 -30.734 -29.062 1 96.12 345 ALA A C 1
ATOM 2636 O O . ALA A 1 345 ? -15.438 -31.5 -29.984 1 96.12 345 ALA A O 1
ATOM 2637 N N . LEU A 1 346 ? -13.938 -30.484 -28.719 1 96.38 346 LEU A N 1
ATOM 2638 C CA . LEU A 1 346 ? -12.82 -31.188 -29.359 1 96.38 346 LEU A CA 1
ATOM 2639 C C . LEU A 1 346 ? -12.859 -32.656 -29.031 1 96.38 346 LEU A C 1
ATOM 2641 O O . LEU A 1 346 ? -12.594 -33.5 -29.906 1 96.38 346 LEU A O 1
ATOM 2645 N N . ALA A 1 347 ? -13.117 -33.062 -27.734 1 95.94 347 ALA A N 1
ATOM 2646 C CA . ALA A 1 347 ? -13.227 -34.438 -27.359 1 95.94 347 ALA A CA 1
ATOM 2647 C C . ALA A 1 347 ? -14.297 -35.156 -28.188 1 95.94 347 ALA A C 1
ATOM 2649 O O . ALA A 1 347 ? -14.117 -36.312 -28.594 1 95.94 347 ALA A O 1
ATOM 2650 N N . ASP A 1 348 ? -15.391 -34.5 -28.391 1 94.56 348 ASP A N 1
ATOM 2651 C CA . ASP A 1 348 ? -16.484 -35.031 -29.188 1 94.56 348 ASP A CA 1
ATOM 2652 C C . ASP A 1 348 ? -16.062 -35.25 -30.641 1 94.56 348 ASP A C 1
ATOM 2654 O O . ASP A 1 348 ? -16.391 -36.281 -31.25 1 94.56 348 ASP A O 1
ATOM 2658 N N . ALA A 1 349 ? -15.391 -34.281 -31.109 1 93.69 349 ALA A N 1
ATOM 2659 C CA . ALA A 1 349 ? -14.93 -34.375 -32.5 1 93.69 349 ALA A CA 1
ATOM 2660 C C . ALA A 1 349 ? -13.93 -35.5 -32.688 1 93.69 349 ALA A C 1
ATOM 2662 O O . ALA A 1 349 ? -13.828 -36.062 -33.75 1 93.69 349 ALA A O 1
ATOM 2663 N N . LEU A 1 350 ? -13.266 -35.875 -31.609 1 92.44 350 LEU A N 1
ATOM 2664 C CA . LEU A 1 350 ? -12.227 -36.906 -31.672 1 92.44 350 LEU A CA 1
ATOM 2665 C C . LEU A 1 350 ? -12.797 -38.281 -31.328 1 92.44 350 LEU A C 1
ATOM 2667 O O . LEU A 1 350 ? -12.086 -39.281 -31.406 1 92.44 350 LEU A O 1
ATOM 2671 N N . ALA A 1 351 ? -14.016 -38.375 -30.969 1 86.44 351 ALA A N 1
ATOM 2672 C CA . ALA A 1 351 ? -14.625 -39.625 -30.484 1 86.44 351 ALA A CA 1
ATOM 2673 C C . ALA A 1 351 ? -14.547 -40.719 -31.531 1 86.44 351 ALA A C 1
ATOM 2675 O O . ALA A 1 351 ? -14.43 -41.906 -31.203 1 86.44 351 ALA A O 1
ATOM 2676 N N . SER A 1 352 ? -14.578 -40.344 -32.688 1 78.62 352 SER A N 1
ATOM 2677 C CA . SER A 1 352 ? -14.602 -41.312 -33.75 1 78.62 352 SER A CA 1
ATOM 2678 C C . SER A 1 352 ? -13.188 -41.75 -34.156 1 78.62 352 SER A C 1
ATOM 2680 O O . SER A 1 352 ? -13.008 -42.688 -34.938 1 78.62 352 SER A O 1
ATOM 2682 N N . SER A 1 353 ? -12.305 -41.031 -33.562 1 73.94 353 SER A N 1
ATOM 2683 C CA . SER A 1 353 ? -10.93 -41.344 -33.938 1 73.94 353 SER A CA 1
ATOM 2684 C C . SER A 1 353 ? -10.438 -42.625 -33.281 1 73.94 353 SER A C 1
ATOM 2686 O O . SER A 1 353 ? -10.828 -42.938 -32.125 1 73.94 353 SER A O 1
ATOM 2688 N N . GLN A 1 354 ? -10.07 -43.688 -33.969 1 63.34 354 GLN A N 1
ATOM 2689 C CA . GLN A 1 354 ? -9.672 -45.031 -33.562 1 63.34 354 GLN A CA 1
ATOM 2690 C C . GLN A 1 354 ? -8.266 -45.031 -32.969 1 63.34 354 GLN A C 1
ATOM 2692 O O . GLN A 1 354 ? -7.355 -45.656 -33.531 1 63.34 354 GLN A O 1
ATOM 2697 N N . ARG A 1 355 ? -7.906 -44.031 -32.156 1 67.44 355 ARG A N 1
ATOM 2698 C CA . ARG A 1 355 ? -6.582 -44.156 -31.547 1 67.44 355 ARG A CA 1
ATOM 2699 C C . ARG A 1 355 ? -6.586 -45.156 -30.406 1 67.44 355 ARG A C 1
ATOM 2701 O O . ARG A 1 355 ? -7.406 -45.094 -29.5 1 67.44 355 ARG A O 1
ATOM 2708 N N . GLU A 1 356 ? -6.102 -46.469 -30.656 1 64.94 356 GLU A N 1
ATOM 2709 C CA . GLU A 1 356 ? -6.133 -47.5 -29.625 1 64.94 356 GLU A CA 1
ATOM 2710 C C . GLU A 1 356 ? -4.781 -47.625 -28.922 1 64.94 356 GLU A C 1
ATOM 2712 O O . GLU A 1 356 ? -3.734 -47.438 -29.547 1 64.94 356 GLU A O 1
ATOM 2717 N N . GLY A 1 357 ? -4.754 -47.719 -27.609 1 67.06 357 GLY A N 1
ATOM 2718 C CA . GLY A 1 357 ? -3.695 -48.062 -26.688 1 67.06 357 GLY A CA 1
ATOM 2719 C C . GLY A 1 357 ? -2.713 -46.938 -26.422 1 67.06 357 GLY A C 1
ATOM 2720 O O . GLY A 1 357 ? -2.758 -45.906 -27.094 1 67.06 357 GLY A O 1
ATOM 2721 N N . PRO A 1 358 ? -1.983 -47.031 -25.328 1 73.5 358 PRO A N 1
ATOM 2722 C CA . PRO A 1 358 ? -0.95 -46.031 -25.047 1 73.5 358 PRO A CA 1
ATOM 2723 C C . PRO A 1 358 ? 0.173 -46.031 -26.078 1 73.5 358 PRO A C 1
ATOM 2725 O O . PRO A 1 358 ? 0.594 -47.125 -26.531 1 73.5 358 PRO A O 1
ATOM 2728 N N . THR A 1 359 ? 0.425 -44.906 -26.469 1 87 359 THR A N 1
ATOM 2729 C CA . THR A 1 359 ? 1.544 -44.75 -27.391 1 87 359 THR A CA 1
ATOM 2730 C C . THR A 1 359 ? 2.873 -44.844 -26.641 1 87 359 THR A C 1
ATOM 2732 O O . THR A 1 359 ? 2.91 -44.75 -25.422 1 87 359 THR A O 1
ATOM 2735 N N . LEU A 1 360 ? 3.916 -45.062 -27.297 1 90.19 360 LEU A N 1
ATOM 2736 C CA . LEU A 1 360 ? 5.25 -45.062 -26.703 1 90.19 360 LEU A CA 1
ATOM 2737 C C . LEU A 1 360 ? 5.562 -43.719 -26.078 1 90.19 360 LEU A C 1
ATOM 2739 O O . LEU A 1 360 ? 6.238 -43.625 -25.047 1 90.19 360 LEU A O 1
ATOM 2743 N N . TRP A 1 361 ? 5.02 -42.719 -26.656 1 94.69 361 TRP A N 1
ATOM 2744 C CA . TRP A 1 361 ? 5.191 -41.375 -26.156 1 94.69 361 TRP A CA 1
ATOM 2745 C C . TRP A 1 361 ? 4.551 -41.219 -24.781 1 94.69 361 TRP A C 1
ATOM 2747 O O . TRP A 1 361 ? 5.211 -40.812 -23.812 1 94.69 361 TRP A O 1
ATOM 2757 N N . LEU A 1 362 ? 3.32 -41.562 -24.688 1 95.38 362 LEU A N 1
ATOM 2758 C CA . LEU A 1 362 ? 2.58 -41.469 -23.438 1 95.38 362 LEU A CA 1
ATOM 2759 C C . LEU A 1 362 ? 3.217 -42.344 -22.344 1 95.38 362 LEU A C 1
ATOM 2761 O O . LEU A 1 362 ? 3.365 -41.906 -21.203 1 95.38 362 LEU A O 1
ATOM 2765 N N . ARG A 1 363 ? 3.607 -43.5 -22.719 1 95 363 ARG A N 1
ATOM 2766 C CA . ARG A 1 363 ? 4.219 -44.438 -21.766 1 95 363 ARG A CA 1
ATOM 2767 C C . ARG A 1 363 ? 5.52 -43.875 -21.203 1 95 363 ARG A C 1
ATOM 2769 O O . ARG A 1 363 ? 5.812 -44.031 -20.016 1 95 363 ARG A O 1
ATOM 2776 N N . ALA A 1 364 ? 6.27 -43.25 -22.031 1 95.75 364 ALA A N 1
ATOM 2777 C CA . ALA A 1 364 ? 7.543 -42.688 -21.594 1 95.75 364 ALA A CA 1
ATOM 2778 C C . ALA A 1 364 ? 7.328 -41.594 -20.562 1 95.75 364 ALA A C 1
ATOM 2780 O O . ALA A 1 364 ? 8.031 -41.531 -19.562 1 95.75 364 ALA A O 1
ATOM 2781 N N . TRP A 1 365 ? 6.375 -40.75 -20.844 1 97.62 365 TRP A N 1
ATOM 2782 C CA . TRP A 1 365 ? 6.105 -39.656 -19.938 1 97.62 365 TRP A CA 1
ATOM 2783 C C . TRP A 1 365 ? 5.539 -40.156 -18.609 1 97.62 365 TRP A C 1
ATOM 2785 O O . TRP A 1 365 ? 5.938 -39.688 -17.547 1 97.62 365 TRP A O 1
ATOM 2795 N N . VAL A 1 366 ? 4.629 -41.062 -18.672 1 97.38 366 VAL A N 1
ATOM 2796 C CA . VAL A 1 366 ? 4.035 -41.656 -17.484 1 97.38 366 VAL A CA 1
ATOM 2797 C C . VAL A 1 366 ? 5.109 -42.375 -16.656 1 97.38 366 VAL A C 1
ATOM 2799 O O . VAL A 1 366 ? 5.137 -42.25 -15.438 1 97.38 366 VAL A O 1
ATOM 2802 N N . SER A 1 367 ? 5.973 -43.062 -17.359 1 97.38 367 SER A N 1
ATOM 2803 C CA . SER A 1 367 ? 7.062 -43.75 -16.688 1 97.38 367 SER A CA 1
ATOM 2804 C C . SER A 1 367 ? 8.016 -42.781 -16.031 1 97.38 367 SER A C 1
ATOM 2806 O O . SER A 1 367 ? 8.516 -43.031 -14.922 1 97.38 367 SER A O 1
ATOM 2808 N N . ALA A 1 368 ? 8.344 -41.719 -16.719 1 98.06 368 ALA A N 1
ATOM 2809 C CA . ALA A 1 368 ? 9.188 -40.688 -16.141 1 98.06 368 ALA A CA 1
ATOM 2810 C C . ALA A 1 368 ? 8.562 -40.094 -14.875 1 98.06 368 ALA A C 1
ATOM 2812 O O . ALA A 1 368 ? 9.25 -39.906 -13.867 1 98.06 368 ALA A O 1
ATOM 2813 N N . GLU A 1 369 ? 7.262 -39.844 -14.914 1 98.12 369 GLU A N 1
ATOM 2814 C CA . GLU A 1 369 ? 6.508 -39.344 -13.766 1 98.12 369 GLU A CA 1
ATOM 2815 C C . GLU A 1 369 ? 6.602 -40.312 -12.586 1 98.12 369 GLU A C 1
ATOM 2817 O O . GLU A 1 369 ? 6.934 -39.906 -11.469 1 98.12 369 GLU A O 1
ATOM 2822 N N . GLN A 1 370 ? 6.312 -41.531 -12.836 1 97.62 370 GLN A N 1
ATOM 2823 C CA . GLN A 1 370 ? 6.301 -42.531 -11.781 1 97.62 370 GLN A CA 1
ATOM 2824 C C . GLN A 1 370 ? 7.691 -42.719 -11.18 1 97.62 370 GLN A C 1
ATOM 2826 O O . GLN A 1 370 ? 7.836 -42.844 -9.961 1 97.62 370 GLN A O 1
ATOM 2831 N N . THR A 1 371 ? 8.664 -42.75 -12.047 1 98 371 THR A N 1
ATOM 2832 C CA . THR A 1 371 ? 10.047 -42.938 -11.602 1 98 371 THR A CA 1
ATOM 2833 C C . THR A 1 371 ? 10.484 -41.75 -10.742 1 98 371 THR A C 1
ATOM 2835 O O . THR A 1 371 ? 11.039 -41.938 -9.648 1 98 371 THR A O 1
ATOM 2838 N N . ALA A 1 372 ? 10.273 -40.562 -11.25 1 98.12 372 ALA A N 1
ATOM 2839 C CA . ALA A 1 372 ? 10.648 -39.344 -10.516 1 98.12 372 ALA A CA 1
ATOM 2840 C C . ALA A 1 372 ? 9.93 -39.281 -9.172 1 98.12 372 ALA A C 1
ATOM 2842 O O . ALA A 1 372 ? 10.539 -38.969 -8.148 1 98.12 372 ALA A O 1
ATOM 2843 N N . ARG A 1 373 ? 8.648 -39.531 -9.141 1 97.5 373 ARG A N 1
ATOM 2844 C CA . ARG A 1 373 ? 7.848 -39.5 -7.922 1 97.5 373 ARG A CA 1
ATOM 2845 C C . ARG A 1 373 ? 8.359 -40.5 -6.895 1 97.5 373 ARG A C 1
ATOM 2847 O O . ARG A 1 373 ? 8.484 -40.188 -5.711 1 97.5 373 ARG A O 1
ATOM 2854 N N . THR A 1 374 ? 8.609 -41.656 -7.367 1 97.56 374 THR A N 1
ATOM 2855 C CA . THR A 1 374 ? 9.07 -42.719 -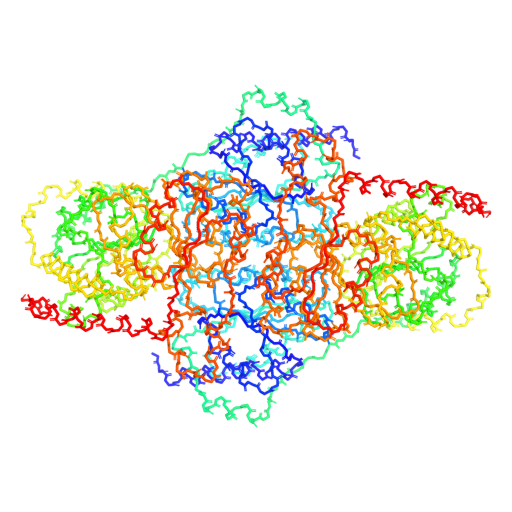6.48 1 97.56 374 THR A CA 1
ATOM 2856 C C . THR A 1 374 ? 10.406 -42.344 -5.836 1 97.56 374 THR A C 1
ATOM 2858 O O . THR A 1 374 ? 10.578 -42.5 -4.625 1 97.56 374 THR A O 1
ATOM 2861 N N . ILE A 1 375 ? 11.344 -41.875 -6.625 1 97.38 375 ILE A N 1
ATOM 2862 C CA . ILE A 1 375 ? 12.672 -41.562 -6.117 1 97.38 375 ILE A CA 1
ATOM 2863 C C . ILE A 1 375 ? 12.594 -40.375 -5.156 1 97.38 375 ILE A C 1
ATOM 2865 O O . ILE A 1 375 ? 13.281 -40.344 -4.133 1 97.38 375 ILE A O 1
ATOM 2869 N N . ILE A 1 376 ? 11.82 -39.375 -5.457 1 98 376 ILE A N 1
ATOM 2870 C CA . ILE A 1 376 ? 11.648 -38.219 -4.609 1 98 376 ILE A CA 1
ATOM 2871 C C . ILE A 1 376 ? 11.062 -38.625 -3.264 1 98 376 ILE A C 1
ATOM 2873 O O . ILE A 1 376 ? 11.57 -38.25 -2.209 1 98 376 ILE A O 1
ATOM 2877 N N . GLN A 1 377 ? 10.016 -39.406 -3.238 1 97.38 377 GLN A N 1
ATOM 2878 C CA . GLN A 1 377 ? 9.367 -39.875 -2.014 1 97.38 377 GLN A CA 1
ATOM 2879 C C . GLN A 1 377 ? 10.297 -40.75 -1.186 1 97.38 377 GLN A C 1
ATOM 2881 O O . GLN A 1 377 ? 10.367 -40.594 0.038 1 97.38 377 GLN A O 1
ATOM 2886 N N . SER A 1 378 ? 11 -41.594 -1.868 1 97.5 378 SER A N 1
ATOM 2887 C CA . SER A 1 378 ? 11.914 -42.5 -1.177 1 97.5 378 SER A CA 1
ATOM 2888 C C . SER A 1 378 ? 13.047 -41.75 -0.51 1 97.5 378 SER A C 1
ATOM 2890 O O . SER A 1 378 ? 13.578 -42.188 0.517 1 97.5 378 SER A O 1
ATOM 2892 N N . HIS A 1 379 ? 13.391 -40.656 -1.121 1 97.69 379 HIS A N 1
ATOM 2893 C CA . HIS A 1 379 ? 14.477 -39.844 -0.581 1 97.69 379 HIS A CA 1
ATOM 2894 C C . HIS A 1 379 ? 13.992 -38.969 0.568 1 97.69 379 HIS A C 1
ATOM 2896 O O . HIS A 1 379 ? 14.68 -38.812 1.579 1 97.69 379 HIS A O 1
ATOM 2902 N N . LEU A 1 380 ? 12.836 -38.375 0.508 1 97.94 380 LEU A N 1
ATOM 2903 C CA . LEU A 1 380 ? 12.406 -37.312 1.4 1 97.94 380 LEU A CA 1
ATOM 2904 C C . LEU A 1 380 ? 11.656 -37.875 2.605 1 97.94 380 LEU A C 1
ATOM 2906 O O . LEU A 1 380 ? 11.82 -37.375 3.727 1 97.94 380 LEU A O 1
ATOM 2910 N N . LEU A 1 381 ? 10.828 -38.875 2.48 1 97.19 381 LEU A N 1
ATOM 2911 C CA . LEU A 1 381 ? 9.867 -39.281 3.492 1 97.19 381 LEU A CA 1
ATOM 2912 C C . LEU A 1 381 ? 10.562 -39.938 4.668 1 97.19 381 LEU A C 1
ATOM 2914 O O . LEU A 1 381 ? 10.125 -39.812 5.816 1 97.19 381 LEU A O 1
ATOM 2918 N N . PRO A 1 382 ? 11.711 -40.656 4.445 1 96.75 382 PRO A N 1
ATOM 2919 C CA . PRO A 1 382 ? 12.391 -41.281 5.586 1 96.75 382 PRO A CA 1
ATOM 2920 C C . PRO A 1 382 ? 13.227 -40.281 6.387 1 96.75 382 PRO A C 1
ATOM 2922 O O . PRO A 1 382 ? 13.672 -40.594 7.496 1 96.75 382 PRO A O 1
ATOM 2925 N N . GLN A 1 383 ? 13.43 -39.125 5.832 1 96.38 383 GLN A N 1
ATOM 2926 C CA . GLN A 1 383 ? 14.266 -38.156 6.516 1 96.38 383 GLN A CA 1
ATOM 2927 C C . GLN A 1 383 ? 13.578 -37.625 7.766 1 96.38 383 GLN A C 1
ATOM 2929 O O . GLN A 1 383 ? 12.391 -37.281 7.73 1 96.38 383 GLN A O 1
ATOM 2934 N N . GLU A 1 384 ? 14.367 -37.438 8.852 1 94.75 384 GLU A N 1
ATOM 2935 C CA . GLU A 1 384 ? 13.812 -37 10.133 1 94.75 384 GLU A CA 1
ATOM 2936 C C . GLU A 1 384 ? 13.914 -35.5 10.297 1 94.75 384 GLU A C 1
ATOM 2938 O O . GLU A 1 384 ? 13.109 -34.875 10.992 1 94.75 384 GLU A O 1
ATOM 2943 N N . HIS A 1 385 ? 14.938 -34.969 9.711 1 94.12 385 HIS A N 1
ATOM 2944 C CA . HIS A 1 385 ? 15.125 -33.531 9.844 1 94.12 385 HIS A CA 1
ATOM 2945 C C . HIS A 1 385 ? 14.109 -32.75 9.016 1 94.12 385 HIS A C 1
ATOM 2947 O O . HIS A 1 385 ? 13.75 -33.188 7.91 1 94.12 385 HIS A O 1
ATOM 2953 N N . ILE A 1 386 ? 13.68 -31.656 9.516 1 97.19 386 ILE A N 1
ATOM 2954 C CA . ILE A 1 386 ? 12.719 -30.812 8.836 1 97.19 386 ILE A CA 1
ATOM 2955 C C . ILE A 1 386 ? 13.391 -30.109 7.652 1 97.19 386 ILE A C 1
ATOM 2957 O O . ILE A 1 386 ? 14.492 -29.578 7.781 1 97.19 386 ILE A O 1
ATOM 2961 N N . SER A 1 387 ? 12.844 -30.203 6.539 1 97.75 387 SER A N 1
ATOM 2962 C CA . SER A 1 387 ? 13.305 -29.547 5.32 1 97.75 387 SER A CA 1
ATOM 2963 C C . SER A 1 387 ? 12.125 -29.016 4.504 1 97.75 387 SER A C 1
ATOM 2965 O O . SER A 1 387 ? 10.992 -29.484 4.664 1 97.75 387 SER A O 1
ATOM 2967 N N . GLU A 1 388 ? 12.391 -28 3.73 1 98.06 388 GLU A N 1
ATOM 2968 C CA . GLU A 1 388 ? 11.328 -27.375 2.941 1 98.06 388 GLU A CA 1
ATOM 2969 C C . GLU A 1 388 ? 10.758 -28.359 1.925 1 98.06 388 GLU A C 1
ATOM 2971 O O . GLU A 1 388 ? 9.539 -28.547 1.848 1 98.06 388 GLU A O 1
ATOM 2976 N N . PRO A 1 389 ? 11.57 -29.109 1.133 1 98.12 389 PRO A N 1
ATOM 2977 C CA . PRO A 1 389 ? 11.008 -30.125 0.247 1 98.12 389 PRO A CA 1
ATOM 2978 C C . PRO A 1 389 ? 10.219 -31.188 1.003 1 98.12 389 PRO A C 1
ATOM 2980 O O . PRO A 1 389 ? 9.164 -31.641 0.53 1 98.12 389 PRO A O 1
ATOM 2983 N N . GLY A 1 390 ? 10.727 -31.594 2.158 1 98.25 390 GLY A N 1
ATOM 2984 C CA . GLY A 1 390 ? 10.078 -32.625 2.957 1 98.25 390 GLY A CA 1
ATOM 2985 C C . GLY A 1 390 ? 8.68 -32.25 3.404 1 98.25 390 GLY A C 1
ATOM 2986 O O . GLY A 1 390 ? 7.812 -33.094 3.547 1 98.25 390 GLY A O 1
ATOM 2987 N N . LEU A 1 391 ? 8.492 -30.953 3.691 1 98.5 391 LEU A N 1
ATOM 2988 C CA . LEU A 1 391 ? 7.18 -30.469 4.113 1 98.5 391 LEU A CA 1
ATOM 2989 C C . LEU A 1 391 ? 6.133 -30.719 3.029 1 98.5 391 LEU A C 1
ATOM 2991 O O . LEU A 1 391 ? 5.078 -31.297 3.301 1 98.5 391 LEU A O 1
ATOM 2995 N N . PHE A 1 392 ? 6.422 -30.359 1.82 1 98.38 392 PHE A N 1
ATOM 2996 C CA . PHE A 1 392 ? 5.453 -30.469 0.735 1 98.38 392 PHE A CA 1
ATOM 2997 C C . PHE A 1 392 ? 5.262 -31.906 0.309 1 98.38 392 PHE A C 1
ATOM 2999 O O . PHE A 1 392 ? 4.168 -32.312 -0.109 1 98.38 392 PHE A O 1
ATOM 3006 N N . ALA A 1 393 ? 6.336 -32.719 0.408 1 97.88 393 ALA A N 1
ATOM 3007 C CA . ALA A 1 393 ? 6.195 -34.125 0.132 1 97.88 393 ALA A CA 1
ATOM 3008 C C . ALA A 1 393 ? 5.195 -34.781 1.082 1 97.88 393 ALA A C 1
ATOM 3010 O O . ALA A 1 393 ? 4.48 -35.719 0.701 1 97.88 393 ALA A O 1
ATOM 3011 N N . ARG A 1 394 ? 5.109 -34.312 2.314 1 98 394 ARG A N 1
ATOM 3012 C CA . ARG A 1 394 ? 4.281 -34.906 3.355 1 98 394 ARG A CA 1
ATOM 3013 C C . ARG A 1 394 ? 2.869 -34.344 3.326 1 98 394 ARG A C 1
ATOM 3015 O O . ARG A 1 394 ? 1.906 -35 3.689 1 98 394 ARG A O 1
ATOM 3022 N N . LEU A 1 395 ? 2.666 -33.062 2.891 1 97.56 395 LEU A N 1
ATOM 3023 C CA . LEU A 1 395 ? 1.374 -32.375 2.893 1 97.56 395 LEU A CA 1
ATOM 3024 C C . LEU A 1 395 ? 0.358 -33.156 2.051 1 97.56 395 LEU A C 1
ATOM 3026 O O . LEU A 1 395 ? -0.844 -33.094 2.32 1 97.56 395 LEU A O 1
ATOM 3030 N N . GLY A 1 396 ? 0.801 -33.844 1.022 1 92.44 396 GLY A N 1
ATOM 3031 C CA . GLY A 1 396 ? -0.091 -34.625 0.189 1 92.44 396 GLY A CA 1
ATOM 3032 C C . GLY A 1 396 ? -0.92 -35.625 0.979 1 92.44 396 GLY A C 1
ATOM 3033 O O . GLY A 1 396 ? -2.1 -35.844 0.688 1 92.44 396 GLY A O 1
ATOM 3034 N N . SER A 1 397 ? -0.283 -36.219 1.95 1 94.81 397 SER A N 1
ATOM 3035 C CA . SER A 1 397 ? -0.971 -37.219 2.758 1 94.81 397 SER A CA 1
ATOM 3036 C C . SER A 1 397 ? -1.569 -36.594 4.016 1 94.81 397 SER A C 1
ATOM 3038 O O . SER A 1 397 ? -2.502 -37.156 4.605 1 94.81 397 SER A O 1
ATOM 3040 N N . TRP A 1 398 ? -1.088 -35.469 4.422 1 97.81 398 TRP A N 1
ATOM 3041 C CA . TRP A 1 398 ? -1.461 -34.875 5.707 1 97.81 398 TRP A CA 1
ATOM 3042 C C . TRP A 1 398 ? -2.736 -34.062 5.582 1 97.81 398 TRP A C 1
ATOM 3044 O O . TRP A 1 398 ? -3.486 -33.906 6.551 1 97.81 398 TRP A O 1
ATOM 3054 N N . LEU A 1 399 ? -2.988 -33.438 4.441 1 98 399 LEU A N 1
ATOM 3055 C CA . LEU A 1 399 ? -4.141 -32.562 4.258 1 98 399 LEU A CA 1
ATOM 3056 C C . LEU A 1 399 ? -5.402 -33.375 3.986 1 98 399 LEU A C 1
ATOM 3058 O O . LEU A 1 399 ? -5.379 -34.344 3.191 1 98 399 LEU A O 1
ATOM 3062 N N . PRO A 1 400 ? -6.484 -33.125 4.629 1 97.12 400 PRO A N 1
ATOM 3063 C CA . PRO A 1 400 ? -7.727 -33.875 4.387 1 97.12 400 PRO A CA 1
ATOM 3064 C C . PRO A 1 400 ? -8.352 -33.531 3.031 1 97.12 400 PRO A C 1
ATOM 3066 O O . PRO A 1 400 ? -8.008 -32.531 2.418 1 97.12 400 PRO A O 1
ATOM 3069 N N . ALA A 1 401 ? -9.25 -34.438 2.59 1 96.44 401 ALA A N 1
ATOM 3070 C CA . ALA A 1 401 ? -9.992 -34.188 1.354 1 96.44 401 ALA A CA 1
ATOM 3071 C C . ALA A 1 401 ? -10.812 -32.906 1.441 1 96.44 401 ALA A C 1
ATOM 3073 O O . ALA A 1 401 ? -11.469 -32.656 2.451 1 96.44 401 ALA A O 1
ATOM 3074 N N . GLY A 1 402 ? -10.625 -32.125 0.479 1 95.5 402 GLY A N 1
ATOM 3075 C CA . GLY A 1 402 ? -11.422 -30.906 0.403 1 95.5 402 GLY A CA 1
ATOM 3076 C C . GLY A 1 402 ? -10.742 -29.703 1.021 1 95.5 402 GLY A C 1
ATOM 3077 O O . GLY A 1 402 ? -11.258 -28.578 0.957 1 95.5 402 GLY A O 1
ATOM 3078 N N . ALA A 1 403 ? -9.562 -29.859 1.553 1 97.56 403 ALA A N 1
ATOM 3079 C CA . ALA A 1 403 ? -8.828 -28.75 2.141 1 97.56 403 ALA A CA 1
ATOM 3080 C C . ALA A 1 403 ? -8.406 -27.734 1.07 1 97.56 403 ALA A C 1
ATOM 3082 O O . ALA A 1 403 ? -8.305 -28.094 -0.109 1 97.56 403 ALA A O 1
ATOM 3083 N N . THR A 1 404 ? -8.352 -26.5 1.473 1 98.06 404 THR A N 1
ATOM 3084 C CA . THR A 1 404 ? -7.73 -25.453 0.654 1 98.06 404 THR A CA 1
ATOM 3085 C C . THR A 1 404 ? -6.301 -25.188 1.115 1 98.06 404 THR A C 1
ATOM 3087 O O . THR A 1 404 ? -6.066 -24.922 2.295 1 98.06 404 THR A O 1
ATOM 3090 N N . LEU A 1 405 ? -5.398 -25.375 0.232 1 98.69 405 LEU A N 1
ATOM 3091 C CA . LEU A 1 405 ? -4 -25.031 0.481 1 98.69 405 LEU A CA 1
ATOM 3092 C C . LEU A 1 405 ? -3.617 -23.75 -0.26 1 98.69 405 LEU A C 1
ATOM 3094 O O . LEU A 1 405 ? -3.609 -23.719 -1.493 1 98.69 405 LEU A O 1
ATOM 3098 N N . PHE A 1 406 ? -3.406 -22.688 0.452 1 98.75 406 PHE A N 1
ATOM 3099 C CA . PHE A 1 406 ? -2.885 -21.453 -0.114 1 98.75 406 PHE A CA 1
ATOM 3100 C C . PHE A 1 406 ? -1.363 -21.406 -0.027 1 98.75 406 PHE A C 1
ATOM 3102 O O . PHE A 1 406 ? -0.794 -21.531 1.059 1 98.75 406 PHE A O 1
ATOM 3109 N N . VAL A 1 407 ? -0.707 -21.219 -1.119 1 98.75 407 VAL A N 1
ATOM 3110 C CA . VAL A 1 407 ? 0.749 -21.344 -1.124 1 98.75 407 VAL A CA 1
ATOM 3111 C C . VAL A 1 407 ? 1.368 -19.984 -1.47 1 98.75 407 VAL A C 1
ATOM 3113 O O . VAL A 1 407 ? 0.936 -19.312 -2.414 1 98.75 407 VAL A O 1
ATOM 3116 N N . GLY A 1 408 ? 2.342 -19.562 -0.682 1 98.44 408 GLY A N 1
ATOM 3117 C CA . GLY A 1 408 ? 3.047 -18.328 -0.937 1 98.44 408 GLY A CA 1
ATOM 3118 C C . GLY A 1 408 ? 3.939 -18.375 -2.162 1 98.44 408 GLY A C 1
ATOM 3119 O O . GLY A 1 408 ? 4.164 -19.453 -2.723 1 98.44 408 GLY A O 1
ATOM 3120 N N . ASN A 1 409 ? 4.438 -17.219 -2.564 1 97.69 409 ASN A N 1
ATOM 3121 C CA . ASN A 1 409 ? 5.332 -17.125 -3.711 1 97.69 409 ASN A CA 1
ATOM 3122 C C . ASN A 1 409 ? 6.785 -17.359 -3.311 1 97.69 409 ASN A C 1
ATOM 3124 O O . ASN A 1 409 ? 7.094 -17.5 -2.125 1 97.69 409 ASN A O 1
ATOM 3128 N N . SER A 1 410 ? 7.695 -17.422 -4.238 1 95.88 410 SER A N 1
ATOM 3129 C CA . SER A 1 410 ? 9.102 -17.766 -4.098 1 95.88 410 SER A CA 1
ATOM 3130 C C . SER A 1 410 ? 9.289 -19.266 -3.918 1 95.88 410 SER A C 1
ATOM 3132 O O . SER A 1 410 ? 8.898 -20.062 -4.777 1 95.88 410 SER A O 1
ATOM 3134 N N . MET A 1 411 ? 9.789 -19.719 -2.801 1 97.19 411 MET A N 1
ATOM 3135 C CA . MET A 1 411 ? 10.141 -21.141 -2.693 1 97.19 411 MET A CA 1
ATOM 3136 C C . MET A 1 411 ? 8.906 -21.984 -2.393 1 97.19 411 MET A C 1
ATOM 3138 O O . MET A 1 411 ? 8.773 -23.094 -2.906 1 97.19 411 MET A O 1
ATOM 3142 N N . PRO A 1 412 ? 7.93 -21.516 -1.589 1 98.44 412 PRO A N 1
ATOM 3143 C CA . PRO A 1 412 ? 6.797 -22.391 -1.255 1 98.44 412 PRO A CA 1
ATOM 3144 C C . PRO A 1 412 ? 6.039 -22.859 -2.49 1 98.44 412 PRO A C 1
ATOM 3146 O O . PRO A 1 412 ? 5.734 -24.062 -2.609 1 98.44 412 PRO A O 1
ATOM 3149 N N . VAL A 1 413 ? 5.727 -22.016 -3.414 1 98.44 413 VAL A N 1
ATOM 3150 C CA . VAL A 1 413 ? 4.965 -22.422 -4.586 1 98.44 413 VAL A CA 1
ATOM 3151 C C . VAL A 1 413 ? 5.816 -23.344 -5.461 1 98.44 413 VAL A C 1
ATOM 3153 O O . VAL A 1 413 ? 5.301 -24.281 -6.082 1 98.44 413 VAL A O 1
ATOM 3156 N N . ARG A 1 414 ? 7.117 -23.125 -5.543 1 98.12 414 ARG A N 1
ATOM 3157 C CA . ARG A 1 414 ? 8.023 -23.969 -6.312 1 98.12 414 ARG A CA 1
ATOM 3158 C C . ARG A 1 414 ? 8.164 -25.344 -5.676 1 98.12 414 ARG A C 1
ATOM 3160 O O . ARG A 1 414 ? 8.211 -26.359 -6.375 1 98.12 414 ARG A O 1
ATOM 3167 N N . ASP A 1 415 ? 8.258 -25.344 -4.34 1 98.5 415 ASP A N 1
ATOM 3168 C CA . ASP A 1 415 ? 8.289 -26.609 -3.619 1 98.5 415 ASP A CA 1
ATOM 3169 C C . ASP A 1 415 ? 6.98 -27.375 -3.799 1 98.5 415 ASP A C 1
ATOM 3171 O O . ASP A 1 415 ? 6.984 -28.594 -3.953 1 98.5 415 ASP A O 1
ATOM 3175 N N . CYS A 1 416 ? 5.91 -26.625 -3.764 1 98.62 416 CYS A N 1
ATOM 3176 C CA . CYS A 1 416 ? 4.609 -27.234 -4.027 1 98.62 416 CYS A CA 1
ATOM 3177 C C . CYS A 1 416 ? 4.578 -27.875 -5.406 1 98.62 416 CYS A C 1
ATOM 3179 O O . CYS A 1 416 ? 4.082 -29 -5.566 1 98.62 416 CYS A O 1
ATOM 3181 N N . ASP A 1 417 ? 5.082 -27.219 -6.359 1 98.44 417 ASP A N 1
ATOM 3182 C CA . ASP A 1 417 ? 5.09 -27.703 -7.738 1 98.44 417 ASP A CA 1
ATOM 3183 C C . ASP A 1 417 ? 5.922 -28.969 -7.871 1 98.44 417 ASP A C 1
ATOM 3185 O O . ASP A 1 417 ? 5.52 -29.922 -8.555 1 98.44 417 ASP A O 1
ATOM 3189 N N . THR A 1 418 ? 7.043 -29.016 -7.23 1 98 418 THR A N 1
ATOM 3190 C CA . THR A 1 418 ? 7.984 -30.109 -7.402 1 98 418 THR A CA 1
ATOM 3191 C C . THR A 1 418 ? 7.59 -31.297 -6.535 1 98 418 THR A C 1
ATOM 3193 O O . THR A 1 418 ? 7.719 -32.469 -6.957 1 98 418 THR A O 1
ATOM 3196 N N . PHE A 1 419 ? 7.055 -31.016 -5.309 1 98.44 419 PHE A N 1
ATOM 3197 C CA . PHE A 1 419 ? 7.117 -32.094 -4.32 1 98.44 419 PHE A CA 1
ATOM 3198 C C . PHE A 1 419 ? 5.715 -32.5 -3.887 1 98.44 419 PHE A C 1
ATOM 3200 O O . PHE A 1 419 ? 5.543 -33.531 -3.219 1 98.44 419 PHE A O 1
ATOM 3207 N N . LEU A 1 420 ? 4.699 -31.719 -4.168 1 98.19 420 LEU A N 1
ATOM 3208 C CA . LEU A 1 420 ? 3.318 -32.125 -3.941 1 98.19 420 LEU A CA 1
ATOM 3209 C C . LEU A 1 420 ? 2.73 -32.781 -5.195 1 98.19 420 LEU A C 1
ATOM 3211 O O . LEU A 1 420 ? 2.215 -32.062 -6.07 1 98.19 420 LEU A O 1
ATOM 3215 N N . GLY A 1 421 ? 2.703 -34.031 -5.301 1 96.62 421 GLY A N 1
ATOM 3216 C CA . GLY A 1 421 ? 2.311 -34.781 -6.496 1 96.62 421 GLY A CA 1
ATOM 3217 C C . GLY A 1 421 ? 0.809 -34.844 -6.695 1 96.62 421 GLY A C 1
ATOM 3218 O O . GLY A 1 421 ? 0.043 -34.5 -5.793 1 96.62 421 GLY A O 1
ATOM 3219 N N . PRO A 1 422 ? 0.408 -35.219 -7.883 1 97.62 422 PRO A N 1
ATOM 3220 C CA . PRO A 1 422 ? -1.021 -35.406 -8.141 1 97.62 422 PRO A CA 1
ATOM 3221 C C . PRO A 1 422 ? -1.679 -36.375 -7.168 1 97.62 422 PRO A C 1
ATOM 3223 O O . PRO A 1 422 ? -1.024 -37.312 -6.684 1 97.62 422 PRO A O 1
ATOM 3226 N N . ARG A 1 423 ? -2.918 -36.156 -6.918 1 96.62 423 ARG A N 1
ATOM 3227 C CA . ARG A 1 423 ? -3.643 -37.094 -6.043 1 96.62 423 ARG A CA 1
ATOM 3228 C C . ARG A 1 423 ? -5.125 -37.125 -6.395 1 96.62 423 ARG A C 1
ATOM 3230 O O . ARG A 1 423 ? -5.676 -36.125 -6.887 1 96.62 423 ARG A O 1
ATOM 3237 N N . THR A 1 424 ? -5.773 -38.188 -6.086 1 96.88 424 THR A N 1
ATOM 3238 C CA . THR A 1 424 ? -7.184 -38.375 -6.414 1 96.88 424 THR A CA 1
ATOM 3239 C C . THR A 1 424 ? -8.078 -37.719 -5.363 1 96.88 424 THR A C 1
ATOM 3241 O O . THR A 1 424 ? -9.227 -37.375 -5.641 1 96.88 424 THR A O 1
ATOM 3244 N N . ASN A 1 425 ? -7.539 -37.531 -4.141 1 96.19 425 ASN A N 1
ATOM 3245 C CA . ASN A 1 425 ? -8.289 -36.812 -3.123 1 96.19 425 ASN A CA 1
ATOM 3246 C C . ASN A 1 425 ? -8.367 -35.312 -3.449 1 96.19 425 ASN A C 1
ATOM 3248 O O . ASN A 1 425 ? -7.355 -34.719 -3.789 1 96.19 425 ASN A O 1
ATOM 3252 N N . PRO A 1 426 ? -9.555 -34.812 -3.307 1 96.38 426 PRO A N 1
ATOM 3253 C CA . PRO A 1 426 ? -9.727 -33.375 -3.662 1 96.38 426 PRO A CA 1
ATOM 3254 C C . PRO A 1 426 ? -8.875 -32.438 -2.812 1 96.38 426 PRO A C 1
ATOM 3256 O O . PRO A 1 426 ? -8.758 -32.656 -1.6 1 96.38 426 PRO A O 1
ATOM 3259 N N . LEU A 1 427 ? -8.258 -31.531 -3.396 1 96.94 427 LEU A N 1
ATOM 3260 C CA . LEU A 1 427 ? -7.461 -30.453 -2.807 1 96.94 427 LEU A CA 1
ATOM 3261 C C . LEU A 1 427 ? -7.523 -29.188 -3.662 1 96.94 427 LEU A C 1
ATOM 3263 O O . LEU A 1 427 ? -7.355 -29.266 -4.883 1 96.94 427 LEU A O 1
ATOM 3267 N N . TYR A 1 428 ? -7.883 -28.109 -3.062 1 95.94 428 TYR A N 1
ATOM 3268 C CA . TYR A 1 428 ? -7.895 -26.828 -3.764 1 95.94 428 TYR A CA 1
ATOM 3269 C C . TYR A 1 428 ? -6.637 -26.031 -3.449 1 95.94 428 TYR A C 1
ATOM 3271 O O . TYR A 1 428 ? -6.523 -25.438 -2.373 1 95.94 428 TYR A O 1
ATOM 3279 N N . VAL A 1 429 ? -5.676 -26.016 -4.383 1 97.62 429 VAL A N 1
ATOM 3280 C CA . VAL A 1 429 ? -4.434 -25.281 -4.188 1 97.62 429 VAL A CA 1
ATOM 3281 C C . VAL A 1 429 ? -4.52 -23.938 -4.91 1 97.62 429 VAL A C 1
ATOM 3283 O O . VAL A 1 429 ? -4.809 -23.891 -6.105 1 97.62 429 VAL A O 1
ATOM 3286 N N . VAL A 1 430 ? -4.309 -22.859 -4.145 1 97 430 VAL A N 1
ATOM 3287 C CA . VAL A 1 430 ? -4.461 -21.516 -4.672 1 97 430 VAL A CA 1
ATOM 3288 C C . VAL A 1 430 ? -3.258 -20.656 -4.273 1 97 430 VAL A C 1
ATOM 3290 O O . VAL A 1 430 ? -2.586 -20.953 -3.281 1 97 430 VAL A O 1
ATOM 3293 N N . GLY A 1 431 ? -2.898 -19.719 -5.023 1 97.5 431 GLY A N 1
ATOM 3294 C CA . GLY A 1 431 ? -1.864 -18.734 -4.758 1 97.5 431 GLY A CA 1
ATOM 3295 C C . GLY A 1 431 ? -2.025 -17.469 -5.574 1 97.5 431 GLY A C 1
ATOM 3296 O O . GLY A 1 431 ? -2.816 -17.438 -6.52 1 97.5 431 GLY A O 1
ATOM 3297 N N . ASN A 1 432 ? -1.343 -16.359 -5.168 1 97.88 432 ASN A N 1
ATOM 3298 C CA . ASN A 1 432 ? -1.343 -15.109 -5.918 1 97.88 432 ASN A CA 1
ATOM 3299 C C . ASN A 1 432 ? -0.274 -15.109 -7.004 1 97.88 432 ASN A C 1
ATOM 3301 O O . ASN A 1 432 ? 0.827 -14.594 -6.797 1 97.88 432 ASN A O 1
ATOM 3305 N N . ARG A 1 433 ? -0.706 -15.562 -8.164 1 96.44 433 ARG A N 1
ATOM 3306 C CA . ARG A 1 433 ? 0.256 -15.719 -9.25 1 96.44 433 ARG A CA 1
ATOM 3307 C C . ARG A 1 433 ? -0.01 -14.711 -10.359 1 96.44 433 ARG A C 1
ATOM 3309 O O . ARG A 1 433 ? 0.583 -14.797 -11.438 1 96.44 433 ARG A O 1
ATOM 3316 N N . GLY A 1 434 ? -0.965 -13.781 -10.141 1 96.12 434 GLY A N 1
ATOM 3317 C CA . GLY A 1 434 ? -1.136 -12.727 -11.125 1 96.12 434 GLY A CA 1
ATOM 3318 C C . GLY A 1 434 ? 0.125 -11.914 -11.359 1 96.12 434 GLY A C 1
ATOM 3319 O O . GLY A 1 434 ? 0.673 -11.914 -12.469 1 96.12 434 GLY A O 1
ATOM 3320 N N . ALA A 1 435 ? 0.609 -11.352 -10.289 1 96.75 435 ALA A N 1
ATOM 3321 C CA . ALA A 1 435 ? 1.816 -10.539 -10.398 1 96.75 435 ALA A CA 1
ATOM 3322 C C . ALA A 1 435 ? 3.014 -11.242 -9.766 1 96.75 435 ALA A C 1
ATOM 3324 O O . ALA A 1 435 ? 4.156 -10.805 -9.922 1 96.75 435 ALA A O 1
ATOM 3325 N N . ASN A 1 436 ? 2.768 -12.32 -9.07 1 97.12 436 ASN A N 1
ATOM 3326 C CA . ASN A 1 436 ? 3.82 -13.117 -8.445 1 97.12 436 ASN A CA 1
ATOM 3327 C C . ASN A 1 436 ? 4.496 -12.352 -7.309 1 97.12 436 ASN A C 1
ATOM 3329 O O . ASN A 1 436 ? 5.707 -12.477 -7.105 1 97.12 436 ASN A O 1
ATOM 3333 N N . GLY A 1 437 ? 3.789 -11.5 -6.621 1 96.94 437 GLY A N 1
ATOM 3334 C CA . GLY A 1 437 ? 4.348 -10.773 -5.492 1 96.94 437 GLY A CA 1
ATOM 3335 C C . GLY A 1 437 ? 4.227 -11.516 -4.18 1 96.94 437 GLY A C 1
ATOM 3336 O O . GLY A 1 437 ? 3.451 -12.469 -4.066 1 96.94 437 GLY A O 1
ATOM 3337 N N . ILE A 1 438 ? 4.996 -11.102 -3.162 1 97.38 438 ILE A N 1
ATOM 3338 C CA . ILE A 1 438 ? 4.883 -11.719 -1.843 1 97.38 438 ILE A CA 1
ATOM 3339 C C . ILE A 1 438 ? 3.953 -10.883 -0.962 1 97.38 438 ILE A C 1
ATOM 3341 O O . ILE A 1 438 ? 3.746 -11.203 0.211 1 97.38 438 ILE A O 1
ATOM 3345 N N . ASP A 1 439 ? 3.375 -9.781 -1.476 1 97.38 439 ASP A N 1
ATOM 3346 C CA . ASP A 1 439 ? 2.469 -8.906 -0.744 1 97.38 439 ASP A CA 1
ATOM 3347 C C . ASP A 1 439 ? 1.058 -9.484 -0.701 1 97.38 439 ASP A C 1
ATOM 3349 O O . ASP A 1 439 ? 0.64 -10.188 -1.624 1 97.38 439 ASP A O 1
ATOM 3353 N N . GLY A 1 440 ? 0.327 -9.25 0.374 1 98.38 440 GLY A N 1
ATOM 3354 C CA . GLY A 1 440 ? -1.103 -9.484 0.489 1 98.38 440 GLY A CA 1
ATOM 3355 C C . GLY A 1 440 ? -1.457 -10.953 0.592 1 98.38 440 GLY A C 1
ATOM 3356 O O . GLY A 1 440 ? -2.617 -11.336 0.418 1 98.38 440 GLY A O 1
ATOM 3357 N N . LEU A 1 441 ? -0.459 -11.812 0.819 1 98.69 441 LEU A N 1
ATOM 3358 C CA . LEU A 1 441 ? -0.706 -13.25 0.792 1 98.69 441 LEU A CA 1
ATOM 3359 C C . LEU A 1 441 ? -1.587 -13.68 1.962 1 98.69 441 LEU A C 1
ATOM 3361 O O . LEU A 1 441 ? -2.555 -14.422 1.779 1 98.69 441 LEU A O 1
ATOM 3365 N N . VAL A 1 442 ? -1.299 -13.203 3.189 1 98.69 442 VAL A N 1
ATOM 3366 C CA . VAL A 1 442 ? -2.104 -13.523 4.367 1 98.69 442 VAL A CA 1
ATOM 3367 C C . VAL A 1 442 ? -3.529 -13.008 4.168 1 98.69 442 VAL A C 1
ATOM 3369 O O . VAL A 1 442 ? -4.496 -13.727 4.438 1 98.69 442 VAL A O 1
ATOM 3372 N N . SER A 1 443 ? -3.635 -11.797 3.678 1 98.81 443 SER A N 1
ATOM 3373 C CA . SER A 1 443 ? -4.93 -11.156 3.463 1 98.81 443 SER A CA 1
ATOM 3374 C C . SER A 1 443 ? -5.77 -11.938 2.457 1 98.81 443 SER A C 1
ATOM 3376 O O . SER A 1 443 ? -6.957 -12.172 2.684 1 98.81 443 SER A O 1
ATOM 3378 N N . THR A 1 444 ? -5.176 -12.336 1.33 1 98.81 444 THR A N 1
ATOM 3379 C CA . THR A 1 444 ? -5.891 -13.117 0.328 1 98.81 444 THR A CA 1
ATOM 3380 C C . THR A 1 444 ? -6.379 -14.438 0.918 1 98.81 444 THR A C 1
ATOM 3382 O O . THR A 1 444 ? -7.535 -14.82 0.721 1 98.81 444 THR A O 1
ATOM 3385 N N . ALA A 1 445 ? -5.488 -15.148 1.621 1 98.81 445 ALA A N 1
ATOM 3386 C CA . ALA A 1 445 ? -5.844 -16.422 2.225 1 98.81 445 ALA A CA 1
ATOM 3387 C C . ALA A 1 445 ? -7.008 -16.266 3.199 1 98.81 445 ALA A C 1
ATOM 3389 O O . ALA A 1 445 ? -7.938 -17.078 3.201 1 98.81 445 ALA A O 1
ATOM 3390 N N . LEU A 1 446 ? -6.961 -15.258 4.027 1 98.75 446 LEU A N 1
ATOM 3391 C CA . LEU A 1 446 ? -8.031 -15.055 4.996 1 98.75 446 LEU A CA 1
ATOM 3392 C C . LEU A 1 446 ? -9.328 -14.641 4.301 1 98.75 446 LEU A C 1
ATOM 3394 O O . LEU A 1 446 ? -10.414 -14.953 4.785 1 98.75 446 LEU A O 1
ATOM 3398 N N . GLY A 1 447 ? -9.195 -13.93 3.141 1 98.75 447 GLY A N 1
ATOM 3399 C CA . GLY A 1 447 ? -10.375 -13.719 2.309 1 98.75 447 GLY A CA 1
ATOM 3400 C C . GLY A 1 447 ? -11.008 -15.008 1.84 1 98.75 447 GLY A C 1
ATOM 3401 O O . GLY A 1 447 ? -12.234 -15.133 1.809 1 98.75 447 GLY A O 1
ATOM 3402 N N . LEU A 1 448 ? -10.164 -16 1.442 1 98.56 448 LEU A N 1
ATOM 3403 C CA . LEU A 1 448 ? -10.656 -17.328 1.079 1 98.56 448 LEU A CA 1
ATOM 3404 C C . LEU A 1 448 ? -11.422 -17.953 2.238 1 98.56 448 LEU A C 1
ATOM 3406 O O . LEU A 1 448 ? -12.508 -18.516 2.045 1 98.56 448 LEU A O 1
ATOM 3410 N N . ALA A 1 449 ? -10.844 -17.859 3.434 1 98.25 449 ALA A N 1
ATOM 3411 C CA . ALA A 1 449 ? -11.492 -18.406 4.621 1 98.25 449 ALA A CA 1
ATOM 3412 C C . ALA A 1 449 ? -12.852 -17.75 4.855 1 98.25 449 ALA A C 1
ATOM 3414 O O . ALA A 1 449 ? -13.836 -18.422 5.16 1 98.25 449 ALA A O 1
ATOM 3415 N N . ALA A 1 450 ? -12.883 -16.438 4.723 1 97.81 450 ALA A N 1
ATOM 3416 C CA . ALA A 1 450 ? -14.133 -15.695 4.891 1 97.81 450 ALA A CA 1
ATOM 3417 C C . ALA A 1 450 ? -15.164 -16.125 3.854 1 97.81 450 ALA A C 1
ATOM 3419 O O . ALA A 1 450 ? -16.375 -16.078 4.117 1 97.81 450 ALA A O 1
ATOM 3420 N N . GLY A 1 451 ? -14.688 -16.516 2.654 1 96.5 451 GLY A N 1
ATOM 3421 C CA . GLY A 1 451 ? -15.555 -17.047 1.616 1 96.5 451 GLY A CA 1
ATOM 3422 C C . GLY A 1 451 ? -15.914 -18.5 1.824 1 96.5 451 GLY A C 1
ATOM 3423 O O . GLY A 1 451 ? -16.422 -19.156 0.912 1 96.5 451 GLY A O 1
ATOM 3424 N N . GLN A 1 452 ? -15.5 -19.156 2.918 1 92.62 452 GLN A N 1
ATOM 3425 C CA . GLN A 1 452 ? -15.891 -20.484 3.379 1 92.62 452 GLN A CA 1
ATOM 3426 C C . GLN A 1 452 ? -14.984 -21.562 2.793 1 92.62 452 GLN A C 1
ATOM 3428 O O . GLN A 1 452 ? -15.391 -22.703 2.654 1 92.62 452 GLN A O 1
ATOM 3433 N N . ALA A 1 453 ? -13.82 -21.078 2.385 1 94.06 453 ALA A N 1
ATOM 3434 C CA . ALA A 1 453 ? -12.797 -22.094 2.107 1 94.06 453 ALA A CA 1
ATOM 3435 C C . ALA A 1 453 ? -12.273 -22.703 3.398 1 94.06 453 ALA A C 1
ATOM 3437 O O . ALA A 1 453 ? -11.438 -22.109 4.082 1 94.06 453 ALA A O 1
ATOM 3438 N N . ARG A 1 454 ? -12.734 -23.891 3.801 1 92.38 454 ARG A N 1
ATOM 3439 C CA . ARG A 1 454 ? -12.344 -24.531 5.051 1 92.38 454 ARG A CA 1
ATOM 3440 C C . ARG A 1 454 ? -12.227 -26.047 4.871 1 92.38 454 ARG A C 1
ATOM 3442 O O . ARG A 1 454 ? -13.016 -26.641 4.141 1 92.38 454 ARG A O 1
ATOM 3449 N N . PRO A 1 455 ? -11.242 -26.625 5.438 1 97.38 455 PRO A N 1
ATOM 3450 C CA . PRO A 1 455 ? -10.195 -25.969 6.215 1 97.38 455 PRO A CA 1
ATOM 3451 C C . PRO A 1 455 ? -9.172 -25.266 5.336 1 97.38 455 PRO A C 1
ATOM 3453 O O . PRO A 1 455 ? -8.922 -25.672 4.199 1 97.38 455 PRO A O 1
ATOM 3456 N N . LEU A 1 456 ? -8.672 -24.156 5.816 1 98.44 456 LEU A N 1
ATOM 3457 C CA . LEU A 1 456 ? -7.68 -23.391 5.082 1 98.44 456 LEU A CA 1
ATOM 3458 C C . LEU A 1 456 ? -6.305 -23.516 5.723 1 98.44 456 LEU A C 1
ATOM 3460 O O . LEU A 1 456 ? -6.141 -23.234 6.914 1 98.44 456 LEU A O 1
ATOM 3464 N N . VAL A 1 457 ? -5.344 -23.953 4.969 1 98.75 457 VAL A N 1
ATOM 3465 C CA . VAL A 1 457 ? -3.939 -24 5.359 1 98.75 457 VAL A CA 1
ATOM 3466 C C . VAL A 1 457 ? -3.111 -23.125 4.422 1 98.75 457 VAL A C 1
ATOM 3468 O O . VAL A 1 457 ? -3.217 -23.25 3.199 1 98.75 457 VAL A O 1
ATOM 3471 N N . MET A 1 458 ? -2.365 -22.219 4.965 1 98.56 458 MET A N 1
ATOM 3472 C CA . MET A 1 458 ? -1.453 -21.422 4.145 1 98.56 458 MET A CA 1
ATOM 3473 C C . MET A 1 458 ? -0.003 -21.812 4.418 1 98.56 458 MET A C 1
ATOM 3475 O O . MET A 1 458 ? 0.421 -21.859 5.574 1 98.56 458 MET A O 1
ATOM 3479 N N . ALA A 1 459 ? 0.718 -22.125 3.404 1 98.81 459 ALA A N 1
ATOM 3480 C CA . ALA A 1 459 ? 2.158 -22.359 3.48 1 98.81 459 ALA A CA 1
ATOM 3481 C C . ALA A 1 459 ? 2.932 -21.125 3.016 1 98.81 459 ALA A C 1
ATOM 3483 O O . ALA A 1 459 ? 3.01 -20.844 1.815 1 98.81 459 ALA A O 1
ATOM 3484 N N . LEU A 1 460 ? 3.543 -20.422 3.932 1 98.44 460 LEU A N 1
ATOM 3485 C CA . LEU A 1 460 ? 4.16 -19.125 3.654 1 98.44 460 LEU A CA 1
ATOM 3486 C C . LEU A 1 460 ? 5.602 -19.094 4.152 1 98.44 460 LEU A C 1
ATOM 3488 O O . LEU A 1 460 ? 5.934 -19.734 5.145 1 98.44 460 LEU A O 1
ATOM 3492 N N . GLY A 1 461 ? 6.43 -18.312 3.457 1 98.38 461 GLY A N 1
ATOM 3493 C CA . GLY A 1 461 ? 7.73 -17.953 3.998 1 98.38 461 GLY A CA 1
ATOM 3494 C C . GLY A 1 461 ? 7.652 -16.844 5.043 1 98.38 461 GLY A C 1
ATOM 3495 O O . GLY A 1 461 ? 6.645 -16.156 5.145 1 98.38 461 GLY A O 1
ATOM 3496 N N . ASP A 1 462 ? 8.758 -16.719 5.781 1 98.31 462 ASP A N 1
ATOM 3497 C CA . ASP A 1 462 ? 8.812 -15.75 6.871 1 98.31 462 ASP A CA 1
ATOM 3498 C C . ASP A 1 462 ? 8.719 -14.32 6.34 1 98.31 462 ASP A C 1
ATOM 3500 O O . ASP A 1 462 ? 7.977 -13.5 6.879 1 98.31 462 ASP A O 1
ATOM 3504 N N . LEU A 1 463 ? 9.375 -13.969 5.285 1 97.62 463 LEU A N 1
ATOM 3505 C CA . LEU A 1 463 ? 9.305 -12.617 4.742 1 97.62 463 LEU A CA 1
ATOM 3506 C C . LEU A 1 463 ? 7.91 -12.312 4.215 1 97.62 463 LEU A C 1
ATOM 3508 O O . LEU A 1 463 ? 7.426 -11.18 4.348 1 97.62 463 LEU A O 1
ATOM 3512 N N . SER A 1 464 ? 7.293 -13.312 3.584 1 97.75 464 SER A N 1
ATOM 3513 C CA . SER A 1 464 ? 5.938 -13.125 3.078 1 97.75 464 SER A CA 1
ATOM 3514 C C . SER A 1 464 ? 4.957 -12.852 4.211 1 97.75 464 SER A C 1
ATOM 3516 O O . SER A 1 464 ? 4.082 -11.992 4.086 1 97.75 464 SER A O 1
ATOM 3518 N N . LEU A 1 465 ? 5.074 -13.586 5.301 1 98.31 465 LEU A N 1
ATOM 3519 C CA . LEU A 1 465 ? 4.195 -13.367 6.441 1 98.31 465 LEU A CA 1
ATOM 3520 C C . LEU A 1 465 ? 4.41 -11.977 7.039 1 98.31 465 LEU A C 1
ATOM 3522 O O . LEU A 1 465 ? 3.447 -11.266 7.32 1 98.31 465 LEU A O 1
ATOM 3526 N N . LEU A 1 466 ? 5.695 -11.617 7.211 1 97.44 466 LEU A N 1
ATOM 3527 C CA . LEU A 1 466 ? 6.012 -10.312 7.785 1 97.44 466 LEU A CA 1
ATOM 3528 C C . LEU A 1 466 ? 5.488 -9.188 6.895 1 97.44 466 LEU A C 1
ATOM 3530 O O . LEU A 1 466 ? 4.98 -8.18 7.395 1 97.44 466 LEU A O 1
ATOM 3534 N N . HIS A 1 467 ? 5.598 -9.367 5.617 1 97.38 467 HIS A N 1
ATOM 3535 C CA . HIS A 1 467 ? 5.188 -8.344 4.66 1 97.38 467 HIS A CA 1
ATOM 3536 C C . HIS A 1 467 ? 3.699 -8.039 4.789 1 97.38 467 HIS A C 1
ATOM 3538 O O . HIS A 1 467 ? 3.279 -6.895 4.594 1 97.38 467 HIS A O 1
ATOM 3544 N N . ASP A 1 468 ? 2.896 -8.977 5.105 1 97.62 468 ASP A N 1
ATOM 3545 C CA . ASP A 1 468 ? 1.445 -8.828 5.156 1 97.62 468 ASP A CA 1
ATOM 3546 C C . ASP A 1 468 ? 0.905 -9.203 6.535 1 97.62 468 ASP A C 1
ATOM 3548 O O . ASP A 1 468 ? -0.21 -9.719 6.652 1 97.62 468 ASP A O 1
ATOM 3552 N N . SER A 1 469 ? 1.705 -8.992 7.57 1 96.88 469 SER A N 1
ATOM 3553 C CA . SER A 1 469 ? 1.302 -9.367 8.922 1 96.88 469 SER A CA 1
ATOM 3554 C C . SER A 1 469 ? 0.032 -8.633 9.344 1 96.88 469 SER A C 1
ATOM 3556 O O . SER A 1 469 ? -0.762 -9.156 10.125 1 96.88 469 SER A O 1
ATOM 3558 N N . ASN A 1 470 ? -0.217 -7.422 8.773 1 95.38 470 ASN A N 1
ATOM 3559 C CA . ASN A 1 470 ? -1.407 -6.648 9.117 1 95.38 470 ASN A CA 1
ATOM 3560 C C . ASN A 1 470 ? -2.684 -7.375 8.695 1 95.38 470 ASN A C 1
ATOM 3562 O O . ASN A 1 470 ? -3.762 -7.094 9.219 1 95.38 470 ASN A O 1
ATOM 3566 N N . GLY A 1 471 ? -2.535 -8.242 7.703 1 96.94 471 GLY A N 1
ATOM 3567 C CA . GLY A 1 471 ? -3.684 -9.023 7.27 1 96.94 471 GLY A CA 1
ATOM 3568 C C . GLY A 1 471 ? -4.273 -9.883 8.375 1 96.94 471 GLY A C 1
ATOM 3569 O O . GLY A 1 471 ? -5.453 -10.234 8.328 1 96.94 471 GLY A O 1
ATOM 3570 N N . LEU A 1 472 ? -3.506 -10.203 9.453 1 97.69 472 LEU A N 1
ATOM 3571 C CA . LEU A 1 472 ? -3.943 -11.07 10.531 1 97.69 472 LEU A CA 1
ATOM 3572 C C . LEU A 1 472 ? -5.023 -10.398 11.375 1 97.69 472 LEU A C 1
ATOM 3574 O O . LEU A 1 472 ? -5.762 -11.07 12.094 1 97.69 472 LEU A O 1
ATOM 3578 N N . LEU A 1 473 ? -5.133 -9.047 11.25 1 95.44 473 LEU A N 1
ATOM 3579 C CA . LEU A 1 473 ? -6.168 -8.32 11.977 1 95.44 473 LEU A CA 1
ATOM 3580 C C . LEU A 1 473 ? -7.555 -8.82 11.602 1 95.44 473 LEU A C 1
ATOM 3582 O O . LEU A 1 473 ? -8.461 -8.844 12.438 1 95.44 473 LEU A O 1
ATOM 3586 N N . ALA A 1 474 ? -7.703 -9.234 10.336 1 95.19 474 ALA A N 1
ATOM 3587 C CA . ALA A 1 474 ? -9 -9.727 9.867 1 95.19 474 ALA A CA 1
ATOM 3588 C C . ALA A 1 474 ? -9.383 -11.016 10.578 1 95.19 474 ALA A C 1
ATOM 3590 O O . ALA A 1 474 ? -10.562 -11.258 10.852 1 95.19 474 ALA A O 1
ATOM 3591 N N . ALA A 1 475 ? -8.398 -11.922 10.805 1 95.31 475 ALA A N 1
ATOM 3592 C CA . ALA A 1 475 ? -8.688 -13.18 11.5 1 95.31 475 ALA A CA 1
ATOM 3593 C C . ALA A 1 475 ? -9.242 -12.914 12.891 1 95.31 475 ALA A C 1
ATOM 3595 O O . ALA A 1 475 ? -10.172 -13.586 13.336 1 95.31 475 ALA A O 1
ATOM 3596 N N . ARG A 1 476 ? -8.656 -11.953 13.531 1 90.81 476 ARG A N 1
ATOM 3597 C CA . ARG A 1 476 ? -9.094 -11.578 14.875 1 90.81 476 ARG A CA 1
ATOM 3598 C C . ARG A 1 476 ? -10.477 -10.938 14.844 1 90.81 476 ARG A C 1
ATOM 3600 O O . ARG A 1 476 ? -11.367 -11.328 15.602 1 90.81 476 ARG A O 1
ATOM 3607 N N . LEU A 1 477 ? -10.664 -9.961 13.969 1 92 477 LEU A N 1
ATOM 3608 C CA . LEU A 1 477 ? -11.883 -9.164 13.906 1 92 477 LEU A CA 1
ATOM 3609 C C . LEU A 1 477 ? -13.07 -10.039 13.516 1 92 477 LEU A C 1
ATOM 3611 O O . LEU A 1 477 ? -14.188 -9.828 14.008 1 92 477 LEU A O 1
ATOM 3615 N N . HIS A 1 478 ? -12.844 -11.023 12.617 1 96.12 478 HIS A N 1
ATOM 3616 C CA . HIS A 1 478 ? -13.953 -11.797 12.07 1 96.12 478 HIS A CA 1
ATOM 3617 C C . HIS A 1 478 ? -13.922 -13.234 12.578 1 96.12 478 HIS A C 1
ATOM 3619 O O . HIS A 1 478 ? -14.695 -14.078 12.125 1 96.12 478 HIS A O 1
ATOM 3625 N N . ARG A 1 479 ? -13.039 -13.625 13.539 1 94.69 479 ARG A N 1
ATOM 3626 C CA . ARG A 1 479 ? -12.914 -14.945 14.141 1 94.69 479 ARG A CA 1
ATOM 3627 C C . ARG A 1 479 ? -12.805 -16.031 13.07 1 94.69 479 ARG A C 1
ATOM 3629 O O . ARG A 1 479 ? -13.562 -17 13.078 1 94.69 479 ARG A O 1
ATOM 3636 N N . LEU A 1 480 ? -11.859 -15.773 12.141 1 97.75 480 LEU A N 1
ATOM 3637 C CA . LEU A 1 480 ? -11.664 -16.703 11.031 1 97.75 480 LEU A CA 1
ATOM 3638 C C . LEU A 1 480 ? -10.766 -17.859 11.43 1 97.75 480 LEU A C 1
ATOM 3640 O O . LEU A 1 480 ? -9.789 -17.672 12.164 1 97.75 480 LEU A O 1
ATOM 3644 N N . ASP A 1 481 ? -11.109 -19.109 11 1 97.88 481 ASP A N 1
ATOM 3645 C CA . ASP A 1 481 ? -10.281 -20.297 11.172 1 97.88 481 ASP A CA 1
ATOM 3646 C C . ASP A 1 481 ? -9.266 -20.422 10.039 1 97.88 481 ASP A C 1
ATOM 3648 O O . ASP A 1 481 ? -9.625 -20.359 8.859 1 97.88 481 ASP A O 1
ATOM 3652 N N . ALA A 1 482 ? -8.016 -20.531 10.367 1 98.31 482 ALA A N 1
ATOM 3653 C CA . ALA A 1 482 ? -6.953 -20.719 9.383 1 98.31 482 ALA A CA 1
ATOM 3654 C C . ALA A 1 482 ? -5.684 -21.25 10.031 1 98.31 482 ALA A C 1
ATOM 3656 O O . ALA A 1 482 ? -5.461 -21.047 11.227 1 98.31 482 ALA A O 1
ATOM 3657 N N . THR A 1 483 ? -4.934 -21.953 9.297 1 98.81 483 THR A N 1
ATOM 3658 C CA . THR A 1 483 ? -3.646 -22.453 9.758 1 98.81 483 THR A CA 1
ATOM 3659 C C . THR A 1 483 ? -2.512 -21.906 8.898 1 98.81 483 THR A C 1
ATOM 3661 O O . THR A 1 483 ? -2.555 -22 7.672 1 98.81 483 THR A O 1
ATOM 3664 N N . ILE A 1 484 ? -1.541 -21.312 9.539 1 98.81 484 ILE A N 1
ATOM 3665 C CA . ILE A 1 484 ? -0.336 -20.859 8.859 1 98.81 484 ILE A CA 1
ATOM 3666 C C . ILE A 1 484 ? 0.809 -21.828 9.117 1 98.81 484 ILE A C 1
ATOM 3668 O O . ILE A 1 484 ? 1.239 -22 10.258 1 98.81 484 ILE A O 1
ATOM 3672 N N . LEU A 1 485 ? 1.189 -22.516 8.102 1 98.81 485 LEU A N 1
ATOM 3673 C CA . LEU A 1 485 ? 2.469 -23.219 8.109 1 98.81 485 LEU A CA 1
ATOM 3674 C C . LEU A 1 485 ? 3.604 -22.281 7.707 1 98.81 485 LEU A C 1
ATOM 3676 O O . LEU A 1 485 ? 3.814 -22.031 6.516 1 98.81 485 LEU A O 1
ATOM 3680 N N . LEU A 1 486 ? 4.34 -21.797 8.688 1 98.88 486 LEU A N 1
ATOM 3681 C CA . LEU A 1 486 ? 5.371 -20.781 8.469 1 98.88 486 LEU A CA 1
ATOM 3682 C C . LEU A 1 486 ? 6.734 -21.438 8.25 1 98.88 486 LEU A C 1
ATOM 3684 O O . LEU A 1 486 ? 7.281 -22.062 9.164 1 98.88 486 LEU A O 1
ATOM 3688 N N . ILE A 1 487 ? 7.188 -21.359 7.07 1 98.75 487 ILE A N 1
ATOM 3689 C CA . ILE A 1 487 ? 8.555 -21.766 6.766 1 98.75 487 ILE A CA 1
ATOM 3690 C C . ILE A 1 487 ? 9.516 -20.609 7.062 1 98.75 487 ILE A C 1
ATOM 3692 O O . ILE A 1 487 ? 9.625 -19.672 6.277 1 98.75 487 ILE A O 1
ATOM 3696 N N . ASN A 1 488 ? 10.211 -20.703 8.172 1 98.56 488 ASN A N 1
ATOM 3697 C CA . ASN A 1 488 ? 11.07 -19.609 8.633 1 98.56 488 ASN A CA 1
ATOM 3698 C C . ASN A 1 488 ? 12.547 -19.953 8.438 1 98.56 488 ASN A C 1
ATOM 3700 O O . ASN A 1 488 ? 13.117 -20.734 9.203 1 98.56 488 ASN A O 1
ATOM 3704 N N . ASN A 1 489 ? 13.133 -19.422 7.434 1 98.06 489 ASN A N 1
ATOM 3705 C CA . ASN A 1 489 ? 14.578 -19.578 7.238 1 98.06 489 ASN A CA 1
ATOM 3706 C C . ASN A 1 489 ? 15.32 -18.266 7.484 1 98.06 489 ASN A C 1
ATOM 3708 O O . ASN A 1 489 ? 16.438 -18.078 7.008 1 98.06 489 ASN A O 1
ATOM 3712 N N . ASP A 1 490 ? 14.641 -17.312 8.102 1 97.12 490 ASP A N 1
ATOM 3713 C CA . ASP A 1 490 ? 15.172 -16.047 8.57 1 97.12 490 ASP A CA 1
ATOM 3714 C C . ASP A 1 490 ? 15.711 -15.203 7.41 1 97.12 490 ASP A C 1
ATOM 3716 O O . ASP A 1 490 ? 16.859 -14.773 7.426 1 97.12 490 ASP A O 1
ATOM 3720 N N . GLY A 1 491 ? 14.891 -15.055 6.402 1 96.31 491 GLY A N 1
ATOM 3721 C CA . GLY A 1 491 ? 15.305 -14.18 5.324 1 96.31 491 GLY A CA 1
ATOM 3722 C C . GLY A 1 491 ? 14.891 -14.672 3.953 1 96.31 491 GLY A C 1
ATOM 3723 O O . GLY A 1 491 ? 13.898 -15.398 3.822 1 96.31 491 GLY A O 1
ATOM 3724 N N . GLY A 1 492 ? 15.5 -14.125 2.863 1 95.81 492 GLY A N 1
ATOM 3725 C CA . GLY A 1 492 ? 15.188 -14.438 1.477 1 95.81 492 GLY A CA 1
ATOM 3726 C C . GLY A 1 492 ? 15.859 -15.703 0.982 1 95.81 492 GLY A C 1
ATOM 3727 O O . GLY A 1 492 ? 16.766 -15.648 0.151 1 95.81 492 GLY A O 1
ATOM 3728 N N . GLY A 1 493 ? 15.352 -16.812 1.393 1 94.62 493 GLY A N 1
ATOM 3729 C CA . GLY A 1 493 ? 15.969 -18.094 1.09 1 94.62 493 GLY A CA 1
ATOM 3730 C C . GLY A 1 493 ? 16.078 -18.359 -0.398 1 94.62 493 GLY A C 1
ATOM 3731 O O . GLY A 1 493 ? 17.031 -19.031 -0.844 1 94.62 493 GLY A O 1
ATOM 3732 N N . ILE A 1 494 ? 15.195 -17.844 -1.154 1 95.5 494 ILE A N 1
ATOM 3733 C CA . ILE A 1 494 ? 15.172 -18.078 -2.592 1 95.5 494 ILE A CA 1
ATOM 3734 C C . ILE A 1 494 ? 16.438 -17.516 -3.23 1 95.5 494 ILE A C 1
ATOM 3736 O O . ILE A 1 494 ? 16.938 -18.062 -4.219 1 95.5 494 ILE A O 1
ATOM 3740 N N . PHE A 1 495 ? 17 -16.453 -2.688 1 95.5 495 PHE A N 1
ATOM 3741 C CA . PHE A 1 495 ? 18.125 -15.773 -3.305 1 95.5 495 PHE A CA 1
ATOM 3742 C C . PHE A 1 495 ? 19.406 -16.609 -3.186 1 95.5 495 PHE A C 1
ATOM 3744 O O . PHE A 1 495 ? 20.359 -16.406 -3.924 1 95.5 495 PHE A O 1
ATOM 3751 N N . SER A 1 496 ? 19.359 -17.578 -2.316 1 95.81 496 SER A N 1
ATOM 3752 C CA . SER A 1 496 ? 20.5 -18.5 -2.184 1 95.81 496 SER A CA 1
ATOM 3753 C C . SER A 1 496 ? 20.594 -19.422 -3.391 1 95.81 496 SER A C 1
ATOM 3755 O O . SER A 1 496 ? 21.641 -20.062 -3.611 1 95.81 496 SER A O 1
ATOM 3757 N N . PHE A 1 497 ? 19.5 -19.547 -4.129 1 94.81 497 PHE A N 1
ATOM 3758 C CA . PHE A 1 497 ? 19.469 -20.406 -5.312 1 94.81 497 PHE A CA 1
ATOM 3759 C C . PHE A 1 497 ? 19.922 -19.625 -6.547 1 94.81 497 PHE A C 1
ATOM 3761 O O . PHE A 1 497 ? 20.125 -20.219 -7.609 1 94.81 497 PHE A O 1
ATOM 3768 N N . LEU A 1 498 ? 20.109 -18.281 -6.422 1 92.94 498 LEU A N 1
ATOM 3769 C CA . LEU A 1 498 ? 20.297 -17.406 -7.574 1 92.94 498 LEU A CA 1
ATOM 3770 C C . LEU A 1 498 ? 21.75 -16.969 -7.68 1 92.94 498 LEU A C 1
ATOM 3772 O O . LEU A 1 498 ? 22.516 -17.078 -6.711 1 92.94 498 LEU A O 1
ATOM 3776 N N . PRO A 1 499 ? 22.188 -16.375 -8.852 1 90.75 499 PRO A N 1
ATOM 3777 C CA . PRO A 1 499 ? 23.594 -16.031 -9.086 1 90.75 499 PRO A CA 1
ATOM 3778 C C . PRO A 1 499 ? 24.141 -15.031 -8.07 1 90.75 499 PRO A C 1
ATOM 3780 O O . PRO A 1 499 ? 25.328 -15.047 -7.742 1 90.75 499 PRO A O 1
ATOM 3783 N N . GLN A 1 500 ? 23.281 -14.234 -7.578 1 91.31 500 GLN A N 1
ATOM 3784 C CA . GLN A 1 500 ? 23.734 -13.203 -6.645 1 91.31 500 GLN A CA 1
ATOM 3785 C C . GLN A 1 500 ? 24.172 -13.82 -5.32 1 91.31 500 GLN A C 1
ATOM 3787 O O . GLN A 1 500 ? 24.766 -13.141 -4.48 1 91.31 500 GLN A O 1
ATOM 3792 N N . ALA A 1 501 ? 23.938 -15.117 -5.141 1 91.75 501 ALA A N 1
ATOM 3793 C CA . ALA A 1 501 ? 24.406 -15.812 -3.947 1 91.75 501 ALA A CA 1
ATOM 3794 C C . ALA A 1 501 ? 25.938 -15.75 -3.842 1 91.75 501 ALA A C 1
ATOM 3796 O O . ALA A 1 501 ? 26.484 -15.852 -2.748 1 91.75 501 ALA A O 1
ATOM 3797 N N . SER A 1 502 ? 26.594 -15.539 -4.988 1 92 502 SER A N 1
ATOM 3798 C CA . SER A 1 502 ? 28.047 -15.492 -5.012 1 92 502 SER A CA 1
ATOM 3799 C C . SER A 1 502 ? 28.562 -14.156 -4.484 1 92 502 SER A C 1
ATOM 3801 O O . SER A 1 502 ? 29.75 -14.016 -4.184 1 92 502 SER A O 1
ATOM 3803 N N . GLU A 1 503 ? 27.688 -13.188 -4.379 1 94.25 503 GLU A N 1
ATOM 3804 C CA . GLU A 1 503 ? 28.078 -11.883 -3.861 1 94.25 503 GLU A CA 1
ATOM 3805 C C . GLU A 1 503 ? 28.078 -11.867 -2.336 1 94.25 503 GLU A C 1
ATOM 3807 O O . GLU A 1 503 ? 27.328 -11.109 -1.715 1 94.25 503 GLU A O 1
ATOM 3812 N N . THR A 1 504 ? 28.969 -12.547 -1.703 1 92.75 504 THR A N 1
ATOM 3813 C CA . THR A 1 504 ? 28.953 -12.883 -0.283 1 92.75 504 THR A CA 1
ATOM 3814 C C . THR A 1 504 ? 29.125 -11.633 0.57 1 92.75 504 THR A C 1
ATOM 3816 O O . THR A 1 504 ? 28.609 -11.562 1.691 1 92.75 504 THR A O 1
ATOM 3819 N N . ASP A 1 505 ? 29.781 -10.602 0.031 1 93.56 505 ASP A N 1
ATOM 3820 C CA . ASP A 1 505 ? 30.047 -9.391 0.797 1 93.56 505 ASP A CA 1
ATOM 3821 C C . ASP A 1 505 ? 28.766 -8.57 0.997 1 93.56 505 ASP A C 1
ATOM 3823 O O . ASP A 1 505 ? 28.656 -7.805 1.955 1 93.56 505 ASP A O 1
ATOM 3827 N N . GLN A 1 506 ? 27.828 -8.734 0.072 1 94.62 506 GLN A N 1
ATOM 3828 C CA . GLN A 1 506 ? 26.609 -7.926 0.141 1 94.62 506 GLN A CA 1
ATOM 3829 C C . GLN A 1 506 ? 25.375 -8.797 0.253 1 94.62 506 GLN A C 1
ATOM 3831 O O . GLN A 1 506 ? 24.266 -8.297 0.453 1 94.62 506 GLN A O 1
ATOM 3836 N N . PHE A 1 507 ? 25.516 -10.086 0.183 1 95.75 507 PHE A N 1
ATOM 3837 C CA . PHE A 1 507 ? 24.391 -11 0.024 1 95.75 507 PHE A CA 1
ATOM 3838 C C . PHE A 1 507 ? 23.422 -10.883 1.201 1 95.75 507 PHE A C 1
ATOM 3840 O O . PHE A 1 507 ? 22.219 -10.734 1.011 1 95.75 507 PHE A O 1
ATOM 3847 N N . GLU A 1 508 ? 23.938 -10.961 2.412 1 95.25 508 GLU A N 1
ATOM 3848 C CA . GLU A 1 508 ? 23.062 -10.953 3.582 1 95.25 508 GLU A CA 1
ATOM 3849 C C . GLU A 1 508 ? 22.312 -9.625 3.709 1 95.25 508 GLU A C 1
ATOM 3851 O O . GLU A 1 508 ? 21.141 -9.602 4.059 1 95.25 508 GLU A O 1
ATOM 3856 N N . LEU A 1 509 ? 22.969 -8.57 3.414 1 94.75 509 LEU A N 1
ATOM 3857 C CA . LEU A 1 509 ? 22.375 -7.246 3.521 1 94.75 509 LEU A CA 1
ATOM 3858 C C . LEU A 1 509 ? 21.25 -7.066 2.498 1 94.75 509 LEU A C 1
ATOM 3860 O O . LEU A 1 509 ? 20.141 -6.652 2.846 1 94.75 509 LEU A O 1
ATOM 3864 N N . LEU A 1 510 ? 21.5 -7.434 1.272 1 95.75 510 LEU A N 1
ATOM 3865 C CA . LEU A 1 510 ? 20.625 -7.047 0.165 1 95.75 510 LEU A CA 1
ATOM 3866 C C . LEU A 1 510 ? 19.609 -8.133 -0.135 1 95.75 510 LEU A C 1
ATOM 3868 O O . LEU A 1 510 ? 18.531 -7.852 -0.662 1 95.75 510 LEU A O 1
ATOM 3872 N N . PHE A 1 511 ? 19.953 -9.43 0.183 1 95.06 511 PHE A N 1
ATOM 3873 C CA . PHE A 1 511 ? 19.141 -10.539 -0.306 1 95.06 511 PHE A CA 1
ATOM 3874 C C . PHE A 1 511 ? 18.734 -11.453 0.841 1 95.06 511 PHE A C 1
ATOM 3876 O O . PHE A 1 511 ? 17.547 -11.781 0.986 1 95.06 511 PHE A O 1
ATOM 3883 N N . GLY A 1 512 ? 19.688 -11.844 1.616 1 94.5 512 GLY A N 1
ATOM 3884 C CA . GLY A 1 512 ? 19.344 -12.648 2.775 1 94.5 512 GLY A CA 1
ATOM 3885 C C . GLY A 1 512 ? 18.391 -11.953 3.725 1 94.5 512 GLY A C 1
ATOM 3886 O O . GLY A 1 512 ? 17.406 -12.547 4.164 1 94.5 512 GLY A O 1
ATOM 3887 N N . THR A 1 513 ? 18.734 -10.703 4.062 1 93.44 513 THR A N 1
ATOM 3888 C CA . THR A 1 513 ? 17.969 -9.789 4.902 1 93.44 513 THR A CA 1
ATOM 3889 C C . THR A 1 513 ? 17.453 -10.508 6.152 1 93.44 513 THR A C 1
ATOM 3891 O O . THR A 1 513 ? 16.25 -10.539 6.402 1 93.44 513 THR A O 1
ATOM 3894 N N . PRO A 1 514 ? 18.328 -11.109 6.867 1 95.19 514 PRO A N 1
ATOM 3895 C CA . PRO A 1 514 ? 17.875 -11.711 8.125 1 95.19 514 PRO A CA 1
ATOM 3896 C C . PRO A 1 514 ? 17.141 -10.711 9.023 1 95.19 514 PRO A C 1
ATOM 3898 O O . PRO A 1 514 ? 17.609 -9.586 9.203 1 95.19 514 PRO A O 1
ATOM 3901 N N . HIS A 1 515 ? 15.969 -11.031 9.516 1 94.25 515 HIS A N 1
ATOM 3902 C CA . HIS A 1 515 ? 15.148 -10.109 10.297 1 94.25 515 HIS A CA 1
ATOM 3903 C C . HIS A 1 515 ? 15.242 -10.414 11.789 1 94.25 515 HIS A C 1
ATOM 3905 O O . HIS A 1 515 ? 15.086 -9.516 12.617 1 94.25 515 HIS A O 1
ATOM 3911 N N . GLY A 1 516 ? 15.43 -11.656 12.164 1 93.81 516 GLY A N 1
ATOM 3912 C CA . GLY A 1 516 ? 15.602 -12.047 13.555 1 93.81 516 GLY A CA 1
ATOM 3913 C C . GLY A 1 516 ? 14.312 -11.961 14.352 1 93.81 516 GLY A C 1
ATOM 3914 O O . GLY A 1 516 ? 14.344 -11.969 15.586 1 93.81 516 GLY A O 1
ATOM 3915 N N . VAL A 1 517 ? 13.156 -11.953 13.789 1 95.88 517 VAL A N 1
ATOM 3916 C CA . VAL A 1 517 ? 11.867 -11.75 14.445 1 95.88 517 VAL A CA 1
ATOM 3917 C C . VAL A 1 517 ? 11.414 -13.055 15.109 1 95.88 517 VAL A C 1
ATOM 3919 O O . VAL A 1 517 ? 11.562 -14.133 14.531 1 95.88 517 VAL A O 1
ATOM 3922 N N . ASP A 1 518 ? 11.07 -12.977 16.359 1 97.19 518 ASP A N 1
ATOM 3923 C CA . ASP A 1 518 ? 10.289 -14.023 17.016 1 97.19 518 ASP A CA 1
ATOM 3924 C C . ASP A 1 518 ? 8.812 -13.922 16.656 1 97.19 518 ASP A C 1
ATOM 3926 O O . ASP A 1 518 ? 8.195 -12.867 16.844 1 97.19 518 ASP A O 1
ATOM 3930 N N . PHE A 1 519 ? 8.258 -14.992 16.156 1 98 519 PHE A N 1
ATOM 3931 C CA . PHE A 1 519 ? 6.898 -14.914 15.641 1 98 519 PHE A CA 1
ATOM 3932 C C . PHE A 1 519 ? 5.879 -15.234 16.734 1 98 519 PHE A C 1
ATOM 3934 O O . PHE A 1 519 ? 4.676 -15.055 16.531 1 98 519 PHE A O 1
ATOM 3941 N N . ALA A 1 520 ? 6.301 -15.703 17.891 1 98.38 520 ALA A N 1
ATOM 3942 C CA . ALA A 1 520 ? 5.387 -16.031 18.984 1 98.38 520 ALA A CA 1
ATOM 3943 C C . ALA A 1 520 ? 4.594 -14.805 19.422 1 98.38 520 ALA A C 1
ATOM 3945 O O . ALA A 1 520 ? 3.375 -14.875 19.609 1 98.38 520 ALA A O 1
ATOM 3946 N N . PRO A 1 521 ? 5.254 -13.633 19.656 1 98 521 PRO A N 1
ATOM 3947 C CA . PRO A 1 521 ? 4.477 -12.445 20.016 1 98 521 PRO A CA 1
ATOM 3948 C C . PRO A 1 521 ? 3.457 -12.062 18.938 1 98 521 PRO A C 1
ATOM 3950 O O . PRO A 1 521 ? 2.371 -11.57 19.266 1 98 521 PRO A O 1
ATOM 3953 N N . LEU A 1 522 ? 3.842 -12.211 17.672 1 97.38 522 LEU A N 1
ATOM 3954 C CA . LEU A 1 522 ? 2.889 -11.938 16.609 1 97.38 522 LEU A CA 1
ATOM 3955 C C . LEU A 1 522 ? 1.647 -12.812 16.75 1 97.38 522 LEU A C 1
ATOM 3957 O O . LEU A 1 522 ? 0.523 -12.336 16.578 1 97.38 522 LEU A O 1
ATOM 3961 N N . ALA A 1 523 ? 1.863 -14.102 16.953 1 98.06 523 ALA A N 1
ATOM 3962 C CA . ALA A 1 523 ? 0.752 -15.023 17.172 1 98.06 523 ALA A CA 1
ATOM 3963 C C . ALA A 1 523 ? -0.101 -14.57 18.359 1 98.06 523 ALA A C 1
ATOM 3965 O O . ALA A 1 523 ? -1.331 -14.562 18.281 1 98.06 523 ALA A O 1
ATOM 3966 N N . ALA A 1 524 ? 0.557 -14.172 19.453 1 97.25 524 ALA A N 1
ATOM 3967 C CA . ALA A 1 524 ? -0.138 -13.727 20.656 1 97.25 524 ALA A CA 1
ATOM 3968 C C . ALA A 1 524 ? -0.991 -12.492 20.375 1 97.25 524 ALA A C 1
ATOM 3970 O O . ALA A 1 524 ? -2.115 -12.383 20.859 1 97.25 524 ALA A O 1
ATOM 3971 N N . MET A 1 525 ? -0.456 -11.633 19.609 1 96.31 525 MET A N 1
ATOM 3972 C CA . MET A 1 525 ? -1.137 -10.383 19.281 1 96.31 525 MET A CA 1
ATOM 3973 C C . MET A 1 525 ? -2.482 -10.664 18.609 1 96.31 525 MET A C 1
ATOM 3975 O O . MET A 1 525 ? -3.432 -9.898 18.781 1 96.31 525 MET A O 1
ATOM 3979 N N . HIS A 1 526 ? -2.588 -11.75 17.906 1 96.88 526 HIS A N 1
ATOM 3980 C CA . HIS A 1 526 ? -3.787 -12.023 17.125 1 96.88 526 HIS A CA 1
ATOM 3981 C C . HIS A 1 526 ? -4.531 -13.242 17.672 1 96.88 526 HIS A C 1
ATOM 3983 O O . HIS A 1 526 ? -5.367 -13.82 16.984 1 96.88 526 HIS A O 1
ATOM 3989 N N . ASN A 1 527 ? -4.223 -13.742 18.844 1 96.12 527 ASN A N 1
ATOM 3990 C CA . ASN A 1 527 ? -4.867 -14.859 19.516 1 96.12 527 ASN A CA 1
ATOM 3991 C C . ASN A 1 527 ? -4.723 -16.156 18.719 1 96.12 527 ASN A C 1
ATOM 3993 O O . ASN A 1 527 ? -5.676 -16.922 18.609 1 96.12 527 ASN A O 1
ATOM 3997 N N . ALA A 1 528 ? -3.598 -16.312 18.094 1 97.81 528 ALA A N 1
ATOM 3998 C CA . ALA A 1 528 ? -3.299 -17.531 17.359 1 97.81 528 ALA A CA 1
ATOM 3999 C C . ALA A 1 528 ? -2.592 -18.547 18.25 1 97.81 528 ALA A C 1
ATOM 4001 O O . ALA A 1 528 ? -1.76 -18.188 19.078 1 97.81 528 ALA A O 1
ATOM 4002 N N . HIS A 1 529 ? -2.939 -19.797 18.109 1 98.31 529 HIS A N 1
ATOM 4003 C CA . HIS A 1 529 ? -2.156 -20.875 18.719 1 98.31 529 HIS A CA 1
ATOM 4004 C C . HIS A 1 529 ? -0.802 -21.016 18.031 1 98.31 529 HIS A C 1
ATOM 4006 O O . HIS A 1 529 ? -0.736 -21.266 16.828 1 98.31 529 HIS A O 1
ATOM 4012 N N . TYR A 1 530 ? 0.238 -20.875 18.828 1 98.69 530 TYR A N 1
ATOM 4013 C CA . TYR A 1 530 ? 1.59 -20.906 18.281 1 98.69 530 TYR A CA 1
ATOM 4014 C C . TYR A 1 530 ? 2.281 -22.219 18.594 1 98.69 530 TYR A C 1
ATOM 4016 O O . TYR A 1 530 ? 2.23 -22.703 19.734 1 98.69 530 TYR A O 1
ATOM 4024 N N . THR A 1 531 ? 2.83 -22.875 17.594 1 98.75 531 THR A N 1
ATOM 4025 C CA . THR A 1 531 ? 3.66 -24.062 17.766 1 98.75 531 THR A CA 1
ATOM 4026 C C . THR A 1 531 ? 4.996 -23.891 17.047 1 98.75 531 THR A C 1
ATOM 4028 O O . THR A 1 531 ? 5.031 -23.625 15.844 1 98.75 531 THR A O 1
ATOM 4031 N N . LEU A 1 532 ? 6.066 -23.906 17.734 1 98.62 532 LEU A N 1
ATOM 4032 C CA . LEU A 1 532 ? 7.383 -24.078 17.125 1 98.62 532 LEU A CA 1
ATOM 4033 C C . LEU A 1 532 ? 7.723 -25.562 16.969 1 98.62 532 LEU A C 1
ATOM 4035 O O . LEU A 1 532 ? 8.117 -26.203 17.938 1 98.62 532 LEU A O 1
ATOM 4039 N N . ALA A 1 533 ? 7.562 -26.062 15.789 1 98.19 533 ALA A N 1
ATOM 4040 C CA . ALA A 1 533 ? 7.746 -27.5 15.562 1 98.19 533 ALA A CA 1
ATOM 4041 C C . ALA A 1 533 ? 9.219 -27.844 15.398 1 98.19 533 ALA A C 1
ATOM 4043 O O . ALA A 1 533 ? 9.938 -27.188 14.633 1 98.19 533 ALA A O 1
ATOM 4044 N N . THR A 1 534 ? 9.664 -28.906 16.062 1 94.94 534 THR A N 1
ATOM 4045 C CA . THR A 1 534 ? 11.07 -29.281 16.047 1 94.94 534 THR A CA 1
ATOM 4046 C C . THR A 1 534 ? 11.289 -30.516 15.188 1 94.94 534 THR A C 1
ATOM 4048 O O . THR A 1 534 ? 12.422 -30.844 14.82 1 94.94 534 THR A O 1
ATOM 4051 N N . ASP A 1 535 ? 10.258 -31.25 14.914 1 97.31 535 ASP A N 1
ATOM 4052 C CA . ASP A 1 535 ? 10.32 -32.438 14.055 1 97.31 535 ASP A CA 1
ATOM 4053 C C . ASP A 1 535 ? 9 -32.656 13.312 1 97.31 535 ASP A C 1
ATOM 4055 O O . ASP A 1 535 ? 8.055 -31.875 13.492 1 97.31 535 ASP A O 1
ATOM 4059 N N . TRP A 1 536 ? 8.93 -33.656 12.516 1 98.12 536 TRP A N 1
ATOM 4060 C CA . TRP A 1 536 ? 7.773 -33.906 11.656 1 98.12 536 TRP A CA 1
ATOM 4061 C C . TRP A 1 536 ? 6.555 -34.281 12.477 1 98.12 536 TRP A C 1
ATOM 4063 O O . TRP A 1 536 ? 5.422 -33.938 12.125 1 98.12 536 TRP A O 1
ATOM 4073 N N . SER A 1 537 ? 6.719 -35.094 13.492 1 97.88 537 SER A N 1
ATOM 4074 C CA . SER A 1 537 ? 5.605 -35.5 14.352 1 97.88 537 SER A CA 1
ATOM 4075 C C . SER A 1 537 ? 4.914 -34.281 14.953 1 97.88 537 SER A C 1
ATOM 4077 O O . SER A 1 537 ? 3.684 -34.188 14.984 1 97.88 537 SER A O 1
ATOM 4079 N N . ALA A 1 538 ? 5.738 -33.375 15.398 1 98.31 538 ALA A N 1
ATOM 4080 C CA . ALA A 1 538 ? 5.199 -32.125 15.977 1 98.31 538 ALA A CA 1
ATOM 4081 C C . ALA A 1 538 ? 4.418 -31.344 14.93 1 98.31 538 ALA A C 1
ATOM 4083 O O . ALA A 1 538 ? 3.373 -30.766 15.234 1 98.31 538 ALA A O 1
ATOM 4084 N N . VAL A 1 539 ? 4.926 -31.219 13.734 1 98.69 539 VAL A N 1
ATOM 4085 C CA . VAL A 1 539 ? 4.227 -30.531 12.656 1 98.69 539 VAL A CA 1
ATOM 4086 C C . VAL A 1 539 ? 2.875 -31.203 12.406 1 98.69 539 VAL A C 1
ATOM 4088 O O . VAL A 1 539 ? 1.847 -30.516 12.344 1 98.69 539 VAL A O 1
ATOM 4091 N N . HIS A 1 540 ? 2.912 -32.531 12.234 1 98.56 540 HIS A N 1
ATOM 4092 C CA . HIS A 1 540 ? 1.71 -33.281 11.922 1 98.56 540 HIS A CA 1
ATOM 4093 C C . HIS A 1 540 ? 0.656 -33.125 13.008 1 98.56 540 HIS A C 1
ATOM 4095 O O . HIS A 1 540 ? -0.52 -32.906 12.719 1 98.56 540 HIS A O 1
ATOM 4101 N N . GLU A 1 541 ? 1.054 -33.25 14.25 1 98.44 541 GLU A N 1
ATOM 4102 C CA . GLU A 1 541 ? 0.129 -33.125 15.375 1 98.44 541 GLU A CA 1
ATOM 4103 C C . GLU A 1 541 ? -0.499 -31.734 15.438 1 98.44 541 GLU A C 1
ATOM 4105 O O . GLU A 1 541 ? -1.707 -31.609 15.648 1 98.44 541 GLU A O 1
ATOM 4110 N N . ALA A 1 542 ? 0.344 -30.734 15.289 1 98.75 542 ALA A N 1
ATOM 4111 C CA . ALA A 1 542 ? -0.159 -29.359 15.312 1 98.75 542 ALA A CA 1
ATOM 4112 C C . ALA A 1 542 ? -1.126 -29.109 14.156 1 98.75 542 ALA A C 1
ATOM 4114 O O . ALA A 1 542 ? -2.146 -28.438 14.328 1 98.75 542 ALA A O 1
ATOM 4115 N N . LEU A 1 543 ? -0.772 -29.609 13.008 1 98.75 543 LEU A N 1
ATOM 4116 C CA . LEU A 1 543 ? -1.623 -29.438 11.836 1 98.75 543 LEU A CA 1
ATOM 4117 C C . LEU A 1 543 ? -2.973 -30.125 12.039 1 98.75 543 LEU A C 1
ATOM 4119 O O . LEU A 1 543 ? -4.02 -29.547 11.75 1 98.75 543 LEU A O 1
ATOM 4123 N N . GLN A 1 544 ? -2.957 -31.344 12.531 1 98.31 544 GLN A N 1
ATOM 4124 C CA . GLN A 1 544 ? -4.199 -32.062 12.789 1 98.31 544 GLN A CA 1
ATOM 4125 C C . GLN A 1 544 ? -5.055 -31.328 13.82 1 98.31 544 GLN A C 1
ATOM 4127 O O . GLN A 1 544 ? -6.27 -31.203 13.656 1 98.31 544 GLN A O 1
ATOM 4132 N N . ALA A 1 545 ? -4.418 -30.859 14.812 1 98.06 545 ALA A N 1
ATOM 4133 C CA . ALA A 1 545 ? -5.121 -30.125 15.852 1 98.06 545 ALA A CA 1
ATOM 4134 C C . ALA A 1 545 ? -5.75 -28.859 15.289 1 98.06 545 ALA A C 1
ATOM 4136 O O . ALA A 1 545 ? -6.82 -28.438 15.742 1 98.06 545 ALA A O 1
ATOM 4137 N N . SER A 1 546 ? -5.109 -28.297 14.32 1 98.12 546 SER A N 1
ATOM 4138 C CA . SER A 1 546 ? -5.555 -27.031 13.773 1 98.12 546 SER A CA 1
ATOM 4139 C C . SER A 1 546 ? -6.883 -27.172 13.039 1 98.12 546 SER A C 1
ATOM 4141 O O . SER A 1 546 ? -7.617 -26.203 12.867 1 98.12 546 SER A O 1
ATOM 4143 N N . PHE A 1 547 ? -7.234 -28.359 12.633 1 97.5 547 PHE A N 1
ATOM 4144 C CA . PHE A 1 547 ? -8.453 -28.578 11.867 1 97.5 547 PHE A CA 1
ATOM 4145 C C . PHE A 1 547 ? -9.68 -28.516 12.766 1 97.5 547 PHE A C 1
ATOM 4147 O O . PHE A 1 547 ? -10.812 -28.484 12.281 1 97.5 547 PHE A O 1
ATOM 4154 N N . THR A 1 548 ? -9.523 -28.391 14.062 1 95.81 548 THR A N 1
ATOM 4155 C CA . THR A 1 548 ? -10.641 -28.281 14.992 1 95.81 548 THR A CA 1
ATOM 4156 C C . THR A 1 548 ? -11.148 -26.859 15.078 1 95.81 548 THR A C 1
ATOM 4158 O O . THR A 1 548 ? -12.219 -26.594 15.633 1 95.81 548 THR A O 1
ATOM 4161 N N . GLY A 1 549 ? -10.375 -25.906 14.594 1 95.62 549 GLY A N 1
ATOM 4162 C CA . GLY A 1 549 ? -10.82 -24.531 14.562 1 95.62 549 GLY A CA 1
ATOM 4163 C C . GLY A 1 549 ? -9.82 -23.562 15.156 1 95.62 549 GLY A C 1
ATOM 4164 O O . GLY A 1 549 ? -8.852 -23.969 15.797 1 95.62 549 GLY A O 1
ATOM 4165 N N . GLY A 1 550 ? -10.062 -22.172 14.82 1 97.06 550 GLY A N 1
ATOM 4166 C CA . GLY A 1 550 ? -9.195 -21.141 15.336 1 97.06 550 GLY A CA 1
ATOM 4167 C C . GLY A 1 550 ? -8.055 -20.781 14.398 1 97.06 550 GLY A C 1
ATOM 4168 O O . GLY A 1 550 ? -7.941 -21.359 13.312 1 97.06 550 GLY A O 1
ATOM 4169 N N . LEU A 1 551 ? -7.305 -19.781 14.812 1 98.25 551 LEU A N 1
ATOM 4170 C CA . LEU A 1 551 ? -6.105 -19.375 14.094 1 98.25 551 LEU A CA 1
ATOM 4171 C C . LEU A 1 551 ? -4.871 -20.062 14.656 1 98.25 551 LEU A C 1
ATOM 4173 O O . LEU A 1 551 ? -4.66 -20.078 15.867 1 98.25 551 LEU A O 1
ATOM 4177 N N . HIS A 1 552 ? -4.094 -20.719 13.812 1 98.75 552 HIS A N 1
ATOM 4178 C CA . HIS A 1 552 ? -2.889 -21.438 14.211 1 98.75 552 HIS A CA 1
ATOM 4179 C C . HIS A 1 552 ? -1.677 -20.969 13.414 1 98.75 552 HIS A C 1
ATOM 4181 O O . HIS A 1 552 ? -1.784 -20.688 12.219 1 98.75 552 HIS A O 1
ATOM 4187 N N . LEU A 1 553 ? -0.59 -20.781 14.078 1 98.81 553 LEU A N 1
ATOM 4188 C CA . LEU A 1 553 ? 0.709 -20.531 13.461 1 98.81 553 LEU A CA 1
ATOM 4189 C C . LEU A 1 553 ? 1.703 -21.625 13.828 1 98.81 553 LEU A C 1
ATOM 4191 O O . LEU A 1 553 ? 2.172 -21.688 14.969 1 98.81 553 LEU A O 1
ATOM 4195 N N . ILE A 1 554 ? 1.972 -22.469 12.898 1 98.94 554 ILE A N 1
ATOM 4196 C CA . ILE A 1 554 ? 2.934 -23.547 13.062 1 98.94 554 ILE A CA 1
ATOM 4197 C C . ILE A 1 554 ? 4.246 -23.188 12.375 1 98.94 554 ILE A C 1
ATOM 4199 O O . ILE A 1 554 ? 4.328 -23.172 11.148 1 98.94 554 ILE A O 1
ATOM 4203 N N . GLU A 1 555 ? 5.262 -22.922 13.148 1 98.88 555 GLU A N 1
ATOM 4204 C CA . GLU A 1 555 ? 6.555 -22.469 12.633 1 98.88 555 GLU A CA 1
ATOM 4205 C C . GLU A 1 555 ? 7.523 -23.625 12.477 1 98.88 555 GLU A C 1
ATOM 4207 O O . GLU A 1 555 ? 7.742 -24.391 13.422 1 98.88 555 GLU A O 1
ATOM 4212 N N . VAL A 1 556 ? 7.969 -23.812 11.305 1 98.5 556 VAL A N 1
ATOM 4213 C CA . VAL A 1 556 ? 9.086 -24.703 11.047 1 98.5 556 VAL A CA 1
ATOM 4214 C C . VAL A 1 556 ? 10.32 -23.891 10.656 1 98.5 556 VAL A C 1
ATOM 4216 O O . VAL A 1 556 ? 10.266 -23.062 9.75 1 98.5 556 VAL A O 1
ATOM 4219 N N . ARG A 1 557 ? 11.414 -24.109 11.297 1 98.12 557 ARG A N 1
ATOM 4220 C CA . ARG A 1 557 ? 12.648 -23.375 11.039 1 98.12 557 ARG A CA 1
ATOM 4221 C C . ARG A 1 557 ? 13.594 -24.188 10.156 1 98.12 557 ARG A C 1
ATOM 4223 O O . ARG A 1 557 ? 13.797 -25.375 10.391 1 98.12 557 ARG A O 1
ATOM 4230 N N . THR A 1 558 ? 14.008 -23.594 9.094 1 97.5 558 THR A N 1
ATOM 4231 C CA . THR A 1 558 ? 14.984 -24.188 8.188 1 97.5 558 THR A CA 1
ATOM 4232 C C . THR A 1 558 ? 16.172 -23.25 7.98 1 97.5 558 THR A C 1
ATOM 4234 O O . THR A 1 558 ? 16.203 -22.156 8.523 1 97.5 558 THR A O 1
ATOM 4237 N N . ARG A 1 559 ? 17.234 -23.766 7.379 1 96.5 559 ARG A N 1
ATOM 4238 C CA . ARG A 1 559 ? 18.406 -22.969 7.043 1 96.5 559 ARG A CA 1
ATOM 4239 C C . ARG A 1 559 ? 18.5 -22.734 5.539 1 96.5 559 ARG A C 1
ATOM 4241 O O . ARG A 1 559 ? 18.312 -23.672 4.75 1 96.5 559 ARG A O 1
ATOM 4248 N N . ARG A 1 560 ? 18.797 -21.547 5.156 1 96.81 560 ARG A N 1
ATOM 4249 C CA . ARG A 1 560 ? 18.812 -21.172 3.744 1 96.81 560 ARG A CA 1
ATOM 4250 C C . ARG A 1 560 ? 19.891 -21.953 2.984 1 96.81 560 ARG A C 1
ATOM 4252 O O . ARG A 1 560 ? 19.641 -22.422 1.871 1 96.81 560 ARG A O 1
ATOM 4259 N N . ASP A 1 561 ? 21.078 -22.109 3.543 1 95.69 561 ASP A N 1
ATOM 4260 C CA . ASP A 1 561 ? 22.156 -22.828 2.891 1 95.69 561 ASP A CA 1
ATOM 4261 C C . ASP A 1 561 ? 21.844 -24.328 2.779 1 95.69 561 ASP A C 1
ATOM 4263 O O . ASP A 1 561 ? 22.078 -24.938 1.733 1 95.69 561 ASP A O 1
ATOM 4267 N N . GLN A 1 562 ? 21.297 -24.906 3.811 1 97.12 562 GLN A N 1
ATOM 4268 C CA . GLN A 1 562 ? 20.922 -26.312 3.799 1 97.12 562 GLN A CA 1
ATOM 4269 C C . GLN A 1 562 ? 19.812 -26.578 2.787 1 97.12 562 GLN A C 1
ATOM 4271 O O . GLN A 1 562 ? 19.781 -27.641 2.156 1 97.12 562 GLN A O 1
ATOM 4276 N N . ASN A 1 563 ? 18.891 -25.672 2.693 1 97.62 563 ASN A N 1
ATOM 4277 C CA . ASN A 1 563 ? 17.797 -25.828 1.737 1 97.62 563 ASN A CA 1
ATOM 4278 C C . ASN A 1 563 ? 18.312 -25.984 0.311 1 97.62 563 ASN A C 1
ATOM 4280 O O . ASN A 1 563 ? 17.781 -26.766 -0.472 1 97.62 563 ASN A O 1
ATOM 4284 N N . VAL A 1 564 ? 19.344 -25.219 -0.094 1 97.5 564 VAL A N 1
ATOM 4285 C CA . VAL A 1 564 ? 19.953 -25.328 -1.41 1 97.5 564 VAL A CA 1
ATOM 4286 C C . VAL A 1 564 ? 20.5 -26.734 -1.608 1 97.5 564 VAL A C 1
ATOM 4288 O O . VAL A 1 564 ? 20.266 -27.359 -2.648 1 97.5 564 VAL A O 1
ATOM 4291 N N . ILE A 1 565 ? 21.156 -27.25 -0.582 1 97.38 565 ILE A N 1
ATOM 4292 C CA . ILE A 1 565 ? 21.75 -28.578 -0.628 1 97.38 565 ILE A CA 1
ATOM 4293 C C . ILE A 1 565 ? 20.641 -29.625 -0.751 1 97.38 565 ILE A C 1
ATOM 4295 O O . ILE A 1 565 ? 20.75 -30.547 -1.558 1 97.38 565 ILE A O 1
ATOM 4299 N N . ASP A 1 566 ? 19.625 -29.469 0.039 1 97.25 566 ASP A N 1
ATOM 4300 C CA . ASP A 1 566 ? 18.5 -30.406 0.032 1 97.25 566 ASP A CA 1
ATOM 4301 C C . ASP A 1 566 ? 17.891 -30.516 -1.36 1 97.25 566 ASP A C 1
ATOM 4303 O O . ASP A 1 566 ? 17.531 -31.609 -1.8 1 97.25 566 ASP A O 1
ATOM 4307 N N . HIS A 1 567 ? 17.766 -29.453 -2.064 1 96.88 567 HIS A N 1
ATOM 4308 C CA . HIS A 1 567 ? 17.203 -29.453 -3.408 1 96.88 567 HIS A CA 1
ATOM 4309 C C . HIS A 1 567 ? 18.172 -30.078 -4.41 1 96.88 567 HIS A C 1
ATOM 4311 O O . HIS A 1 567 ? 17.766 -30.938 -5.207 1 96.88 567 HIS A O 1
ATOM 4317 N N . ARG A 1 568 ? 19.406 -29.672 -4.375 1 96.31 568 ARG A N 1
ATOM 4318 C CA . ARG A 1 568 ? 20.391 -30.047 -5.383 1 96.31 568 ARG A CA 1
ATOM 4319 C C . ARG A 1 568 ? 20.719 -31.531 -5.297 1 96.31 568 ARG A C 1
ATOM 4321 O O . ARG A 1 568 ? 21.141 -32.156 -6.281 1 96.31 568 ARG A O 1
ATOM 4328 N N . THR A 1 569 ? 20.453 -32.094 -4.18 1 97.19 569 THR A N 1
ATOM 4329 C CA . THR A 1 569 ? 20.719 -33.531 -3.988 1 97.19 569 THR A CA 1
ATOM 4330 C C . THR A 1 569 ? 19.688 -34.375 -4.711 1 97.19 569 THR A C 1
ATOM 4332 O O . THR A 1 569 ? 19.953 -35.531 -5.051 1 97.19 569 THR A O 1
ATOM 4335 N N . ILE A 1 570 ? 18.562 -33.844 -4.988 1 97.75 570 ILE A N 1
ATOM 4336 C CA . ILE A 1 570 ? 17.438 -34.594 -5.508 1 97.75 570 ILE A CA 1
ATOM 4337 C C . ILE A 1 570 ? 17.594 -34.781 -7.016 1 97.75 570 ILE A C 1
ATOM 4339 O O . ILE A 1 570 ? 17.25 -35.844 -7.559 1 97.75 570 ILE A O 1
ATOM 4343 N N . TRP A 1 571 ? 18.156 -33.812 -7.711 1 97.25 571 TRP A N 1
ATOM 4344 C CA . TRP A 1 571 ? 18.141 -33.781 -9.164 1 97.25 571 TRP A CA 1
ATOM 4345 C C . TRP A 1 571 ? 18.953 -34.906 -9.773 1 97.25 571 TRP A C 1
ATOM 4347 O O . TRP A 1 571 ? 18.484 -35.625 -10.648 1 97.25 571 TRP A O 1
ATOM 4357 N N . PRO A 1 572 ? 20.172 -35.125 -9.227 1 97.44 572 PRO A N 1
ATOM 4358 C CA . PRO A 1 572 ? 20.922 -36.25 -9.758 1 97.44 572 PRO A CA 1
ATOM 4359 C C . PRO A 1 572 ? 20.266 -37.594 -9.461 1 97.44 572 PRO A C 1
ATOM 4361 O O . PRO A 1 572 ? 20.375 -38.531 -10.258 1 97.44 572 PRO A O 1
ATOM 4364 N N . LEU A 1 573 ? 19.578 -37.688 -8.328 1 97.94 573 LEU A N 1
ATOM 4365 C CA . LEU A 1 573 ? 18.875 -38.906 -8 1 97.94 573 LEU A CA 1
ATOM 4366 C C . LEU A 1 573 ? 17.797 -39.219 -9.039 1 97.94 573 LEU A C 1
ATOM 4368 O O . LEU A 1 573 ? 17.656 -40.344 -9.492 1 97.94 573 LEU A O 1
ATOM 4372 N N . VAL A 1 574 ? 17.047 -38.219 -9.43 1 98 574 VAL A N 1
ATOM 4373 C CA . VAL A 1 574 ? 15.984 -38.375 -10.414 1 98 574 VAL A CA 1
ATOM 4374 C C . VAL A 1 574 ? 16.578 -38.75 -11.773 1 98 574 VAL A C 1
ATOM 4376 O O . VAL A 1 574 ? 16.125 -39.656 -12.43 1 98 574 VAL A O 1
ATOM 4379 N N . SER A 1 575 ? 17.656 -38.031 -12.188 1 97.56 575 SER A N 1
ATOM 4380 C CA . SER A 1 575 ? 18.297 -38.281 -13.469 1 97.56 575 SER A CA 1
ATOM 4381 C C . SER A 1 575 ? 18.828 -39.688 -13.555 1 97.56 575 SER A C 1
ATOM 4383 O O . SER A 1 575 ? 18.656 -40.375 -14.578 1 97.56 575 SER A O 1
ATOM 4385 N N . ASN A 1 576 ? 19.453 -40.125 -12.477 1 97.44 576 ASN A N 1
ATOM 4386 C CA . ASN A 1 576 ? 20 -41.469 -12.43 1 97.44 576 ASN A CA 1
ATOM 4387 C C . ASN A 1 576 ? 18.891 -42.531 -12.484 1 97.44 576 ASN A C 1
ATOM 4389 O O . ASN A 1 576 ? 19.047 -43.562 -13.133 1 97.44 576 ASN A O 1
ATOM 4393 N N . ALA A 1 577 ? 17.828 -42.312 -11.789 1 97.44 577 ALA A N 1
ATOM 4394 C CA . ALA A 1 577 ? 16.703 -43.25 -11.789 1 97.44 577 ALA A CA 1
ATOM 4395 C C . ALA A 1 577 ? 16.094 -43.375 -13.18 1 97.44 577 ALA A C 1
ATOM 4397 O O . ALA A 1 577 ? 15.695 -44.469 -13.602 1 97.44 577 ALA A O 1
ATOM 4398 N N . LEU A 1 578 ? 15.93 -42.281 -13.883 1 97 578 LEU A N 1
ATOM 4399 C CA . LEU A 1 578 ? 15.398 -42.312 -15.242 1 97 578 LEU A CA 1
ATOM 4400 C C . LEU A 1 578 ? 16.297 -43.125 -16.172 1 97 578 LEU A C 1
ATOM 4402 O O . LEU A 1 578 ? 15.805 -43.906 -16.984 1 97 578 LEU A O 1
ATOM 4406 N N . ALA A 1 579 ? 17.625 -42.906 -16.031 1 95.94 579 ALA A N 1
ATOM 4407 C CA . ALA A 1 579 ? 18.594 -43.656 -16.844 1 95.94 579 ALA A CA 1
ATOM 4408 C C . ALA A 1 579 ? 18.5 -45.156 -16.578 1 95.94 579 ALA A C 1
ATOM 4410 O O . ALA A 1 579 ? 18.531 -45.969 -17.516 1 95.94 579 ALA A O 1
ATOM 4411 N N . GLN A 1 580 ? 18.391 -45.469 -15.328 1 95.38 580 GLN A N 1
ATOM 4412 C CA . GLN A 1 580 ? 18.328 -46.875 -14.93 1 95.38 580 GLN A CA 1
ATOM 4413 C C . GLN A 1 580 ? 17.047 -47.531 -15.453 1 95.38 580 GLN A C 1
ATOM 4415 O O . GLN A 1 580 ? 17.047 -48.719 -15.789 1 95.38 580 GLN A O 1
ATOM 4420 N N . ALA A 1 581 ? 15.984 -46.781 -15.531 1 94.12 581 ALA A N 1
ATOM 4421 C CA . ALA A 1 581 ? 14.703 -47.312 -16.016 1 94.12 581 ALA A CA 1
ATOM 4422 C C . ALA A 1 581 ? 14.656 -47.312 -17.531 1 94.12 581 ALA A C 1
ATOM 4424 O O . ALA A 1 581 ? 13.664 -47.75 -18.125 1 94.12 581 ALA A O 1
ATOM 4425 N N . GLY A 1 582 ? 15.625 -46.75 -18.25 1 92 582 GLY A N 1
ATOM 4426 C CA . GLY A 1 582 ? 15.711 -46.75 -19.703 1 92 582 GLY A CA 1
ATOM 4427 C C . GLY A 1 582 ? 14.852 -45.688 -20.344 1 92 582 GLY A C 1
ATOM 4428 O O . GLY A 1 582 ? 14.453 -45.812 -21.5 1 92 582 GLY A O 1
ATOM 4429 N N . ILE A 1 583 ? 14.562 -44.656 -19.641 1 90.44 583 ILE A N 1
ATOM 4430 C CA . ILE A 1 583 ? 13.602 -43.656 -20.109 1 90.44 583 ILE A CA 1
ATOM 4431 C C . ILE A 1 583 ? 14.344 -42.469 -20.703 1 90.44 583 ILE A C 1
ATOM 4433 O O . ILE A 1 583 ? 13.742 -41.625 -21.359 1 90.44 583 ILE A O 1
ATOM 4437 N N . THR A 1 584 ? 15.672 -42.344 -20.734 1 84.44 584 THR A N 1
ATOM 4438 C CA . THR A 1 584 ? 16.375 -41.156 -21.125 1 84.44 584 THR A CA 1
ATOM 4439 C C . THR A 1 584 ? 16.688 -41.156 -22.625 1 84.44 584 THR A C 1
ATOM 4441 O O . THR A 1 584 ? 17.094 -40.156 -23.188 1 84.44 584 THR A O 1
ATOM 4444 N N . VAL A 1 585 ? 16.609 -42.25 -23.281 1 72.62 585 VAL A N 1
ATOM 4445 C CA . VAL A 1 585 ? 16.859 -42.312 -24.719 1 72.62 585 VAL A CA 1
ATOM 4446 C C . VAL A 1 585 ? 15.641 -42.875 -25.438 1 72.62 585 VAL A C 1
ATOM 4448 O O . VAL A 1 585 ? 15.141 -43.938 -25.062 1 72.62 585 VAL A O 1
ATOM 4451 N N . ALA A 1 586 ? 14.977 -41.938 -26.172 1 64.06 586 ALA A N 1
ATOM 4452 C CA . ALA A 1 586 ? 13.812 -42.375 -26.953 1 64.06 586 ALA A CA 1
ATOM 4453 C C . ALA A 1 586 ? 14.156 -43.562 -27.844 1 64.06 586 ALA A C 1
ATOM 4455 O O . ALA A 1 586 ? 15.234 -43.594 -28.438 1 64.06 586 ALA A O 1
ATOM 4456 N N . GLU A 1 587 ? 13.57 -44.844 -27.688 1 52.06 587 GLU A N 1
ATOM 4457 C CA . GLU A 1 587 ? 13.789 -45.906 -28.656 1 52.06 587 GLU A CA 1
ATOM 4458 C C . GLU A 1 587 ? 13.219 -45.531 -30.031 1 52.06 587 GLU A C 1
ATOM 4460 O O . GLU A 1 587 ? 12.203 -44.844 -30.109 1 52.06 587 GLU A O 1
ATOM 4465 N N . MET B 1 1 ? 22.875 -12.734 -27.562 1 63.53 1 MET B N 1
ATOM 4466 C CA . MET B 1 1 ? 23.438 -11.531 -26.938 1 63.53 1 MET B CA 1
ATOM 4467 C C . MET B 1 1 ? 24.812 -11.82 -26.344 1 63.53 1 MET B C 1
ATOM 4469 O O . MET B 1 1 ? 25.047 -12.898 -25.797 1 63.53 1 MET B O 1
ATOM 4473 N N . ASN B 1 2 ? 25.797 -11.141 -26.719 1 85.94 2 ASN B N 1
ATOM 4474 C CA . ASN B 1 2 ? 27.141 -11.234 -26.125 1 85.94 2 ASN B CA 1
ATOM 4475 C C . ASN B 1 2 ? 27.109 -10.938 -24.641 1 85.94 2 ASN B C 1
ATOM 4477 O O . ASN B 1 2 ? 26.922 -9.789 -24.234 1 85.94 2 ASN B O 1
ATOM 4481 N N . VAL B 1 3 ? 27.188 -12.031 -23.859 1 90.94 3 VAL B N 1
ATOM 4482 C CA . VAL B 1 3 ? 27.031 -11.977 -22.406 1 90.94 3 VAL B CA 1
ATOM 4483 C C . VAL B 1 3 ? 28.078 -11.031 -21.812 1 90.94 3 VAL B C 1
ATOM 4485 O O . VAL B 1 3 ? 27.781 -10.25 -20.906 1 90.94 3 VAL B O 1
ATOM 4488 N N . THR B 1 4 ? 29.25 -11.047 -22.359 1 93.31 4 THR B N 1
ATOM 4489 C CA . THR B 1 4 ? 30.328 -10.203 -21.859 1 93.31 4 THR B CA 1
ATOM 4490 C C . THR B 1 4 ? 30.031 -8.727 -22.125 1 93.31 4 THR B C 1
ATOM 4492 O O . THR B 1 4 ? 30.203 -7.887 -21.234 1 93.31 4 THR B O 1
ATOM 4495 N N . ALA B 1 5 ? 29.609 -8.484 -23.281 1 94.44 5 ALA B N 1
ATOM 4496 C CA . ALA B 1 5 ? 29.25 -7.117 -23.641 1 94.44 5 ALA B CA 1
ATOM 4497 C C . ALA B 1 5 ? 28.094 -6.613 -22.797 1 94.44 5 ALA B C 1
ATOM 4499 O O . ALA B 1 5 ? 28.062 -5.445 -22.391 1 94.44 5 ALA B O 1
ATOM 4500 N N . HIS B 1 6 ? 27.141 -7.516 -22.531 1 96.31 6 HIS B N 1
ATOM 4501 C CA . HIS B 1 6 ? 25.984 -7.156 -21.703 1 96.31 6 HIS B CA 1
ATOM 4502 C C . HIS B 1 6 ? 26.422 -6.812 -20.281 1 96.31 6 HIS B C 1
ATOM 4504 O O . HIS B 1 6 ? 26 -5.789 -19.734 1 96.31 6 HIS B O 1
ATOM 4510 N N . ILE B 1 7 ? 27.25 -7.609 -19.703 1 97.56 7 ILE B N 1
ATOM 4511 C CA . ILE B 1 7 ? 27.688 -7.418 -18.312 1 97.56 7 ILE B CA 1
ATOM 4512 C C . ILE B 1 7 ? 28.484 -6.121 -18.203 1 97.56 7 ILE B C 1
ATOM 4514 O O . ILE B 1 7 ? 28.375 -5.398 -17.219 1 97.56 7 ILE B O 1
ATOM 4518 N N . GLU B 1 8 ? 29.297 -5.852 -19.203 1 97.31 8 GLU B N 1
ATOM 4519 C CA . GLU B 1 8 ? 30.047 -4.598 -19.219 1 97.31 8 GLU B CA 1
ATOM 4520 C C . GLU B 1 8 ? 29.109 -3.395 -19.234 1 97.31 8 GLU B C 1
ATOM 4522 O O . GLU B 1 8 ? 29.266 -2.473 -18.438 1 97.31 8 GLU B O 1
ATOM 4527 N N . ALA B 1 9 ? 28.156 -3.385 -20.156 1 97.81 9 ALA B N 1
ATOM 4528 C CA . ALA B 1 9 ? 27.188 -2.293 -20.266 1 97.81 9 ALA B CA 1
ATOM 4529 C C . ALA B 1 9 ? 26.391 -2.146 -18.969 1 97.81 9 ALA B C 1
ATOM 4531 O O . ALA B 1 9 ? 26.172 -1.032 -18.5 1 97.81 9 ALA B O 1
ATOM 4532 N N . LEU B 1 10 ? 25.969 -3.303 -18.469 1 98.5 10 LEU B N 1
ATOM 4533 C CA . LEU B 1 10 ? 25.219 -3.326 -17.219 1 98.5 10 LEU B CA 1
ATOM 4534 C C . LEU B 1 10 ? 26.016 -2.699 -16.078 1 98.5 10 LEU B C 1
ATOM 4536 O O . LEU B 1 10 ? 25.484 -1.884 -15.32 1 98.5 10 LEU B O 1
ATOM 4540 N N . THR B 1 11 ? 27.266 -3.037 -15.945 1 98.44 11 THR B N 1
ATOM 4541 C CA . THR B 1 11 ? 28.141 -2.557 -14.875 1 98.44 11 THR B CA 1
ATOM 4542 C C . THR B 1 11 ? 28.328 -1.045 -14.969 1 98.44 11 THR B C 1
ATOM 4544 O O . THR B 1 11 ? 28.172 -0.333 -13.977 1 98.44 11 THR B O 1
ATOM 4547 N N . HIS B 1 12 ? 28.625 -0.528 -16.156 1 97.75 12 HIS B N 1
ATOM 4548 C CA . HIS B 1 12 ? 28.812 0.906 -16.359 1 97.75 12 HIS B CA 1
ATOM 4549 C C . HIS B 1 12 ? 27.516 1.666 -16.078 1 97.75 12 HIS B C 1
ATOM 4551 O O . HIS B 1 12 ? 27.547 2.762 -15.516 1 97.75 12 HIS B O 1
ATOM 4557 N N . TRP B 1 13 ? 26.453 1.076 -16.5 1 98.19 13 TRP B N 1
ATOM 4558 C CA . TRP B 1 13 ? 25.125 1.695 -16.391 1 98.19 13 TRP B CA 1
ATOM 4559 C C . TRP B 1 13 ? 24.75 1.918 -14.93 1 98.19 13 TRP B C 1
ATOM 4561 O O . TRP B 1 13 ? 24.438 3.039 -14.531 1 98.19 13 TRP B O 1
ATOM 4571 N N . VAL B 1 14 ? 24.797 0.925 -14.094 1 98.69 14 VAL B N 1
ATOM 4572 C CA . VAL B 1 14 ? 24.359 1.018 -12.711 1 98.69 14 VAL B CA 1
ATOM 4573 C C . VAL B 1 14 ? 25.391 1.791 -11.891 1 98.69 14 VAL B C 1
ATOM 4575 O O . VAL B 1 14 ? 25.031 2.506 -10.945 1 98.69 14 VAL B O 1
ATOM 4578 N N . ALA B 1 15 ? 26.672 1.675 -12.227 1 98 15 ALA B N 1
ATOM 4579 C CA . ALA B 1 15 ? 27.672 2.512 -11.586 1 98 15 ALA B CA 1
ATOM 4580 C C . ALA B 1 15 ? 27.406 3.992 -11.828 1 98 15 ALA B C 1
ATOM 4582 O O . ALA B 1 15 ? 27.531 4.816 -10.922 1 98 15 ALA B O 1
ATOM 4583 N N . ALA B 1 16 ? 27.062 4.316 -13.078 1 96.94 16 ALA B N 1
ATOM 4584 C CA . ALA B 1 16 ? 26.75 5.699 -13.43 1 96.94 16 ALA B CA 1
ATOM 4585 C C . ALA B 1 16 ? 25.562 6.211 -12.641 1 96.94 16 ALA B C 1
ATOM 4587 O O . ALA B 1 16 ? 25.531 7.367 -12.211 1 96.94 16 ALA B O 1
ATOM 4588 N N . ILE B 1 17 ? 24.547 5.387 -12.461 1 98.31 17 ILE B N 1
ATOM 4589 C CA . ILE B 1 17 ? 23.359 5.777 -11.695 1 98.31 17 ILE B CA 1
ATOM 4590 C C . ILE B 1 17 ? 23.766 6.098 -10.258 1 98.31 17 ILE B C 1
ATOM 4592 O O . ILE B 1 17 ? 23.438 7.168 -9.734 1 98.31 17 ILE B O 1
ATOM 4596 N N . ALA B 1 18 ? 24.484 5.199 -9.609 1 98.12 18 ALA B N 1
ATOM 4597 C CA . ALA B 1 18 ? 24.906 5.391 -8.227 1 98.12 18 ALA B CA 1
ATOM 4598 C C . ALA B 1 18 ? 25.75 6.648 -8.078 1 98.12 18 ALA B C 1
ATOM 4600 O O . ALA B 1 18 ? 25.547 7.438 -7.156 1 98.12 18 ALA B O 1
ATOM 4601 N N . GLN B 1 19 ? 26.688 6.824 -9 1 96.62 19 GLN B N 1
ATOM 4602 C CA . GLN B 1 19 ? 27.594 7.977 -8.961 1 96.62 19 GLN B CA 1
ATOM 4603 C C . GLN B 1 19 ? 26.812 9.281 -9.133 1 96.62 19 GLN B C 1
ATOM 4605 O O . GLN B 1 19 ? 27.094 10.266 -8.453 1 96.62 19 GLN B O 1
ATOM 4610 N N . SER B 1 20 ? 25.922 9.266 -10.062 1 95.75 20 SER B N 1
ATOM 4611 C CA . SER B 1 20 ? 25.141 10.477 -10.328 1 95.75 20 SER B CA 1
ATOM 4612 C C . SER B 1 20 ? 24.266 10.836 -9.133 1 95.75 20 SER B C 1
ATOM 4614 O O . SER B 1 20 ? 24.094 12.016 -8.812 1 95.75 20 SER B O 1
ATOM 4616 N N . LEU B 1 21 ? 23.609 9.844 -8.5 1 97.12 21 LEU B N 1
ATOM 4617 C CA . LEU B 1 21 ? 22.828 10.109 -7.301 1 97.12 21 LEU B CA 1
ATOM 4618 C C . LEU B 1 21 ? 23.672 10.781 -6.23 1 97.12 21 LEU B C 1
ATOM 4620 O O . LEU B 1 21 ? 23.297 11.836 -5.711 1 97.12 21 LEU B O 1
ATOM 4624 N N . ALA B 1 22 ? 24.844 10.211 -5.977 1 96.19 22 ALA B N 1
ATOM 4625 C CA . ALA B 1 22 ? 25.734 10.734 -4.949 1 96.19 22 ALA B CA 1
ATOM 4626 C C . ALA B 1 22 ? 26.203 12.148 -5.297 1 96.19 22 ALA B C 1
ATOM 4628 O O . ALA B 1 22 ? 26.219 13.031 -4.43 1 96.19 22 ALA B O 1
ATOM 4629 N N . ALA B 1 23 ? 26.562 12.336 -6.531 1 93.88 23 ALA B N 1
ATOM 4630 C CA . ALA B 1 23 ? 27.078 13.633 -6.98 1 93.88 23 ALA B CA 1
ATOM 4631 C C . ALA B 1 23 ? 26.016 14.719 -6.859 1 93.88 23 ALA B C 1
ATOM 4633 O O . ALA B 1 23 ? 26.328 15.891 -6.684 1 93.88 23 ALA B O 1
ATOM 4634 N N . ASN B 1 24 ? 24.781 14.297 -6.941 1 93.62 24 ASN B N 1
ATOM 4635 C CA . ASN B 1 24 ? 23.672 15.266 -6.891 1 93.62 24 ASN B CA 1
ATOM 4636 C C . ASN B 1 24 ? 23.078 15.359 -5.488 1 93.62 24 ASN B C 1
ATOM 4638 O O . ASN B 1 24 ? 21.969 15.867 -5.312 1 93.62 24 ASN B O 1
ATOM 4642 N N . GLY B 1 25 ? 23.734 14.812 -4.523 1 92.81 25 GLY B N 1
ATOM 4643 C CA . GLY B 1 25 ? 23.422 15.086 -3.131 1 92.81 25 GLY B CA 1
ATOM 4644 C C . GLY B 1 25 ? 22.609 13.992 -2.471 1 92.81 25 GLY B C 1
ATOM 4645 O O . GLY B 1 25 ? 22.328 14.07 -1.275 1 92.81 25 GLY B O 1
ATOM 4646 N N . VAL B 1 26 ? 22.203 12.984 -3.232 1 96.56 26 VAL B N 1
ATOM 4647 C CA . VAL B 1 26 ? 21.531 11.852 -2.605 1 96.56 26 VAL B CA 1
ATOM 4648 C C . VAL B 1 26 ? 22.516 11.055 -1.763 1 96.56 26 VAL B C 1
ATOM 4650 O O . VAL B 1 26 ? 23.594 10.695 -2.238 1 96.56 26 VAL B O 1
ATOM 4653 N N . LYS B 1 27 ? 22.203 10.812 -0.55 1 96.69 27 LYS B N 1
ATOM 4654 C CA . LYS B 1 27 ? 23.094 10.07 0.333 1 96.69 27 LYS B CA 1
ATOM 4655 C C . LYS B 1 27 ? 22.438 8.773 0.807 1 96.69 27 LYS B C 1
ATOM 4657 O O . LYS B 1 27 ? 23.141 7.793 1.09 1 96.69 27 LYS B O 1
ATOM 4662 N N . ASP B 1 28 ? 21.172 8.805 0.962 1 98.06 28 ASP B N 1
ATOM 4663 C CA . ASP B 1 28 ? 20.422 7.695 1.561 1 98.06 28 ASP B CA 1
ATOM 4664 C C . ASP B 1 28 ? 19.562 6.984 0.518 1 98.06 28 ASP B C 1
ATOM 4666 O O . ASP B 1 28 ? 18.75 7.613 -0.164 1 98.06 28 ASP B O 1
ATOM 4670 N N . VAL B 1 29 ? 19.75 5.684 0.404 1 98.69 29 VAL B N 1
ATOM 4671 C CA . VAL B 1 29 ? 18.953 4.855 -0.5 1 98.69 29 VAL B CA 1
ATOM 4672 C C . VAL B 1 29 ? 18.25 3.754 0.289 1 98.69 29 VAL B C 1
ATOM 4674 O O . VAL B 1 29 ? 18.906 2.908 0.903 1 98.69 29 VAL B O 1
ATOM 4677 N N . VAL B 1 30 ? 16.953 3.805 0.341 1 98.81 30 VAL B N 1
ATOM 4678 C CA . VAL B 1 30 ? 16.172 2.73 0.933 1 98.81 30 VAL B CA 1
ATOM 4679 C C . VAL B 1 30 ? 15.992 1.598 -0.077 1 98.81 30 VAL B C 1
ATOM 4681 O O . VAL B 1 30 ? 15.422 1.799 -1.151 1 98.81 30 VAL B O 1
ATOM 4684 N N . VAL B 1 31 ? 16.484 0.409 0.241 1 98.5 31 VAL B N 1
ATOM 4685 C CA . VAL B 1 31 ? 16.5 -0.708 -0.699 1 98.5 31 VAL B CA 1
ATOM 4686 C C . VAL B 1 31 ? 15.57 -1.812 -0.205 1 98.5 31 VAL B C 1
ATOM 4688 O O . VAL B 1 31 ? 15.664 -2.24 0.948 1 98.5 31 VAL B O 1
ATOM 4691 N N . CYS B 1 32 ? 14.625 -2.201 -1.036 1 98 32 CYS B N 1
ATOM 4692 C CA . CYS B 1 32 ? 13.797 -3.379 -0.8 1 98 32 CYS B CA 1
ATOM 4693 C C . CYS B 1 32 ? 14.359 -4.594 -1.534 1 98 32 CYS B C 1
ATOM 4695 O O . CYS B 1 32 ? 14.695 -4.508 -2.715 1 98 32 CYS B O 1
ATOM 4697 N N . PRO B 1 33 ? 14.414 -5.711 -0.866 1 94.81 33 PRO B N 1
ATOM 4698 C CA . PRO B 1 33 ? 15.031 -6.887 -1.489 1 94.81 33 PRO B CA 1
ATOM 4699 C C . PRO B 1 33 ? 14.25 -7.383 -2.707 1 94.81 33 PRO B C 1
ATOM 4701 O O . PRO B 1 33 ? 13.016 -7.355 -2.709 1 94.81 33 PRO B O 1
ATOM 4704 N N . GLY B 1 34 ? 14.984 -7.82 -3.684 1 95.38 34 GLY B N 1
ATOM 4705 C CA . GLY B 1 34 ? 14.438 -8.375 -4.914 1 95.38 34 GLY B CA 1
ATOM 4706 C C . GLY B 1 34 ? 15.508 -8.742 -5.926 1 95.38 34 GLY B C 1
ATOM 4707 O O . GLY B 1 34 ? 16.656 -8.328 -5.801 1 95.38 34 GLY B O 1
ATOM 4708 N N . SER B 1 35 ? 15.133 -9.492 -6.895 1 95.31 35 SER B N 1
ATOM 4709 C CA . SER B 1 35 ? 16.109 -10 -7.855 1 95.31 35 SER B CA 1
ATOM 4710 C C . SER B 1 35 ? 16.312 -9.016 -9 1 95.31 35 SER B C 1
ATOM 4712 O O . SER B 1 35 ? 17.453 -8.727 -9.375 1 95.31 35 SER B O 1
ATOM 4714 N N . ARG B 1 36 ? 15.227 -8.469 -9.523 1 96.88 36 ARG B N 1
ATOM 4715 C CA . ARG B 1 36 ? 15.32 -7.633 -10.711 1 96.88 36 ARG B CA 1
ATOM 4716 C C . ARG B 1 36 ? 16.156 -6.387 -10.438 1 96.88 36 ARG B C 1
ATOM 4718 O O . ARG B 1 36 ? 16.844 -5.883 -11.336 1 96.88 36 ARG B O 1
ATOM 4725 N N . SER B 1 37 ? 16.234 -5.949 -9.195 1 98.38 37 SER B N 1
ATOM 4726 C CA . SER B 1 37 ? 16.953 -4.727 -8.844 1 98.38 37 SER B CA 1
ATOM 4727 C C . SER B 1 37 ? 18.375 -5.027 -8.422 1 98.38 37 SER B C 1
ATOM 4729 O O . SER B 1 37 ? 19.109 -4.129 -7.996 1 98.38 37 SER B O 1
ATOM 4731 N N . THR B 1 38 ? 18.844 -6.305 -8.578 1 98.12 38 THR B N 1
ATOM 4732 C CA . THR B 1 38 ? 20.141 -6.785 -8.094 1 98.12 38 THR B CA 1
ATOM 4733 C C . THR B 1 38 ? 21.266 -5.883 -8.586 1 98.12 38 THR B C 1
ATOM 4735 O O . THR B 1 38 ? 22.109 -5.449 -7.801 1 98.12 38 THR B O 1
ATOM 4738 N N . PRO B 1 39 ? 21.344 -5.543 -9.938 1 98.31 39 PRO B N 1
ATOM 4739 C CA . PRO B 1 39 ? 22.5 -4.785 -10.398 1 98.31 39 PRO B CA 1
ATOM 4740 C C . PRO B 1 39 ? 22.641 -3.432 -9.703 1 98.31 39 PRO B C 1
ATOM 4742 O O . PRO B 1 39 ? 23.734 -3.061 -9.273 1 98.31 39 PRO B O 1
ATOM 4745 N N . LEU B 1 40 ? 21.516 -2.73 -9.562 1 98.75 40 LEU B N 1
ATOM 4746 C CA . LEU B 1 40 ? 21.578 -1.398 -8.969 1 98.75 40 LEU B CA 1
ATOM 4747 C C . LEU B 1 40 ? 21.75 -1.482 -7.457 1 98.75 40 LEU B C 1
ATOM 4749 O O . LEU B 1 40 ? 22.422 -0.65 -6.855 1 98.75 40 LEU B O 1
ATOM 4753 N N . ALA B 1 41 ? 21.094 -2.469 -6.816 1 98.62 41 ALA B N 1
ATOM 4754 C CA . ALA B 1 41 ? 21.266 -2.662 -5.379 1 98.62 41 ALA B CA 1
ATOM 4755 C C . ALA B 1 41 ? 22.734 -2.875 -5.023 1 98.62 41 ALA B C 1
ATOM 4757 O O . ALA B 1 41 ? 23.234 -2.307 -4.047 1 98.62 41 ALA B O 1
ATOM 4758 N N . LEU B 1 42 ? 23.438 -3.691 -5.82 1 98.5 42 LEU B N 1
ATOM 4759 C CA . LEU B 1 42 ? 24.844 -3.953 -5.594 1 98.5 42 LEU B CA 1
ATOM 4760 C C . LEU B 1 42 ? 25.672 -2.688 -5.801 1 98.5 42 LEU B C 1
ATOM 4762 O O . LEU B 1 42 ? 26.594 -2.412 -5.031 1 98.5 42 LEU B O 1
ATOM 4766 N N . ALA B 1 43 ? 25.344 -1.909 -6.828 1 98.5 43 ALA B N 1
ATOM 4767 C CA . ALA B 1 43 ? 26.078 -0.673 -7.105 1 98.5 43 ALA B CA 1
ATOM 4768 C C . ALA B 1 43 ? 25.922 0.322 -5.957 1 98.5 43 ALA B C 1
ATOM 4770 O O . ALA B 1 43 ? 26.891 0.936 -5.523 1 98.5 43 ALA B O 1
ATOM 4771 N N . VAL B 1 44 ? 24.703 0.489 -5.473 1 98.44 44 VAL B N 1
ATOM 4772 C CA . VAL B 1 44 ? 24.422 1.422 -4.387 1 98.44 44 VAL B CA 1
ATOM 4773 C C . VAL B 1 44 ? 25.141 0.979 -3.119 1 98.44 44 VAL B C 1
ATOM 4775 O O . VAL B 1 44 ? 25.75 1.799 -2.426 1 98.44 44 VAL B O 1
ATOM 4778 N N . ALA B 1 45 ? 25.078 -0.291 -2.793 1 98.06 45 ALA B N 1
ATOM 4779 C CA . ALA B 1 45 ? 25.672 -0.827 -1.572 1 98.06 45 ALA B CA 1
ATOM 4780 C C . ALA B 1 45 ? 27.188 -0.662 -1.584 1 98.06 45 ALA B C 1
ATOM 4782 O O . ALA B 1 45 ? 27.812 -0.5 -0.531 1 98.06 45 ALA B O 1
ATOM 4783 N N . ARG B 1 46 ? 27.797 -0.686 -2.773 1 97.69 46 ARG B N 1
ATOM 4784 C CA . ARG B 1 46 ? 29.266 -0.665 -2.881 1 97.69 46 ARG B CA 1
ATOM 4785 C C . ARG B 1 46 ? 29.781 0.759 -3.057 1 97.69 46 ARG B C 1
ATOM 4787 O O . ARG B 1 46 ? 30.984 1.008 -2.945 1 97.69 46 ARG B O 1
ATOM 4794 N N . HIS B 1 47 ? 28.922 1.674 -3.422 1 97.25 47 HIS B N 1
ATOM 4795 C CA . HIS B 1 47 ? 29.375 3.049 -3.609 1 97.25 47 HIS B CA 1
ATOM 4796 C C . HIS B 1 47 ? 29.781 3.686 -2.283 1 97.25 47 HIS B C 1
ATOM 4798 O O . HIS B 1 47 ? 29.047 3.598 -1.3 1 97.25 47 HIS B O 1
ATOM 4804 N N . PRO B 1 48 ? 30.828 4.375 -2.172 1 95.69 48 PRO B N 1
ATOM 4805 C CA . PRO B 1 48 ? 31.375 4.848 -0.896 1 95.69 48 PRO B CA 1
ATOM 4806 C C . PRO B 1 48 ? 30.547 5.977 -0.288 1 95.69 48 PRO B C 1
ATOM 4808 O O . PRO B 1 48 ? 30.562 6.18 0.929 1 95.69 48 PRO B O 1
ATOM 4811 N N . SER B 1 49 ? 29.812 6.723 -1.102 1 96 49 SER B N 1
ATOM 4812 C CA . SER B 1 49 ? 29.125 7.906 -0.597 1 96 49 SER B CA 1
ATOM 4813 C C . SER B 1 49 ? 27.641 7.637 -0.392 1 96 49 SER B C 1
ATOM 4815 O O . SER B 1 49 ? 26.875 8.547 -0.075 1 96 49 SER B O 1
ATOM 4817 N N . LEU B 1 50 ? 27.172 6.457 -0.677 1 97.62 50 LEU B N 1
ATOM 4818 C CA . LEU B 1 50 ? 25.766 6.117 -0.505 1 97.62 50 LEU B CA 1
ATOM 4819 C C . LEU B 1 50 ? 25.578 5.168 0.673 1 97.62 50 LEU B C 1
ATOM 4821 O O . LEU B 1 50 ? 26.438 4.328 0.945 1 97.62 50 LEU B O 1
ATOM 4825 N N . ARG B 1 51 ? 24.516 5.379 1.362 1 97.25 51 ARG B N 1
ATOM 4826 C CA . ARG B 1 51 ? 24.156 4.516 2.479 1 97.25 51 ARG B CA 1
ATOM 4827 C C . ARG B 1 51 ? 22.875 3.736 2.172 1 97.25 51 ARG B C 1
ATOM 4829 O O . ARG B 1 51 ? 21.875 4.316 1.73 1 97.25 51 ARG B O 1
ATOM 4836 N N . VAL B 1 52 ? 22.953 2.42 2.424 1 97.81 52 VAL B N 1
ATOM 4837 C CA . VAL B 1 52 ? 21.797 1.565 2.176 1 97.81 52 VAL B CA 1
ATOM 4838 C C . VAL B 1 52 ? 20.969 1.427 3.455 1 97.81 52 VAL B C 1
ATOM 4840 O O . VAL B 1 52 ? 21.516 1.142 4.523 1 97.81 52 VAL B O 1
ATOM 4843 N N . TRP B 1 53 ? 19.703 1.688 3.379 1 97.94 53 TRP B N 1
ATOM 4844 C CA . TRP B 1 53 ? 18.719 1.354 4.398 1 97.94 53 TRP B CA 1
ATOM 4845 C C . TRP B 1 53 ? 17.797 0.233 3.924 1 97.94 53 TRP B C 1
ATOM 4847 O O . TRP B 1 53 ? 16.875 0.466 3.133 1 97.94 53 TRP B O 1
ATOM 4857 N N . MET B 1 54 ? 18 -0.955 4.438 1 96.56 54 MET B N 1
ATOM 4858 C CA . MET B 1 54 ? 17.203 -2.104 4.02 1 96.56 54 MET B CA 1
ATOM 4859 C C . MET B 1 54 ? 15.805 -2.051 4.637 1 96.56 54 MET B C 1
ATOM 4861 O O . MET B 1 54 ? 15.664 -1.752 5.824 1 96.56 54 MET B O 1
ATOM 4865 N N . HIS B 1 55 ? 14.789 -2.264 3.805 1 96.19 55 HIS B N 1
ATOM 4866 C CA . HIS B 1 55 ? 13.398 -2.316 4.242 1 96.19 55 HIS B CA 1
ATOM 4867 C C . HIS B 1 55 ? 12.648 -3.447 3.549 1 96.19 55 HIS B C 1
ATOM 4869 O O . HIS B 1 55 ? 12.672 -3.557 2.32 1 96.19 55 HIS B O 1
ATOM 4875 N N . LEU B 1 56 ? 11.883 -4.234 4.238 1 95.56 56 LEU B N 1
ATOM 4876 C CA . LEU B 1 56 ? 11.273 -5.449 3.717 1 95.56 56 LEU B CA 1
ATOM 4877 C C . LEU B 1 56 ? 9.953 -5.133 3.014 1 95.56 56 LEU B C 1
ATOM 4879 O O . LEU B 1 56 ? 9.547 -5.855 2.104 1 95.56 56 LEU B O 1
ATOM 4883 N N . ASP B 1 57 ? 9.242 -4.121 3.436 1 97.06 57 ASP B N 1
ATOM 4884 C CA . ASP B 1 57 ? 7.914 -3.746 2.947 1 97.06 57 ASP B CA 1
ATOM 4885 C C . ASP B 1 57 ? 7.973 -2.443 2.15 1 97.06 57 ASP B C 1
ATOM 4887 O O . ASP B 1 57 ? 8.242 -1.379 2.709 1 97.06 57 ASP B O 1
ATOM 4891 N N . GLU B 1 58 ? 7.66 -2.467 0.879 1 98.5 58 GLU B N 1
ATOM 4892 C CA . GLU B 1 58 ? 7.84 -1.327 -0.016 1 98.5 58 GLU B CA 1
ATOM 4893 C C . GLU B 1 58 ? 6.957 -0.153 0.401 1 98.5 58 GLU B C 1
ATOM 4895 O O . GLU B 1 58 ? 7.34 1.007 0.238 1 98.5 58 GLU B O 1
ATOM 4900 N N . ARG B 1 59 ? 5.695 -0.423 0.913 1 98.44 59 ARG B N 1
ATOM 4901 C CA . ARG B 1 59 ? 4.875 0.677 1.41 1 98.44 59 ARG B CA 1
ATOM 4902 C C . ARG B 1 59 ? 5.594 1.438 2.52 1 98.44 59 ARG B C 1
ATOM 4904 O O . ARG B 1 59 ? 5.684 2.666 2.479 1 98.44 59 ARG B O 1
ATOM 4911 N N . SER B 1 60 ? 6.113 0.704 3.523 1 98.44 60 SER B N 1
ATOM 4912 C CA . SER B 1 60 ? 6.855 1.3 4.629 1 98.44 60 SER B CA 1
ATOM 4913 C C . SER B 1 60 ? 8.133 1.974 4.141 1 98.44 60 SER B C 1
ATOM 4915 O O . SER B 1 60 ? 8.5 3.045 4.629 1 98.44 60 SER B O 1
ATOM 4917 N N . ALA B 1 61 ? 8.789 1.348 3.162 1 98.75 61 ALA B N 1
ATOM 4918 C CA . ALA B 1 61 ? 10.031 1.878 2.607 1 98.75 61 ALA B CA 1
ATOM 4919 C C . ALA B 1 61 ? 9.812 3.264 2.008 1 98.75 61 ALA B C 1
ATOM 4921 O O . ALA B 1 61 ? 10.641 4.16 2.189 1 98.75 61 ALA B O 1
ATOM 4922 N N . GLY B 1 62 ? 8.742 3.393 1.246 1 98.88 62 GLY B N 1
ATOM 4923 C CA . GLY B 1 62 ? 8.438 4.688 0.659 1 98.88 62 GLY B CA 1
ATOM 4924 C C . GLY B 1 62 ? 8.266 5.785 1.691 1 98.88 62 GLY B C 1
ATOM 4925 O O . GLY B 1 62 ? 8.859 6.863 1.562 1 98.88 62 GLY B O 1
ATOM 4926 N N . PHE B 1 63 ? 7.484 5.523 2.744 1 98.88 63 PHE B N 1
ATOM 4927 C CA . PHE B 1 63 ? 7.246 6.516 3.787 1 98.88 63 PHE B CA 1
ATOM 4928 C C . PHE B 1 63 ? 8.508 6.754 4.605 1 98.88 63 PHE B C 1
ATOM 4930 O O . PHE B 1 63 ? 8.766 7.871 5.059 1 98.88 63 PHE B O 1
ATOM 4937 N N . PHE B 1 64 ? 9.352 5.672 4.852 1 98.81 64 PHE B N 1
ATOM 4938 C CA . PHE B 1 64 ? 10.641 5.801 5.531 1 98.81 64 PHE B CA 1
ATOM 4939 C C . PHE B 1 64 ? 11.555 6.758 4.781 1 98.81 64 PHE B C 1
ATOM 4941 O O . PHE B 1 64 ? 12.164 7.641 5.387 1 98.81 64 PHE B O 1
ATOM 4948 N N . ALA B 1 65 ? 11.586 6.613 3.432 1 98.88 65 ALA B N 1
ATOM 4949 C CA . ALA B 1 65 ? 12.383 7.508 2.592 1 98.88 65 ALA B CA 1
ATOM 4950 C C . ALA B 1 65 ? 11.867 8.938 2.676 1 98.88 65 ALA B C 1
ATOM 4952 O O . ALA B 1 65 ? 12.648 9.891 2.662 1 98.88 65 ALA B O 1
ATOM 4953 N N . LEU B 1 66 ? 10.578 9.094 2.725 1 98.75 66 LEU B N 1
ATOM 4954 C CA . LEU B 1 66 ? 9.961 10.406 2.873 1 98.75 66 LEU B CA 1
ATOM 4955 C C . LEU B 1 66 ? 10.43 11.086 4.156 1 98.75 66 LEU B C 1
ATOM 4957 O O . LEU B 1 66 ? 10.812 12.258 4.137 1 98.75 66 LEU B O 1
ATOM 4961 N N . GLY B 1 67 ? 10.398 10.328 5.297 1 98.5 67 GLY B N 1
ATOM 4962 C CA . GLY B 1 67 ? 10.891 10.867 6.555 1 98.5 67 GLY B CA 1
ATOM 4963 C C . GLY B 1 67 ? 12.359 11.25 6.508 1 98.5 67 GLY B C 1
ATOM 4964 O O . GLY B 1 67 ? 12.742 12.305 7.027 1 98.5 67 GLY B O 1
ATOM 4965 N N . MET B 1 68 ? 13.133 10.406 5.863 1 98 68 MET B N 1
ATOM 4966 C CA . MET B 1 68 ? 14.562 10.656 5.727 1 98 68 MET B CA 1
ATOM 4967 C C . MET B 1 68 ? 14.82 11.938 4.938 1 98 68 MET B C 1
ATOM 4969 O O . MET B 1 68 ? 15.656 12.75 5.328 1 98 68 MET B O 1
ATOM 4973 N N . ALA B 1 69 ? 14.133 12.07 3.846 1 97.88 69 ALA B N 1
ATOM 4974 C CA . ALA B 1 69 ? 14.281 13.258 3.002 1 97.88 69 ALA B CA 1
ATOM 4975 C C . ALA B 1 69 ? 13.922 14.523 3.768 1 97.88 69 ALA B C 1
ATOM 4977 O O . ALA B 1 69 ? 14.609 15.547 3.645 1 97.88 69 ALA B O 1
ATOM 4978 N N . ARG B 1 70 ? 12.883 14.492 4.566 1 96 70 ARG B N 1
ATOM 4979 C CA . ARG B 1 70 ? 12.461 15.633 5.367 1 96 70 ARG B CA 1
ATOM 4980 C C . ARG B 1 70 ? 13.523 16 6.398 1 96 70 ARG B C 1
ATOM 4982 O O . ARG B 1 70 ? 13.82 17.188 6.594 1 96 70 ARG B O 1
ATOM 4989 N N . ALA B 1 71 ? 14.039 14.969 7.031 1 95.38 71 ALA B N 1
ATOM 4990 C CA . ALA B 1 71 ? 15.023 15.195 8.086 1 95.38 71 ALA B CA 1
ATOM 4991 C C . ALA B 1 71 ? 16.312 15.797 7.523 1 95.38 71 ALA B C 1
ATOM 4993 O O . ALA B 1 71 ? 16.906 16.688 8.133 1 95.38 71 ALA B O 1
ATOM 4994 N N . ARG B 1 72 ? 16.688 15.344 6.316 1 93.31 72 ARG B N 1
ATOM 4995 C CA . ARG B 1 72 ? 17.969 15.734 5.73 1 93.31 72 ARG B CA 1
ATOM 4996 C C . ARG B 1 72 ? 17.828 17.016 4.918 1 93.31 72 ARG B C 1
ATOM 4998 O O . ARG B 1 72 ? 18.812 17.703 4.656 1 93.31 72 ARG B O 1
ATOM 5005 N N . GLY B 1 73 ? 16.656 17.312 4.477 1 90.88 73 GLY B N 1
ATOM 5006 C CA . GLY B 1 73 ? 16.484 18.422 3.557 1 90.88 73 GLY B CA 1
ATOM 5007 C C . GLY B 1 73 ? 17.031 18.141 2.174 1 90.88 73 GLY B C 1
ATOM 5008 O O . GLY B 1 73 ? 17.422 19.078 1.459 1 90.88 73 GLY B O 1
ATOM 5009 N N . MET B 1 74 ? 17.297 16.859 1.897 1 93.75 74 MET B N 1
ATOM 5010 C CA . MET B 1 74 ? 17.797 16.375 0.613 1 93.75 74 MET B CA 1
ATOM 5011 C C . MET B 1 74 ? 17 15.18 0.131 1 93.75 74 MET B C 1
ATOM 5013 O O . MET B 1 74 ? 16.359 14.484 0.931 1 93.75 74 MET B O 1
ATOM 5017 N N . PRO B 1 75 ? 17 14.969 -1.211 1 96.94 75 PRO B N 1
ATOM 5018 C CA . PRO B 1 75 ? 16.25 13.82 -1.706 1 96.94 75 PRO B CA 1
ATOM 5019 C C . PRO B 1 75 ? 16.766 12.492 -1.164 1 96.94 75 PRO B C 1
ATOM 5021 O O . PRO B 1 75 ? 17.984 12.312 -1.018 1 96.94 75 PRO B O 1
ATOM 5024 N N . ALA B 1 76 ? 15.93 11.633 -0.812 1 98.5 76 ALA B N 1
ATOM 5025 C CA . ALA B 1 76 ? 16.219 10.219 -0.572 1 98.5 76 ALA B CA 1
ATOM 5026 C C . ALA B 1 76 ? 15.727 9.352 -1.725 1 98.5 76 ALA B C 1
ATOM 5028 O O . ALA B 1 76 ? 14.797 9.734 -2.443 1 98.5 76 ALA B O 1
ATOM 5029 N N . ALA B 1 77 ? 16.375 8.258 -1.964 1 98.81 77 ALA B N 1
ATOM 5030 C CA . ALA B 1 77 ? 15.969 7.355 -3.041 1 98.81 77 ALA B CA 1
ATOM 5031 C C . ALA B 1 77 ? 15.336 6.082 -2.482 1 98.81 77 ALA B C 1
ATOM 5033 O O . ALA B 1 77 ? 15.648 5.672 -1.359 1 98.81 77 ALA B O 1
ATOM 5034 N N . VAL B 1 78 ? 14.43 5.52 -3.182 1 98.81 78 VAL B N 1
ATOM 5035 C CA . VAL B 1 78 ? 13.859 4.207 -2.91 1 98.81 78 VAL B CA 1
ATOM 5036 C C . VAL B 1 78 ? 14.086 3.283 -4.105 1 98.81 78 VAL B C 1
ATOM 5038 O O . VAL B 1 78 ? 13.781 3.645 -5.242 1 98.81 78 VAL B O 1
ATOM 5041 N N . LEU B 1 79 ? 14.672 2.139 -3.846 1 98.88 79 LEU B N 1
ATOM 5042 C CA . LEU B 1 79 ? 14.961 1.148 -4.879 1 98.88 79 LEU B CA 1
ATOM 5043 C C . LEU B 1 79 ? 14.195 -0.144 -4.621 1 98.88 79 LEU B C 1
ATOM 5045 O O . LEU B 1 79 ? 14.273 -0.711 -3.527 1 98.88 79 LEU B O 1
ATOM 5049 N N . CYS B 1 80 ? 13.391 -0.581 -5.59 1 98.69 80 CYS B N 1
ATOM 5050 C CA . CYS B 1 80 ? 12.703 -1.858 -5.438 1 98.69 80 CYS B CA 1
ATOM 5051 C C . CYS B 1 80 ? 12.711 -2.641 -6.746 1 98.69 80 CYS B C 1
ATOM 5053 O O . CYS B 1 80 ? 13.109 -2.113 -7.785 1 98.69 80 CYS B O 1
ATOM 5055 N N . THR B 1 81 ? 12.422 -3.945 -6.652 1 98.31 81 THR B N 1
ATOM 5056 C CA . THR B 1 81 ? 12.297 -4.836 -7.801 1 98.31 81 THR B CA 1
ATOM 5057 C C . THR B 1 81 ? 11.008 -4.559 -8.57 1 98.31 81 THR B C 1
ATOM 5059 O O . THR B 1 81 ? 10.305 -3.588 -8.273 1 98.31 81 THR B O 1
ATOM 5062 N N . SER B 1 82 ? 10.719 -5.316 -9.648 1 98 82 SER B N 1
ATOM 5063 C CA . SER B 1 82 ? 9.555 -5.117 -10.508 1 98 82 SER B CA 1
ATOM 5064 C C . SER B 1 82 ? 8.297 -5.707 -9.875 1 98 82 SER B C 1
ATOM 5066 O O . SER B 1 82 ? 8.375 -6.422 -8.875 1 98 82 SER B O 1
ATOM 5068 N N . GLY B 1 83 ? 7.117 -5.426 -10.492 1 97.81 83 GLY B N 1
ATOM 5069 C CA . GLY B 1 83 ? 5.859 -6.016 -10.062 1 97.81 83 GLY B CA 1
ATOM 5070 C C . GLY B 1 83 ? 5.141 -5.191 -9.008 1 97.81 83 GLY B C 1
ATOM 5071 O O . GLY B 1 83 ? 5.199 -3.959 -9.039 1 97.81 83 GLY B O 1
ATOM 5072 N N . THR B 1 84 ? 4.434 -5.871 -8.07 1 98.12 84 THR B N 1
ATOM 5073 C CA . THR B 1 84 ? 3.609 -5.188 -7.082 1 98.12 84 THR B CA 1
ATOM 5074 C C . THR B 1 84 ? 4.48 -4.438 -6.078 1 98.12 84 THR B C 1
ATOM 5076 O O . THR B 1 84 ? 3.988 -3.584 -5.336 1 98.12 84 THR B O 1
ATOM 5079 N N . ALA B 1 85 ? 5.77 -4.77 -6.059 1 98.56 85 ALA B N 1
ATOM 5080 C CA . ALA B 1 85 ? 6.672 -3.961 -5.238 1 98.56 85 ALA B CA 1
ATOM 5081 C C . ALA B 1 85 ? 6.539 -2.479 -5.578 1 98.56 85 ALA B C 1
ATOM 5083 O O . ALA B 1 85 ? 6.492 -1.634 -4.68 1 98.56 85 ALA B O 1
ATOM 5084 N N . VAL B 1 86 ? 6.457 -2.182 -6.895 1 98.75 86 VAL B N 1
ATOM 5085 C CA . VAL B 1 86 ? 6.352 -0.807 -7.371 1 98.75 86 VAL B CA 1
ATOM 5086 C C . VAL B 1 86 ? 4.996 -0.224 -6.969 1 98.75 86 VAL B C 1
ATOM 5088 O O . VAL B 1 86 ? 4.918 0.919 -6.512 1 98.75 86 VAL B O 1
ATOM 5091 N N . ALA B 1 87 ? 3.926 -1.009 -7.121 1 98.75 87 ALA B N 1
ATOM 5092 C CA . ALA B 1 87 ? 2.57 -0.567 -6.805 1 98.75 87 ALA B CA 1
ATOM 5093 C C . ALA B 1 87 ? 2.455 -0.16 -5.336 1 98.75 87 ALA B C 1
ATOM 5095 O O . ALA B 1 87 ? 1.738 0.787 -5.004 1 98.75 87 ALA B O 1
ATOM 5096 N N . ASN B 1 88 ? 3.18 -0.832 -4.461 1 98.75 88 ASN B N 1
ATOM 5097 C CA . ASN B 1 88 ? 3.115 -0.589 -3.023 1 98.75 88 ASN B CA 1
ATOM 5098 C C . ASN B 1 88 ? 3.689 0.776 -2.658 1 98.75 88 ASN B C 1
ATOM 5100 O O . ASN B 1 88 ? 3.479 1.267 -1.548 1 98.75 88 ASN B O 1
ATOM 5104 N N . LEU B 1 89 ? 4.387 1.453 -3.553 1 98.88 89 LEU B N 1
ATOM 5105 C CA . LEU B 1 89 ? 5.02 2.732 -3.258 1 98.88 89 LEU B CA 1
ATOM 5106 C C . LEU B 1 89 ? 4.035 3.883 -3.436 1 98.88 89 LEU B C 1
ATOM 5108 O O . LEU B 1 89 ? 4.297 5.004 -2.994 1 98.88 89 LEU B O 1
ATOM 5112 N N . LEU B 1 90 ? 2.848 3.629 -4.016 1 98.88 90 LEU B N 1
ATOM 5113 C CA . LEU B 1 90 ? 1.975 4.699 -4.48 1 98.88 90 LE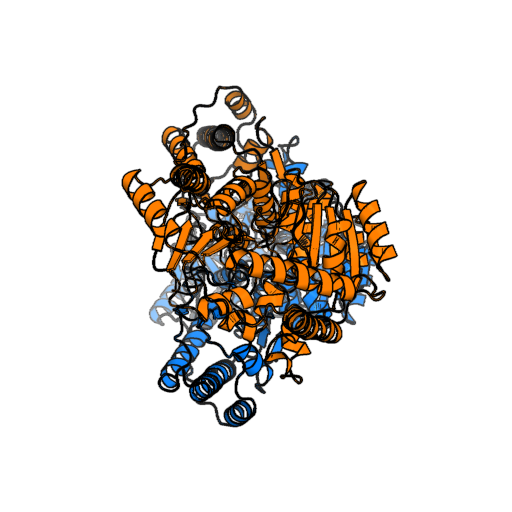U B CA 1
ATOM 5114 C C . LEU B 1 90 ? 1.532 5.586 -3.32 1 98.88 90 LEU B C 1
ATOM 5116 O O . LEU B 1 90 ? 1.532 6.812 -3.438 1 98.88 90 LEU B O 1
ATOM 5120 N N . PRO B 1 91 ? 1.114 5.039 -2.15 1 98.75 91 PRO B N 1
ATOM 5121 C CA . PRO B 1 91 ? 0.653 5.938 -1.089 1 98.75 91 PRO B CA 1
ATOM 5122 C C . PRO B 1 91 ? 1.727 6.93 -0.646 1 98.75 91 PRO B C 1
ATOM 5124 O O . PRO B 1 91 ? 1.435 8.109 -0.436 1 98.75 91 PRO B O 1
ATOM 5127 N N . ALA B 1 92 ? 2.986 6.469 -0.52 1 98.88 92 ALA B N 1
ATOM 5128 C CA . ALA B 1 92 ? 4.078 7.355 -0.129 1 98.88 92 ALA B CA 1
ATOM 5129 C C . ALA B 1 92 ? 4.367 8.383 -1.219 1 98.88 92 ALA B C 1
ATOM 5131 O O . ALA B 1 92 ? 4.703 9.531 -0.923 1 98.88 92 ALA B O 1
ATOM 5132 N N . VAL B 1 93 ? 4.262 7.965 -2.492 1 98.88 93 VAL B N 1
ATOM 5133 C CA . VAL B 1 93 ? 4.492 8.867 -3.619 1 98.88 93 VAL B CA 1
ATOM 5134 C C . VAL B 1 93 ? 3.451 9.984 -3.607 1 98.88 93 VAL B C 1
ATOM 5136 O O . VAL B 1 93 ? 3.783 11.148 -3.824 1 98.88 93 VAL B O 1
ATOM 5139 N N . VAL B 1 94 ? 2.213 9.656 -3.299 1 98.69 94 VAL B N 1
ATOM 5140 C CA . VAL B 1 94 ? 1.127 10.625 -3.223 1 98.69 94 VAL B CA 1
ATOM 5141 C C . VAL B 1 94 ? 1.397 11.617 -2.09 1 98.69 94 VAL B C 1
ATOM 5143 O O . VAL B 1 94 ? 1.273 12.828 -2.275 1 98.69 94 VAL B O 1
ATOM 5146 N N . GLU B 1 95 ? 1.761 11.102 -0.917 1 98.56 95 GLU B N 1
ATOM 5147 C CA . GLU B 1 95 ? 2.07 11.961 0.224 1 98.56 95 GLU B CA 1
ATOM 5148 C C . GLU B 1 95 ? 3.242 12.891 -0.085 1 98.56 95 GLU B C 1
ATOM 5150 O O . GLU B 1 95 ? 3.186 14.086 0.204 1 98.56 95 GLU B O 1
ATOM 5155 N N . ALA B 1 96 ? 4.293 12.352 -0.683 1 98.56 96 ALA B N 1
ATOM 5156 C CA . ALA B 1 96 ? 5.477 13.148 -1.012 1 98.56 96 ALA B CA 1
ATOM 5157 C C . ALA B 1 96 ? 5.141 14.25 -2.014 1 98.56 96 ALA B C 1
ATOM 5159 O O . ALA B 1 96 ? 5.664 15.359 -1.923 1 98.56 96 ALA B O 1
ATOM 5160 N N . ASN B 1 97 ? 4.301 13.898 -2.977 1 97.94 97 ASN B N 1
ATOM 5161 C CA . ASN B 1 97 ? 3.873 14.867 -3.979 1 97.94 97 ASN B CA 1
ATOM 5162 C C . ASN B 1 97 ? 3.16 16.062 -3.34 1 97.94 97 ASN B C 1
ATOM 5164 O O . ASN B 1 97 ? 3.537 17.203 -3.566 1 97.94 97 ASN B O 1
ATOM 5168 N N . LEU B 1 98 ? 2.213 15.789 -2.479 1 97 98 LEU B N 1
ATOM 5169 C CA . LEU B 1 98 ? 1.377 16.828 -1.888 1 97 98 LEU B CA 1
ATOM 5170 C C . LEU B 1 98 ? 2.141 17.594 -0.814 1 97 98 LEU B C 1
ATOM 5172 O O . LEU B 1 98 ? 1.927 18.797 -0.631 1 97 98 LEU B O 1
ATOM 5176 N N . ALA B 1 99 ? 3.055 16.938 -0.127 1 96.31 99 ALA B N 1
ATOM 5177 C CA . ALA B 1 99 ? 3.852 17.578 0.924 1 96.31 99 ALA B CA 1
ATOM 5178 C C . ALA B 1 99 ? 5.09 18.25 0.343 1 96.31 99 ALA B C 1
ATOM 5180 O O . ALA B 1 99 ? 5.836 18.906 1.064 1 96.31 99 ALA B O 1
ATOM 5181 N N . ARG B 1 100 ? 5.344 18.047 -0.938 1 96 100 ARG B N 1
ATOM 5182 C CA . ARG B 1 100 ? 6.469 18.641 -1.655 1 96 100 ARG B CA 1
ATOM 5183 C C . ARG B 1 100 ? 7.797 18.188 -1.065 1 96 100 ARG B C 1
ATOM 5185 O O . ARG B 1 100 ? 8.672 19.016 -0.781 1 96 100 ARG B O 1
ATOM 5192 N N . VAL B 1 101 ? 7.914 16.844 -0.853 1 97.31 101 VAL B N 1
ATOM 5193 C CA . VAL B 1 101 ? 9.133 16.219 -0.358 1 97.31 101 VAL B CA 1
ATOM 5194 C C . VAL B 1 101 ? 9.859 15.531 -1.509 1 97.31 101 VAL B C 1
ATOM 5196 O O . VAL B 1 101 ? 9.281 14.703 -2.215 1 97.31 101 VAL B O 1
ATOM 5199 N N . PRO B 1 102 ? 11.109 15.859 -1.778 1 97.69 102 PRO B N 1
ATOM 5200 C CA . PRO B 1 102 ? 11.836 15.273 -2.906 1 97.69 102 PRO B CA 1
ATOM 5201 C C . PRO B 1 102 ? 12.195 13.805 -2.676 1 97.69 102 PRO B C 1
ATOM 5203 O O . PRO B 1 102 ? 12.891 13.484 -1.707 1 97.69 102 PRO B O 1
ATOM 5206 N N . LEU B 1 103 ? 11.758 12.914 -3.518 1 98.62 103 LEU B N 1
ATOM 5207 C CA . LEU B 1 103 ? 12.102 11.5 -3.557 1 98.62 103 LEU B CA 1
ATOM 5208 C C . LEU B 1 103 ? 12.531 11.086 -4.961 1 98.62 103 LEU B C 1
ATOM 5210 O O . LEU B 1 103 ? 12.008 11.602 -5.949 1 98.62 103 LEU B O 1
ATOM 5214 N N . VAL B 1 104 ? 13.508 10.219 -5.02 1 98.81 104 VAL B N 1
ATOM 5215 C CA . VAL B 1 104 ? 13.867 9.57 -6.277 1 98.81 104 VAL B CA 1
ATOM 5216 C C . VAL B 1 104 ? 13.438 8.109 -6.25 1 98.81 104 VAL B C 1
ATOM 5218 O O . VAL B 1 104 ? 14.047 7.285 -5.559 1 98.81 104 VAL B O 1
ATOM 5221 N N . ILE B 1 105 ? 12.406 7.828 -6.996 1 98.88 105 ILE B N 1
ATOM 5222 C CA . ILE B 1 105 ? 11.867 6.473 -7.047 1 98.88 105 ILE B CA 1
ATOM 5223 C C . ILE B 1 105 ? 12.555 5.688 -8.164 1 98.88 105 ILE B C 1
ATOM 5225 O O . ILE B 1 105 ? 12.406 6.012 -9.344 1 98.88 105 ILE B O 1
ATOM 5229 N N . LEU B 1 106 ? 13.312 4.672 -7.758 1 98.88 106 LEU B N 1
ATOM 5230 C CA . LEU B 1 106 ? 14.023 3.795 -8.68 1 98.88 106 LEU B CA 1
ATOM 5231 C C . LEU B 1 106 ? 13.383 2.412 -8.719 1 98.88 106 LEU B C 1
ATOM 5233 O O . LEU B 1 106 ? 13.484 1.646 -7.762 1 98.88 106 LEU B O 1
ATOM 5237 N N . THR B 1 107 ? 12.742 2.072 -9.836 1 98.88 107 THR B N 1
ATOM 5238 C CA . THR B 1 107 ? 12.039 0.799 -9.938 1 98.88 107 THR B CA 1
ATOM 5239 C C . THR B 1 107 ? 12.633 -0.062 -11.047 1 98.88 107 THR B C 1
ATOM 5241 O O . THR B 1 107 ? 12.664 0.351 -12.211 1 98.88 107 THR B O 1
ATOM 5244 N N . ALA B 1 108 ? 13.117 -1.252 -10.688 1 98.75 108 ALA B N 1
ATOM 5245 C CA . ALA B 1 108 ? 13.57 -2.195 -11.703 1 98.75 108 ALA B CA 1
ATOM 5246 C C . ALA B 1 108 ? 12.391 -2.766 -12.484 1 98.75 108 ALA B C 1
ATOM 5248 O O . ALA B 1 108 ? 11.297 -2.926 -11.938 1 98.75 108 ALA B O 1
ATOM 5249 N N . ASP B 1 109 ? 12.633 -3.062 -13.719 1 98.5 109 ASP B N 1
ATOM 5250 C CA . ASP B 1 109 ? 11.586 -3.588 -14.586 1 98.5 109 ASP B CA 1
ATOM 5251 C C . ASP B 1 109 ? 12.148 -4.613 -15.57 1 98.5 109 ASP B C 1
ATOM 5253 O O . ASP B 1 109 ? 13.367 -4.75 -15.703 1 98.5 109 ASP B O 1
ATOM 5257 N N . ARG B 1 110 ? 11.258 -5.387 -16.125 1 97.69 110 ARG B N 1
ATOM 5258 C CA . ARG B 1 110 ? 11.609 -6.262 -17.234 1 97.69 110 ARG B CA 1
ATOM 5259 C C . ARG B 1 110 ? 11.914 -5.453 -18.5 1 97.69 110 ARG B C 1
ATOM 5261 O O . ARG B 1 110 ? 11.422 -4.336 -18.656 1 97.69 110 ARG B O 1
ATOM 5268 N N . PRO B 1 111 ? 12.836 -5.98 -19.359 1 96.38 111 PRO B N 1
ATOM 5269 C CA . PRO B 1 111 ? 13.008 -5.312 -20.641 1 96.38 111 PRO B CA 1
ATOM 5270 C C . PRO B 1 111 ? 11.734 -5.293 -21.484 1 96.38 111 PRO B C 1
ATOM 5272 O O . PRO B 1 111 ? 10.789 -6.035 -21.188 1 96.38 111 PRO B O 1
ATOM 5275 N N . PRO B 1 112 ? 11.648 -4.477 -22.484 1 94.5 112 PRO B N 1
ATOM 5276 C CA . PRO B 1 112 ? 10.406 -4.254 -23.219 1 94.5 112 PRO B CA 1
ATOM 5277 C C . PRO B 1 112 ? 9.812 -5.543 -23.797 1 94.5 112 PRO B C 1
ATOM 5279 O O . PRO B 1 112 ? 8.594 -5.699 -23.828 1 94.5 112 PRO B O 1
ATOM 5282 N N . GLU B 1 113 ? 10.672 -6.488 -24.203 1 94.38 113 GLU B N 1
ATOM 5283 C CA . GLU B 1 113 ? 10.195 -7.695 -24.875 1 94.38 113 GLU B CA 1
ATOM 5284 C C . GLU B 1 113 ? 9.508 -8.641 -23.891 1 94.38 113 GLU B C 1
ATOM 5286 O O . GLU B 1 113 ? 8.844 -9.594 -24.297 1 94.38 113 GLU B O 1
ATOM 5291 N N . LEU B 1 114 ? 9.531 -8.344 -22.625 1 95.38 114 LEU B N 1
ATOM 5292 C CA . LEU B 1 114 ? 8.891 -9.203 -21.625 1 95.38 114 LEU B CA 1
ATOM 5293 C C . LEU B 1 114 ? 7.695 -8.5 -21 1 95.38 114 LEU B C 1
ATOM 5295 O O . LEU B 1 114 ? 7.023 -9.062 -20.125 1 95.38 114 LEU B O 1
ATOM 5299 N N . ARG B 1 115 ? 7.434 -7.32 -21.375 1 95.5 115 ARG B N 1
ATOM 5300 C CA . ARG B 1 115 ? 6.293 -6.574 -20.859 1 95.5 115 ARG B CA 1
ATOM 5301 C C . ARG B 1 115 ? 5.008 -6.953 -21.594 1 95.5 115 ARG B C 1
ATOM 5303 O O . ARG B 1 115 ? 5.023 -7.188 -22.797 1 95.5 115 ARG B O 1
ATOM 5310 N N . ASP B 1 116 ? 3.92 -7.074 -20.859 1 93.56 116 ASP B N 1
ATOM 5311 C CA . ASP B 1 116 ? 2.564 -7.281 -21.359 1 93.56 116 ASP B CA 1
ATOM 5312 C C . ASP B 1 116 ? 2.463 -8.586 -22.156 1 93.56 116 ASP B C 1
ATOM 5314 O O . ASP B 1 116 ? 1.884 -8.617 -23.234 1 93.56 116 ASP B O 1
ATOM 5318 N N . ASN B 1 117 ? 3.125 -9.617 -21.625 1 93.94 117 ASN B N 1
ATOM 5319 C CA . ASN B 1 117 ? 3.055 -10.891 -22.344 1 93.94 117 ASN B CA 1
ATOM 5320 C C . ASN B 1 117 ? 2.936 -12.07 -21.375 1 93.94 117 ASN B C 1
ATOM 5322 O O . ASN B 1 117 ? 3.184 -13.211 -21.766 1 93.94 117 ASN B O 1
ATOM 5326 N N . GLY B 1 118 ? 2.719 -11.734 -20.156 1 92.88 118 GLY B N 1
ATOM 5327 C CA . GLY B 1 118 ? 2.486 -12.789 -19.188 1 92.88 118 GLY B CA 1
ATOM 5328 C C . GLY B 1 118 ? 3.742 -13.211 -18.453 1 92.88 118 GLY B C 1
ATOM 5329 O O . GLY B 1 118 ? 3.709 -14.125 -17.625 1 92.88 118 GLY B O 1
ATOM 5330 N N . ALA B 1 119 ? 4.848 -12.477 -18.672 1 94.75 119 ALA B N 1
ATOM 5331 C CA . ALA B 1 119 ? 6.082 -12.781 -17.953 1 94.75 119 ALA B CA 1
ATOM 5332 C C . ALA B 1 119 ? 5.898 -12.586 -16.453 1 94.75 119 ALA B C 1
ATOM 5334 O O . ALA B 1 119 ? 5.199 -11.664 -16.016 1 94.75 119 ALA B O 1
ATOM 5335 N N . PRO B 1 120 ? 6.516 -13.469 -15.68 1 93.44 120 PRO B N 1
ATOM 5336 C CA . PRO B 1 120 ? 6.344 -13.383 -14.227 1 93.44 120 PRO B CA 1
ATOM 5337 C C . PRO B 1 120 ? 6.867 -12.07 -13.648 1 93.44 120 PRO B C 1
ATOM 5339 O O . PRO B 1 120 ? 7.844 -11.516 -14.156 1 93.44 120 PRO B O 1
ATOM 5342 N N . GLN B 1 121 ? 6.191 -11.578 -12.602 1 94.62 121 GLN B N 1
ATOM 5343 C CA . GLN B 1 121 ? 6.559 -10.398 -11.828 1 94.62 121 GLN B CA 1
ATOM 5344 C C . GLN B 1 121 ? 6.648 -9.164 -12.719 1 94.62 121 GLN B C 1
ATOM 5346 O O . GLN B 1 121 ? 7.559 -8.352 -12.57 1 94.62 121 GLN B O 1
ATOM 5351 N N . THR B 1 122 ? 5.863 -9.164 -13.75 1 96.69 122 THR B N 1
ATOM 5352 C CA . THR B 1 122 ? 5.793 -8.055 -14.688 1 96.69 122 THR B CA 1
ATOM 5353 C C . THR B 1 122 ? 4.402 -7.418 -14.672 1 96.69 122 THR B C 1
ATOM 5355 O O . THR B 1 122 ? 3.396 -8.109 -14.828 1 96.69 122 THR B O 1
ATOM 5358 N N . ILE B 1 123 ? 4.348 -6.207 -14.352 1 97.75 123 ILE B N 1
ATOM 5359 C CA . ILE B 1 123 ? 3.111 -5.434 -14.414 1 97.75 123 ILE B CA 1
ATOM 5360 C C . ILE B 1 123 ? 3.303 -4.227 -15.328 1 97.75 123 ILE B C 1
ATOM 5362 O O . ILE B 1 123 ? 4.371 -4.055 -15.922 1 97.75 123 ILE B O 1
ATOM 5366 N N . ASP B 1 124 ? 2.254 -3.453 -15.547 1 96.56 124 ASP B N 1
ATOM 5367 C CA . ASP B 1 124 ? 2.402 -2.197 -16.266 1 96.56 124 ASP B CA 1
ATOM 5368 C C . ASP B 1 124 ? 2.971 -1.104 -15.367 1 96.56 124 ASP B C 1
ATOM 5370 O O . ASP B 1 124 ? 2.219 -0.368 -14.727 1 96.56 124 ASP B O 1
ATOM 5374 N N . GLN B 1 125 ? 4.281 -0.951 -15.414 1 97.75 125 GLN B N 1
ATOM 5375 C CA . GLN B 1 125 ? 4.949 0.005 -14.539 1 97.75 125 GLN B CA 1
ATOM 5376 C C . GLN B 1 125 ? 5.023 1.385 -15.188 1 97.75 125 GLN B C 1
ATOM 5378 O O . GLN B 1 125 ? 5.324 2.375 -14.516 1 97.75 125 GLN B O 1
ATOM 5383 N N . ILE B 1 126 ? 4.805 1.505 -16.469 1 96.81 126 ILE B N 1
ATOM 5384 C CA . ILE B 1 126 ? 4.973 2.754 -17.203 1 96.81 126 ILE B CA 1
ATOM 5385 C C . ILE B 1 126 ? 3.914 3.76 -16.766 1 96.81 126 ILE B C 1
ATOM 5387 O O . ILE B 1 126 ? 2.721 3.566 -17 1 96.81 126 ILE B O 1
ATOM 5391 N N . GLY B 1 127 ? 4.391 4.801 -16.125 1 96.44 127 GLY B N 1
ATOM 5392 C CA . GLY B 1 127 ? 3.49 5.855 -15.688 1 96.44 127 GLY B CA 1
ATOM 5393 C C . GLY B 1 127 ? 2.576 5.422 -14.555 1 96.44 127 GLY B C 1
ATOM 5394 O O . GLY B 1 127 ? 1.491 5.977 -14.383 1 96.44 127 GLY B O 1
ATOM 5395 N N . ILE B 1 128 ? 2.969 4.5 -13.836 1 98.06 128 ILE B N 1
ATOM 5396 C CA . ILE B 1 128 ? 2.105 3.84 -12.859 1 98.06 128 ILE B CA 1
ATOM 5397 C C . ILE B 1 128 ? 1.703 4.832 -11.766 1 98.06 128 ILE B C 1
ATOM 5399 O O . ILE B 1 128 ? 0.642 4.691 -11.156 1 98.06 128 ILE B O 1
ATOM 5403 N N . PHE B 1 129 ? 2.467 5.91 -11.508 1 98.38 129 PHE B N 1
ATOM 5404 C CA . PHE B 1 129 ? 2.166 6.844 -10.438 1 98.38 129 PHE B CA 1
ATOM 5405 C C . PHE B 1 129 ? 1.396 8.047 -10.961 1 98.38 129 PHE B C 1
ATOM 5407 O O . PHE B 1 129 ? 1.031 8.945 -10.195 1 98.38 129 PHE B O 1
ATOM 5414 N N . GLY B 1 130 ? 1.138 8.094 -12.242 1 96.12 130 GLY B N 1
ATOM 5415 C CA . GLY B 1 130 ? 0.347 9.148 -12.852 1 96.12 130 GLY B CA 1
ATOM 5416 C C . GLY B 1 130 ? 0.91 10.539 -12.609 1 96.12 130 GLY B C 1
ATOM 5417 O O . GLY B 1 130 ? 2.104 10.773 -12.812 1 96.12 130 GLY B O 1
ATOM 5418 N N . ARG B 1 131 ? 0.02 11.492 -12.18 1 94.31 131 ARG B N 1
ATOM 5419 C CA . ARG B 1 131 ? 0.373 12.898 -11.984 1 94.31 131 ARG B CA 1
ATOM 5420 C C . ARG B 1 131 ? 0.964 13.133 -10.602 1 94.31 131 ARG B C 1
ATOM 5422 O O . ARG B 1 131 ? 1.221 14.273 -10.211 1 94.31 131 ARG B O 1
ATOM 5429 N N . ASN B 1 132 ? 1.255 12.086 -9.914 1 97.5 132 ASN B N 1
ATOM 5430 C CA . ASN B 1 132 ? 1.731 12.242 -8.547 1 97.5 132 ASN B CA 1
ATOM 5431 C C . ASN B 1 132 ? 3.246 12.414 -8.492 1 97.5 132 ASN B C 1
ATOM 5433 O O . ASN B 1 132 ? 3.822 12.555 -7.414 1 97.5 132 ASN B O 1
ATOM 5437 N N . VAL B 1 133 ? 3.945 12.406 -9.648 1 98.12 133 VAL B N 1
ATOM 5438 C CA . VAL B 1 133 ? 5.387 12.633 -9.688 1 98.12 133 VAL B CA 1
ATOM 5439 C C . VAL B 1 133 ? 5.688 13.891 -10.5 1 98.12 133 VAL B C 1
ATOM 5441 O O . VAL B 1 133 ? 4.914 14.258 -11.391 1 98.12 133 VAL B O 1
ATOM 5444 N N . ARG B 1 134 ? 6.832 14.555 -10.203 1 97.44 134 ARG B N 1
ATOM 5445 C CA . ARG B 1 134 ? 7.27 15.734 -10.938 1 97.44 134 ARG B CA 1
ATOM 5446 C C . ARG B 1 134 ? 7.738 15.367 -12.336 1 97.44 134 ARG B C 1
ATOM 5448 O O . ARG B 1 134 ? 7.664 16.188 -13.258 1 97.44 134 ARG B O 1
ATOM 5455 N N . TRP B 1 135 ? 8.266 14.188 -12.422 1 97.5 135 TRP B N 1
ATOM 5456 C CA . TRP B 1 135 ? 8.773 13.711 -13.703 1 97.5 135 TRP B CA 1
ATOM 5457 C C . TRP B 1 135 ? 8.867 12.188 -13.719 1 97.5 135 TRP B C 1
ATOM 5459 O O . TRP B 1 135 ? 9.141 11.562 -12.695 1 97.5 135 TRP B O 1
ATOM 5469 N N . PHE B 1 136 ? 8.57 11.594 -14.859 1 98.5 136 PHE B N 1
ATOM 5470 C CA . PHE B 1 136 ? 8.695 10.156 -15.094 1 98.5 136 PHE B CA 1
ATOM 5471 C C . PHE B 1 136 ? 9.508 9.883 -16.359 1 98.5 136 PHE B C 1
ATOM 5473 O O . PHE B 1 136 ? 9.359 10.586 -17.359 1 98.5 136 PHE B O 1
ATOM 5480 N N . VAL B 1 137 ? 10.383 8.859 -16.234 1 97.62 137 VAL B N 1
ATOM 5481 C CA . VAL B 1 137 ? 11.094 8.422 -17.422 1 97.62 137 VAL B CA 1
ATOM 5482 C C . VAL B 1 137 ? 11.219 6.898 -17.422 1 97.62 137 VAL B C 1
ATOM 5484 O O . VAL B 1 137 ? 11.492 6.293 -16.391 1 97.62 137 VAL B O 1
ATOM 5487 N N . ASP B 1 138 ? 10.844 6.281 -18.516 1 98.19 138 ASP B N 1
ATOM 5488 C CA . ASP B 1 138 ? 11.164 4.883 -18.797 1 98.19 138 ASP B CA 1
ATOM 5489 C C . ASP B 1 138 ? 12.508 4.754 -19.5 1 98.19 138 ASP B C 1
ATOM 5491 O O . ASP B 1 138 ? 12.617 5.023 -20.688 1 98.19 138 ASP B O 1
ATOM 5495 N N . LEU B 1 139 ? 13.523 4.312 -18.797 1 98.12 139 LEU B N 1
ATOM 5496 C CA . LEU B 1 139 ? 14.875 4.258 -19.359 1 98.12 139 LEU B CA 1
ATOM 5497 C C . LEU B 1 139 ? 15.023 3.082 -20.312 1 98.12 139 LEU B C 1
ATOM 5499 O O . LEU B 1 139 ? 14.289 2.096 -20.203 1 98.12 139 LEU B O 1
ATOM 5503 N N . PRO B 1 140 ? 15.984 3.217 -21.297 1 96.94 140 PRO B N 1
ATOM 5504 C CA . PRO B 1 140 ? 16.312 2.033 -22.109 1 96.94 140 PRO B CA 1
ATOM 5505 C C . PRO B 1 140 ? 17.109 0.993 -21.312 1 96.94 140 PRO B C 1
ATOM 5507 O O . PRO B 1 140 ? 17.547 1.268 -20.203 1 96.94 140 PRO B O 1
ATOM 5510 N N . THR B 1 141 ? 17.203 -0.206 -21.906 1 97.75 141 THR B N 1
ATOM 5511 C CA . THR B 1 141 ? 18.094 -1.192 -21.312 1 97.75 141 THR B CA 1
ATOM 5512 C C . THR B 1 141 ? 19.547 -0.712 -21.375 1 97.75 141 THR B C 1
ATOM 5514 O O . THR B 1 141 ? 19.906 0.114 -22.219 1 97.75 141 THR B O 1
ATOM 5517 N N . PRO B 1 142 ? 20.406 -1.145 -20.469 1 97.94 142 PRO B N 1
ATOM 5518 C CA . PRO B 1 142 ? 21.812 -0.72 -20.422 1 97.94 142 PRO B CA 1
ATOM 5519 C C . PRO B 1 142 ? 22.5 -0.794 -21.781 1 97.94 142 PRO B C 1
ATOM 5521 O O . PRO B 1 142 ? 22.375 -1.801 -22.484 1 97.94 142 PRO B O 1
ATOM 5524 N N . ASP B 1 143 ? 23.125 0.309 -22.125 1 96.69 143 ASP B N 1
ATOM 5525 C CA . ASP B 1 143 ? 23.844 0.479 -23.391 1 96.69 143 ASP B CA 1
ATOM 5526 C C . ASP B 1 143 ? 25 1.463 -23.234 1 96.69 143 ASP B C 1
ATOM 5528 O O . ASP B 1 143 ? 24.812 2.596 -22.797 1 96.69 143 ASP B O 1
ATOM 5532 N N . MET B 1 144 ? 26.219 1.009 -23.672 1 96 144 MET B N 1
ATOM 5533 C CA . MET B 1 144 ? 27.422 1.82 -23.516 1 96 144 MET B CA 1
ATOM 5534 C C . MET B 1 144 ? 27.281 3.135 -24.281 1 96 144 MET B C 1
ATOM 5536 O O . MET B 1 144 ? 27.75 4.176 -23.812 1 96 144 MET B O 1
ATOM 5540 N N . ALA B 1 145 ? 26.688 3.131 -25.375 1 95.06 145 ALA B N 1
ATOM 5541 C CA . ALA B 1 145 ? 26.578 4.297 -26.25 1 95.06 145 ALA B CA 1
ATOM 5542 C C . ALA B 1 145 ? 25.641 5.344 -25.656 1 95.06 145 ALA B C 1
ATOM 5544 O O . ALA B 1 145 ? 25.688 6.516 -26.031 1 95.06 145 ALA B O 1
ATOM 5545 N N . LEU B 1 146 ? 24.844 4.984 -24.656 1 96.62 146 LEU B N 1
ATOM 5546 C CA . LEU B 1 146 ? 23.797 5.859 -24.125 1 96.62 146 LEU B CA 1
ATOM 5547 C C . LEU B 1 146 ? 24.188 6.402 -22.75 1 96.62 146 LEU B C 1
ATOM 5549 O O . LEU B 1 146 ? 23.359 7.02 -22.078 1 96.62 146 LEU B O 1
ATOM 5553 N N . LEU B 1 147 ? 25.359 6.223 -22.281 1 94.56 147 LEU B N 1
ATOM 5554 C CA . LEU B 1 147 ? 25.812 6.648 -20.969 1 94.56 147 LEU B CA 1
ATOM 5555 C C . LEU B 1 147 ? 25.688 8.164 -20.812 1 94.56 147 LEU B C 1
ATOM 5557 O O . LEU B 1 147 ? 25.266 8.648 -19.766 1 94.56 147 LEU B O 1
ATOM 5561 N N . PRO B 1 148 ? 26.109 9 -21.875 1 92.88 148 PRO B N 1
ATOM 5562 C CA . PRO B 1 148 ? 25.891 10.438 -21.734 1 92.88 148 PRO B CA 1
ATOM 5563 C C . PRO B 1 148 ? 24.422 10.797 -21.531 1 92.88 148 PRO B C 1
ATOM 5565 O O . PRO B 1 148 ? 24.094 11.664 -20.719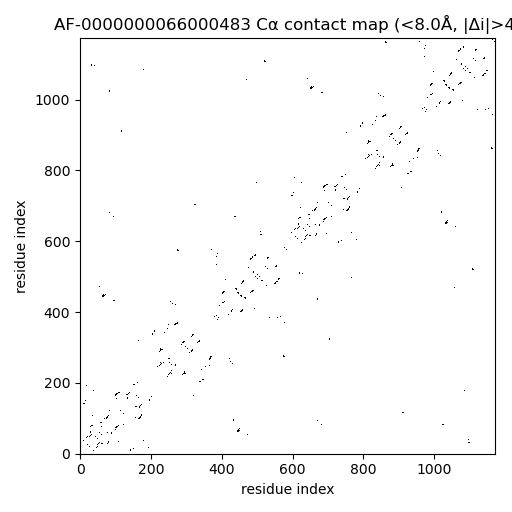 1 92.88 148 PRO B O 1
ATOM 5568 N N . PHE B 1 149 ? 23.578 10.133 -22.266 1 95.06 149 PHE B N 1
ATOM 5569 C CA . PHE B 1 149 ? 22.141 10.312 -22.109 1 95.06 149 PHE B CA 1
ATOM 5570 C C . PHE B 1 149 ? 21.719 9.984 -20.672 1 95.06 149 PHE B C 1
ATOM 5572 O O . PHE B 1 149 ? 20.938 10.727 -20.078 1 95.06 149 PHE B O 1
ATOM 5579 N N . LEU B 1 150 ? 22.188 8.891 -20.141 1 96.12 150 LEU B N 1
ATOM 5580 C CA . LEU B 1 150 ? 21.844 8.461 -18.781 1 96.12 150 LEU B CA 1
ATOM 5581 C C . LEU B 1 150 ? 22.25 9.516 -17.766 1 96.12 150 LEU B C 1
ATOM 5583 O O . LEU B 1 150 ? 21.453 9.867 -16.891 1 96.12 150 LEU B O 1
ATOM 5587 N N . ARG B 1 151 ? 23.469 10.008 -17.844 1 93.25 151 ARG B N 1
ATOM 5588 C CA . ARG B 1 151 ? 23.969 11 -16.891 1 93.25 151 ARG B CA 1
ATOM 5589 C C . ARG B 1 151 ? 23.141 12.281 -16.938 1 93.25 151 ARG B C 1
ATOM 5591 O O . ARG B 1 151 ? 22.812 12.852 -15.906 1 93.25 151 ARG B O 1
ATOM 5598 N N . ALA B 1 152 ? 22.797 12.734 -18.141 1 94.81 152 ALA B N 1
ATOM 5599 C CA . ALA B 1 152 ? 21.953 13.914 -18.297 1 94.81 152 ALA B CA 1
ATOM 5600 C C . ALA B 1 152 ? 20.578 13.688 -17.672 1 94.81 152 ALA B C 1
ATOM 5602 O O . ALA B 1 152 ? 20.031 14.578 -17.016 1 94.81 152 ALA B O 1
ATOM 5603 N N . THR B 1 153 ? 20.047 12.477 -17.906 1 96.31 153 THR B N 1
ATOM 5604 C CA . THR B 1 153 ? 18.734 12.117 -17.391 1 96.31 153 THR B CA 1
ATOM 5605 C C . THR B 1 153 ? 18.719 12.125 -15.859 1 96.31 153 THR B C 1
ATOM 5607 O O . THR B 1 153 ? 17.781 12.617 -15.242 1 96.31 153 THR B O 1
ATOM 5610 N N . LEU B 1 154 ? 19.719 11.625 -15.328 1 95.69 154 LEU B N 1
ATOM 5611 C CA . LEU B 1 154 ? 19.828 11.555 -13.875 1 95.69 154 LEU B CA 1
ATOM 5612 C C . LEU B 1 154 ? 19.969 12.945 -13.266 1 95.69 154 LEU B C 1
ATOM 5614 O O . LEU B 1 154 ? 19.344 13.242 -12.25 1 95.69 154 LEU B O 1
ATOM 5618 N N . GLY B 1 155 ? 20.812 13.758 -13.844 1 93.44 155 GLY B N 1
ATOM 5619 C CA . GLY B 1 155 ? 20.906 15.141 -13.406 1 93.44 155 GLY B CA 1
ATOM 5620 C C . GLY B 1 155 ? 19.578 15.875 -13.453 1 93.44 155 GLY B C 1
ATOM 5621 O O . GLY B 1 155 ? 19.234 16.578 -12.516 1 93.44 155 GLY B O 1
ATOM 5622 N N . ARG B 1 156 ? 18.875 15.688 -14.523 1 94.75 156 ARG B N 1
ATOM 5623 C CA . ARG B 1 156 ? 17.562 16.281 -14.688 1 94.75 156 ARG B CA 1
ATOM 5624 C C . ARG B 1 156 ? 16.594 15.797 -13.609 1 94.75 156 ARG B C 1
ATOM 5626 O O . ARG B 1 156 ? 15.859 16.594 -13.016 1 94.75 156 ARG B O 1
ATOM 5633 N N . ALA B 1 157 ? 16.609 14.477 -13.352 1 96.88 157 ALA B N 1
ATOM 5634 C CA . ALA B 1 157 ? 15.688 13.859 -12.406 1 96.88 157 ALA B CA 1
ATOM 5635 C C . ALA B 1 157 ? 15.875 14.43 -11.008 1 96.88 157 ALA B C 1
ATOM 5637 O O . ALA B 1 157 ? 14.914 14.883 -10.375 1 96.88 157 ALA B O 1
ATOM 5638 N N . VAL B 1 158 ? 17.062 14.43 -10.539 1 96.38 158 VAL B N 1
ATOM 5639 C CA . VAL B 1 158 ? 17.328 14.906 -9.18 1 96.38 158 VAL B CA 1
ATOM 5640 C C . VAL B 1 158 ? 17.094 16.406 -9.109 1 96.38 158 VAL B C 1
ATOM 5642 O O . VAL B 1 158 ? 16.562 16.922 -8.117 1 96.38 158 VAL B O 1
ATOM 5645 N N . GLY B 1 159 ? 17.469 17.141 -10.164 1 94.31 159 GLY B N 1
ATOM 5646 C CA . GLY B 1 159 ? 17.203 18.562 -10.234 1 94.31 159 GLY B CA 1
ATOM 5647 C C . GLY B 1 159 ? 15.727 18.906 -10.125 1 94.31 159 GLY B C 1
ATOM 5648 O O . GLY B 1 159 ? 15.344 19.812 -9.391 1 94.31 159 GLY B O 1
ATOM 5649 N N . LEU B 1 160 ? 14.914 18.156 -10.828 1 95.19 160 LEU B N 1
ATOM 5650 C CA . LEU B 1 160 ? 13.477 18.375 -10.82 1 95.19 160 LEU B CA 1
ATOM 5651 C C . LEU B 1 160 ? 12.875 18.016 -9.469 1 95.19 160 LEU B C 1
ATOM 5653 O O . LEU B 1 160 ? 11.953 18.688 -8.992 1 95.19 160 LEU B O 1
ATOM 5657 N N . ALA B 1 161 ? 13.359 16.953 -8.875 1 96.69 161 ALA B N 1
ATOM 5658 C CA . ALA B 1 161 ? 12.867 16.531 -7.562 1 96.69 161 ALA B CA 1
ATOM 5659 C C . ALA B 1 161 ? 13.078 17.641 -6.531 1 96.69 161 ALA B C 1
ATOM 5661 O O . ALA B 1 161 ? 12.242 17.844 -5.648 1 96.69 161 ALA B O 1
ATOM 5662 N N . ARG B 1 162 ? 14.125 18.391 -6.68 1 94.5 162 ARG B N 1
ATOM 5663 C CA . ARG B 1 162 ? 14.516 19.391 -5.688 1 94.5 162 ARG B CA 1
ATOM 5664 C C . ARG B 1 162 ? 13.914 20.75 -6.004 1 94.5 162 ARG B C 1
ATOM 5666 O O . ARG B 1 162 ? 13.812 21.609 -5.125 1 94.5 162 ARG B O 1
ATOM 5673 N N . SER B 1 163 ? 13.594 20.938 -7.242 1 91.62 163 SER B N 1
ATOM 5674 C CA . SER B 1 163 ? 13.109 22.25 -7.66 1 91.62 163 SER B CA 1
ATOM 5675 C C . SER B 1 163 ? 11.695 22.5 -7.168 1 91.62 163 SER B C 1
ATOM 5677 O O . SER B 1 163 ? 10.883 21.578 -7.074 1 91.62 163 SER B O 1
ATOM 5679 N N . ALA B 1 164 ? 11.383 23.766 -6.938 1 90.06 164 ALA B N 1
ATOM 5680 C CA . ALA B 1 164 ? 10.07 24.156 -6.43 1 90.06 164 ALA B CA 1
ATOM 5681 C C . ALA B 1 164 ? 9 24 -7.504 1 90.06 164 ALA B C 1
ATOM 5683 O O . ALA B 1 164 ? 9.156 24.5 -8.625 1 90.06 164 ALA B O 1
ATOM 5684 N N . PRO B 1 165 ? 7.871 23.406 -7.16 1 91.69 165 PRO B N 1
ATOM 5685 C CA . PRO B 1 165 ? 7.625 22.672 -5.922 1 91.69 165 PRO B CA 1
ATOM 5686 C C . PRO B 1 165 ? 8.312 21.297 -5.902 1 91.69 165 PRO B C 1
ATOM 5688 O O . PRO B 1 165 ? 8.125 20.5 -6.824 1 91.69 165 PRO B O 1
ATOM 5691 N N . ALA B 1 166 ? 9.117 21.109 -4.883 1 94.62 166 ALA B N 1
ATOM 5692 C CA . ALA B 1 166 ? 9.836 19.844 -4.75 1 94.62 166 ALA B CA 1
ATOM 5693 C C . ALA B 1 166 ? 8.867 18.672 -4.688 1 94.62 166 ALA B C 1
ATOM 5695 O O . ALA B 1 166 ? 7.691 18.844 -4.367 1 94.62 166 ALA B O 1
ATOM 5696 N N . GLY B 1 167 ? 9.336 17.453 -5.098 1 97.38 167 GLY B N 1
ATOM 5697 C CA . GLY B 1 167 ? 8.484 16.281 -5.086 1 97.38 167 GLY B CA 1
ATOM 5698 C C . GLY B 1 167 ? 9.164 15.039 -5.641 1 97.38 167 GLY B C 1
ATOM 5699 O O . GLY B 1 167 ? 10.367 15.047 -5.898 1 97.38 167 GLY B O 1
ATOM 5700 N N . PRO B 1 168 ? 8.391 13.969 -5.773 1 98.62 168 PRO B N 1
ATOM 5701 C CA . PRO B 1 168 ? 8.984 12.711 -6.23 1 98.62 168 PRO B CA 1
ATOM 5702 C C . PRO B 1 168 ? 9.18 12.664 -7.742 1 98.62 168 PRO B C 1
ATOM 5704 O O . PRO B 1 168 ? 8.391 13.25 -8.492 1 98.62 168 PRO B O 1
ATOM 5707 N N . VAL B 1 169 ? 10.219 12.023 -8.18 1 98.75 169 VAL B N 1
ATOM 5708 C CA . VAL B 1 169 ? 10.438 11.648 -9.57 1 98.75 169 VAL B CA 1
ATOM 5709 C C . VAL B 1 169 ? 10.562 10.133 -9.688 1 98.75 169 VAL B C 1
ATOM 5711 O O . VAL B 1 169 ? 10.938 9.461 -8.727 1 98.75 169 VAL B O 1
ATOM 5714 N N . HIS B 1 170 ? 10.18 9.578 -10.812 1 98.88 170 HIS B N 1
ATOM 5715 C CA . HIS B 1 170 ? 10.18 8.125 -11.008 1 98.88 170 HIS B CA 1
ATOM 5716 C C . HIS B 1 170 ? 11.023 7.727 -12.211 1 98.88 170 HIS B C 1
ATOM 5718 O O . HIS B 1 170 ? 10.766 8.172 -13.328 1 98.88 170 HIS B O 1
ATOM 5724 N N . LEU B 1 171 ? 12.078 6.965 -11.977 1 98.81 171 LEU B N 1
ATOM 5725 C CA . LEU B 1 171 ? 12.867 6.332 -13.023 1 98.81 171 LEU B CA 1
ATOM 5726 C C . LEU B 1 171 ? 12.586 4.836 -13.094 1 98.81 171 LEU B C 1
ATOM 5728 O O . LEU B 1 171 ? 12.859 4.105 -12.141 1 98.81 171 LEU B O 1
ATOM 5732 N N . ASN B 1 172 ? 11.977 4.379 -14.156 1 98.75 172 ASN B N 1
ATOM 5733 C CA . ASN B 1 172 ? 11.797 2.957 -14.43 1 98.75 172 ASN B CA 1
ATOM 5734 C C . ASN B 1 172 ? 13.008 2.363 -15.141 1 98.75 172 ASN B C 1
ATOM 5736 O O . ASN B 1 172 ? 13.453 2.895 -16.156 1 98.75 172 ASN B O 1
ATOM 5740 N N . LEU B 1 173 ? 13.578 1.276 -14.594 1 98.81 173 LEU B N 1
ATOM 5741 C CA . LEU B 1 173 ? 14.883 0.771 -15.023 1 98.81 173 LEU B CA 1
ATOM 5742 C C . LEU B 1 173 ? 14.766 -0.655 -15.547 1 98.81 173 LEU B C 1
ATOM 5744 O O . LEU B 1 173 ? 14.859 -1.615 -14.781 1 98.81 173 LEU B O 1
ATOM 5748 N N . PRO B 1 174 ? 14.672 -0.854 -16.875 1 98.56 174 PRO B N 1
ATOM 5749 C CA . PRO B 1 174 ? 14.617 -2.215 -17.422 1 98.56 174 PRO B CA 1
ATOM 5750 C C . PRO B 1 174 ? 15.977 -2.902 -17.422 1 98.56 174 PRO B C 1
ATOM 5752 O O . PRO B 1 174 ? 16.953 -2.344 -17.938 1 98.56 174 PRO B O 1
ATOM 5755 N N . PHE B 1 175 ? 16.062 -4.074 -16.844 1 98.31 175 PHE B N 1
ATOM 5756 C CA . PHE B 1 175 ? 17.297 -4.852 -16.797 1 98.31 175 PHE B CA 1
ATOM 5757 C C . PHE B 1 175 ? 17.094 -6.215 -17.453 1 98.31 175 PHE B C 1
ATOM 5759 O O . PHE B 1 175 ? 16.078 -6.871 -17.25 1 98.31 175 PHE B O 1
ATOM 5766 N N . ARG B 1 176 ? 18.125 -6.633 -18.266 1 96.69 176 ARG B N 1
ATOM 5767 C CA . ARG B 1 176 ? 18.188 -7.961 -18.859 1 96.69 176 ARG B CA 1
ATOM 5768 C C . ARG B 1 176 ? 19.094 -8.883 -18.047 1 96.69 176 ARG B C 1
ATOM 5770 O O . ARG B 1 176 ? 20.062 -8.438 -17.438 1 96.69 176 ARG B O 1
ATOM 5777 N N . GLU B 1 177 ? 18.688 -10.148 -17.969 1 94.38 177 GLU B N 1
ATOM 5778 C CA . GLU B 1 177 ? 19.594 -11.133 -17.391 1 94.38 177 GLU B CA 1
ATOM 5779 C C . GLU B 1 177 ? 20.828 -11.336 -18.25 1 94.38 177 GLU B C 1
ATOM 5781 O O . GLU B 1 177 ? 20.75 -11.203 -19.484 1 94.38 177 GLU B O 1
ATOM 5786 N N . PRO B 1 178 ? 21.922 -11.734 -17.719 1 96.69 178 PRO B N 1
ATOM 5787 C CA . PRO B 1 178 ? 22.172 -11.898 -16.281 1 96.69 178 PRO B CA 1
ATOM 5788 C C . PRO B 1 178 ? 22.203 -10.562 -15.531 1 96.69 178 PRO B C 1
ATOM 5790 O O . PRO B 1 178 ? 22.547 -9.531 -16.109 1 96.69 178 PRO B O 1
ATOM 5793 N N . LEU B 1 179 ? 22 -10.617 -14.203 1 97.75 179 LEU B N 1
ATOM 5794 C CA . LEU B 1 179 ? 21.703 -9.398 -13.445 1 97.75 179 LEU B CA 1
ATOM 5795 C C . LEU B 1 179 ? 22.891 -9.031 -12.555 1 97.75 179 LEU B C 1
ATOM 5797 O O . LEU B 1 179 ? 22.844 -8.016 -11.852 1 97.75 179 LEU B O 1
ATOM 5801 N N . VAL B 1 180 ? 23.953 -9.797 -12.492 1 97.88 180 VAL B N 1
ATOM 5802 C CA . VAL B 1 180 ? 25.078 -9.516 -11.609 1 97.88 180 VAL B CA 1
ATOM 5803 C C . VAL B 1 180 ? 26.156 -8.742 -12.367 1 97.88 180 VAL B C 1
ATOM 5805 O O . VAL B 1 180 ? 26.719 -9.258 -13.336 1 97.88 180 VAL B O 1
ATOM 5808 N N . PRO B 1 181 ? 26.469 -7.559 -11.953 1 97.88 181 PRO B N 1
ATOM 5809 C CA . PRO B 1 181 ? 27.516 -6.781 -12.617 1 97.88 181 PRO B CA 1
ATOM 5810 C C . PRO B 1 181 ? 28.922 -7.281 -12.281 1 97.88 181 PRO B C 1
ATOM 5812 O O . PRO B 1 181 ? 29.094 -8.141 -11.414 1 97.88 181 PRO B O 1
ATOM 5815 N N . ASP B 1 182 ? 29.875 -6.758 -13.086 1 97.44 182 ASP B N 1
ATOM 5816 C CA . ASP B 1 182 ? 31.281 -7.066 -12.836 1 97.44 182 ASP B CA 1
ATOM 5817 C C . ASP B 1 182 ? 31.812 -6.297 -11.633 1 97.44 182 ASP B C 1
ATOM 5819 O O . ASP B 1 182 ? 31.922 -5.07 -11.672 1 97.44 182 ASP B O 1
ATOM 5823 N N . ARG B 1 183 ? 32.188 -7.027 -10.633 1 96.25 183 ARG B N 1
ATOM 5824 C CA . ARG B 1 183 ? 32.594 -6.445 -9.352 1 96.25 183 ARG B CA 1
ATOM 5825 C C . ARG B 1 183 ? 33.844 -5.605 -9.492 1 96.25 183 ARG B C 1
ATOM 5827 O O . ARG B 1 183 ? 33.906 -4.477 -9 1 96.25 183 ARG B O 1
ATOM 5834 N N . ALA B 1 184 ? 34.844 -6.141 -10.102 1 96.56 184 ALA B N 1
ATOM 5835 C CA . ALA B 1 184 ? 36.125 -5.461 -10.258 1 96.56 184 ALA B CA 1
ATOM 5836 C C . ALA B 1 184 ? 36 -4.195 -11.102 1 96.56 184 ALA B C 1
ATOM 5838 O O . ALA B 1 184 ? 36.562 -3.154 -10.773 1 96.56 184 ALA B O 1
ATOM 5839 N N . ARG B 1 185 ? 35.281 -4.301 -12.125 1 96.81 185 ARG B N 1
ATOM 5840 C CA . ARG B 1 185 ? 35.062 -3.146 -12.992 1 96.81 185 ARG B CA 1
ATOM 5841 C C . ARG B 1 185 ? 34.312 -2.049 -12.25 1 96.81 185 ARG B C 1
ATOM 5843 O O . ARG B 1 185 ? 34.625 -0.865 -12.398 1 96.81 185 ARG B O 1
ATOM 5850 N N . MET B 1 186 ? 33.312 -2.393 -11.492 1 97.06 186 MET B N 1
ATOM 5851 C CA . MET B 1 186 ? 32.562 -1.434 -10.711 1 97.06 186 MET B CA 1
ATOM 5852 C C . MET B 1 186 ? 33.438 -0.688 -9.727 1 97.06 186 MET B C 1
ATOM 5854 O O . MET B 1 186 ? 33.344 0.532 -9.586 1 97.06 186 MET B O 1
ATOM 5858 N N . ALA B 1 187 ? 34.312 -1.42 -9.055 1 96.5 187 ALA B N 1
ATOM 5859 C CA . ALA B 1 187 ? 35.25 -0.814 -8.109 1 96.5 187 ALA B CA 1
ATOM 5860 C C . ALA B 1 187 ? 36.156 0.206 -8.797 1 96.5 187 ALA B C 1
ATOM 5862 O O . ALA B 1 187 ? 36.438 1.27 -8.242 1 96.5 187 ALA B O 1
ATOM 5863 N N . ALA B 1 188 ? 36.562 -0.139 -9.961 1 96.44 188 ALA B N 1
ATOM 5864 C CA . ALA B 1 188 ? 37.406 0.77 -10.734 1 96.44 188 ALA B CA 1
ATOM 5865 C C . ALA B 1 188 ? 36.656 2.039 -11.102 1 96.44 188 ALA B C 1
ATOM 5867 O O . ALA B 1 188 ? 37.219 3.143 -11.039 1 96.44 188 ALA B O 1
ATOM 5868 N N . LEU B 1 189 ? 35.438 1.856 -11.523 1 96 189 LEU B N 1
ATOM 5869 C CA . LEU B 1 189 ? 34.625 2.992 -11.914 1 96 189 LEU B CA 1
ATOM 5870 C C . LEU B 1 189 ? 34.375 3.93 -10.727 1 96 189 LEU B C 1
ATOM 5872 O O . LEU B 1 189 ? 34.406 5.152 -10.891 1 96 189 LEU B O 1
ATOM 5876 N N . PHE B 1 190 ? 34.188 3.449 -9.523 1 96.12 190 PHE B N 1
ATOM 5877 C CA . PHE B 1 190 ? 33.906 4.242 -8.336 1 96.12 190 PHE B CA 1
ATOM 5878 C C . PHE B 1 190 ? 35.125 4.984 -7.863 1 96.12 190 PHE B C 1
ATOM 5880 O O . PHE B 1 190 ? 35.031 5.934 -7.086 1 96.12 190 PHE B O 1
ATOM 5887 N N . SER B 1 191 ? 36.281 4.527 -8.305 1 93.81 191 SER B N 1
ATOM 5888 C CA . SER B 1 191 ? 37.531 5.191 -7.945 1 93.81 191 SER B CA 1
ATOM 5889 C C . SER B 1 191 ? 37.812 6.383 -8.859 1 93.81 191 SER B C 1
ATOM 5891 O O . SER B 1 191 ? 38.656 7.227 -8.547 1 93.81 191 SER B O 1
ATOM 5893 N N . GLU B 1 192 ? 37.062 6.465 -9.898 1 90 192 GLU B N 1
ATOM 5894 C CA . GLU B 1 192 ? 37.188 7.574 -10.836 1 90 192 GLU B CA 1
ATOM 5895 C C . GLU B 1 192 ? 36.344 8.766 -10.43 1 90 192 GLU B C 1
ATOM 5897 O O . GLU B 1 192 ? 35.375 8.617 -9.672 1 90 192 GLU B O 1
ATOM 5902 N N . THR B 1 193 ? 36.781 9.93 -10.844 1 82.5 193 THR B N 1
ATOM 5903 C CA . THR B 1 193 ? 36 11.125 -10.586 1 82.5 193 THR B CA 1
ATOM 5904 C C . THR B 1 193 ? 34.688 11.086 -11.383 1 82.5 193 THR B C 1
ATOM 5906 O O . THR B 1 193 ? 34.688 10.891 -12.594 1 82.5 193 THR B O 1
ATOM 5909 N N . PRO B 1 194 ? 33.625 11.289 -10.68 1 79.56 194 PRO B N 1
ATOM 5910 C CA . PRO B 1 194 ? 32.344 11.211 -11.383 1 79.56 194 PRO B CA 1
ATOM 5911 C C . PRO B 1 194 ? 32.125 12.375 -12.336 1 79.56 194 PRO B C 1
ATOM 5913 O O . PRO B 1 194 ? 32.531 13.508 -12.039 1 79.56 194 PRO B O 1
ATOM 5916 N N . SER B 1 195 ? 31.656 12.148 -13.508 1 77.5 195 SER B N 1
ATOM 5917 C CA . SER B 1 195 ? 31.172 13.172 -14.43 1 77.5 195 SER B CA 1
ATOM 5918 C C . SER B 1 195 ? 29.656 13.32 -14.352 1 77.5 195 SER B C 1
ATOM 5920 O O . SER B 1 195 ? 28.922 12.695 -15.109 1 77.5 195 SER B O 1
ATOM 5922 N N . ALA B 1 196 ? 29.141 14.102 -13.422 1 82.31 196 ALA B N 1
ATOM 5923 C CA . ALA B 1 196 ? 27.703 14.195 -13.227 1 82.31 196 ALA B CA 1
ATOM 5924 C C . ALA B 1 196 ? 27.172 15.539 -13.703 1 82.31 196 ALA B C 1
ATOM 5926 O O . ALA B 1 196 ? 27.844 16.562 -13.57 1 82.31 196 ALA B O 1
ATOM 5927 N N . VAL B 1 197 ? 26.016 15.469 -14.336 1 82.44 197 VAL B N 1
ATOM 5928 C CA . VAL B 1 197 ? 25.281 16.672 -14.688 1 82.44 197 VAL B CA 1
ATOM 5929 C C . VAL B 1 197 ? 24.547 17.203 -13.461 1 82.44 197 VAL B C 1
ATOM 5931 O O . VAL B 1 197 ? 23.922 16.438 -12.727 1 82.44 197 VAL B O 1
ATOM 5934 N N . GLN B 1 198 ? 24.688 18.422 -13.164 1 83.12 198 GLN B N 1
ATOM 5935 C CA . GLN B 1 198 ? 24.047 19.047 -12.008 1 83.12 198 GLN B CA 1
ATOM 5936 C C . GLN B 1 198 ? 23.094 20.156 -12.438 1 83.12 198 GLN B C 1
ATOM 5938 O O . GLN B 1 198 ? 23.391 20.906 -13.375 1 83.12 198 GLN B O 1
ATOM 5943 N N . VAL B 1 199 ? 21.969 20.125 -11.812 1 78.88 199 VAL B N 1
ATOM 5944 C CA . VAL B 1 199 ? 20.969 21.188 -12.016 1 78.88 199 VAL B CA 1
ATOM 5945 C C . VAL B 1 199 ? 20.812 21.984 -10.727 1 78.88 199 VAL B C 1
ATOM 5947 O O . VAL B 1 199 ? 20.609 21.422 -9.648 1 78.88 199 VAL B O 1
ATOM 5950 N N . THR B 1 200 ? 20.922 23.234 -10.797 1 81.56 200 THR B N 1
ATOM 5951 C CA . THR B 1 200 ? 20.75 24.109 -9.641 1 81.56 200 THR B CA 1
ATOM 5952 C C . THR B 1 200 ? 19.344 24.703 -9.594 1 81.56 200 THR B C 1
ATOM 5954 O O . THR B 1 200 ? 18.938 25.422 -10.508 1 81.56 200 THR B O 1
ATOM 5957 N N . PRO B 1 201 ? 18.625 24.469 -8.547 1 79.69 201 PRO B N 1
ATOM 5958 C CA . PRO B 1 201 ? 17.281 25.031 -8.422 1 79.69 201 PRO B CA 1
ATOM 5959 C C . PRO B 1 201 ? 17.297 26.547 -8.234 1 79.69 201 PRO B C 1
ATOM 5961 O O . PRO B 1 201 ? 18.188 27.094 -7.566 1 79.69 201 PRO B O 1
ATOM 5964 N N . ALA B 1 202 ? 16.297 27.172 -8.836 1 78.62 202 ALA B N 1
ATOM 5965 C CA . ALA B 1 202 ? 16.188 28.625 -8.734 1 78.62 202 ALA B CA 1
ATOM 5966 C C . ALA B 1 202 ? 15.016 29.016 -7.832 1 78.62 202 ALA B C 1
ATOM 5968 O O . ALA B 1 202 ? 14.102 28.219 -7.609 1 78.62 202 ALA B O 1
ATOM 5969 N N . ARG B 1 203 ? 15.109 30.281 -7.234 1 83.88 203 ARG B N 1
ATOM 5970 C CA . ARG B 1 203 ? 14.031 30.859 -6.43 1 83.88 203 ARG B CA 1
ATOM 5971 C C . ARG B 1 203 ? 13.172 31.797 -7.258 1 83.88 203 ARG B C 1
ATOM 5973 O O . ARG B 1 203 ? 13.672 32.5 -8.148 1 83.88 203 ARG B O 1
ATOM 5980 N N . ARG B 1 204 ? 11.852 31.859 -6.961 1 83.94 204 ARG B N 1
ATOM 5981 C CA . ARG B 1 204 ? 10.914 32.781 -7.609 1 83.94 204 ARG B CA 1
ATOM 5982 C C . ARG B 1 204 ? 10.828 34.094 -6.855 1 83.94 204 ARG B C 1
ATOM 5984 O O . ARG B 1 204 ? 10.641 34.125 -5.637 1 83.94 204 ARG B O 1
ATOM 5991 N N . MET B 1 205 ? 10.977 35.188 -7.566 1 86.62 205 MET B N 1
ATOM 5992 C CA . MET B 1 205 ? 10.945 36.5 -6.977 1 86.62 205 MET B CA 1
ATOM 5993 C C . MET B 1 205 ? 10.047 37.438 -7.785 1 86.62 205 MET B C 1
ATOM 5995 O O . MET B 1 205 ? 9.664 37.125 -8.914 1 86.62 205 MET B O 1
ATOM 5999 N N . ILE B 1 206 ? 9.594 38.562 -7.168 1 86 206 ILE B N 1
ATOM 6000 C CA . ILE B 1 206 ? 8.852 39.594 -7.906 1 86 206 ILE B CA 1
ATOM 6001 C C . ILE B 1 206 ? 9.68 40.875 -8.016 1 86 206 ILE B C 1
ATOM 6003 O O . ILE B 1 206 ? 10.672 41.031 -7.305 1 86 206 ILE B O 1
ATOM 6007 N N . GLY B 1 207 ? 9.227 41.75 -8.922 1 86.88 207 GLY B N 1
ATOM 6008 C CA . GLY B 1 207 ? 9.969 43 -9.148 1 86.88 207 GLY B CA 1
ATOM 6009 C C . GLY B 1 207 ? 9.883 43.969 -7.992 1 86.88 207 GLY B C 1
ATOM 6010 O O . GLY B 1 207 ? 8.93 43.938 -7.215 1 86.88 207 GLY B O 1
ATOM 6011 N N . GLY B 1 208 ? 10.852 44.844 -7.914 1 88.25 208 GLY B N 1
ATOM 6012 C CA . GLY B 1 208 ? 10.914 45.844 -6.855 1 88.25 208 GLY B CA 1
ATOM 6013 C C . GLY B 1 208 ? 9.719 46.781 -6.836 1 88.25 208 GLY B C 1
ATOM 6014 O O . GLY B 1 208 ? 9.219 47.156 -5.766 1 88.25 208 GLY B O 1
ATOM 6015 N N . ALA B 1 209 ? 9.203 47.125 -7.957 1 91 209 ALA B N 1
ATOM 6016 C CA . ALA B 1 209 ? 8.047 48.031 -8.047 1 91 209 ALA B CA 1
ATOM 6017 C C . ALA B 1 209 ? 6.789 47.344 -7.508 1 91 209 ALA B C 1
ATOM 6019 O O . ALA B 1 209 ? 5.984 47.969 -6.82 1 91 209 ALA B O 1
ATOM 6020 N N . GLU B 1 210 ? 6.652 46.156 -7.895 1 91.69 210 GLU B N 1
ATOM 6021 C CA . GLU B 1 210 ? 5.504 45.375 -7.418 1 91.69 210 GLU B CA 1
ATOM 6022 C C . GLU B 1 210 ? 5.543 45.219 -5.902 1 91.69 210 GLU B C 1
ATOM 6024 O O . GLU B 1 210 ? 4.516 45.344 -5.23 1 91.69 210 GLU B O 1
ATOM 6029 N N . LEU B 1 211 ? 6.695 44.969 -5.418 1 94.19 211 LEU B N 1
ATOM 6030 C CA . LEU B 1 211 ? 6.875 44.812 -3.98 1 94.19 211 LEU B CA 1
ATOM 6031 C C . LEU B 1 211 ? 6.598 46.125 -3.252 1 94.19 211 LEU B C 1
ATOM 6033 O O . LEU B 1 211 ? 5.984 46.125 -2.184 1 94.19 211 LEU B O 1
ATOM 6037 N N . ALA B 1 212 ? 7.027 47.156 -3.842 1 92.44 212 ALA B N 1
ATOM 6038 C CA . ALA B 1 212 ? 6.805 48.469 -3.246 1 92.44 212 ALA B CA 1
ATOM 6039 C C . ALA B 1 212 ? 5.316 48.812 -3.203 1 92.44 212 ALA B C 1
ATOM 6041 O O . ALA B 1 212 ? 4.828 49.375 -2.223 1 92.44 212 ALA B O 1
ATOM 6042 N N . MET B 1 213 ? 4.676 48.5 -4.207 1 93.5 213 MET B N 1
ATOM 6043 C CA . MET B 1 213 ? 3.234 48.75 -4.27 1 93.5 213 MET B CA 1
ATOM 6044 C C . MET B 1 213 ? 2.506 47.906 -3.219 1 93.5 213 MET B C 1
ATOM 6046 O O . MET B 1 213 ? 1.563 48.406 -2.586 1 93.5 213 MET B O 1
ATOM 6050 N N . LEU B 1 214 ? 2.957 46.719 -3.09 1 94.81 214 LEU B N 1
ATOM 6051 C CA . LEU B 1 214 ? 2.367 45.844 -2.078 1 94.81 214 LEU B CA 1
ATOM 6052 C C . LEU B 1 214 ? 2.613 46.375 -0.678 1 94.81 214 LEU B C 1
ATOM 6054 O O . LEU B 1 214 ? 1.699 46.406 0.149 1 94.81 214 LEU B O 1
ATOM 6058 N N . ALA B 1 215 ? 3.791 46.844 -0.448 1 94.75 215 ALA B N 1
ATOM 6059 C CA . ALA B 1 215 ? 4.145 47.406 0.85 1 94.75 215 ALA B CA 1
ATOM 6060 C C . ALA B 1 215 ? 3.277 48.625 1.166 1 94.75 215 ALA B C 1
ATOM 6062 O O . ALA B 1 215 ? 2.764 48.75 2.279 1 94.75 215 ALA B O 1
ATOM 6063 N N . THR B 1 216 ? 3.131 49.438 0.198 1 92.25 216 THR B N 1
ATOM 6064 C CA . THR B 1 216 ? 2.332 50.656 0.36 1 92.25 216 THR B CA 1
ATOM 6065 C C . THR B 1 216 ? 0.873 50.312 0.638 1 92.25 216 THR B C 1
ATOM 6067 O O . THR B 1 216 ? 0.227 50.938 1.478 1 92.25 216 THR B O 1
ATOM 6070 N N . SER B 1 217 ? 0.466 49.344 -0.046 1 93.44 217 SER B N 1
ATOM 6071 C CA . SER B 1 217 ? -0.922 48.938 0.116 1 93.44 217 SER B CA 1
ATOM 6072 C C . SER B 1 217 ? -1.154 48.312 1.491 1 93.44 217 SER B C 1
ATOM 6074 O O . SER B 1 217 ? -2.17 48.594 2.137 1 93.44 217 SER B O 1
ATOM 6076 N N . LEU B 1 218 ? -0.251 47.531 2 1 94.12 218 LEU B N 1
ATOM 6077 C CA . LEU B 1 218 ? -0.418 46.812 3.254 1 94.12 218 LEU B CA 1
ATOM 6078 C C . LEU B 1 218 ? -0.374 47.75 4.445 1 94.12 218 LEU B C 1
ATOM 6080 O O . LEU B 1 218 ? -1.01 47.5 5.469 1 94.12 218 LEU B O 1
ATOM 6084 N N . VAL B 1 219 ? 0.283 48.844 4.285 1 88.69 219 VAL B N 1
ATOM 6085 C CA . VAL B 1 219 ? 0.418 49.812 5.355 1 88.69 219 VAL B CA 1
ATOM 6086 C C . VAL B 1 219 ? -0.94 50.438 5.652 1 88.69 219 VAL B C 1
ATOM 6088 O O . VAL B 1 219 ? -1.191 50.906 6.77 1 88.69 219 VAL B O 1
ATOM 6091 N N . GLU B 1 220 ? -1.735 50.406 4.676 1 89.44 220 GLU B N 1
ATOM 6092 C CA . GLU B 1 220 ? -3.043 51.031 4.805 1 89.44 220 GLU B CA 1
ATOM 6093 C C . GLU B 1 220 ? -3.984 50.188 5.66 1 89.44 220 GLU B C 1
ATOM 6095 O O . GLU B 1 220 ? -4.98 50.719 6.184 1 89.44 220 GLU B O 1
ATOM 6100 N N . TYR B 1 221 ? -3.652 48.969 5.781 1 92.25 221 TYR B N 1
ATOM 6101 C CA . TYR B 1 221 ? -4.523 48.094 6.539 1 92.25 221 TYR B CA 1
ATOM 6102 C C . TYR B 1 221 ? -4.102 48.031 8 1 92.25 221 TYR B C 1
ATOM 6104 O O . TYR B 1 221 ? -2.932 47.781 8.305 1 92.25 221 TYR B O 1
ATOM 6112 N N . ARG B 1 222 ? -5.062 48.25 8.883 1 90.06 222 ARG B N 1
ATOM 6113 C CA . ARG B 1 222 ? -4.777 48.219 10.312 1 90.06 222 ARG B CA 1
ATOM 6114 C C . ARG B 1 222 ? -5.215 46.875 10.922 1 90.06 222 ARG B C 1
ATOM 6116 O O . ARG B 1 222 ? -4.727 46.469 11.984 1 90.06 222 ARG B O 1
ATOM 6123 N N . ARG B 1 223 ? -6.133 46.188 10.281 1 96.38 223 ARG B N 1
ATOM 6124 C CA . ARG B 1 223 ? -6.648 44.938 10.781 1 96.38 223 ARG B CA 1
ATOM 6125 C C . ARG B 1 223 ? -6.188 43.75 9.914 1 96.38 223 ARG B C 1
ATOM 6127 O O . ARG B 1 223 ? -6.98 43.188 9.156 1 96.38 223 ARG B O 1
ATOM 6134 N N . GLY B 1 224 ? -4.906 43.438 10.117 1 97.12 224 GLY B N 1
ATOM 6135 C CA . GLY B 1 224 ? -4.328 42.375 9.312 1 97.12 224 GLY B CA 1
ATOM 6136 C C . GLY B 1 224 ? -3.945 41.156 10.133 1 97.12 224 GLY B C 1
ATOM 6137 O O . GLY B 1 224 ? -3.848 41.219 11.359 1 97.12 224 GLY B O 1
ATOM 6138 N N . LEU B 1 225 ? -3.812 40.031 9.492 1 98.25 225 LEU B N 1
ATOM 6139 C CA . LEU B 1 225 ? -3.363 38.75 10.07 1 98.25 225 LEU B CA 1
ATOM 6140 C C . LEU B 1 225 ? -2.299 38.125 9.188 1 98.25 225 LEU B C 1
ATOM 6142 O O . LEU B 1 225 ? -2.305 38.281 7.969 1 98.25 225 LEU B O 1
ATOM 6146 N N . ILE B 1 226 ? -1.386 37.469 9.773 1 98.62 226 ILE B N 1
ATOM 6147 C CA . ILE B 1 226 ? -0.497 36.5 9.102 1 98.62 226 ILE B CA 1
ATOM 6148 C C . ILE B 1 226 ? -0.835 35.094 9.523 1 98.62 226 ILE B C 1
ATOM 6150 O O . ILE B 1 226 ? -0.958 34.812 10.719 1 98.62 226 ILE B O 1
ATOM 6154 N N . ILE B 1 227 ? -1.093 34.219 8.578 1 98.62 227 ILE B N 1
ATOM 6155 C CA . ILE B 1 227 ? -1.37 32.812 8.859 1 98.62 227 ILE B CA 1
ATOM 6156 C C . ILE B 1 227 ? -0.22 31.938 8.352 1 98.62 227 ILE B C 1
ATOM 6158 O O . ILE B 1 227 ? 0.181 32.062 7.188 1 98.62 227 ILE B O 1
ATOM 6162 N N . ALA B 1 228 ? 0.344 31.172 9.242 1 98.56 228 ALA B N 1
ATOM 6163 C CA . ALA B 1 228 ? 1.359 30.188 8.898 1 98.56 228 ALA B CA 1
ATOM 6164 C C . ALA B 1 228 ? 0.812 28.766 9.039 1 98.56 228 ALA B C 1
ATOM 6166 O O . ALA B 1 228 ? 0.714 28.234 10.148 1 98.56 228 ALA B O 1
ATOM 6167 N N . GLY B 1 229 ? 0.493 28.125 7.902 1 97.62 229 GLY B N 1
ATOM 6168 C CA . GLY B 1 229 ? -0.012 26.766 7.898 1 97.62 229 GLY B CA 1
ATOM 6169 C C . GLY B 1 229 ? 1.088 25.719 7.871 1 97.62 229 GLY B C 1
ATOM 6170 O O . GLY B 1 229 ? 2.268 26.047 7.996 1 97.62 229 GLY B O 1
ATOM 6171 N N . PRO B 1 230 ? 0.697 24.484 7.742 1 96.5 230 PRO B N 1
ATOM 6172 C CA . PRO B 1 230 ? 1.684 23.406 7.652 1 96.5 230 PRO B CA 1
ATOM 6173 C C . PRO B 1 230 ? 2.625 23.562 6.461 1 96.5 230 PRO B C 1
ATOM 6175 O O . PRO B 1 230 ? 2.248 24.156 5.445 1 96.5 230 PRO B O 1
ATOM 6178 N N . ASP B 1 231 ? 3.865 23.062 6.637 1 91.62 231 ASP B N 1
ATOM 6179 C CA . ASP B 1 231 ? 4.836 22.859 5.566 1 91.62 231 ASP B CA 1
ATOM 6180 C C . ASP B 1 231 ? 5.359 24.203 5.051 1 91.62 231 ASP B C 1
ATOM 6182 O O . ASP B 1 231 ? 5.57 24.359 3.846 1 91.62 231 ASP B O 1
ATOM 6186 N N . CYS B 1 232 ? 5.438 25.203 5.922 1 94.38 232 CYS B N 1
ATOM 6187 C CA . CYS B 1 232 ? 6.254 26.359 5.586 1 94.38 232 CYS B CA 1
ATOM 6188 C C . CYS B 1 232 ? 7.715 25.969 5.402 1 94.38 232 CYS B C 1
ATOM 6190 O O . CYS B 1 232 ? 8.164 24.953 5.949 1 94.38 232 CYS B O 1
ATOM 6192 N N . PRO B 1 233 ? 8.406 26.734 4.566 1 92.25 233 PRO B N 1
ATOM 6193 C CA . PRO B 1 233 ? 9.828 26.406 4.445 1 92.25 233 PRO B CA 1
ATOM 6194 C C . PRO B 1 233 ? 10.57 26.5 5.781 1 92.25 233 PRO B C 1
ATOM 6196 O O . PRO B 1 233 ? 10.188 27.281 6.652 1 92.25 233 PRO B O 1
ATOM 6199 N N . PRO B 1 234 ? 11.586 25.719 5.887 1 90.75 234 PRO B N 1
ATOM 6200 C CA . PRO B 1 234 ? 12.352 25.734 7.137 1 90.75 234 PRO B CA 1
ATOM 6201 C C . PRO B 1 234 ? 12.922 27.109 7.469 1 90.75 234 PRO B C 1
ATOM 6203 O O . PRO B 1 234 ? 13.273 27.875 6.566 1 90.75 234 PRO B O 1
ATOM 6206 N N . ASP B 1 235 ? 12.977 27.531 8.727 1 92.5 235 ASP B N 1
ATOM 6207 C CA . ASP B 1 235 ? 13.625 28.734 9.258 1 92.5 235 ASP B CA 1
ATOM 6208 C C . ASP B 1 235 ? 12.844 29.984 8.875 1 92.5 235 ASP B C 1
ATOM 6210 O O . ASP B 1 235 ? 13.406 31.078 8.852 1 92.5 235 ASP B O 1
ATOM 6214 N N . LEU B 1 236 ? 11.625 29.797 8.523 1 97.12 236 LEU B N 1
ATOM 6215 C CA . LEU B 1 236 ? 10.797 30.938 8.172 1 97.12 236 LEU B CA 1
ATOM 6216 C C . LEU B 1 236 ? 10.383 31.703 9.422 1 97.12 236 LEU B C 1
ATOM 6218 O O . LEU B 1 236 ? 10.039 32.906 9.352 1 97.12 236 LEU B O 1
ATOM 6222 N N . GLY B 1 237 ? 10.383 31.109 10.586 1 97.38 237 GLY B N 1
ATOM 6223 C CA . GLY B 1 237 ? 9.875 31.641 11.844 1 97.38 237 GLY B CA 1
ATOM 6224 C C . GLY B 1 237 ? 10.414 33 12.18 1 97.38 237 GLY B C 1
ATOM 6225 O O . GLY B 1 237 ? 9.648 33.969 12.305 1 97.38 237 GLY B O 1
ATOM 6226 N N . PRO B 1 238 ? 11.734 33.188 12.258 1 97.88 238 PRO B N 1
ATOM 6227 C CA . PRO B 1 238 ? 12.32 34.469 12.586 1 97.88 238 PRO B CA 1
ATOM 6228 C C . PRO B 1 238 ? 11.961 35.562 11.578 1 97.88 238 PRO B C 1
ATOM 6230 O O . PRO B 1 238 ? 11.727 36.719 11.953 1 97.88 238 PRO B O 1
ATOM 6233 N N . LEU B 1 239 ? 11.891 35.219 10.32 1 98 239 LEU B N 1
ATOM 6234 C CA . LEU B 1 239 ? 11.586 36.188 9.266 1 98 239 LEU B CA 1
ATOM 6235 C C . LEU B 1 239 ? 10.133 36.625 9.352 1 98 239 LEU B C 1
ATOM 6237 O O . LEU B 1 239 ? 9.836 37.812 9.188 1 98 239 LEU B O 1
ATOM 6241 N N . LEU B 1 240 ? 9.25 35.719 9.633 1 98.12 240 LEU B N 1
ATOM 6242 C CA . LEU B 1 240 ? 7.832 36.031 9.758 1 98.12 240 LEU B CA 1
ATOM 6243 C C . LEU B 1 240 ? 7.582 36.906 10.984 1 98.12 240 LEU B C 1
ATOM 6245 O O . LEU B 1 240 ? 6.715 37.781 10.969 1 98.12 240 LEU B O 1
ATOM 6249 N N . THR B 1 241 ? 8.289 36.594 12.062 1 97.69 241 THR B N 1
ATOM 6250 C CA . THR B 1 241 ? 8.172 37.375 13.281 1 97.69 241 THR B CA 1
ATOM 6251 C C . THR B 1 241 ? 8.594 38.844 13.016 1 97.69 241 THR B C 1
ATOM 6253 O O . THR B 1 241 ? 7.91 39.781 13.445 1 97.69 241 THR B O 1
ATOM 6256 N N . THR B 1 242 ? 9.68 39 12.281 1 96.94 242 THR B N 1
ATOM 6257 C CA . THR B 1 242 ? 10.141 40.312 11.906 1 96.94 242 THR B CA 1
ATOM 6258 C C . THR B 1 242 ? 9.094 41.031 11.078 1 96.94 242 THR B C 1
ATOM 6260 O O . THR B 1 242 ? 8.789 42.219 11.328 1 96.94 242 THR B O 1
ATOM 6263 N N . LEU B 1 243 ? 8.578 40.375 10.117 1 97 243 LEU B N 1
ATOM 6264 C CA . LEU B 1 243 ? 7.559 40.969 9.25 1 97 243 LEU B CA 1
ATOM 6265 C C . LEU B 1 243 ? 6.316 41.344 10.047 1 97 243 LEU B C 1
ATOM 6267 O O . LEU B 1 243 ? 5.723 42.406 9.82 1 97 243 LEU B O 1
ATOM 6271 N N . ALA B 1 244 ? 5.91 40.469 10.953 1 96.88 244 ALA B N 1
ATOM 6272 C CA . ALA B 1 244 ? 4.75 40.719 11.805 1 96.88 244 ALA B CA 1
ATOM 6273 C C . ALA B 1 244 ? 4.922 42 12.625 1 96.88 244 ALA B C 1
ATOM 6275 O O . ALA B 1 244 ? 3.982 42.781 12.766 1 96.88 244 ALA B O 1
ATOM 6276 N N . HIS B 1 245 ? 6.086 42.188 13.156 1 95.19 245 HIS B N 1
ATOM 6277 C CA . HIS B 1 245 ? 6.367 43.375 13.945 1 95.19 245 HIS B CA 1
ATOM 6278 C C . HIS B 1 245 ? 6.301 44.656 13.086 1 95.19 245 HIS B C 1
ATOM 6280 O O . HIS B 1 245 ? 5.812 45.688 13.531 1 95.19 245 HIS B O 1
ATOM 6286 N N . ARG B 1 246 ? 6.816 44.5 11.852 1 93.94 246 ARG B N 1
ATOM 6287 C CA . ARG B 1 246 ? 6.77 45.656 10.938 1 93.94 246 ARG B CA 1
ATOM 6288 C C . ARG B 1 246 ? 5.328 46.031 10.609 1 93.94 246 ARG B C 1
ATOM 6290 O O . ARG B 1 246 ? 4.992 47.219 10.531 1 93.94 246 ARG B O 1
ATOM 6297 N N . LEU B 1 247 ? 4.496 45.062 10.477 1 94.62 247 LEU B N 1
ATOM 6298 C CA . LEU B 1 247 ? 3.125 45.281 10.031 1 94.62 247 LEU B CA 1
ATOM 6299 C C . LEU B 1 247 ? 2.191 45.469 11.227 1 94.62 247 LEU B C 1
ATOM 6301 O O . LEU B 1 247 ? 1.072 45.969 11.07 1 94.62 247 LEU B O 1
ATOM 6305 N N . ARG B 1 248 ? 2.652 44.969 12.414 1 94.81 248 ARG B N 1
ATOM 6306 C CA . ARG B 1 248 ? 1.845 44.906 13.625 1 94.81 248 ARG B CA 1
ATOM 6307 C C . ARG B 1 248 ? 0.651 43.969 13.445 1 94.81 248 ARG B C 1
ATOM 6309 O O . ARG B 1 248 ? -0.474 44.312 13.812 1 94.81 248 ARG B O 1
ATOM 6316 N N . TYR B 1 249 ? 0.871 42.906 12.758 1 96.88 249 TYR B N 1
ATOM 6317 C CA . TYR B 1 249 ? -0.117 41.875 12.547 1 96.88 249 TYR B CA 1
ATOM 6318 C C . TYR B 1 249 ? 0.183 40.656 13.422 1 96.88 249 TYR B C 1
ATOM 6320 O O . TYR B 1 249 ? 1.337 40.219 13.539 1 96.88 249 TYR B O 1
ATOM 6328 N N . PRO B 1 250 ? -0.776 40.094 14.18 1 98 250 PRO B N 1
ATOM 6329 C CA . PRO B 1 250 ? -0.533 38.781 14.844 1 98 250 PRO B CA 1
ATOM 6330 C C . PRO B 1 250 ? -0.3 37.656 13.852 1 98 250 PRO B C 1
ATOM 6332 O O . PRO B 1 250 ? -0.756 37.719 12.711 1 98 250 PRO B O 1
ATOM 6335 N N . ILE B 1 251 ? 0.444 36.656 14.266 1 98.75 251 ILE B N 1
ATOM 6336 C CA . ILE B 1 251 ? 0.704 35.438 13.484 1 98.75 251 ILE B CA 1
ATOM 6337 C C . ILE B 1 251 ? -0.11 34.281 14.047 1 98.75 251 ILE B C 1
ATOM 6339 O O . ILE B 1 251 ? 0.081 33.875 15.195 1 98.75 251 ILE B O 1
ATOM 6343 N N . LEU B 1 252 ? -1.08 33.75 13.32 1 98.81 252 LEU B N 1
ATOM 6344 C CA . LEU B 1 252 ? -1.702 32.469 13.641 1 98.81 252 LEU B CA 1
ATOM 6345 C C . LEU B 1 252 ? -0.879 31.297 13.086 1 98.81 252 LEU B C 1
ATOM 6347 O O . LEU B 1 252 ? -0.915 31.031 11.883 1 98.81 252 LEU B O 1
ATOM 6351 N N . ALA B 1 253 ? -0.193 30.609 13.961 1 98.75 253 ALA B N 1
ATOM 6352 C CA . ALA B 1 253 ? 0.81 29.625 13.539 1 98.75 253 ALA B CA 1
ATOM 6353 C C . ALA B 1 253 ? 0.35 28.203 13.836 1 98.75 253 ALA B C 1
ATOM 6355 O O . ALA B 1 253 ? 0.228 27.812 15 1 98.75 253 ALA B O 1
ATOM 6356 N N . ASP B 1 254 ? 0.112 27.438 12.797 1 98.62 254 ASP B N 1
ATOM 6357 C CA . ASP B 1 254 ? -0.137 26.016 12.922 1 98.62 254 ASP B CA 1
ATOM 6358 C C . ASP B 1 254 ? 1.05 25.297 13.57 1 98.62 254 ASP B C 1
ATOM 6360 O O . ASP B 1 254 ? 2.201 25.688 13.359 1 98.62 254 ASP B O 1
ATOM 6364 N N . PRO B 1 255 ? 0.742 24.25 14.383 1 98.19 255 PRO B N 1
ATOM 6365 C CA . PRO B 1 255 ? 1.87 23.562 15.031 1 98.19 255 PRO B CA 1
ATOM 6366 C C . PRO B 1 255 ? 2.852 22.969 14.023 1 98.19 255 PRO B C 1
ATOM 6368 O O . PRO B 1 255 ? 4.023 22.75 14.352 1 98.19 255 PRO B O 1
ATOM 6371 N N . LEU B 1 256 ? 2.453 22.672 12.844 1 97.94 256 LEU B N 1
ATOM 6372 C CA . LEU B 1 256 ? 3.291 22.062 11.82 1 97.94 256 LEU B CA 1
ATOM 6373 C C . LEU B 1 256 ? 3.9 23.109 10.906 1 97.94 256 LEU B C 1
ATOM 6375 O O . LEU B 1 256 ? 4.484 22.781 9.875 1 97.94 256 LEU B O 1
ATOM 6379 N N . SER B 1 257 ? 3.822 24.406 11.242 1 97.75 257 SER B N 1
ATOM 6380 C CA . SER B 1 257 ? 4.254 25.516 10.375 1 97.75 257 SER B CA 1
ATOM 6381 C C . SER B 1 257 ? 5.762 25.719 10.477 1 97.75 257 SER B C 1
ATOM 6383 O O . SER B 1 257 ? 6.363 26.328 9.586 1 97.75 257 SER B O 1
ATOM 6385 N N . GLY B 1 258 ? 6.344 25.281 11.602 1 96.06 258 GLY B N 1
ATOM 6386 C CA . GLY B 1 258 ? 7.723 25.625 11.891 1 96.06 258 GLY B CA 1
ATOM 6387 C C . GLY B 1 258 ? 7.879 27.031 12.453 1 96.06 258 GLY B C 1
ATOM 6388 O O . GLY B 1 258 ? 9 27.469 12.719 1 96.06 258 GLY B O 1
ATOM 6389 N N . VAL B 1 259 ? 6.809 27.688 12.719 1 98.06 259 VAL B N 1
ATOM 6390 C CA . VAL B 1 259 ? 6.832 29.094 13.141 1 98.06 259 VAL B CA 1
ATOM 6391 C C . VAL B 1 259 ? 6.43 29.188 14.609 1 98.06 259 VAL B C 1
ATOM 6393 O O . VAL B 1 259 ? 6.816 30.141 15.297 1 98.06 259 VAL B O 1
ATOM 6396 N N . ARG B 1 260 ? 5.809 28.203 15.148 1 98.19 260 ARG B N 1
ATOM 6397 C CA . ARG B 1 260 ? 5.145 28.281 16.453 1 98.19 260 ARG B CA 1
ATOM 6398 C C . ARG B 1 260 ? 6.137 28.031 17.578 1 98.19 260 ARG B C 1
ATOM 6400 O O . ARG B 1 260 ? 5.82 28.25 18.75 1 98.19 260 ARG B O 1
ATOM 6407 N N . TYR B 1 261 ? 7.27 27.438 17.234 1 97.81 261 TYR B N 1
ATOM 6408 C CA . TYR B 1 261 ? 8.195 27 18.266 1 97.81 261 TYR B CA 1
ATOM 6409 C C . TYR B 1 261 ? 9.609 27.484 17.984 1 97.81 261 TYR B C 1
ATOM 6411 O O . TYR B 1 261 ? 10.117 27.312 16.875 1 97.81 261 TYR B O 1
ATOM 6419 N N . GLY B 1 262 ? 10.312 28.047 18.984 1 97.31 262 GLY B N 1
ATOM 6420 C CA . GLY B 1 262 ? 11.695 28.469 18.844 1 97.31 262 GLY B CA 1
ATOM 6421 C C . GLY B 1 262 ? 11.969 29.812 19.484 1 97.31 262 GLY B C 1
ATOM 6422 O O . GLY B 1 262 ? 11.055 30.453 20.016 1 97.31 262 GLY B O 1
ATOM 6423 N N . PRO B 1 263 ? 13.156 30.297 19.453 1 97.19 263 PRO B N 1
ATOM 6424 C CA . PRO B 1 263 ? 13.555 31.531 20.141 1 97.19 263 PRO B CA 1
ATOM 6425 C C . PRO B 1 263 ? 12.914 32.781 19.531 1 97.19 263 PRO B C 1
ATOM 6427 O O . PRO B 1 263 ? 12.828 33.812 20.188 1 97.19 263 PRO B O 1
ATOM 6430 N N . HIS B 1 264 ? 12.422 32.594 18.312 1 97.38 264 HIS B N 1
ATOM 6431 C CA . HIS B 1 264 ? 11.82 33.75 17.625 1 97.38 264 HIS B CA 1
ATOM 6432 C C . HIS B 1 264 ? 10.414 34.031 18.141 1 97.38 264 HIS B C 1
ATOM 6434 O O . HIS B 1 264 ? 9.844 35.094 17.875 1 97.38 264 HIS B O 1
ATOM 6440 N N . VAL B 1 265 ? 9.867 33.125 18.875 1 97.75 265 VAL B N 1
ATOM 6441 C CA . VAL B 1 265 ? 8.469 33.188 19.297 1 97.75 265 VAL B CA 1
ATOM 6442 C C . VAL B 1 265 ? 8.305 34.281 20.344 1 97.75 265 VAL B C 1
ATOM 6444 O O . VAL B 1 265 ? 9.078 34.344 21.297 1 97.75 265 VAL B O 1
ATOM 6447 N N . ASP B 1 266 ? 7.348 35.188 20.141 1 96.88 266 ASP B N 1
ATOM 6448 C CA . ASP B 1 266 ? 6.977 36.188 21.125 1 96.88 266 ASP B CA 1
ATOM 6449 C C . ASP B 1 266 ? 5.457 36.375 21.188 1 96.88 266 ASP B C 1
ATOM 6451 O O . ASP B 1 266 ? 4.711 35.438 20.859 1 96.88 266 ASP B O 1
ATOM 6455 N N . GLU B 1 267 ? 5.008 37.469 21.688 1 96 267 GLU B N 1
ATOM 6456 C CA . GLU B 1 267 ? 3.588 37.688 21.953 1 96 267 GLU B CA 1
ATOM 6457 C C . GLU B 1 267 ? 2.779 37.75 20.672 1 96 267 GLU B C 1
ATOM 6459 O O . GLU B 1 267 ? 1.556 37.594 20.688 1 96 267 GLU B O 1
ATOM 6464 N N . TYR B 1 268 ? 3.445 37.938 19.469 1 97 268 TYR B N 1
ATOM 6465 C CA . TYR B 1 268 ? 2.746 38.062 18.188 1 97 268 TYR B CA 1
ATOM 6466 C C . TYR B 1 268 ? 2.359 36.688 17.672 1 97 268 TYR B C 1
ATOM 6468 O O . TYR B 1 268 ? 1.537 36.562 16.75 1 97 268 TYR B O 1
ATOM 6476 N N . THR B 1 269 ? 2.996 35.625 18.219 1 98.44 269 THR B N 1
ATOM 6477 C CA . THR B 1 269 ? 2.736 34.25 17.75 1 98.44 269 THR B CA 1
ATOM 6478 C C . THR B 1 269 ? 1.593 33.625 18.531 1 98.44 269 THR B C 1
ATOM 6480 O O . THR B 1 269 ? 1.709 33.375 19.734 1 98.44 269 THR B O 1
ATOM 6483 N N . LEU B 1 270 ? 0.494 33.312 17.875 1 98.69 270 LEU B N 1
ATOM 6484 C CA . LEU B 1 270 ? -0.7 32.75 18.5 1 98.69 270 LEU B CA 1
ATOM 6485 C C . LEU B 1 270 ? -0.877 31.281 18.141 1 98.69 270 LEU B C 1
ATOM 6487 O O . LEU B 1 270 ? -0.644 30.891 17 1 98.69 270 LEU B O 1
ATOM 6491 N N . GLY B 1 271 ? -1.252 30.484 19.125 1 97.94 271 GLY B N 1
ATOM 6492 C CA . GLY B 1 271 ? -1.4 29.062 18.922 1 97.94 271 GLY B CA 1
ATOM 6493 C C . GLY B 1 271 ? -2.711 28.516 19.453 1 97.94 271 GLY B C 1
ATOM 6494 O O . GLY B 1 271 ? -3.023 27.328 19.266 1 97.94 271 GLY B O 1
ATOM 6495 N N . THR B 1 272 ? -3.568 29.312 20.062 1 97.62 272 THR B N 1
ATOM 6496 C CA . THR B 1 272 ? -4.809 28.812 20.641 1 97.62 272 THR B CA 1
ATOM 6497 C C . THR B 1 272 ? -6.016 29.312 19.859 1 97.62 272 THR B C 1
ATOM 6499 O O . THR B 1 272 ? -7.133 29.344 20.375 1 97.62 272 THR B O 1
ATOM 6502 N N . TYR B 1 273 ? -5.781 29.719 18.594 1 98.31 273 TYR B N 1
ATOM 6503 C CA . TYR B 1 273 ? -6.828 30.266 17.734 1 98.31 273 TYR B CA 1
ATOM 6504 C C . TYR B 1 273 ? -7.93 29.234 17.5 1 98.31 273 TYR B C 1
ATOM 6506 O O . TYR B 1 273 ? -9.094 29.594 17.297 1 98.31 273 TYR B O 1
ATOM 6514 N N . ASP B 1 274 ? -7.543 27.938 17.516 1 98.25 274 ASP B N 1
ATOM 6515 C CA . ASP B 1 274 ? -8.555 26.891 17.328 1 98.25 274 ASP B CA 1
ATOM 6516 C C . ASP B 1 274 ? -9.633 26.969 18.406 1 98.25 274 ASP B C 1
ATOM 6518 O O . ASP B 1 274 ? -10.789 26.641 18.156 1 98.25 274 ASP B O 1
ATOM 6522 N N . ALA B 1 275 ? -9.289 27.406 19.547 1 97.88 275 ALA B N 1
ATOM 6523 C CA . ALA B 1 275 ? -10.211 27.484 20.672 1 97.88 275 ALA B CA 1
ATOM 6524 C C . ALA B 1 275 ? -11.023 28.781 20.625 1 97.88 275 ALA B C 1
ATOM 6526 O O . ALA B 1 275 ? -12.25 28.734 20.625 1 97.88 275 ALA B O 1
ATOM 6527 N N . PHE B 1 276 ? -10.383 29.984 20.516 1 97.31 276 PHE B N 1
ATOM 6528 C CA . PHE B 1 276 ? -11.125 31.219 20.719 1 97.31 276 PHE B CA 1
ATOM 6529 C C . PHE B 1 276 ? -11.859 31.625 19.438 1 97.31 276 PHE B C 1
ATOM 6531 O O . PHE B 1 276 ? -12.805 32.406 19.5 1 97.31 276 PHE B O 1
ATOM 6538 N N . LEU B 1 277 ? -11.484 31.078 18.266 1 98.19 277 LEU B N 1
ATOM 6539 C CA . LEU B 1 277 ? -12.234 31.375 17.047 1 98.19 277 LEU B CA 1
ATOM 6540 C C . LEU B 1 277 ? -13.531 30.562 17 1 98.19 277 LEU B C 1
ATOM 6542 O O . LEU B 1 277 ? -14.336 30.719 16.078 1 98.19 277 LEU B O 1
ATOM 6546 N N . ARG B 1 278 ? -13.758 29.719 17.969 1 97.06 278 ARG B N 1
ATOM 6547 C CA . ARG B 1 278 ? -15.047 29.062 18.109 1 97.06 278 ARG B CA 1
ATOM 6548 C C . ARG B 1 278 ? -16.094 30 18.688 1 97.06 278 ARG B C 1
ATOM 6550 O O . ARG B 1 278 ? -17.297 29.734 18.594 1 97.06 278 ARG B O 1
ATOM 6557 N N . ASP B 1 279 ? -15.695 31.031 19.312 1 97.12 279 ASP B N 1
ATOM 6558 C CA . ASP B 1 279 ? -16.609 32.031 19.859 1 97.12 279 ASP B CA 1
ATOM 6559 C C . ASP B 1 279 ? -17.188 32.906 18.766 1 97.12 279 ASP B C 1
ATOM 6561 O O . ASP B 1 279 ? -16.469 33.688 18.156 1 97.12 279 ASP B O 1
ATOM 6565 N N . GLU B 1 280 ? -18.422 32.875 18.578 1 95.94 280 GLU B N 1
ATOM 6566 C CA . GLU B 1 280 ? -19.094 33.562 17.5 1 95.94 280 GLU B CA 1
ATOM 6567 C C . GLU B 1 280 ? -18.984 35.094 17.672 1 95.94 280 GLU B C 1
ATOM 6569 O O . GLU B 1 280 ? -18.906 35.844 16.688 1 95.94 280 GLU B O 1
ATOM 6574 N N . ARG B 1 281 ? -19.031 35.656 18.859 1 95.88 281 ARG B N 1
ATOM 6575 C CA . ARG B 1 281 ? -18.938 37.094 19.109 1 95.88 281 ARG B CA 1
ATOM 6576 C C . ARG B 1 281 ? -17.562 37.625 18.688 1 95.88 281 ARG B C 1
ATOM 6578 O O . ARG B 1 281 ? -17.469 38.688 18.062 1 95.88 281 ARG B O 1
ATOM 6585 N N . PHE B 1 282 ? -16.547 36.812 19.078 1 96.56 282 PHE B N 1
ATOM 6586 C CA . PHE B 1 282 ? -15.203 37.219 18.656 1 96.56 282 PHE B CA 1
ATOM 6587 C C . PHE B 1 282 ? -15.102 37.25 17.125 1 96.56 282 PHE B C 1
ATOM 6589 O O . PHE B 1 282 ? -14.617 38.219 16.547 1 96.56 282 PHE B O 1
ATOM 6596 N N . VAL B 1 283 ? -15.578 36.156 16.453 1 97.06 283 VAL B N 1
ATOM 6597 C CA . VAL B 1 283 ? -15.5 36 15.008 1 97.06 283 VAL B CA 1
ATOM 6598 C C . VAL B 1 283 ? -16.219 37.156 14.312 1 97.06 283 VAL B C 1
ATOM 6600 O O . VAL B 1 283 ? -15.719 37.719 13.336 1 97.06 283 VAL B O 1
ATOM 6603 N N . SER B 1 284 ? -17.391 37.5 14.805 1 95.69 284 SER B N 1
ATOM 6604 C CA . SER B 1 284 ? -18.203 38.531 14.18 1 95.69 284 SER B CA 1
ATOM 6605 C C . SER B 1 284 ? -17.625 39.906 14.414 1 95.69 284 SER B C 1
ATOM 6607 O O . SER B 1 284 ? -17.75 40.781 13.57 1 95.69 284 SER B O 1
ATOM 6609 N N . SER B 1 285 ? -16.938 40.125 15.516 1 95.31 285 SER B N 1
ATOM 6610 C CA . SER B 1 285 ? -16.453 41.438 15.914 1 95.31 285 SER B CA 1
ATOM 6611 C C . SER B 1 285 ? -15.086 41.719 15.305 1 95.31 285 SER B C 1
ATOM 6613 O O . SER B 1 285 ? -14.758 42.875 15.047 1 95.31 285 SER B O 1
ATOM 6615 N N . TYR B 1 286 ? -14.328 40.75 15.117 1 96.38 286 TYR B N 1
ATOM 6616 C CA . TYR B 1 286 ? -12.961 40.969 14.648 1 96.38 286 TYR B CA 1
ATOM 6617 C C . TYR B 1 286 ? -12.789 40.469 13.219 1 96.38 286 TYR B C 1
ATOM 6619 O O . TYR B 1 286 ? -12.148 39.438 12.977 1 96.38 286 TYR B O 1
ATOM 6627 N N . ALA B 1 287 ? -13.242 41.312 12.305 1 96.62 287 ALA B N 1
ATOM 6628 C CA . ALA B 1 287 ? -13.125 41.031 10.875 1 96.62 287 ALA B CA 1
ATOM 6629 C C . ALA B 1 287 ? -11.805 41.531 10.32 1 96.62 287 ALA B C 1
ATOM 6631 O O . ALA B 1 287 ? -11.484 42.719 10.453 1 96.62 287 ALA B O 1
ATOM 6632 N N . PRO B 1 288 ? -11.039 40.656 9.773 1 97.5 288 PRO B N 1
ATOM 6633 C CA . PRO B 1 288 ? -9.781 41.125 9.188 1 97.5 288 PRO B CA 1
ATOM 6634 C C . PRO B 1 288 ? -9.992 41.906 7.883 1 97.5 288 PRO B C 1
ATOM 6636 O O . PRO B 1 288 ? -10.969 41.656 7.168 1 97.5 288 PRO B O 1
ATOM 6639 N N . GLU B 1 289 ? -9.094 42.812 7.605 1 97.06 289 GLU B N 1
ATOM 6640 C CA . GLU B 1 289 ? -9.086 43.531 6.332 1 97.06 289 GLU B CA 1
ATOM 6641 C C . GLU B 1 289 ? -8.156 42.844 5.328 1 97.06 289 GLU B C 1
ATOM 6643 O O . GLU B 1 289 ? -8.406 42.875 4.121 1 97.06 289 GLU B O 1
ATOM 6648 N N . VAL B 1 290 ? -7.105 42.281 5.805 1 97.5 290 VAL B N 1
ATOM 6649 C CA . VAL B 1 290 ? -6.113 41.656 4.945 1 97.5 290 VAL B CA 1
ATOM 6650 C C . VAL B 1 290 ? -5.5 40.438 5.664 1 97.5 290 VAL B C 1
ATOM 6652 O O . VAL B 1 290 ? -5.324 40.469 6.887 1 97.5 290 VAL B O 1
ATOM 6655 N N . VAL B 1 291 ? -5.281 39.375 4.984 1 98.06 291 VAL B N 1
ATOM 6656 C CA . VAL B 1 291 ? -4.664 38.188 5.508 1 98.06 291 VAL B CA 1
ATOM 6657 C C . VAL B 1 291 ? -3.523 37.75 4.59 1 98.06 291 VAL B C 1
ATOM 6659 O O . VAL B 1 291 ? -3.727 37.531 3.393 1 98.06 291 VAL B O 1
ATOM 6662 N N . LEU B 1 292 ? -2.291 37.625 5.102 1 98 292 LEU B N 1
ATOM 6663 C CA . LEU B 1 292 ? -1.164 37 4.418 1 98 292 LEU B CA 1
ATOM 6664 C C . LEU B 1 292 ? -1.05 35.531 4.805 1 98 292 LEU B C 1
ATOM 6666 O O . LEU B 1 292 ? -0.927 35.188 5.984 1 98 292 LEU B O 1
ATOM 6670 N N . ARG B 1 293 ? -1.102 34.656 3.867 1 97.69 293 ARG B N 1
ATOM 6671 C CA . ARG B 1 293 ? -1.144 33.219 4.148 1 97.69 293 ARG B CA 1
ATOM 6672 C C . ARG B 1 293 ? 0.106 32.531 3.623 1 97.69 293 ARG B C 1
ATOM 6674 O O . ARG B 1 293 ? 0.458 32.656 2.449 1 97.69 293 ARG B O 1
ATOM 6681 N N . PHE B 1 294 ? 0.764 31.859 4.5 1 97.56 294 PHE B N 1
ATOM 6682 C CA . PHE B 1 294 ? 1.927 31.031 4.191 1 97.56 294 PHE B CA 1
ATOM 6683 C C . PHE B 1 294 ? 1.645 29.562 4.488 1 97.56 294 PHE B C 1
ATOM 6685 O O . PHE B 1 294 ? 0.914 29.25 5.43 1 97.56 294 PHE B O 1
ATOM 6692 N N . GLY B 1 295 ? 2.244 28.578 3.682 1 95.81 295 GLY B N 1
ATOM 6693 C CA . GLY B 1 295 ? 2.049 27.156 3.912 1 95.81 295 GLY B CA 1
ATOM 6694 C C . GLY B 1 295 ? 0.689 26.656 3.455 1 95.81 295 GLY B C 1
ATOM 6695 O O . GLY B 1 295 ? -0 27.328 2.691 1 95.81 295 GLY B O 1
ATOM 6696 N N . ALA B 1 296 ? 0.378 25.453 3.85 1 95.44 296 ALA B N 1
ATOM 6697 C CA . ALA B 1 296 ? -0.912 24.859 3.514 1 95.44 296 ALA B CA 1
ATOM 6698 C C . ALA B 1 296 ? -2.014 25.375 4.434 1 95.44 296 ALA B C 1
ATOM 6700 O O . ALA B 1 296 ? -1.738 26.094 5.398 1 95.44 296 ALA B O 1
ATOM 6701 N N . MET B 1 297 ? -3.246 25.062 4.023 1 95 297 MET B N 1
ATOM 6702 C CA . MET B 1 297 ? -4.363 25.422 4.887 1 95 297 MET B CA 1
ATOM 6703 C C . MET B 1 297 ? -4.184 24.844 6.289 1 95 297 MET B C 1
ATOM 6705 O O . MET B 1 297 ? -3.867 23.672 6.438 1 95 297 MET B O 1
ATOM 6709 N N . PRO B 1 298 ? -4.324 25.656 7.297 1 96.75 298 PRO B N 1
ATOM 6710 C CA . PRO B 1 298 ? -4.086 25.219 8.672 1 96.75 298 PRO B CA 1
ATOM 6711 C C . PRO B 1 298 ? -4.984 24.047 9.07 1 96.75 298 PRO B C 1
ATOM 6713 O O . PRO B 1 298 ? -6.082 23.891 8.531 1 96.75 298 PRO B O 1
ATOM 6716 N N . THR B 1 299 ? -4.602 23.25 10.047 1 97 299 THR B N 1
ATOM 6717 C CA . THR B 1 299 ? -5.289 22.094 10.602 1 97 299 THR B CA 1
ATOM 6718 C C . THR B 1 299 ? -6.633 22.5 11.203 1 97 299 THR B C 1
ATOM 6720 O O . THR B 1 299 ? -7.598 21.719 11.156 1 97 299 THR B O 1
ATOM 6723 N N . SER B 1 300 ? -6.812 23.688 11.688 1 97.88 300 SER B N 1
ATOM 6724 C CA . SER B 1 300 ? -7.938 24.172 12.477 1 97.88 300 SER B CA 1
ATOM 6725 C C . SER B 1 300 ? -9.164 24.422 11.602 1 97.88 300 SER B C 1
ATOM 6727 O O . SER B 1 300 ? -9.148 25.312 10.758 1 97.88 300 SER B O 1
ATOM 6729 N N . LYS B 1 301 ? -10.195 23.734 11.844 1 96.25 301 LYS B N 1
ATOM 6730 C CA . LYS B 1 301 ? -11.461 23.969 11.148 1 96.25 301 LYS B CA 1
ATOM 6731 C C . LYS B 1 301 ? -12.062 25.312 11.539 1 96.25 301 LYS B C 1
ATOM 6733 O O . LYS B 1 301 ? -12.547 26.047 10.68 1 96.25 301 LYS B O 1
ATOM 6738 N N . PRO B 1 302 ? -12.039 25.75 12.789 1 97.88 302 PRO B N 1
ATOM 6739 C CA . PRO B 1 302 ? -12.539 27.078 13.164 1 97.88 302 PRO B CA 1
ATOM 6740 C C . PRO B 1 302 ? -11.844 28.203 12.406 1 97.88 302 PRO B C 1
ATOM 6742 O O . PRO B 1 302 ? -12.484 29.188 12.047 1 97.88 302 PRO B O 1
ATOM 6745 N N . LEU B 1 303 ? -10.539 28.078 12.234 1 98.25 303 LEU B N 1
ATOM 6746 C CA . LEU B 1 303 ? -9.836 29.094 11.461 1 98.25 303 LEU B CA 1
ATOM 6747 C C . LEU B 1 303 ? -10.328 29.109 10.023 1 98.25 303 LEU B C 1
ATOM 6749 O O . LEU B 1 303 ? -10.523 30.188 9.445 1 98.25 303 LEU B O 1
ATOM 6753 N N . LEU B 1 304 ? -10.492 27.922 9.43 1 97 304 LEU B N 1
ATOM 6754 C CA . LEU B 1 304 ? -11.055 27.828 8.086 1 97 304 LEU B CA 1
ATOM 6755 C C . LEU B 1 304 ? -12.414 28.516 8.016 1 97 304 LEU B C 1
ATOM 6757 O O . LEU B 1 304 ? -12.68 29.281 7.09 1 97 304 LEU B O 1
ATOM 6761 N N . LEU B 1 305 ? -13.289 28.219 8.961 1 96.75 305 LEU B N 1
ATOM 6762 C CA . LEU B 1 305 ? -14.633 28.797 9.008 1 96.75 305 LEU B CA 1
ATOM 6763 C C . LEU B 1 305 ? -14.578 30.297 9.219 1 96.75 305 LEU B C 1
ATOM 6765 O O . LEU B 1 305 ? -15.391 31.031 8.656 1 96.75 305 LEU B O 1
ATOM 6769 N N . TYR B 1 306 ? -13.641 30.812 10.031 1 97.88 306 TYR B N 1
ATOM 6770 C CA . TYR B 1 306 ? -13.438 32.219 10.266 1 97.88 306 TYR B CA 1
ATOM 6771 C C . TYR B 1 306 ? -13.148 32.969 8.961 1 97.88 306 TYR B C 1
ATOM 6773 O O . TYR B 1 306 ? -13.734 34 8.688 1 97.88 306 TYR B O 1
ATOM 6781 N N . LEU B 1 307 ? -12.18 32.375 8.156 1 97.25 307 LEU B N 1
ATOM 6782 C CA . LEU B 1 307 ? -11.852 32.969 6.863 1 97.25 307 LEU B CA 1
ATOM 6783 C C . LEU B 1 307 ? -13.07 32.969 5.945 1 97.25 307 LEU B C 1
ATOM 6785 O O . LEU B 1 307 ? -13.305 33.969 5.238 1 97.25 307 LEU B O 1
ATOM 6789 N N . GLN B 1 308 ? -13.836 31.891 5.984 1 95.5 308 GLN B N 1
ATOM 6790 C CA . GLN B 1 308 ? -15.031 31.797 5.152 1 95.5 308 GLN B CA 1
ATOM 6791 C C . GLN B 1 308 ? -16.109 32.781 5.617 1 95.5 308 GLN B C 1
ATOM 6793 O O . GLN B 1 308 ? -16.891 33.25 4.812 1 95.5 308 GLN B O 1
ATOM 6798 N N . HIS B 1 309 ? -16.141 33.062 6.898 1 96.81 309 HIS B N 1
ATOM 6799 C CA . HIS B 1 309 ? -17.078 34.031 7.48 1 96.81 309 HIS B CA 1
ATOM 6800 C C . HIS B 1 309 ? -16.781 35.438 7.02 1 96.81 309 HIS B C 1
ATOM 6802 O O . HIS B 1 309 ? -17.672 36.312 7.039 1 96.81 309 HIS B O 1
ATOM 6808 N N . HIS B 1 310 ? -15.594 35.75 6.641 1 96.88 310 HIS B N 1
ATOM 6809 C CA . HIS B 1 310 ? -15.195 37.094 6.199 1 96.88 310 HIS B CA 1
ATOM 6810 C C . HIS B 1 310 ? -14.656 37.062 4.773 1 96.88 310 HIS B C 1
ATOM 6812 O O . HIS B 1 310 ? -13.492 37.375 4.539 1 96.88 310 HIS B O 1
ATOM 6818 N N . PRO B 1 311 ? -15.508 36.781 3.805 1 94.5 311 PRO B N 1
ATOM 6819 C CA . PRO B 1 311 ? -15.07 36.594 2.424 1 94.5 311 PRO B CA 1
ATOM 6820 C C . PRO B 1 311 ? -14.531 37.844 1.772 1 94.5 311 PRO B C 1
ATOM 6822 O O . PRO B 1 311 ? -13.867 37.781 0.733 1 94.5 311 PRO B O 1
ATOM 6825 N N . HIS B 1 312 ? -14.758 38.969 2.357 1 94.25 312 HIS B N 1
ATOM 6826 C CA . HIS B 1 312 ? -14.383 40.219 1.736 1 94.25 312 HIS B CA 1
ATOM 6827 C C . HIS B 1 312 ? -12.953 40.625 2.119 1 94.25 312 HIS B C 1
ATOM 6829 O O . HIS B 1 312 ? -12.375 41.531 1.511 1 94.25 312 HIS B O 1
ATOM 6835 N N . ALA B 1 313 ? -12.383 39.969 3.15 1 96.56 313 ALA B N 1
ATOM 6836 C CA . ALA B 1 313 ? -10.992 40.219 3.508 1 96.56 313 ALA B CA 1
ATOM 6837 C C . ALA B 1 313 ? -10.062 40 2.318 1 96.56 313 ALA B C 1
ATOM 6839 O O . ALA B 1 313 ? -10.234 39.031 1.573 1 96.56 313 ALA B O 1
ATOM 6840 N N . ARG B 1 314 ? -9.148 40.938 2.1 1 96.44 314 ARG B N 1
ATOM 6841 C CA . ARG B 1 314 ? -8.086 40.719 1.123 1 96.44 314 ARG B CA 1
ATOM 6842 C C . ARG B 1 314 ? -7.172 39.562 1.562 1 96.44 314 ARG B C 1
ATOM 6844 O O . ARG B 1 314 ? -6.574 39.625 2.639 1 96.44 314 ARG B O 1
ATOM 6851 N N . GLN B 1 315 ? -7.148 38.5 0.828 1 96.5 315 GLN B N 1
ATOM 6852 C CA . GLN B 1 315 ? -6.281 37.375 1.165 1 96.5 315 GLN B CA 1
ATOM 6853 C C . GLN B 1 315 ? -5.188 37.188 0.118 1 96.5 315 GLN B C 1
ATOM 6855 O O . GLN B 1 315 ? -5.469 37.125 -1.081 1 96.5 315 GLN B O 1
ATOM 6860 N N . ILE B 1 316 ? -3.98 37.125 0.529 1 96.06 316 ILE B N 1
ATOM 6861 C CA . ILE B 1 316 ? -2.814 36.938 -0.33 1 96.06 316 ILE B CA 1
ATOM 6862 C C . ILE B 1 316 ? -2.094 35.656 0.044 1 96.06 316 ILE B C 1
ATOM 6864 O O . ILE B 1 316 ? -1.619 35.5 1.173 1 96.06 316 ILE B O 1
ATOM 6868 N N . VAL B 1 317 ? -2.059 34.656 -0.866 1 96.19 317 VAL B N 1
ATOM 6869 C CA . VAL B 1 317 ? -1.356 33.406 -0.646 1 96.19 317 VAL B CA 1
ATOM 6870 C C . VAL B 1 317 ? 0.067 33.5 -1.188 1 96.19 317 VAL B C 1
ATOM 6872 O O . VAL B 1 317 ? 0.27 33.781 -2.369 1 96.19 317 VAL B O 1
ATOM 6875 N N . ILE B 1 318 ? 1.042 33.438 -0.318 1 96 318 ILE B N 1
ATOM 6876 C CA . ILE B 1 318 ? 2.453 33.406 -0.685 1 96 318 ILE B CA 1
ATOM 6877 C C . ILE B 1 318 ? 2.959 31.984 -0.763 1 96 318 ILE B C 1
ATOM 6879 O O . ILE B 1 318 ? 3.01 31.281 0.25 1 96 318 ILE B O 1
ATOM 6883 N N . ASP B 1 319 ? 3.346 31.531 -1.922 1 93.81 319 ASP B N 1
ATOM 6884 C CA . ASP B 1 319 ? 3.729 30.141 -2.117 1 93.81 319 ASP B CA 1
ATOM 6885 C C . ASP B 1 319 ? 4.844 30.016 -3.152 1 93.81 319 ASP B C 1
ATOM 6887 O O . ASP B 1 319 ? 4.598 30.125 -4.355 1 93.81 319 ASP B O 1
ATOM 6891 N N . GLY B 1 320 ? 6.012 29.641 -2.697 1 91.5 320 GLY B N 1
ATOM 6892 C CA . GLY B 1 320 ? 7.164 29.531 -3.58 1 91.5 320 GLY B CA 1
ATOM 6893 C C . GLY B 1 320 ? 7.082 28.328 -4.508 1 91.5 320 GLY B C 1
ATOM 6894 O O . GLY B 1 320 ? 7.773 28.281 -5.527 1 91.5 320 GLY B O 1
ATOM 6895 N N . GLY B 1 321 ? 6.281 27.328 -4.238 1 88.19 321 GLY B N 1
ATOM 6896 C CA . GLY B 1 321 ? 6.102 26.141 -5.066 1 88.19 321 GLY B CA 1
ATOM 6897 C C . GLY B 1 321 ? 5.152 26.359 -6.227 1 88.19 321 GLY B C 1
ATOM 6898 O O . GLY B 1 321 ? 5.098 25.562 -7.156 1 88.19 321 GLY B O 1
ATOM 6899 N N . ALA B 1 322 ? 4.453 27.422 -6.152 1 78.12 322 ALA B N 1
ATOM 6900 C CA . ALA B 1 322 ? 3.521 27.844 -7.203 1 78.12 322 ALA B CA 1
ATOM 6901 C C . ALA B 1 322 ? 2.391 26.828 -7.359 1 78.12 322 ALA B C 1
ATOM 6903 O O . ALA B 1 322 ? 1.885 26.625 -8.469 1 78.12 322 ALA B O 1
ATOM 6904 N N . GLY B 1 323 ? 2.09 26.125 -6.312 1 83.5 323 GLY B N 1
ATOM 6905 C CA . GLY B 1 323 ? 0.916 25.266 -6.324 1 83.5 323 GLY B CA 1
ATOM 6906 C C . GLY B 1 323 ? -0.354 26 -5.914 1 83.5 323 GLY B C 1
ATOM 6907 O O . GLY B 1 323 ? -0.334 27.203 -5.66 1 83.5 323 GLY B O 1
ATOM 6908 N N . TRP B 1 324 ? -1.492 25.375 -5.977 1 86.56 324 TRP B N 1
ATOM 6909 C CA . TRP B 1 324 ? -2.779 25.953 -5.598 1 86.56 324 TRP B CA 1
ATOM 6910 C C . TRP B 1 324 ? -3.279 25.344 -4.293 1 86.56 324 TRP B C 1
ATOM 6912 O O . TRP B 1 324 ? -4.082 24.406 -4.301 1 86.56 324 TRP B O 1
ATOM 6922 N N . ARG B 1 325 ? -2.871 25.875 -3.184 1 87.62 325 ARG B N 1
ATOM 6923 C CA . ARG B 1 325 ? -3.26 25.438 -1.85 1 87.62 325 ARG B CA 1
ATOM 6924 C C . ARG B 1 325 ? -4.285 26.375 -1.235 1 87.62 325 ARG B C 1
ATOM 6926 O O . ARG B 1 325 ? -4.027 27 -0.196 1 87.62 325 ARG B O 1
ATOM 6933 N N . GLU B 1 326 ? -5.324 26.328 -1.967 1 90.75 326 GLU B N 1
ATOM 6934 C CA . GLU B 1 326 ? -6.363 27.297 -1.607 1 90.75 326 GLU B CA 1
ATOM 6935 C C . GLU B 1 326 ? -7.754 26.688 -1.755 1 90.75 326 GLU B C 1
ATOM 6937 O O . GLU B 1 326 ? -8.453 26.953 -2.734 1 90.75 326 GLU B O 1
ATOM 6942 N N . PRO B 1 327 ? -8.219 25.969 -0.717 1 92 327 PRO B N 1
ATOM 6943 C CA . PRO B 1 327 ? -9.477 25.234 -0.851 1 92 327 PRO B CA 1
ATOM 6944 C C . PRO B 1 327 ? -10.703 26.125 -0.621 1 92 327 PRO B C 1
ATOM 6946 O O . PRO B 1 327 ? -11.828 25.703 -0.906 1 92 327 PRO B O 1
ATOM 6949 N N . THR B 1 328 ? -10.531 27.359 -0.147 1 91.88 328 THR B N 1
ATOM 6950 C CA . THR B 1 328 ? -11.672 28.203 0.205 1 91.88 328 THR B CA 1
ATOM 6951 C C . THR B 1 328 ? -12.164 28.969 -1.013 1 91.88 328 THR B C 1
ATOM 6953 O O . THR B 1 328 ? -13.281 29.5 -1.011 1 91.88 328 THR B O 1
ATOM 6956 N N . SER B 1 329 ? -11.336 29.156 -1.968 1 90.25 329 SER B N 1
ATOM 6957 C CA . SER B 1 329 ? -11.586 29.969 -3.15 1 90.25 329 SER B CA 1
ATOM 6958 C C . SER B 1 329 ? -11.812 31.438 -2.775 1 90.25 329 SER B C 1
ATOM 6960 O O . SER B 1 329 ? -12.516 32.156 -3.48 1 90.25 329 SER B O 1
ATOM 6962 N N . LEU B 1 330 ? -11.25 31.875 -1.662 1 92.06 330 LEU B N 1
ATOM 6963 C CA . LEU B 1 330 ? -11.438 33.219 -1.16 1 92.06 330 LEU B CA 1
ATOM 6964 C C . LEU B 1 330 ? -10.258 34.125 -1.533 1 92.06 330 LEU B C 1
ATOM 6966 O O . LEU B 1 330 ? -10.406 35.344 -1.655 1 92.06 330 LEU B O 1
ATOM 6970 N N . ALA B 1 331 ? -9.102 33.5 -1.692 1 92.69 331 ALA B N 1
ATOM 6971 C CA . ALA B 1 331 ? -7.914 34.281 -2.008 1 92.69 331 ALA B CA 1
ATOM 6972 C C . ALA B 1 331 ? -7.938 34.781 -3.455 1 92.69 331 ALA B C 1
ATOM 6974 O O . ALA B 1 331 ? -8.078 33.969 -4.379 1 92.69 331 ALA B O 1
ATOM 6975 N N . ARG B 1 332 ? -7.832 36.031 -3.598 1 90 332 ARG B N 1
ATOM 6976 C CA . ARG B 1 332 ? -7.848 36.594 -4.945 1 90 332 ARG B CA 1
ATOM 6977 C C . ARG B 1 332 ? -6.434 36.875 -5.438 1 90 332 ARG B C 1
ATOM 6979 O O . ARG B 1 332 ? -6.223 37.125 -6.625 1 90 332 ARG B O 1
ATOM 6986 N N . GLU B 1 333 ? -5.492 36.812 -4.527 1 93.38 333 GLU B N 1
ATOM 6987 C CA . GLU B 1 333 ? -4.102 37.094 -4.883 1 93.38 333 GLU B CA 1
ATOM 6988 C C . GLU B 1 333 ? -3.193 35.938 -4.504 1 93.38 333 GLU B C 1
ATOM 6990 O O . GLU B 1 333 ? -3.188 35.469 -3.354 1 93.38 333 GLU B O 1
ATOM 6995 N N . HIS B 1 334 ? -2.539 35.406 -5.48 1 93.62 334 HIS B N 1
ATOM 6996 C CA . HIS B 1 334 ? -1.535 34.344 -5.312 1 93.62 334 HIS B CA 1
ATOM 6997 C C . HIS B 1 334 ? -0.156 34.844 -5.742 1 93.62 334 HIS B C 1
ATOM 6999 O O . HIS B 1 334 ? 0.049 35.188 -6.91 1 93.62 334 HIS B O 1
ATOM 7005 N N . LEU B 1 335 ? 0.721 34.969 -4.805 1 93.88 335 LEU B N 1
ATOM 7006 C CA . LEU B 1 335 ? 2.096 35.344 -5.102 1 93.88 335 LEU B CA 1
ATOM 7007 C C . LEU B 1 335 ? 3.012 34.125 -5.117 1 93.88 335 LEU B C 1
ATOM 7009 O O . LEU B 1 335 ? 3.389 33.625 -4.062 1 93.88 335 LEU B O 1
ATOM 7013 N N . HIS B 1 336 ? 3.426 33.719 -6.277 1 93 336 HIS B N 1
ATOM 7014 C CA . HIS B 1 336 ? 4.348 32.594 -6.445 1 93 336 HIS B CA 1
ATOM 7015 C C . HIS B 1 336 ? 5.793 33.031 -6.258 1 93 336 HIS B C 1
ATOM 7017 O O . HIS B 1 336 ? 6.535 33.188 -7.23 1 93 336 HIS B O 1
ATOM 7023 N N . VAL B 1 337 ? 6.156 33.25 -5.031 1 94.38 337 VAL B N 1
ATOM 7024 C CA . VAL B 1 337 ? 7.457 33.812 -4.688 1 94.38 337 VAL B CA 1
ATOM 7025 C C . VAL B 1 337 ? 8.055 33.062 -3.504 1 94.38 337 VAL B C 1
ATOM 7027 O O . VAL B 1 337 ? 7.32 32.531 -2.662 1 94.38 337 VAL B O 1
ATOM 7030 N N . ASP B 1 338 ? 9.391 33 -3.484 1 95.06 338 ASP B N 1
ATOM 7031 C CA . ASP B 1 338 ? 10.102 32.406 -2.357 1 95.06 338 ASP B CA 1
ATOM 7032 C C . ASP B 1 338 ? 9.727 33.094 -1.046 1 95.06 338 ASP B C 1
ATOM 7034 O O . ASP B 1 338 ? 9.852 34.312 -0.918 1 95.06 338 ASP B O 1
ATOM 7038 N N . GLU B 1 339 ? 9.289 32.344 -0.088 1 96.75 339 GLU B N 1
ATOM 7039 C CA . GLU B 1 339 ? 8.742 32.875 1.149 1 96.75 339 GLU B CA 1
ATOM 7040 C C . GLU B 1 339 ? 9.812 33.625 1.944 1 96.75 339 GLU B C 1
ATOM 7042 O O . GLU B 1 339 ? 9.531 34.656 2.551 1 96.75 339 GLU B O 1
ATOM 7047 N N . HIS B 1 340 ? 11.055 33.094 1.978 1 96.38 340 HIS B N 1
ATOM 7048 C CA . HIS B 1 340 ? 12.141 33.781 2.686 1 96.38 340 HIS B CA 1
ATOM 7049 C C . HIS B 1 340 ? 12.422 35.156 2.088 1 96.38 340 HIS B C 1
ATOM 7051 O O . HIS B 1 340 ? 12.469 36.125 2.811 1 96.38 340 HIS B O 1
ATOM 7057 N N . TRP B 1 341 ? 12.586 35.094 0.792 1 95.5 341 TRP B N 1
ATOM 7058 C CA . TRP B 1 341 ? 12.859 36.344 0.092 1 95.5 341 TRP B CA 1
ATOM 7059 C C . TRP B 1 341 ? 11.742 37.344 0.317 1 95.5 341 TRP B C 1
ATOM 7061 O O . TRP B 1 341 ? 11.992 38.531 0.571 1 95.5 341 TRP B O 1
ATOM 7071 N N . PHE B 1 342 ? 10.492 36.938 0.191 1 96.62 342 PHE B N 1
ATOM 7072 C CA . PHE B 1 342 ? 9.328 37.812 0.337 1 96.62 342 PHE B CA 1
ATOM 7073 C C . PHE B 1 342 ? 9.328 38.5 1.696 1 96.62 342 PHE B C 1
ATOM 7075 O O . PHE B 1 342 ? 9.148 39.719 1.781 1 96.62 342 PHE B O 1
ATOM 7082 N N . CYS B 1 343 ? 9.523 37.688 2.779 1 97.69 343 CYS B N 1
ATOM 7083 C CA . CYS B 1 343 ? 9.492 38.219 4.137 1 97.69 343 CYS B CA 1
ATOM 7084 C C . CYS B 1 343 ? 10.578 39.25 4.348 1 97.69 343 CYS B C 1
ATOM 7086 O O . CYS B 1 343 ? 10.336 40.312 4.922 1 97.69 343 CYS B O 1
ATOM 7088 N N . ILE B 1 344 ? 11.797 39.031 3.828 1 96.38 344 ILE B N 1
ATOM 7089 C CA . ILE B 1 344 ? 12.922 39.938 3.986 1 96.38 344 ILE B CA 1
ATOM 7090 C C . ILE B 1 344 ? 12.672 41.219 3.195 1 96.38 344 ILE B C 1
ATOM 7092 O O . ILE B 1 344 ? 12.773 42.312 3.738 1 96.38 344 ILE B O 1
ATOM 7096 N N . ALA B 1 345 ? 12.297 41.031 1.936 1 96.06 345 ALA B N 1
ATOM 7097 C CA . ALA B 1 345 ? 12.117 42.156 1.037 1 96.06 345 ALA B CA 1
ATOM 7098 C C . ALA B 1 345 ? 10.977 43.062 1.502 1 96.06 345 ALA B C 1
ATOM 7100 O O . ALA B 1 345 ? 11.086 44.281 1.472 1 96.06 345 ALA B O 1
ATOM 7101 N N . LEU B 1 346 ? 9.859 42.469 1.861 1 96.31 346 LEU B N 1
ATOM 7102 C CA . LEU B 1 346 ? 8.711 43.25 2.307 1 96.31 346 LEU B CA 1
ATOM 7103 C C . LEU B 1 346 ? 9.023 43.969 3.615 1 96.31 346 LEU B C 1
ATOM 7105 O O . LEU B 1 346 ? 8.641 45.125 3.795 1 96.31 346 LEU B O 1
ATOM 7109 N N . ALA B 1 347 ? 9.664 43.281 4.605 1 95.94 347 ALA B N 1
ATOM 7110 C CA . ALA B 1 347 ? 10.055 43.906 5.867 1 95.94 347 ALA B CA 1
ATOM 7111 C C . ALA B 1 347 ? 10.953 45.125 5.621 1 95.94 347 ALA B C 1
ATOM 7113 O O . ALA B 1 347 ? 10.805 46.156 6.293 1 95.94 347 ALA B O 1
ATOM 7114 N N . ASP B 1 348 ? 11.852 44.969 4.695 1 94.56 348 ASP B N 1
ATOM 7115 C CA . ASP B 1 348 ? 12.758 46.094 4.352 1 94.56 348 ASP B CA 1
ATOM 7116 C C . ASP B 1 348 ? 11.984 47.25 3.758 1 94.56 348 ASP B C 1
ATOM 7118 O O . ASP B 1 348 ? 12.266 48.406 4.074 1 94.56 348 ASP B O 1
ATOM 7122 N N . ALA B 1 349 ? 11.094 46.906 2.939 1 93.56 349 ALA B N 1
ATOM 7123 C CA . ALA B 1 349 ? 10.289 47.938 2.297 1 93.56 349 ALA B CA 1
ATOM 7124 C C . ALA B 1 349 ? 9.43 48.688 3.316 1 93.56 349 ALA B C 1
ATOM 7126 O O . ALA B 1 349 ? 9.109 49.875 3.127 1 93.56 349 ALA B O 1
ATOM 7127 N N . LEU B 1 350 ? 9.133 48.031 4.414 1 92.38 350 LEU B N 1
ATOM 7128 C CA . LEU B 1 350 ? 8.25 48.594 5.438 1 92.38 350 LEU B CA 1
ATOM 7129 C C . LEU B 1 350 ? 9.062 49.312 6.523 1 92.38 350 LEU B C 1
ATOM 7131 O O . LEU B 1 350 ? 8.492 49.906 7.434 1 92.38 350 LEU B O 1
ATOM 7135 N N . ALA B 1 351 ? 10.336 49.25 6.477 1 86.44 351 ALA B N 1
ATOM 7136 C CA . ALA B 1 351 ? 11.203 49.75 7.539 1 86.44 351 ALA B CA 1
ATOM 7137 C C . ALA B 1 351 ? 10.992 51.25 7.77 1 86.44 351 ALA B C 1
ATOM 7139 O O . ALA B 1 351 ? 11.109 51.719 8.891 1 86.44 351 ALA B O 1
ATOM 7140 N N . SER B 1 352 ? 10.648 51.875 6.797 1 78.69 352 SER B N 1
ATOM 7141 C CA . SER B 1 352 ? 10.508 53.312 6.902 1 78.69 352 SER B CA 1
ATOM 7142 C C . SER B 1 352 ? 9.109 53.719 7.355 1 78.69 352 SER B C 1
ATOM 7144 O O . SER B 1 352 ? 8.852 54.875 7.664 1 78.69 352 SER B O 1
ATOM 7146 N N . SER B 1 353 ? 8.336 52.688 7.434 1 73.94 353 SER B N 1
ATOM 7147 C CA . SER B 1 353 ? 6.957 53 7.797 1 73.94 353 SER B CA 1
ATOM 7148 C C . SER B 1 353 ? 6.832 53.25 9.297 1 73.94 353 SER B C 1
ATOM 7150 O O . SER B 1 353 ? 7.547 52.656 10.102 1 73.94 353 SER B O 1
ATOM 7152 N N . GLN B 1 354 ? 6.414 54.438 9.75 1 63.34 354 GLN B N 1
ATOM 7153 C CA . GLN B 1 354 ? 6.309 54.938 11.117 1 63.34 354 GLN B CA 1
ATOM 7154 C C . GLN B 1 354 ? 5.137 54.312 11.852 1 63.34 354 GLN B C 1
ATOM 7156 O O . GLN B 1 354 ? 4.211 55 12.273 1 63.34 354 GLN B O 1
ATOM 7161 N N . ARG B 1 355 ? 4.891 53 11.688 1 67.44 355 ARG B N 1
ATOM 7162 C CA . ARG B 1 355 ? 3.803 52.438 12.484 1 67.44 355 ARG B CA 1
ATOM 7163 C C . ARG B 1 355 ? 4.242 52.25 13.93 1 67.44 355 ARG B C 1
ATOM 7165 O O . ARG B 1 355 ? 5.262 51.594 14.188 1 67.44 355 ARG B O 1
ATOM 7172 N N . GLU B 1 356 ? 3.857 53.188 14.906 1 65.06 356 GLU B N 1
ATOM 7173 C CA . GLU B 1 356 ? 4.293 53.062 16.297 1 65.06 356 GLU B CA 1
ATOM 7174 C C . GLU B 1 356 ? 3.203 52.438 17.156 1 65.06 356 GLU B C 1
ATOM 7176 O O . GLU B 1 356 ? 2.014 52.656 16.922 1 65.06 356 GLU B O 1
ATOM 7181 N N . GLY B 1 357 ? 3.555 51.5 18.016 1 66.94 357 GLY B N 1
ATOM 7182 C CA . GLY B 1 357 ? 2.836 50.906 19.125 1 66.94 357 GLY B CA 1
ATOM 7183 C C . GLY B 1 357 ? 1.824 49.844 18.688 1 66.94 357 GLY B C 1
ATOM 7184 O O . GLY B 1 357 ? 1.557 49.719 17.484 1 66.94 357 GLY B O 1
ATOM 7185 N N . PRO B 1 358 ? 1.428 48.969 19.609 1 73.25 358 PRO B N 1
ATOM 7186 C CA . PRO B 1 358 ? 0.39 48 19.297 1 73.25 358 PRO B CA 1
ATOM 7187 C C . PRO B 1 358 ? -0.959 48.656 18.984 1 73.25 358 PRO B C 1
ATOM 7189 O O . PRO B 1 358 ? -1.347 49.625 19.625 1 73.25 358 PRO B O 1
ATOM 7192 N N . THR B 1 359 ? -1.441 48.188 17.969 1 86.88 359 THR B N 1
ATOM 7193 C CA . THR B 1 359 ? -2.779 48.625 17.594 1 86.88 359 THR B CA 1
ATOM 7194 C C . THR B 1 359 ? -3.836 47.969 18.453 1 86.88 359 THR B C 1
ATOM 7196 O O . THR B 1 359 ? -3.551 46.969 19.125 1 86.88 359 THR B O 1
ATOM 7199 N N . LEU B 1 360 ? -4.965 48.469 18.531 1 90.12 360 LEU B N 1
ATOM 7200 C CA . LEU B 1 360 ? -6.078 47.844 19.234 1 90.12 360 LEU B CA 1
ATOM 7201 C C . LEU B 1 360 ? -6.379 46.469 18.672 1 90.12 360 LEU B C 1
ATOM 7203 O O . LEU B 1 360 ? -6.758 45.562 19.406 1 90.12 360 LEU B O 1
ATOM 7207 N N . TRP B 1 361 ? -6.133 46.344 17.438 1 94.75 361 TRP B N 1
ATOM 7208 C CA . TRP B 1 361 ? -6.332 45.062 16.766 1 94.75 361 TRP B CA 1
ATOM 7209 C C . TRP B 1 361 ? -5.367 44 17.297 1 94.75 361 TRP B C 1
ATOM 7211 O O . TRP B 1 361 ? -5.789 42.938 17.734 1 94.75 361 TRP B O 1
ATOM 7221 N N . LEU B 1 362 ? -4.125 44.344 17.297 1 95.38 362 LEU B N 1
ATOM 7222 C CA . LEU B 1 362 ? -3.092 43.406 17.766 1 95.38 362 LEU B CA 1
ATOM 7223 C C . LEU B 1 362 ? -3.299 43.062 19.234 1 95.38 362 LEU B C 1
ATOM 7225 O O . LEU B 1 362 ? -3.182 41.906 19.625 1 95.38 362 LEU B O 1
ATOM 7229 N N . ARG B 1 363 ? -3.629 44.031 20 1 94.94 363 ARG B N 1
ATOM 7230 C CA . ARG B 1 363 ? -3.838 43.844 21.438 1 94.94 363 ARG B CA 1
ATOM 7231 C C . ARG B 1 363 ? -5 42.875 21.688 1 94.94 363 ARG B C 1
ATOM 7233 O O . ARG B 1 363 ? -4.941 42.062 22.594 1 94.94 363 ARG B O 1
ATOM 7240 N N . ALA B 1 364 ? -6.008 43.031 20.938 1 95.75 364 ALA B N 1
ATOM 7241 C CA . ALA B 1 364 ? -7.18 42.156 21.094 1 95.75 364 ALA B CA 1
ATOM 7242 C C . ALA B 1 364 ? -6.836 40.719 20.828 1 95.75 364 ALA B C 1
ATOM 7244 O O . ALA B 1 364 ? -7.238 39.812 21.578 1 95.75 364 ALA B O 1
ATOM 7245 N N . TRP B 1 365 ? -6.109 40.5 19.766 1 97.62 365 TRP B N 1
ATOM 7246 C CA . TRP B 1 365 ? -5.746 39.156 19.406 1 97.62 365 TRP B CA 1
ATOM 7247 C C . TRP B 1 365 ? -4.785 38.531 20.422 1 97.62 365 TRP B C 1
ATOM 7249 O O . TRP B 1 365 ? -4.934 37.375 20.812 1 97.62 365 TRP B O 1
ATOM 7259 N N . VAL B 1 366 ? -3.816 39.312 20.844 1 97.38 366 VAL B N 1
ATOM 7260 C CA . VAL B 1 366 ? -2.852 38.844 21.828 1 97.38 366 VAL B CA 1
ATOM 7261 C C . VAL B 1 366 ? -3.568 38.531 23.141 1 97.38 366 VAL B C 1
ATOM 7263 O O . VAL B 1 366 ? -3.27 37.562 23.812 1 97.38 366 VAL B O 1
ATOM 7266 N N . SER B 1 367 ? -4.496 39.406 23.484 1 97.31 367 SER B N 1
ATOM 7267 C CA . SER B 1 367 ? -5.266 39.188 24.703 1 97.31 367 SER B CA 1
ATOM 7268 C C . SER B 1 367 ? -6.125 37.938 24.625 1 97.31 367 SER B C 1
ATOM 7270 O O . SER B 1 367 ? -6.266 37.219 25.594 1 97.31 367 SER B O 1
ATOM 7272 N N . ALA B 1 368 ? -6.75 37.75 23.5 1 98.06 368 ALA B N 1
ATOM 7273 C CA . ALA B 1 368 ? -7.531 36.531 23.281 1 98.06 368 ALA B CA 1
ATOM 7274 C C . ALA B 1 368 ? -6.664 35.281 23.438 1 98.06 368 ALA B C 1
ATOM 7276 O O . ALA B 1 368 ? -7.074 34.312 24.078 1 98.06 368 ALA B O 1
ATOM 7277 N N . GLU B 1 369 ? -5.457 35.344 22.859 1 98.12 369 GLU B N 1
ATOM 7278 C CA . GLU B 1 369 ? -4.488 34.25 22.969 1 98.12 369 GLU B CA 1
ATOM 7279 C C . GLU B 1 369 ? -4.137 33.938 24.422 1 98.12 369 GLU B C 1
ATOM 7281 O O . GLU B 1 369 ? -4.207 32.812 24.875 1 98.12 369 GLU B O 1
ATOM 7286 N N . GLN B 1 370 ? -3.775 34.969 25.125 1 97.62 370 GLN B N 1
ATOM 7287 C CA . GLN B 1 370 ? -3.352 34.812 26.516 1 97.62 370 GLN B CA 1
ATOM 7288 C C . GLN B 1 370 ? -4.492 34.312 27.391 1 97.62 370 GLN B C 1
ATOM 7290 O O . GLN B 1 370 ? -4.285 33.438 28.234 1 97.62 370 GLN B O 1
ATOM 7295 N N . THR B 1 371 ? -5.66 34.844 27.156 1 98 371 THR B N 1
ATOM 7296 C CA . THR B 1 371 ? -6.832 34.438 27.922 1 98 371 THR B CA 1
ATOM 7297 C C . THR B 1 371 ? -7.172 32.969 27.656 1 98 371 THR B C 1
ATOM 7299 O O . THR B 1 371 ? -7.375 32.219 28.609 1 98 371 THR B O 1
ATOM 7302 N N . ALA B 1 372 ? -7.254 32.625 26.406 1 98.12 372 ALA B N 1
ATOM 7303 C CA . ALA B 1 372 ? -7.574 31.25 26.031 1 98.12 372 ALA B CA 1
ATOM 7304 C C . ALA B 1 372 ? -6.527 30.281 26.578 1 98.12 372 ALA B C 1
ATOM 7306 O O . ALA B 1 372 ? -6.875 29.234 27.125 1 98.12 372 ALA B O 1
ATOM 7307 N N . ARG B 1 373 ? -5.27 30.578 26.438 1 97.5 373 ARG B N 1
ATOM 7308 C CA . ARG B 1 373 ? -4.18 29.734 26.922 1 97.5 373 ARG B CA 1
ATOM 7309 C C . ARG B 1 373 ? -4.258 29.531 28.422 1 97.5 373 ARG B C 1
ATOM 7311 O O . ARG B 1 373 ? -4.102 28.422 28.922 1 97.5 373 ARG B O 1
ATOM 7318 N N . THR B 1 374 ? -4.484 30.594 29.094 1 97.56 374 THR B N 1
ATOM 7319 C CA . THR B 1 374 ? -4.547 30.547 30.547 1 97.56 374 THR B CA 1
ATOM 7320 C C . THR B 1 374 ? -5.695 29.656 31 1 97.56 374 THR B C 1
ATOM 7322 O O . THR B 1 374 ? -5.516 28.812 31.891 1 97.56 374 THR B O 1
ATOM 7325 N N . ILE B 1 375 ? -6.863 29.844 30.438 1 97.38 375 ILE B N 1
ATOM 7326 C CA . ILE B 1 375 ? -8.039 29.078 30.859 1 97.38 375 ILE B CA 1
ATOM 7327 C C . ILE B 1 375 ? -7.848 27.609 30.516 1 97.38 375 ILE B C 1
ATOM 7329 O O . ILE B 1 375 ? -8.234 26.719 31.281 1 97.38 375 ILE B O 1
ATOM 7333 N N . ILE B 1 376 ? -7.309 27.281 29.375 1 98 376 ILE B N 1
ATOM 7334 C CA . ILE B 1 376 ? -7.07 25.906 28.938 1 98 376 ILE B CA 1
ATOM 7335 C C . ILE B 1 376 ? -6.094 25.234 29.906 1 98 376 ILE B C 1
ATOM 7337 O O . ILE B 1 376 ? -6.344 24.125 30.375 1 98 376 ILE B O 1
ATOM 7341 N N . GLN B 1 377 ? -4.992 25.859 30.234 1 97.31 377 GLN B N 1
ATOM 7342 C CA . GLN B 1 377 ? -3.982 25.312 31.141 1 97.31 377 GLN B CA 1
ATOM 7343 C C . GLN B 1 377 ? -4.543 25.125 32.562 1 97.31 377 GLN B C 1
ATOM 7345 O O . GLN B 1 377 ? -4.301 24.109 33.188 1 97.31 377 GLN B O 1
ATOM 7350 N N . SER B 1 378 ? -5.285 26.109 33 1 97.44 378 SER B N 1
ATOM 7351 C CA . SER B 1 378 ? -5.859 26.047 34.344 1 97.44 378 SER B CA 1
ATOM 7352 C C . SER B 1 378 ? -6.863 24.906 34.438 1 97.44 378 SER B C 1
ATOM 7354 O O . SER B 1 378 ? -7.039 24.344 35.531 1 97.44 378 SER B O 1
ATOM 7356 N N . HIS B 1 379 ? -7.5 24.625 33.344 1 97.69 379 HIS B N 1
ATOM 7357 C CA . HIS B 1 379 ? -8.492 23.562 33.344 1 97.69 379 HIS B CA 1
ATOM 7358 C C . HIS B 1 379 ? -7.832 22.188 33.25 1 97.69 379 HIS B C 1
ATOM 7360 O O . HIS B 1 379 ? -8.242 21.25 33.906 1 97.69 379 HIS B O 1
ATOM 7366 N N . LEU B 1 380 ? -6.82 22.016 32.469 1 97.88 380 LEU B N 1
ATOM 7367 C CA . LEU B 1 380 ? -6.309 20.703 32.062 1 97.88 380 LEU B CA 1
ATOM 7368 C C . LEU B 1 380 ? -5.199 20.25 33 1 97.88 380 LEU B C 1
ATOM 7370 O O . LEU B 1 380 ? -5.117 19.062 33.344 1 97.88 380 LEU B O 1
ATOM 7374 N N . LEU B 1 381 ? -4.324 21.078 33.469 1 97.19 381 LEU B N 1
ATOM 7375 C CA . LEU B 1 381 ? -3.078 20.688 34.125 1 97.19 381 LEU B CA 1
ATOM 7376 C C . LEU B 1 381 ? -3.346 20.141 35.5 1 97.19 381 LEU B C 1
ATOM 7378 O O . LEU B 1 381 ? -2.639 19.25 35.969 1 97.19 381 LEU B O 1
ATOM 7382 N N . PRO B 1 382 ? -4.414 20.641 36.219 1 96.75 382 PRO B N 1
ATOM 7383 C CA . PRO B 1 382 ? -4.68 20.078 37.562 1 96.75 382 PRO B CA 1
ATOM 7384 C C . PRO B 1 382 ? -5.387 18.734 37.5 1 96.75 382 PRO B C 1
ATOM 7386 O O . PRO B 1 382 ? -5.473 18.031 38.531 1 96.75 382 PRO B O 1
ATOM 7389 N N . GLN B 1 383 ? -5.875 18.375 36.344 1 96.38 383 GLN B N 1
ATOM 7390 C CA . GLN B 1 383 ? -6.613 17.125 36.25 1 96.38 383 GLN B CA 1
ATOM 7391 C C . GLN B 1 383 ? -5.684 15.93 36.406 1 96.38 383 GLN B C 1
ATOM 7393 O O . GLN B 1 383 ? -4.609 15.891 35.781 1 96.38 383 GLN B O 1
ATOM 7398 N N . GLU B 1 384 ? -6.172 14.898 37.125 1 94.69 384 GLU B N 1
ATOM 7399 C CA . GLU B 1 384 ? -5.352 13.727 37.406 1 94.69 384 GLU B CA 1
ATOM 7400 C C . GLU B 1 384 ? -5.602 12.617 36.406 1 94.69 384 GLU B C 1
ATOM 7402 O O . GLU B 1 384 ? -4.719 11.797 36.125 1 94.69 384 GLU B O 1
ATOM 7407 N N . HIS B 1 385 ? -6.797 12.594 35.906 1 94.06 385 HIS B N 1
ATOM 7408 C CA . HIS B 1 385 ? -7.129 11.547 34.969 1 94.06 385 HIS B CA 1
ATOM 7409 C C . HIS B 1 385 ? -6.477 11.805 33.625 1 94.06 385 HIS B C 1
ATOM 7411 O O . HIS B 1 385 ? -6.379 12.953 33.188 1 94.06 385 HIS B O 1
ATOM 7417 N N . ILE B 1 386 ? -6.078 10.766 32.969 1 97.19 386 ILE B N 1
ATOM 7418 C CA . ILE B 1 386 ? -5.453 10.859 31.656 1 97.19 386 ILE B CA 1
ATOM 7419 C C . ILE B 1 386 ? -6.5 11.227 30.609 1 97.19 386 ILE B C 1
ATOM 7421 O O . ILE B 1 386 ? -7.59 10.656 30.578 1 97.19 386 ILE B O 1
ATOM 7425 N N . SER B 1 387 ? -6.258 12.195 29.875 1 97.75 387 SER B N 1
ATOM 7426 C CA . SER B 1 387 ? -7.105 12.648 28.766 1 97.75 387 SER B CA 1
ATOM 7427 C C . SER B 1 387 ? -6.27 13.07 27.562 1 97.75 387 SER B C 1
ATOM 7429 O O . SER B 1 387 ? -5.086 13.383 27.703 1 97.75 387 SER B O 1
ATOM 7431 N N . GLU B 1 388 ? -6.859 12.969 26.391 1 98.06 388 GLU B N 1
ATOM 7432 C CA . GLU B 1 388 ? -6.141 13.312 25.172 1 98.06 388 GLU B CA 1
ATOM 7433 C C . GLU B 1 388 ? -5.742 14.781 25.156 1 98.06 388 GLU B C 1
ATOM 7435 O O . GLU B 1 388 ? -4.578 15.109 24.922 1 98.06 388 GLU B O 1
ATOM 7440 N N . PRO B 1 389 ? -6.637 15.758 25.469 1 98.12 389 PRO B N 1
ATOM 7441 C CA . PRO B 1 389 ? -6.207 17.156 25.562 1 98.12 389 PRO B CA 1
ATOM 7442 C C . PRO B 1 389 ? -5.113 17.359 26.609 1 98.12 389 PRO B C 1
ATOM 7444 O O . PRO B 1 389 ? -4.18 18.141 26.375 1 98.12 389 PRO B O 1
ATOM 7447 N N . GLY B 1 390 ? -5.242 16.688 27.734 1 98.25 390 GLY B N 1
ATOM 7448 C CA . GLY B 1 390 ? -4.281 16.812 28.812 1 98.25 390 GLY B CA 1
ATOM 7449 C C . GLY B 1 390 ? -2.873 16.406 28.422 1 98.25 390 GLY B C 1
ATOM 7450 O O . GLY B 1 390 ? -1.895 16.969 28.922 1 98.25 390 GLY B O 1
ATOM 7451 N N . LEU B 1 391 ? -2.775 15.391 27.562 1 98.44 391 LEU B N 1
ATOM 7452 C CA . LEU B 1 391 ? -1.474 14.93 27.094 1 98.44 391 LEU B CA 1
ATOM 7453 C C . LEU B 1 391 ? -0.735 16.047 26.359 1 98.44 391 LEU B C 1
ATOM 7455 O O . LEU B 1 391 ? 0.419 16.344 26.672 1 98.44 391 LEU B O 1
ATOM 7459 N N . PHE B 1 392 ? -1.377 16.688 25.453 1 98.38 392 PHE B N 1
ATOM 7460 C CA . PHE B 1 392 ? -0.731 17.703 24.609 1 98.38 392 PHE B CA 1
ATOM 7461 C C . PHE B 1 392 ? -0.474 18.984 25.406 1 98.38 392 PHE B C 1
ATOM 7463 O O . PHE B 1 392 ? 0.507 19.688 25.156 1 98.38 392 PHE B O 1
ATOM 7470 N N . ALA B 1 393 ? -1.373 19.266 26.359 1 97.88 393 ALA B N 1
ATOM 7471 C CA . ALA B 1 393 ? -1.133 20.422 27.234 1 97.88 393 ALA B CA 1
ATOM 7472 C C . ALA B 1 393 ? 0.163 20.234 28.016 1 97.88 393 ALA B C 1
ATOM 7474 O O . ALA B 1 393 ? 0.863 21.219 28.297 1 97.88 393 ALA B O 1
ATOM 7475 N N . ARG B 1 394 ? 0.51 19.016 28.375 1 98 394 ARG B N 1
ATOM 7476 C CA . ARG B 1 394 ? 1.659 18.719 29.219 1 98 394 ARG B CA 1
ATOM 7477 C C . ARG B 1 394 ? 2.926 18.547 28.391 1 98 394 ARG B C 1
ATOM 7479 O O . ARG B 1 394 ? 4.027 18.828 28.859 1 98 394 ARG B O 1
ATOM 7486 N N . LEU B 1 395 ? 2.84 18.094 27.125 1 97.62 395 LEU B N 1
ATOM 7487 C CA . LEU B 1 395 ? 3.988 17.828 26.266 1 97.62 395 LEU B CA 1
ATOM 7488 C C . LEU B 1 395 ? 4.828 19.078 26.062 1 97.62 395 LEU B C 1
ATOM 7490 O O . LEU B 1 395 ? 6.039 19 25.875 1 97.62 395 LEU B O 1
ATOM 7494 N N . GLY B 1 396 ? 4.215 20.25 26.094 1 92.62 396 GLY B N 1
ATOM 7495 C CA . GLY B 1 396 ? 4.938 21.5 25.953 1 92.62 396 GLY B CA 1
ATOM 7496 C C . GLY B 1 396 ? 6.07 21.656 26.953 1 92.62 396 GLY B C 1
ATOM 7497 O O . GLY B 1 396 ? 7.141 22.156 26.625 1 92.62 396 GLY B O 1
ATOM 7498 N N . SER B 1 397 ? 5.801 21.203 28.156 1 94.88 397 SER B N 1
ATOM 7499 C CA . SER B 1 397 ? 6.801 21.328 29.203 1 94.88 397 SER B CA 1
ATOM 7500 C C . SER B 1 397 ? 7.637 20.062 29.328 1 94.88 397 SER B C 1
ATOM 7502 O O . SER B 1 397 ? 8.758 20.094 29.844 1 94.88 397 SER B O 1
ATOM 7504 N N . TRP B 1 398 ? 7.145 18.953 28.828 1 97.81 398 TRP B N 1
ATOM 7505 C CA . TRP B 1 398 ? 7.773 17.656 29.062 1 97.81 398 TRP B CA 1
ATOM 7506 C C . TRP B 1 398 ? 8.852 17.391 28.016 1 97.81 398 TRP B C 1
ATOM 7508 O O . TRP B 1 398 ? 9.812 16.656 28.281 1 97.81 398 TRP B O 1
ATOM 7518 N N . LEU B 1 399 ? 8.703 17.906 26.812 1 98 399 LEU B N 1
ATOM 7519 C CA . LEU B 1 399 ? 9.648 17.625 25.734 1 98 399 LEU B CA 1
ATOM 7520 C C . LEU B 1 399 ? 10.883 18.516 25.844 1 98 399 LEU B C 1
ATOM 7522 O O . LEU B 1 399 ? 10.766 19.719 26.094 1 98 399 LEU B O 1
ATOM 7526 N N . PRO B 1 400 ? 12.055 18 25.75 1 97.19 400 PRO B N 1
ATOM 7527 C CA . PRO B 1 400 ? 13.266 18.828 25.828 1 97.19 400 PRO B CA 1
ATOM 7528 C C . PRO B 1 400 ? 13.461 19.719 24.609 1 97.19 400 PRO B C 1
ATOM 7530 O O . PRO B 1 400 ? 12.836 19.484 23.562 1 97.19 400 PRO B O 1
ATOM 7533 N N . ALA B 1 401 ? 14.305 20.734 24.766 1 96.44 401 ALA B N 1
ATOM 7534 C CA . ALA B 1 401 ? 14.656 21.609 23.656 1 96.44 401 ALA B CA 1
ATOM 7535 C C . ALA B 1 401 ? 15.297 20.828 22.516 1 96.44 401 ALA B C 1
ATOM 7537 O O . ALA B 1 401 ? 16.156 19.984 22.734 1 96.44 401 ALA B O 1
ATOM 7538 N N . GLY B 1 402 ? 14.766 21.031 21.391 1 95.5 402 GLY B N 1
ATOM 7539 C CA . GLY B 1 402 ? 15.352 20.406 20.219 1 95.5 402 GLY B CA 1
ATOM 7540 C C . GLY B 1 402 ? 14.711 19.078 19.859 1 95.5 402 GLY B C 1
ATOM 7541 O O . GLY B 1 402 ? 15.047 18.469 18.828 1 95.5 402 GLY B O 1
ATOM 7542 N N . ALA B 1 403 ? 13.758 18.625 20.609 1 97.56 403 ALA B N 1
ATOM 7543 C CA . ALA B 1 403 ? 13.07 17.375 20.312 1 97.56 403 ALA B CA 1
ATOM 7544 C C . ALA B 1 403 ? 12.258 17.484 19.031 1 97.56 403 ALA B C 1
ATOM 7546 O O . ALA B 1 403 ? 11.891 18.578 18.609 1 97.56 403 ALA B O 1
ATOM 7547 N N . THR B 1 404 ? 12.148 16.375 18.344 1 98.06 404 THR B N 1
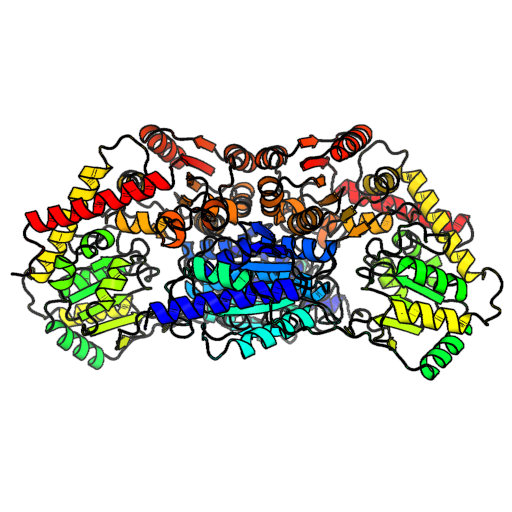ATOM 7548 C CA . THR B 1 404 ? 11.203 16.25 17.234 1 98.06 404 THR B CA 1
ATOM 7549 C C . THR B 1 404 ? 9.93 15.539 17.688 1 98.06 404 THR B C 1
ATOM 7551 O O . THR B 1 404 ? 9.984 14.445 18.25 1 98.06 404 THR B O 1
ATOM 7554 N N . LEU B 1 405 ? 8.852 16.219 17.547 1 98.69 405 LEU B N 1
ATOM 7555 C CA . LEU B 1 405 ? 7.543 15.617 17.812 1 98.69 405 LEU B CA 1
ATOM 7556 C C . LEU B 1 405 ? 6.82 15.312 16.5 1 98.69 405 LEU B C 1
ATOM 7558 O O . LEU B 1 405 ? 6.484 16.219 15.742 1 98.69 405 LEU B O 1
ATOM 7562 N N . PHE B 1 406 ? 6.668 14.07 16.188 1 98.75 406 PHE B N 1
ATOM 7563 C CA . PHE B 1 406 ? 5.863 13.633 15.047 1 98.75 406 PHE B CA 1
ATOM 7564 C C . PHE B 1 406 ? 4.43 13.352 15.484 1 98.75 406 PHE B C 1
ATOM 7566 O O . PHE B 1 406 ? 4.195 12.539 16.375 1 98.75 406 PHE B O 1
ATOM 7573 N N . VAL B 1 407 ? 3.484 13.969 14.859 1 98.69 407 VAL B N 1
ATOM 7574 C CA . VAL B 1 407 ? 2.109 13.859 15.336 1 98.69 407 VAL B CA 1
ATOM 7575 C C . VAL B 1 407 ? 1.255 13.164 14.273 1 98.69 407 VAL B C 1
ATOM 7577 O O . VAL B 1 407 ? 1.328 13.508 13.094 1 98.69 407 VAL B O 1
ATOM 7580 N N . GLY B 1 408 ? 0.484 12.172 14.695 1 98.44 408 GLY B N 1
ATOM 7581 C CA . GLY B 1 408 ? -0.418 11.477 13.797 1 98.44 408 GLY B CA 1
ATOM 7582 C C . GLY B 1 408 ? -1.591 12.328 13.344 1 98.44 408 GLY B C 1
ATOM 7583 O O . GLY B 1 408 ? -1.814 13.414 13.875 1 98.44 408 GLY B O 1
ATOM 7584 N N . ASN B 1 409 ? -2.324 11.82 12.367 1 97.62 409 ASN B N 1
ATOM 7585 C CA . ASN B 1 409 ? -3.498 12.508 11.836 1 97.62 409 ASN B CA 1
ATOM 7586 C C . ASN B 1 409 ? -4.75 12.188 12.648 1 97.62 409 ASN B C 1
ATOM 7588 O O . ASN B 1 409 ? -4.711 11.344 13.547 1 97.62 409 ASN B O 1
ATOM 7592 N N . SER B 1 410 ? -5.852 12.82 12.391 1 95.81 410 SER B N 1
ATOM 7593 C CA . SER B 1 410 ? -7.121 12.766 13.109 1 95.81 410 SER B CA 1
ATOM 7594 C C . SER B 1 410 ? -7.055 13.562 14.406 1 95.81 410 SER B C 1
ATOM 7596 O O . SER B 1 410 ? -6.797 14.766 14.391 1 95.81 410 SER B O 1
ATOM 7598 N N . MET B 1 411 ? -7.176 12.953 15.547 1 97.12 411 MET B N 1
ATOM 7599 C CA . MET B 1 411 ? -7.301 13.727 16.781 1 97.12 411 MET B CA 1
ATOM 7600 C C . MET B 1 411 ? -5.938 14.195 17.266 1 97.12 411 MET B C 1
ATOM 7602 O O . MET B 1 411 ? -5.805 15.312 17.766 1 97.12 411 MET B O 1
ATOM 7606 N N . PRO B 1 412 ? -4.848 13.414 17.125 1 98.44 412 PRO B N 1
ATOM 7607 C CA . PRO B 1 412 ? -3.568 13.859 17.688 1 98.44 412 PRO B CA 1
ATOM 7608 C C . PRO B 1 412 ? -3.111 15.195 17.109 1 98.44 412 PRO B C 1
ATOM 7610 O O . PRO B 1 412 ? -2.701 16.094 17.844 1 98.44 412 PRO B O 1
ATOM 7613 N N . VAL B 1 413 ? -3.178 15.383 15.82 1 98.44 413 VAL B N 1
ATOM 7614 C CA . VAL B 1 413 ? -2.711 16.625 15.227 1 98.44 413 VAL B CA 1
ATOM 7615 C C . VAL B 1 413 ? -3.643 17.766 15.625 1 98.44 413 VAL B C 1
ATOM 7617 O O . VAL B 1 413 ? -3.199 18.906 15.82 1 98.44 413 VAL B O 1
ATOM 7620 N N . ARG B 1 414 ? -4.93 17.531 15.766 1 98.12 414 ARG B N 1
ATOM 7621 C CA . ARG B 1 414 ? -5.898 18.547 16.188 1 98.12 414 ARG B CA 1
ATOM 7622 C C . ARG B 1 414 ? -5.688 18.922 17.656 1 98.12 414 ARG B C 1
ATOM 7624 O O . ARG B 1 414 ? -5.797 20.094 18.016 1 98.12 414 ARG B O 1
ATOM 7631 N N . ASP B 1 415 ? -5.41 17.906 18.469 1 98.5 415 ASP B N 1
ATOM 7632 C CA . ASP B 1 415 ? -5.086 18.172 19.859 1 98.5 415 ASP B CA 1
ATOM 7633 C C . ASP B 1 415 ? -3.785 18.969 19.984 1 98.5 415 ASP B C 1
ATOM 7635 O O . ASP B 1 415 ? -3.672 19.859 20.812 1 98.5 415 ASP B O 1
ATOM 7639 N N . CYS B 1 416 ? -2.852 18.594 19.141 1 98.62 416 CYS B N 1
ATOM 7640 C CA . CYS B 1 416 ? -1.604 19.344 19.094 1 98.62 416 CYS B CA 1
ATOM 7641 C C . CYS B 1 416 ? -1.862 20.812 18.75 1 98.62 416 CYS B C 1
ATOM 7643 O O . CYS B 1 416 ? -1.287 21.703 19.359 1 98.62 416 CYS B O 1
ATOM 7645 N N . ASP B 1 417 ? -2.686 21.031 17.812 1 98.44 417 ASP B N 1
ATOM 7646 C CA . ASP B 1 417 ? -3.004 22.391 17.359 1 98.44 417 ASP B CA 1
ATOM 7647 C C . ASP B 1 417 ? -3.672 23.203 18.469 1 98.44 417 ASP B C 1
ATOM 7649 O O . ASP B 1 417 ? -3.355 24.375 18.672 1 98.44 417 ASP B O 1
ATOM 7653 N N . THR B 1 418 ? -4.555 22.594 19.188 1 98 418 THR B N 1
ATOM 7654 C CA . THR B 1 418 ? -5.363 23.312 20.172 1 98 418 THR B CA 1
ATOM 7655 C C . THR B 1 418 ? -4.605 23.469 21.484 1 98 418 THR B C 1
ATOM 7657 O O . THR B 1 418 ? -4.695 24.516 22.141 1 98 418 THR B O 1
ATOM 7660 N N . PHE B 1 419 ? -3.805 22.422 21.859 1 98.44 419 PHE B N 1
ATOM 7661 C CA . PHE B 1 419 ? -3.461 22.359 23.266 1 98.44 419 PHE B CA 1
ATOM 7662 C C . PHE B 1 419 ? -1.953 22.484 23.469 1 98.44 419 PHE B C 1
ATOM 7664 O O . PHE B 1 419 ? -1.48 22.656 24.594 1 98.44 419 PHE B O 1
ATOM 7671 N N . LEU B 1 420 ? -1.15 22.312 22.422 1 98.19 420 LEU B N 1
ATOM 7672 C CA . LEU B 1 420 ? 0.281 22.578 22.516 1 98.19 420 LEU B CA 1
ATOM 7673 C C . LEU B 1 420 ? 0.587 24.016 22.094 1 98.19 420 LEU B C 1
ATOM 7675 O O . LEU B 1 420 ? 0.754 24.297 20.891 1 98.19 420 LEU B O 1
ATOM 7679 N N . GLY B 1 421 ? 0.746 24.922 22.984 1 96.62 421 GLY B N 1
ATOM 7680 C CA . GLY B 1 421 ? 0.892 26.344 22.734 1 96.62 421 GLY B CA 1
ATOM 7681 C C . GLY B 1 421 ? 2.277 26.719 22.25 1 96.62 421 GLY B C 1
ATOM 7682 O O . GLY B 1 421 ? 3.207 25.906 22.312 1 96.62 421 GLY B O 1
ATOM 7683 N N . PRO B 1 422 ? 2.395 27.922 21.719 1 97.69 422 PRO B N 1
ATOM 7684 C CA . PRO B 1 422 ? 3.713 28.422 21.328 1 97.69 422 PRO B CA 1
ATOM 7685 C C . PRO B 1 422 ? 4.727 28.391 22.469 1 97.69 422 PRO B C 1
ATOM 7687 O O . PRO B 1 422 ? 4.352 28.531 23.625 1 97.69 422 PRO B O 1
ATOM 7690 N N . ARG B 1 423 ? 5.949 28.219 22.109 1 96.62 423 ARG B N 1
ATOM 7691 C CA . ARG B 1 423 ? 6.992 28.234 23.125 1 96.62 423 ARG B CA 1
ATOM 7692 C C . ARG B 1 423 ? 8.32 28.719 22.547 1 96.62 423 ARG B C 1
ATOM 7694 O O . ARG B 1 423 ? 8.586 28.531 21.359 1 96.62 423 ARG B O 1
ATOM 7701 N N . THR B 1 424 ? 9.156 29.25 23.359 1 96.88 424 THR B N 1
ATOM 7702 C CA . THR B 1 424 ? 10.438 29.797 22.938 1 96.88 424 THR B CA 1
ATOM 7703 C C . THR B 1 424 ? 11.484 28.703 22.812 1 96.88 424 THR B C 1
ATOM 7705 O O . THR B 1 424 ? 12.469 28.844 22.078 1 96.88 424 THR B O 1
ATOM 7708 N N . ASN B 1 425 ? 11.289 27.594 23.562 1 96.25 425 ASN B N 1
ATOM 7709 C CA . ASN B 1 425 ? 12.18 26.453 23.406 1 96.25 425 ASN B CA 1
ATOM 7710 C C . ASN B 1 425 ? 11.977 25.75 22.078 1 96.25 425 ASN B C 1
ATOM 7712 O O . ASN B 1 425 ? 10.836 25.484 21.672 1 96.25 425 ASN B O 1
ATOM 7716 N N . PRO B 1 426 ? 13.07 25.453 21.438 1 96.44 426 PRO B N 1
ATOM 7717 C CA . PRO B 1 426 ? 12.961 24.844 20.109 1 96.44 426 PRO B CA 1
ATOM 7718 C C . PRO B 1 426 ? 12.258 23.484 20.141 1 96.44 426 PRO B C 1
ATOM 7720 O O . PRO B 1 426 ? 12.5 22.688 21.047 1 96.44 426 PRO B O 1
ATOM 7723 N N . LEU B 1 427 ? 11.391 23.266 19.266 1 96.94 427 LEU B N 1
ATOM 7724 C CA . LEU B 1 427 ? 10.656 22.031 19.016 1 96.94 427 LEU B CA 1
ATOM 7725 C C . LEU B 1 427 ? 10.32 21.875 17.547 1 96.94 427 LEU B C 1
ATOM 7727 O O . LEU B 1 427 ? 9.844 22.812 16.906 1 96.94 427 LEU B O 1
ATOM 7731 N N . TYR B 1 428 ? 10.695 20.781 16.984 1 96.06 428 TYR B N 1
ATOM 7732 C CA . TYR B 1 428 ? 10.352 20.484 15.594 1 96.06 428 TYR B CA 1
ATOM 7733 C C . TYR B 1 428 ? 9.133 19.578 15.516 1 96.06 428 TYR B C 1
ATOM 7735 O O . TYR B 1 428 ? 9.242 18.359 15.75 1 96.06 428 TYR B O 1
ATOM 7743 N N . VAL B 1 429 ? 7.965 20.141 15.211 1 97.69 429 VAL B N 1
ATOM 7744 C CA . VAL B 1 429 ? 6.738 19.359 15.102 1 97.69 429 VAL B CA 1
ATOM 7745 C C . VAL B 1 429 ? 6.453 19.062 13.633 1 97.69 429 VAL B C 1
ATOM 7747 O O . VAL B 1 429 ? 6.398 19.969 12.797 1 97.69 429 VAL B O 1
ATOM 7750 N N . VAL B 1 430 ? 6.312 17.766 13.328 1 97 430 VAL B N 1
ATOM 7751 C CA . VAL B 1 430 ? 6.141 17.328 11.945 1 97 430 VAL B CA 1
ATOM 7752 C C . VAL B 1 430 ? 5.008 16.312 11.867 1 97 430 VAL B C 1
ATOM 7754 O O . VAL B 1 430 ? 4.684 15.648 12.859 1 97 430 VAL B O 1
ATOM 7757 N N . GLY B 1 431 ? 4.336 16.219 10.812 1 97.44 431 GLY B N 1
ATOM 7758 C CA . GLY B 1 431 ? 3.305 15.25 10.508 1 97.44 431 GLY B CA 1
ATOM 7759 C C . GLY B 1 431 ? 3.08 15.078 9.016 1 97.44 431 GLY B C 1
ATOM 7760 O O . GLY B 1 431 ? 3.582 15.859 8.211 1 97.44 431 GLY B O 1
ATOM 7761 N N . ASN B 1 432 ? 2.387 13.969 8.609 1 97.81 432 ASN B N 1
ATOM 7762 C CA . ASN B 1 432 ? 2.023 13.734 7.211 1 97.81 432 ASN B CA 1
ATOM 7763 C C . ASN B 1 432 ? 0.714 14.422 6.848 1 97.81 432 ASN B C 1
ATOM 7765 O O . ASN B 1 432 ? -0.351 13.805 6.879 1 97.81 432 ASN B O 1
ATOM 7769 N N . ARG B 1 433 ? 0.879 15.648 6.391 1 96.44 433 ARG B N 1
ATOM 7770 C CA . ARG B 1 433 ? -0.311 16.453 6.117 1 96.44 433 ARG B CA 1
ATOM 7771 C C . ARG B 1 433 ? -0.485 16.672 4.621 1 96.44 433 ARG B C 1
ATOM 7773 O O . ARG B 1 433 ? -1.33 17.469 4.203 1 96.44 433 ARG B O 1
ATOM 7780 N N . GLY B 1 434 ? 0.359 16.031 3.781 1 96.12 434 GLY B N 1
ATOM 7781 C CA . GLY B 1 434 ? 0.119 16.125 2.35 1 96.12 434 GLY B CA 1
ATOM 7782 C C . GLY B 1 434 ? -1.25 15.617 1.939 1 96.12 434 GLY B C 1
ATOM 7783 O O . GLY B 1 434 ? -2.072 16.375 1.422 1 96.12 434 GLY B O 1
ATOM 7784 N N . ALA B 1 435 ? -1.495 14.391 2.289 1 96.69 435 ALA B N 1
ATOM 7785 C CA . ALA B 1 435 ? -2.779 13.789 1.931 1 96.69 435 ALA B CA 1
ATOM 7786 C C . ALA B 1 435 ? -3.66 13.602 3.164 1 96.69 435 ALA B C 1
ATOM 7788 O O . ALA B 1 435 ? -4.84 13.273 3.045 1 96.69 435 ALA B O 1
ATOM 7789 N N . ASN B 1 436 ? -3.107 13.805 4.324 1 97.12 436 ASN B N 1
ATOM 7790 C CA . ASN B 1 436 ? -3.838 13.703 5.586 1 97.12 436 ASN B CA 1
ATOM 7791 C C . ASN B 1 436 ? -4.266 12.273 5.871 1 97.12 436 ASN B C 1
ATOM 7793 O O . ASN B 1 436 ? -5.344 12.039 6.426 1 97.12 436 ASN B O 1
ATOM 7797 N N . GLY B 1 437 ? -3.523 11.289 5.434 1 96.88 437 GLY B N 1
ATOM 7798 C CA . GLY B 1 437 ? -3.84 9.898 5.699 1 96.88 437 GLY B CA 1
ATOM 7799 C C . GLY B 1 437 ? -3.277 9.398 7.02 1 96.88 437 GLY B C 1
ATOM 7800 O O . GLY B 1 437 ? -2.387 10.031 7.594 1 96.88 437 GLY B O 1
ATOM 7801 N N . ILE B 1 438 ? -3.785 8.266 7.512 1 97.25 438 ILE B N 1
ATOM 7802 C CA . ILE B 1 438 ? -3.244 7.684 8.734 1 97.25 438 ILE B CA 1
ATOM 7803 C C . ILE B 1 438 ? -2.236 6.59 8.383 1 97.25 438 ILE B C 1
ATOM 7805 O O . ILE B 1 438 ? -1.686 5.934 9.266 1 97.25 438 ILE B O 1
ATOM 7809 N N . ASP B 1 439 ? -1.96 6.352 7.094 1 97.19 439 ASP B N 1
ATOM 7810 C CA . ASP B 1 439 ? -1.007 5.348 6.625 1 97.19 439 ASP B CA 1
ATOM 7811 C C . ASP B 1 439 ? 0.425 5.875 6.699 1 97.19 439 ASP B C 1
ATOM 7813 O O . ASP B 1 439 ? 0.658 7.078 6.551 1 97.19 439 ASP B O 1
ATOM 7817 N N . GLY B 1 440 ? 1.39 5.016 6.965 1 98.38 440 GLY B N 1
ATOM 7818 C CA . GLY B 1 440 ? 2.812 5.277 6.824 1 98.38 440 GLY B CA 1
ATOM 7819 C C . GLY B 1 440 ? 3.365 6.188 7.902 1 98.38 440 GLY B C 1
ATOM 7820 O O . GLY B 1 440 ? 4.477 6.703 7.781 1 98.38 440 GLY B O 1
ATOM 7821 N N . LEU B 1 441 ? 2.578 6.438 8.969 1 98.69 441 LEU B N 1
ATOM 7822 C CA . LEU B 1 441 ? 2.986 7.41 9.969 1 98.69 441 LEU B CA 1
ATOM 7823 C C . LEU B 1 441 ? 4.199 6.91 10.75 1 98.69 441 LEU B C 1
ATOM 7825 O O . LEU B 1 441 ? 5.164 7.652 10.945 1 98.69 441 LEU B O 1
ATOM 7829 N N . VAL B 1 442 ? 4.195 5.645 11.195 1 98.69 442 VAL B N 1
ATOM 7830 C CA . VAL B 1 442 ? 5.32 5.062 11.922 1 98.69 442 VAL B CA 1
ATOM 7831 C C . VAL B 1 442 ? 6.562 5.062 11.039 1 98.69 442 VAL B C 1
ATOM 7833 O O . VAL B 1 442 ? 7.652 5.441 11.477 1 98.69 442 VAL B O 1
ATOM 7836 N N . SER B 1 443 ? 6.379 4.668 9.797 1 98.81 443 SER B N 1
ATOM 7837 C CA . SER B 1 443 ? 7.477 4.59 8.836 1 98.81 443 SER B CA 1
ATOM 7838 C C . SER B 1 443 ? 8.109 5.957 8.602 1 98.81 443 SER B C 1
ATOM 7840 O O . SER B 1 443 ? 9.328 6.09 8.594 1 98.81 443 SER B O 1
ATOM 7842 N N . THR B 1 444 ? 7.285 6.992 8.391 1 98.81 444 THR B N 1
ATOM 7843 C CA . THR B 1 444 ? 7.797 8.344 8.195 1 98.81 444 THR B CA 1
ATOM 7844 C C . THR B 1 444 ? 8.594 8.805 9.414 1 98.81 444 THR B C 1
ATOM 7846 O O . THR B 1 444 ? 9.688 9.352 9.273 1 98.81 444 THR B O 1
ATOM 7849 N N . ALA B 1 445 ? 8.023 8.609 10.609 1 98.81 445 ALA B N 1
ATOM 7850 C CA . ALA B 1 445 ? 8.68 9.023 11.844 1 98.81 445 ALA B CA 1
ATOM 7851 C C . ALA B 1 445 ? 10.039 8.336 11.992 1 98.81 445 ALA B C 1
ATOM 7853 O O . ALA B 1 445 ? 11.023 8.977 12.367 1 98.81 445 ALA B O 1
ATOM 7854 N N . LEU B 1 446 ? 10.094 7.051 11.727 1 98.75 446 LEU B N 1
ATOM 7855 C CA . LEU B 1 446 ? 11.352 6.32 11.859 1 98.75 446 LEU B CA 1
ATOM 7856 C C . LEU B 1 446 ? 12.344 6.746 10.789 1 98.75 446 LEU B C 1
ATOM 7858 O O . LEU B 1 446 ? 13.555 6.723 11.016 1 98.75 446 LEU B O 1
ATOM 7862 N N . GLY B 1 447 ? 11.82 7.156 9.594 1 98.69 447 GLY B N 1
ATOM 7863 C CA . GLY B 1 447 ? 12.688 7.801 8.625 1 98.69 447 GLY B CA 1
ATOM 7864 C C . GLY B 1 447 ? 13.336 9.07 9.148 1 98.69 447 GLY B C 1
ATOM 7865 O O . GLY B 1 447 ? 14.508 9.328 8.891 1 98.69 447 GLY B O 1
ATOM 7866 N N . LEU B 1 448 ? 12.547 9.891 9.891 1 98.56 448 LEU B N 1
ATOM 7867 C CA . LEU B 1 448 ? 13.086 11.078 10.547 1 98.56 448 LEU B CA 1
ATOM 7868 C C . LEU B 1 448 ? 14.211 10.711 11.508 1 98.56 448 LEU B C 1
ATOM 7870 O O . LEU B 1 448 ? 15.266 11.344 11.523 1 98.56 448 LEU B O 1
ATOM 7874 N N . ALA B 1 449 ? 13.961 9.672 12.305 1 98.31 449 ALA B N 1
ATOM 7875 C CA . ALA B 1 449 ? 14.969 9.203 13.25 1 98.31 449 ALA B CA 1
ATOM 7876 C C . ALA B 1 449 ? 16.25 8.773 12.531 1 98.31 449 ALA B C 1
ATOM 7878 O O . ALA B 1 449 ? 17.344 9.102 12.969 1 98.31 449 ALA B O 1
ATOM 7879 N N . ALA B 1 450 ? 16.078 8.039 11.453 1 97.75 450 ALA B N 1
ATOM 7880 C CA . ALA B 1 450 ? 17.219 7.602 10.656 1 97.75 450 ALA B CA 1
ATOM 7881 C C . ALA B 1 450 ? 17.984 8.789 10.086 1 97.75 450 ALA B C 1
ATOM 7883 O O . ALA B 1 450 ? 19.188 8.719 9.883 1 97.75 450 ALA B O 1
ATOM 7884 N N . GLY B 1 451 ? 17.25 9.898 9.797 1 96.5 451 GLY B N 1
ATOM 7885 C CA . GLY B 1 451 ? 17.875 11.133 9.344 1 96.5 451 GLY B CA 1
ATOM 7886 C C . GLY B 1 451 ? 18.453 11.953 10.477 1 96.5 451 GLY B C 1
ATOM 7887 O O . GLY B 1 451 ? 18.781 13.133 10.297 1 96.5 451 GLY B O 1
ATOM 7888 N N . GLN B 1 452 ? 18.438 11.484 11.734 1 92.56 452 GLN B N 1
ATOM 7889 C CA . GLN B 1 452 ? 19.109 12.039 12.906 1 92.56 452 GLN B CA 1
ATOM 7890 C C . GLN B 1 452 ? 18.219 13.047 13.625 1 92.56 452 GLN B C 1
ATOM 7892 O O . GLN B 1 452 ? 18.703 13.938 14.32 1 92.56 452 GLN B O 1
ATOM 7897 N N . ALA B 1 453 ? 16.922 12.906 13.328 1 94.12 453 ALA B N 1
ATOM 7898 C CA . ALA B 1 453 ? 16 13.617 14.203 1 94.12 453 ALA B CA 1
ATOM 7899 C C . ALA B 1 453 ? 15.938 12.961 15.578 1 94.12 453 ALA B C 1
ATOM 7901 O O . ALA B 1 453 ? 15.273 11.938 15.758 1 94.12 453 ALA B O 1
ATOM 7902 N N . ARG B 1 454 ? 16.625 13.492 16.594 1 92.62 454 ARG B N 1
ATOM 7903 C CA . ARG B 1 454 ? 16.672 12.922 17.938 1 92.62 454 ARG B CA 1
ATOM 7904 C C . ARG B 1 454 ? 16.703 14.008 19 1 92.62 454 ARG B C 1
ATOM 7906 O O . ARG B 1 454 ? 17.328 15.055 18.797 1 92.62 454 ARG B O 1
ATOM 7913 N N . PRO B 1 455 ? 16 13.82 20.047 1 97.44 455 PRO B N 1
ATOM 7914 C CA . PRO B 1 455 ? 15.117 12.68 20.281 1 97.44 455 PRO B CA 1
ATOM 7915 C C . PRO B 1 455 ? 13.82 12.75 19.484 1 97.44 455 PRO B C 1
ATOM 7917 O O . PRO B 1 455 ? 13.336 13.852 19.188 1 97.44 455 PRO B O 1
ATOM 7920 N N . LEU B 1 456 ? 13.328 11.625 19.078 1 98.44 456 LEU B N 1
ATOM 7921 C CA . LEU B 1 456 ? 12.086 11.555 18.312 1 98.44 456 LEU B CA 1
ATOM 7922 C C . LEU B 1 456 ? 10.961 10.977 19.156 1 98.44 456 LEU B C 1
ATOM 7924 O O . LEU B 1 456 ? 11.086 9.875 19.703 1 98.44 456 LEU B O 1
ATOM 7928 N N . VAL B 1 457 ? 9.898 11.703 19.312 1 98.75 457 VAL B N 1
ATOM 7929 C CA . VAL B 1 457 ? 8.672 11.266 19.953 1 98.75 457 VAL B CA 1
ATOM 7930 C C . VAL B 1 457 ? 7.516 11.297 18.969 1 98.75 457 VAL B C 1
ATOM 7932 O O . VAL B 1 457 ? 7.309 12.305 18.281 1 98.75 457 VAL B O 1
ATOM 7935 N N . MET B 1 458 ? 6.828 10.211 18.812 1 98.56 458 MET B N 1
ATOM 7936 C CA . MET B 1 458 ? 5.633 10.203 17.969 1 98.56 458 MET B CA 1
ATOM 7937 C C . MET B 1 458 ? 4.371 10.062 18.812 1 98.56 458 MET B C 1
ATOM 7939 O O . MET B 1 458 ? 4.285 9.18 19.656 1 98.56 458 MET B O 1
ATOM 7943 N N . ALA B 1 459 ? 3.455 10.953 18.641 1 98.81 459 ALA B N 1
ATOM 7944 C CA . ALA B 1 459 ? 2.129 10.852 19.234 1 98.81 459 ALA B CA 1
ATOM 7945 C C . ALA B 1 459 ? 1.111 10.312 18.234 1 98.81 459 ALA B C 1
ATOM 7947 O O . ALA B 1 459 ? 0.684 11.031 17.328 1 98.81 459 ALA B O 1
ATOM 7948 N N . LEU B 1 460 ? 0.68 9.094 18.406 1 98.44 460 LEU B N 1
ATOM 7949 C CA . LEU B 1 460 ? -0.146 8.391 17.438 1 98.44 460 LEU B CA 1
ATOM 7950 C C . LEU B 1 460 ? -1.392 7.809 18.094 1 98.44 460 LEU B C 1
ATOM 7952 O O . LEU B 1 460 ? -1.359 7.426 19.266 1 98.44 460 LEU B O 1
ATOM 7956 N N . GLY B 1 461 ? -2.469 7.734 17.312 1 98.38 461 GLY B N 1
ATOM 7957 C CA . GLY B 1 461 ? -3.609 6.926 17.719 1 98.38 461 GLY B CA 1
ATOM 7958 C C . GLY B 1 461 ? -3.396 5.441 17.484 1 98.38 461 GLY B C 1
ATOM 7959 O O . GLY B 1 461 ? -2.496 5.047 16.734 1 98.38 461 GLY B O 1
ATOM 7960 N N . ASP B 1 462 ? -4.277 4.652 18.125 1 98.31 462 ASP B N 1
ATOM 7961 C CA . ASP B 1 462 ? -4.16 3.201 18.047 1 98.31 462 ASP B CA 1
ATOM 7962 C C . ASP B 1 462 ? -4.395 2.699 16.625 1 98.31 462 ASP B C 1
ATOM 7964 O O . ASP B 1 462 ? -3.639 1.86 16.125 1 98.31 462 ASP B O 1
ATOM 7968 N N . LEU B 1 463 ? -5.34 3.18 15.906 1 97.62 463 LEU B N 1
ATOM 7969 C CA . LEU B 1 463 ? -5.594 2.73 14.539 1 97.62 463 LEU B CA 1
ATOM 7970 C C . LEU B 1 463 ? -4.441 3.111 13.617 1 97.62 463 LEU B C 1
ATOM 7972 O O . LEU B 1 463 ? -4.086 2.354 12.711 1 97.62 463 LEU B O 1
ATOM 7976 N N . SER B 1 464 ? -3.896 4.316 13.828 1 97.69 464 SER B N 1
ATOM 7977 C CA . SER B 1 464 ? -2.762 4.75 13.023 1 97.69 464 SER B CA 1
ATOM 7978 C C . SER B 1 464 ? -1.559 3.836 13.227 1 97.69 464 SER B C 1
ATOM 7980 O O . SER B 1 464 ? -0.865 3.492 12.266 1 97.69 464 SER B O 1
ATOM 7982 N N . LEU B 1 465 ? -1.284 3.471 14.461 1 98.31 465 LEU B N 1
ATOM 7983 C CA . LEU B 1 465 ? -0.165 2.578 14.742 1 98.31 465 LEU B CA 1
ATOM 7984 C C . LEU B 1 465 ? -0.387 1.212 14.109 1 98.31 465 LEU B C 1
ATOM 7986 O O . LEU B 1 465 ? 0.517 0.663 13.477 1 98.31 465 LEU B O 1
ATOM 7990 N N . LEU B 1 466 ? -1.611 0.692 14.273 1 97.38 466 LEU B N 1
ATOM 7991 C CA . LEU B 1 466 ? -1.928 -0.616 13.711 1 97.38 466 LEU B CA 1
ATOM 7992 C C . LEU B 1 466 ? -1.809 -0.597 12.195 1 97.38 466 LEU B C 1
ATOM 7994 O O . LEU B 1 466 ? -1.321 -1.558 11.594 1 97.38 466 LEU B O 1
ATOM 7998 N N . HIS B 1 467 ? -2.221 0.47 11.609 1 97.25 467 HIS B N 1
ATOM 7999 C CA . HIS B 1 467 ? -2.213 0.594 10.156 1 97.25 467 HIS B CA 1
ATOM 8000 C C . HIS B 1 467 ? -0.796 0.489 9.602 1 97.25 467 HIS B C 1
ATOM 8002 O O . HIS B 1 467 ? -0.591 -0.032 8.5 1 97.25 467 HIS B O 1
ATOM 8008 N N . ASP B 1 468 ? 0.172 0.947 10.281 1 97.56 468 ASP B N 1
ATOM 8009 C CA . ASP B 1 468 ? 1.555 0.997 9.812 1 97.56 468 ASP B CA 1
ATOM 8010 C C . ASP B 1 468 ? 2.486 0.265 10.773 1 97.56 468 ASP B C 1
ATOM 8012 O O . ASP B 1 468 ? 3.646 0.651 10.938 1 97.56 468 ASP B O 1
ATOM 8016 N N . SER B 1 469 ? 1.978 -0.76 11.445 1 96.81 469 SER B N 1
ATOM 8017 C CA . SER B 1 469 ? 2.773 -1.497 12.422 1 96.81 469 SER B CA 1
ATOM 8018 C C . SER B 1 469 ? 4.004 -2.121 11.773 1 96.81 469 SER B C 1
ATOM 8020 O O . SER B 1 469 ? 5.039 -2.283 12.422 1 96.81 469 SER B O 1
ATOM 8022 N N . ASN B 1 470 ? 3.936 -2.436 10.453 1 95.38 470 ASN B N 1
ATOM 8023 C CA . ASN B 1 470 ? 5.066 -3.031 9.75 1 95.38 470 ASN B CA 1
ATOM 8024 C C . ASN B 1 470 ? 6.262 -2.086 9.711 1 95.38 470 ASN B C 1
ATOM 8026 O O . ASN B 1 470 ? 7.398 -2.523 9.523 1 95.38 470 ASN B O 1
ATOM 8030 N N . GLY B 1 471 ? 5.953 -0.793 9.812 1 96.94 471 GLY B N 1
ATOM 8031 C CA . GLY B 1 471 ? 7.031 0.182 9.836 1 96.94 471 GLY B CA 1
ATOM 8032 C C . GLY B 1 471 ? 8 -0.028 10.984 1 96.94 471 GLY B C 1
ATOM 8033 O O . GLY B 1 471 ? 9.164 0.387 10.906 1 96.94 471 GLY B O 1
ATOM 8034 N N . LEU B 1 472 ? 7.605 -0.733 12.07 1 97.62 472 LEU B N 1
ATOM 8035 C CA . LEU B 1 472 ? 8.43 -0.938 13.258 1 97.62 472 LEU B CA 1
ATOM 8036 C C . LEU B 1 472 ? 9.594 -1.866 12.961 1 97.62 472 LEU B C 1
ATOM 8038 O O . LEU B 1 472 ? 10.586 -1.891 13.703 1 97.62 472 LEU B O 1
ATOM 8042 N N . LEU B 1 473 ? 9.492 -2.633 11.836 1 95.38 473 LEU B N 1
ATOM 8043 C CA . LEU B 1 473 ? 10.586 -3.52 11.438 1 95.38 473 LEU B CA 1
ATOM 8044 C C . LEU B 1 473 ? 11.867 -2.732 11.219 1 95.38 473 LEU B C 1
ATOM 8046 O O . LEU B 1 473 ? 12.961 -3.236 11.492 1 95.38 473 LEU B O 1
ATOM 8050 N N . ALA B 1 474 ? 11.719 -1.486 10.742 1 95.06 474 ALA B N 1
ATOM 8051 C CA . ALA B 1 474 ? 12.891 -0.651 10.484 1 95.06 474 ALA B CA 1
ATOM 8052 C C . ALA B 1 474 ? 13.617 -0.312 11.781 1 95.06 474 ALA B C 1
ATOM 8054 O O . ALA B 1 474 ? 14.852 -0.215 11.805 1 95.06 474 ALA B O 1
ATOM 8055 N N . ALA B 1 475 ? 12.859 -0.027 12.867 1 95.25 475 ALA B N 1
ATOM 8056 C CA . ALA B 1 475 ? 13.477 0.285 14.148 1 95.25 475 ALA B CA 1
ATOM 8057 C C . ALA B 1 475 ? 14.352 -0.871 14.633 1 95.25 475 ALA B C 1
ATOM 8059 O O . ALA B 1 475 ? 15.445 -0.654 15.156 1 95.25 475 ALA B O 1
ATOM 8060 N N . ARG B 1 476 ? 13.844 -2.045 14.438 1 90.88 476 ARG B N 1
ATOM 8061 C CA . ARG B 1 476 ? 14.57 -3.244 14.844 1 90.88 476 ARG B CA 1
ATOM 8062 C C . ARG B 1 476 ? 15.797 -3.459 13.961 1 90.88 476 ARG B C 1
ATOM 8064 O O . ARG B 1 476 ? 16.906 -3.666 14.469 1 90.88 476 ARG B O 1
ATOM 8071 N N . LEU B 1 477 ? 15.609 -3.391 12.656 1 91.94 477 LEU B N 1
ATOM 8072 C CA . LEU B 1 477 ? 16.656 -3.689 11.688 1 91.94 477 LEU B CA 1
ATOM 8073 C C . LEU B 1 477 ? 17.812 -2.688 11.797 1 91.94 477 LEU B C 1
ATOM 8075 O O . LEU B 1 477 ? 18.969 -3.055 11.633 1 91.94 477 LEU B O 1
ATOM 8079 N N . HIS B 1 478 ? 17.484 -1.401 12.062 1 96.06 478 HIS B N 1
ATOM 8080 C CA . HIS B 1 478 ? 18.484 -0.35 12.031 1 96.06 478 HIS B CA 1
ATOM 8081 C C . HIS B 1 478 ? 18.781 0.184 13.43 1 96.06 478 HIS B C 1
ATOM 8083 O O . HIS B 1 478 ? 19.5 1.171 13.586 1 96.06 478 HIS B O 1
ATOM 8089 N N . ARG B 1 479 ? 18.234 -0.404 14.523 1 94.69 479 ARG B N 1
ATOM 8090 C CA . ARG B 1 479 ? 18.453 -0.025 15.914 1 94.69 479 ARG B CA 1
ATOM 8091 C C . ARG B 1 479 ? 18.188 1.463 16.125 1 94.69 479 ARG B C 1
ATOM 8093 O O . ARG B 1 479 ? 19.047 2.178 16.656 1 94.69 479 ARG B O 1
ATOM 8100 N N . LEU B 1 480 ? 17 1.882 15.648 1 97.75 480 LEU B N 1
ATOM 8101 C CA . LEU B 1 480 ? 16.641 3.291 15.734 1 97.75 480 LEU B CA 1
ATOM 8102 C C . LEU B 1 480 ? 16.031 3.613 17.094 1 97.75 480 LEU B C 1
ATOM 8104 O O . LEU B 1 480 ? 15.266 2.814 17.641 1 97.75 480 LEU B O 1
ATOM 8108 N N . ASP B 1 481 ? 16.406 4.781 17.688 1 97.88 481 ASP B N 1
ATOM 8109 C CA . ASP B 1 481 ? 15.805 5.305 18.922 1 97.88 481 ASP B CA 1
ATOM 8110 C C . ASP B 1 481 ? 14.547 6.109 18.609 1 97.88 481 ASP B C 1
ATOM 8112 O O . ASP B 1 481 ? 14.57 7.004 17.75 1 97.88 481 ASP B O 1
ATOM 8116 N N . ALA B 1 482 ? 13.453 5.773 19.219 1 98.31 482 ALA B N 1
ATOM 8117 C CA . ALA B 1 482 ? 12.203 6.5 19.062 1 98.31 482 ALA B CA 1
ATOM 8118 C C . ALA B 1 482 ? 11.227 6.188 20.188 1 98.31 482 ALA B C 1
ATOM 8120 O O . ALA B 1 482 ? 11.312 5.121 20.812 1 98.31 482 ALA B O 1
ATOM 8121 N N . THR B 1 483 ? 10.414 7.102 20.5 1 98.81 483 THR B N 1
ATOM 8122 C CA . THR B 1 483 ? 9.375 6.914 21.5 1 98.81 483 THR B CA 1
ATOM 8123 C C . THR B 1 483 ? 7.992 7.066 20.875 1 98.81 483 THR B C 1
ATOM 8125 O O . THR B 1 483 ? 7.715 8.062 20.203 1 98.81 483 THR B O 1
ATOM 8128 N N . ILE B 1 484 ? 7.152 6.074 21.062 1 98.81 484 ILE B N 1
ATOM 8129 C CA . ILE B 1 484 ? 5.762 6.141 20.641 1 98.81 484 ILE B CA 1
ATOM 8130 C C . ILE B 1 484 ? 4.863 6.426 21.844 1 98.81 484 ILE B C 1
ATOM 8132 O O . ILE B 1 484 ? 4.781 5.621 22.766 1 98.81 484 ILE B O 1
ATOM 8136 N N . LEU B 1 485 ? 4.316 7.586 21.859 1 98.81 485 LEU B N 1
ATOM 8137 C CA . LEU B 1 485 ? 3.186 7.863 22.734 1 98.81 485 LEU B CA 1
ATOM 8138 C C . LEU B 1 485 ? 1.875 7.426 22.094 1 98.81 485 LEU B C 1
ATOM 8140 O O . LEU B 1 485 ? 1.321 8.141 21.25 1 98.81 485 LEU B O 1
ATOM 8144 N N . LEU B 1 486 ? 1.371 6.281 22.5 1 98.88 486 LEU B N 1
ATOM 8145 C CA . LEU B 1 486 ? 0.2 5.668 21.891 1 98.88 486 LEU B CA 1
ATOM 8146 C C . LEU B 1 486 ? -1.075 6.074 22.625 1 98.88 486 LEU B C 1
ATOM 8148 O O . LEU B 1 486 ? -1.269 5.719 23.781 1 98.88 486 LEU B O 1
ATOM 8152 N N . ILE B 1 487 ? -1.84 6.855 21.969 1 98.75 487 ILE B N 1
ATOM 8153 C CA . ILE B 1 487 ? -3.176 7.168 22.469 1 98.75 487 ILE B CA 1
ATOM 8154 C C . ILE B 1 487 ? -4.156 6.082 22.031 1 98.75 487 ILE B C 1
ATOM 8156 O O . ILE B 1 487 ? -4.598 6.062 20.875 1 98.75 487 ILE B O 1
ATOM 8160 N N . ASN B 1 488 ? -4.512 5.203 22.938 1 98.56 488 ASN B N 1
ATOM 8161 C CA . ASN B 1 488 ? -5.344 4.047 22.625 1 98.56 488 ASN B CA 1
ATOM 8162 C C . ASN B 1 488 ? -6.766 4.223 23.156 1 98.56 488 ASN B C 1
ATOM 8164 O O . ASN B 1 488 ? -7.004 4.082 24.359 1 98.56 488 ASN B O 1
ATOM 8168 N N . ASN B 1 489 ? -7.66 4.566 22.328 1 98.06 489 ASN B N 1
ATOM 8169 C CA . ASN B 1 489 ? -9.062 4.625 22.719 1 98.06 489 ASN B CA 1
ATOM 8170 C C . ASN B 1 489 ? -9.875 3.506 22.062 1 98.06 489 ASN B C 1
ATOM 8172 O O . ASN B 1 489 ? -11.094 3.605 21.938 1 98.06 489 ASN B O 1
ATOM 8176 N N . ASP B 1 490 ? -9.188 2.518 21.531 1 97.12 490 ASP B N 1
ATOM 8177 C CA . ASP B 1 490 ? -9.734 1.277 21 1 97.12 490 ASP B CA 1
ATOM 8178 C C . ASP B 1 490 ? -10.664 1.555 19.812 1 97.12 490 ASP B C 1
ATOM 8180 O O . ASP B 1 490 ? -11.812 1.115 19.812 1 97.12 490 ASP B O 1
ATOM 8184 N N . GLY B 1 491 ? -10.164 2.322 18.875 1 96.38 491 GLY B N 1
ATOM 8185 C CA . GLY B 1 491 ? -10.969 2.521 17.688 1 96.38 491 GLY B CA 1
ATOM 8186 C C . GLY B 1 491 ? -10.875 3.934 17.125 1 96.38 491 GLY B C 1
ATOM 8187 O O . GLY B 1 491 ? -9.875 4.625 17.344 1 96.38 491 GLY B O 1
ATOM 8188 N N . GLY B 1 492 ? -11.82 4.324 16.234 1 95.81 492 GLY B N 1
ATOM 8189 C CA . GLY B 1 492 ? -11.852 5.609 15.555 1 95.81 492 GLY B CA 1
ATOM 8190 C C . GLY B 1 492 ? -12.469 6.711 16.406 1 95.81 492 GLY B C 1
ATOM 8191 O O . GLY B 1 492 ? -13.562 7.191 16.094 1 95.81 492 GLY B O 1
ATOM 8192 N N . GLY B 1 493 ? -11.742 7.172 17.359 1 94.62 493 GLY B N 1
ATOM 8193 C CA . GLY B 1 493 ? -12.266 8.141 18.312 1 94.62 493 GLY B CA 1
ATOM 8194 C C . GLY B 1 493 ? -12.727 9.43 17.656 1 94.62 493 GLY B C 1
ATOM 8195 O O . GLY B 1 493 ? -13.664 10.07 18.141 1 94.62 493 GLY B O 1
ATOM 8196 N N . ILE B 1 494 ? -12.133 9.773 16.562 1 95.44 494 ILE B N 1
ATOM 8197 C CA . ILE B 1 494 ? -12.469 11.023 15.883 1 95.44 494 ILE B CA 1
ATOM 8198 C C . ILE B 1 494 ? -13.922 10.984 15.414 1 95.44 494 ILE B C 1
ATOM 8200 O O . ILE B 1 494 ? -14.586 12.023 15.367 1 95.44 494 ILE B O 1
ATOM 8204 N N . PHE B 1 495 ? -14.445 9.828 15.094 1 95.44 495 PHE B N 1
ATOM 8205 C CA . PHE B 1 495 ? -15.781 9.719 14.508 1 95.44 495 PHE B CA 1
ATOM 8206 C C . PHE B 1 495 ? -16.859 10 15.555 1 95.44 495 PHE B C 1
ATOM 8208 O O . PHE B 1 495 ? -18 10.297 15.211 1 95.44 495 PHE B O 1
ATOM 8215 N N . SER B 1 496 ? -16.469 9.969 16.797 1 95.81 496 SER B N 1
ATOM 8216 C CA . SER B 1 496 ? -17.391 10.312 17.875 1 95.81 496 SER B CA 1
ATOM 8217 C C . SER B 1 496 ? -17.703 11.805 17.875 1 95.81 496 SER B C 1
ATOM 8219 O O . SER B 1 496 ? -18.672 12.242 18.5 1 95.81 496 SER B O 1
ATOM 8221 N N . PHE B 1 497 ? -16.828 12.578 17.234 1 94.81 497 PHE B N 1
ATOM 8222 C CA . PHE B 1 497 ? -17.016 14.023 17.172 1 94.81 497 PHE B CA 1
ATOM 8223 C C . PHE B 1 497 ? -17.875 14.406 15.969 1 94.81 497 PHE B C 1
ATOM 8225 O O . PHE B 1 497 ? -18.281 15.562 15.836 1 94.81 497 PHE B O 1
ATOM 8232 N N . LEU B 1 498 ? -18.188 13.422 15.07 1 92.94 498 LEU B N 1
ATOM 8233 C CA . LEU B 1 498 ? -18.797 13.711 13.781 1 92.94 498 LEU B CA 1
ATOM 8234 C C . LEU B 1 498 ? -20.266 13.32 13.773 1 92.94 498 LEU B C 1
ATOM 8236 O O . LEU B 1 498 ? -20.719 12.562 14.641 1 92.94 498 LEU B O 1
ATOM 8240 N N . PRO B 1 499 ? -21.078 13.773 12.758 1 90.69 499 PRO B N 1
ATOM 8241 C CA . PRO B 1 499 ? -22.531 13.547 12.734 1 90.69 499 PRO B CA 1
ATOM 8242 C C . PRO B 1 499 ? -22.891 12.07 12.727 1 90.69 499 PRO B C 1
ATOM 8244 O O . PRO B 1 499 ? -23.938 11.688 13.258 1 90.69 499 PRO B O 1
ATOM 8247 N N . GLN B 1 500 ? -22.047 11.297 12.188 1 91.31 500 GLN B N 1
ATOM 8248 C CA . GLN B 1 500 ? -22.344 9.875 12.086 1 91.31 500 GLN B CA 1
ATOM 8249 C C . GLN B 1 500 ? -22.344 9.211 13.461 1 91.31 500 GLN B C 1
ATOM 8251 O O . GLN B 1 500 ? -22.766 8.062 13.602 1 91.31 500 GLN B O 1
ATOM 8256 N N . ALA B 1 501 ? -21.891 9.938 14.477 1 91.75 501 ALA B N 1
ATOM 8257 C CA . ALA B 1 501 ? -21.938 9.414 15.836 1 91.75 501 ALA B CA 1
ATOM 8258 C C . ALA B 1 501 ? -23.359 9.102 16.266 1 91.75 501 ALA B C 1
ATOM 8260 O O . ALA B 1 501 ? -23.594 8.266 17.141 1 91.75 501 ALA B O 1
ATOM 8261 N N . SER B 1 502 ? -24.328 9.75 15.609 1 92.06 502 SER B N 1
ATOM 8262 C CA . SER B 1 502 ? -25.734 9.547 15.953 1 92.06 502 SER B CA 1
ATOM 8263 C C . SER B 1 502 ? -26.266 8.234 15.391 1 92.06 502 SER B C 1
ATOM 8265 O O . SER B 1 502 ? -27.328 7.766 15.789 1 92.06 502 SER B O 1
ATOM 8267 N N . GLU B 1 503 ? -25.516 7.645 14.484 1 94.31 503 GLU B N 1
ATOM 8268 C CA . GLU B 1 503 ? -25.922 6.367 13.906 1 94.31 503 GLU B CA 1
ATOM 8269 C C . GLU B 1 503 ? -25.516 5.199 14.797 1 94.31 503 GLU B C 1
ATOM 8271 O O . GLU B 1 503 ? -24.719 4.34 14.391 1 94.31 503 GLU B O 1
ATOM 8276 N N . THR B 1 504 ? -26.109 5.043 15.938 1 92.81 504 THR B N 1
ATOM 8277 C CA . THR B 1 504 ? -25.656 4.184 17.031 1 92.81 504 THR B CA 1
ATOM 8278 C C . THR B 1 504 ? -25.75 2.713 16.641 1 92.81 504 THR B C 1
ATOM 8280 O O . THR B 1 504 ? -24.984 1.883 17.109 1 92.81 504 THR B O 1
ATOM 8283 N N . ASP B 1 505 ? -26.656 2.385 15.711 1 93.56 505 ASP B N 1
ATOM 8284 C CA . ASP B 1 505 ? -26.859 0.993 15.32 1 93.56 505 ASP B CA 1
ATOM 8285 C C . ASP B 1 505 ? -25.703 0.482 14.477 1 93.56 505 ASP B C 1
ATOM 8287 O O . ASP B 1 505 ? -25.438 -0.722 14.43 1 93.56 505 ASP B O 1
ATOM 8291 N N . GLN B 1 506 ? -25.031 1.411 13.797 1 94.69 506 GLN B N 1
ATOM 8292 C CA . GLN B 1 506 ? -23.953 0.991 12.898 1 94.69 506 GLN B CA 1
ATOM 8293 C C . GLN B 1 506 ? -22.625 1.625 13.289 1 94.69 506 GLN B C 1
ATOM 8295 O O . GLN B 1 506 ? -21.578 1.289 12.727 1 94.69 506 GLN B O 1
ATOM 8300 N N . PHE B 1 507 ? -22.609 2.479 14.258 1 95.88 507 PHE B N 1
ATOM 8301 C CA . PHE B 1 507 ? -21.469 3.33 14.547 1 95.88 507 PHE B CA 1
ATOM 8302 C C . PHE B 1 507 ? -20.25 2.488 14.906 1 95.88 507 PHE B C 1
ATOM 8304 O O . PHE B 1 507 ? -19.156 2.695 14.359 1 95.88 507 PHE B O 1
ATOM 8311 N N . GLU B 1 508 ? -20.391 1.553 15.82 1 95.31 508 GLU B N 1
ATOM 8312 C CA . GLU B 1 508 ? -19.25 0.776 16.281 1 95.31 508 GLU B CA 1
ATOM 8313 C C . GLU B 1 508 ? -18.672 -0.079 15.148 1 95.31 508 GLU B C 1
ATOM 8315 O O . GLU B 1 508 ? -17.453 -0.212 15.023 1 95.31 508 GLU B O 1
ATOM 8320 N N . LEU B 1 509 ? -19.516 -0.614 14.352 1 94.88 509 LEU B N 1
ATOM 8321 C CA . LEU B 1 509 ? -19.078 -1.47 13.25 1 94.88 509 LEU B CA 1
ATOM 8322 C C . LEU B 1 509 ? -18.312 -0.667 12.203 1 94.88 509 LEU B C 1
ATOM 8324 O O . LEU B 1 509 ? -17.219 -1.062 11.797 1 94.88 509 LEU B O 1
ATOM 8328 N N . LEU B 1 510 ? -18.812 0.468 11.82 1 95.81 510 LEU B N 1
ATOM 8329 C CA . LEU B 1 510 ? -18.344 1.166 10.633 1 95.81 510 LEU B CA 1
ATOM 8330 C C . LEU B 1 510 ? -17.297 2.219 11 1 95.81 510 LEU B C 1
ATOM 8332 O O . LEU B 1 510 ? -16.438 2.572 10.188 1 95.81 510 LEU B O 1
ATOM 8336 N N . PHE B 1 511 ? -17.375 2.771 12.258 1 95.12 511 PHE B N 1
ATOM 8337 C CA . PHE B 1 511 ? -16.594 3.957 12.594 1 95.12 511 PHE B CA 1
ATOM 8338 C C . PHE B 1 511 ? -15.773 3.729 13.852 1 95.12 511 PHE B C 1
ATOM 8340 O O . PHE B 1 511 ? -14.562 3.971 13.867 1 95.12 511 PHE B O 1
ATOM 8347 N N . GLY B 1 512 ? -16.438 3.268 14.875 1 94.5 512 GLY B N 1
ATOM 8348 C CA . GLY B 1 512 ? -15.695 2.957 16.094 1 94.5 512 GLY B CA 1
ATOM 8349 C C . GLY B 1 512 ? -14.617 1.912 15.875 1 94.5 512 GLY B C 1
ATOM 8350 O O . GLY B 1 512 ? -13.477 2.086 16.312 1 94.5 512 GLY B O 1
ATOM 8351 N N . THR B 1 513 ? -15.008 0.813 15.227 1 93.56 513 THR B N 1
ATOM 8352 C CA . THR B 1 513 ? -14.164 -0.312 14.836 1 93.56 513 THR B CA 1
ATOM 8353 C C . THR B 1 513 ? -13.25 -0.732 15.977 1 93.56 513 THR B C 1
ATOM 8355 O O . THR B 1 513 ? -12.031 -0.748 15.828 1 93.56 513 THR B O 1
ATOM 8358 N N . PRO B 1 514 ? -13.82 -0.999 17.094 1 95.25 514 PRO B N 1
ATOM 8359 C CA . PRO B 1 514 ? -12.977 -1.506 18.188 1 95.25 514 PRO B CA 1
ATOM 8360 C C . PRO B 1 514 ? -12.172 -2.734 17.781 1 95.25 514 PRO B C 1
ATOM 8362 O O . PRO B 1 514 ? -12.711 -3.66 17.172 1 95.25 514 PRO B O 1
ATOM 8365 N N . HIS B 1 515 ? -10.875 -2.754 17.984 1 94.31 515 HIS B N 1
ATOM 8366 C CA . HIS B 1 515 ? -10 -3.826 17.531 1 94.31 515 HIS B CA 1
ATOM 8367 C C . HIS B 1 515 ? -9.648 -4.773 18.672 1 94.31 515 HIS B C 1
ATOM 8369 O O . HIS B 1 515 ? -9.383 -5.957 18.438 1 94.31 515 HIS B O 1
ATOM 8375 N N . GLY B 1 516 ? -9.57 -4.277 19.891 1 93.88 516 GLY B N 1
ATOM 8376 C CA . GLY B 1 516 ? -9.305 -5.102 21.047 1 93.88 516 GLY B CA 1
ATOM 8377 C C . GLY B 1 516 ? -7.871 -5.598 21.125 1 93.88 516 GLY B C 1
ATOM 8378 O O . GLY B 1 516 ? -7.566 -6.535 21.859 1 93.88 516 GLY B O 1
ATOM 8379 N N . VAL B 1 517 ? -6.918 -5.031 20.469 1 95.94 517 VAL B N 1
ATOM 8380 C CA . VAL B 1 517 ? -5.539 -5.488 20.359 1 95.94 517 VAL B CA 1
ATOM 8381 C C . VAL B 1 517 ? -4.766 -5.102 21.609 1 95.94 517 VAL B C 1
ATOM 8383 O O . VAL B 1 517 ? -4.922 -3.992 22.125 1 95.94 517 VAL B O 1
ATOM 8386 N N . ASP B 1 518 ? -4.098 -6.047 22.203 1 97.19 518 ASP B N 1
ATOM 8387 C CA . ASP B 1 518 ? -3.047 -5.77 23.188 1 97.19 518 ASP B CA 1
ATOM 8388 C C . ASP B 1 518 ? -1.745 -5.379 22.484 1 97.19 518 ASP B C 1
ATOM 8390 O O . ASP B 1 518 ? -1.234 -6.121 21.656 1 97.19 518 ASP B O 1
ATOM 8394 N N . PHE B 1 519 ? -1.213 -4.25 22.859 1 98.06 519 PHE B N 1
ATOM 8395 C CA . PHE B 1 519 ? -0.066 -3.736 22.125 1 98.06 519 PHE B CA 1
ATOM 8396 C C . PHE B 1 519 ? 1.239 -4.223 22.734 1 98.06 519 PHE B C 1
ATOM 8398 O O . PHE B 1 519 ? 2.312 -4.039 22.156 1 98.06 519 PHE B O 1
ATOM 8405 N N . ALA B 1 520 ? 1.212 -4.859 23.906 1 98.38 520 ALA B N 1
ATOM 8406 C CA . ALA B 1 520 ? 2.42 -5.359 24.562 1 98.38 520 ALA B CA 1
ATOM 8407 C C . ALA B 1 520 ? 3.139 -6.375 23.688 1 98.38 520 ALA B C 1
ATOM 8409 O O . ALA B 1 520 ? 4.359 -6.312 23.516 1 98.38 520 ALA B O 1
ATOM 8410 N N . PRO B 1 521 ? 2.414 -7.367 23.109 1 98 521 PRO B N 1
ATOM 8411 C CA . PRO B 1 521 ? 3.1 -8.305 22.203 1 98 521 PRO B CA 1
ATOM 8412 C C . PRO B 1 521 ? 3.74 -7.605 21.016 1 98 521 PRO B C 1
ATOM 8414 O O . PRO B 1 521 ? 4.805 -8.023 20.547 1 98 521 PRO B O 1
ATOM 8417 N N . LEU B 1 522 ? 3.059 -6.613 20.453 1 97.38 522 LEU B N 1
ATOM 8418 C CA . LEU B 1 522 ? 3.648 -5.855 19.359 1 97.38 522 LEU B CA 1
ATOM 8419 C C . LEU B 1 522 ? 4.98 -5.246 19.766 1 97.38 522 LEU B C 1
ATOM 8421 O O . LEU B 1 522 ? 5.949 -5.277 19.016 1 97.38 522 LEU B O 1
ATOM 8425 N N . ALA B 1 523 ? 4.996 -4.598 20.938 1 98.06 523 ALA B N 1
ATOM 8426 C CA . ALA B 1 523 ? 6.234 -4.035 21.469 1 98.06 523 ALA B CA 1
ATOM 8427 C C . ALA B 1 523 ? 7.312 -5.109 21.609 1 98.06 523 ALA B C 1
ATOM 8429 O O . ALA B 1 523 ? 8.461 -4.895 21.219 1 98.06 523 ALA B O 1
ATOM 8430 N N . ALA B 1 524 ? 6.922 -6.273 22.125 1 97.25 524 ALA B N 1
ATOM 8431 C CA . ALA B 1 524 ? 7.855 -7.379 22.312 1 97.25 524 ALA B CA 1
ATOM 8432 C C . ALA B 1 524 ? 8.438 -7.852 20.984 1 97.25 524 ALA B C 1
ATOM 8434 O O . ALA B 1 524 ? 9.633 -8.148 20.891 1 97.25 524 ALA B O 1
ATOM 8435 N N . MET B 1 525 ? 7.613 -7.895 20.031 1 96.31 525 MET B N 1
ATOM 8436 C CA . MET B 1 525 ? 8.016 -8.352 18.703 1 96.31 525 MET B CA 1
ATOM 8437 C C . MET B 1 525 ? 9.156 -7.5 18.156 1 96.31 525 MET B C 1
ATOM 8439 O O . MET B 1 525 ? 10.016 -7.996 17.422 1 96.31 525 MET B O 1
ATOM 8443 N N . HIS B 1 526 ? 9.203 -6.258 18.531 1 96.88 526 HIS B N 1
ATOM 8444 C CA . HIS B 1 526 ? 10.172 -5.332 17.953 1 96.88 526 HIS B CA 1
ATOM 8445 C C . HIS B 1 526 ? 11.18 -4.867 19 1 96.88 526 HIS B C 1
ATOM 8447 O O . HIS B 1 526 ? 11.867 -3.861 18.797 1 96.88 526 HIS B O 1
ATOM 8453 N N . ASN B 1 527 ? 11.258 -5.473 20.156 1 96.06 527 ASN B N 1
ATOM 8454 C CA . ASN B 1 527 ? 12.195 -5.184 21.234 1 96.06 527 ASN B CA 1
ATOM 8455 C C . ASN B 1 527 ? 12.008 -3.771 21.781 1 96.06 527 ASN B C 1
ATOM 8457 O O . ASN B 1 527 ? 12.984 -3.07 22.062 1 96.06 527 ASN B O 1
ATOM 8461 N N . ALA B 1 528 ? 10.789 -3.338 21.828 1 97.81 528 ALA B N 1
ATOM 8462 C CA . ALA B 1 528 ? 10.461 -2.033 22.391 1 97.81 528 ALA B CA 1
ATOM 8463 C C . ALA B 1 528 ? 10.156 -2.146 23.891 1 97.81 528 ALA B C 1
ATOM 8465 O O . ALA B 1 528 ? 9.539 -3.119 24.328 1 97.81 528 ALA B O 1
ATOM 8466 N N . HIS B 1 529 ? 10.609 -1.197 24.656 1 98.31 529 HIS B N 1
ATOM 8467 C CA . HIS B 1 529 ? 10.164 -1.081 26.047 1 98.31 529 HIS B CA 1
ATOM 8468 C C . HIS B 1 529 ? 8.703 -0.639 26.109 1 98.31 529 HIS B C 1
ATOM 8470 O O . HIS B 1 529 ? 8.344 0.419 25.594 1 98.31 529 HIS B O 1
ATOM 8476 N N . TYR B 1 530 ? 7.906 -1.464 26.75 1 98.69 530 TYR B N 1
ATOM 8477 C CA . TYR B 1 530 ? 6.469 -1.206 26.797 1 98.69 530 TYR B CA 1
ATOM 8478 C C . TYR B 1 530 ? 6.062 -0.686 28.172 1 98.69 530 TYR B C 1
ATOM 8480 O O . TYR B 1 530 ? 6.473 -1.231 29.203 1 98.69 530 TYR B O 1
ATOM 8488 N N . THR B 1 531 ? 5.355 0.416 28.219 1 98.75 531 THR B N 1
ATOM 8489 C CA . THR B 1 531 ? 4.762 0.946 29.438 1 98.75 531 THR B CA 1
ATOM 8490 C C . THR B 1 531 ? 3.27 1.211 29.234 1 98.75 531 THR B C 1
ATOM 8492 O O . THR B 1 531 ? 2.879 1.949 28.328 1 98.75 531 THR B O 1
ATOM 8495 N N . LEU B 1 532 ? 2.428 0.567 29.953 1 98.56 532 LEU B N 1
ATOM 8496 C CA . LEU B 1 532 ? 1.03 0.966 30.078 1 98.56 532 LEU B CA 1
ATOM 8497 C C . LEU B 1 532 ? 0.847 1.983 31.203 1 98.56 532 LEU B C 1
ATOM 8499 O O . LEU B 1 532 ? 0.81 1.617 32.375 1 98.56 532 LEU B O 1
ATOM 8503 N N . ALA B 1 533 ? 0.751 3.23 30.844 1 98.19 533 ALA B N 1
ATOM 8504 C CA . ALA B 1 533 ? 0.692 4.301 31.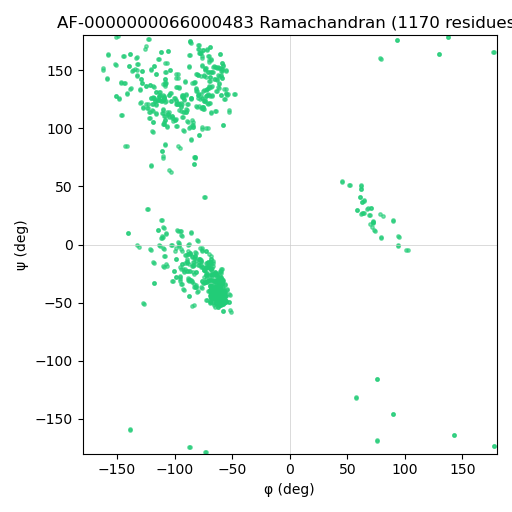828 1 98.19 533 ALA B CA 1
ATOM 8505 C C . ALA B 1 533 ? -0.721 4.453 32.375 1 98.19 533 ALA B C 1
ATOM 8507 O O . ALA B 1 533 ? -1.689 4.52 31.625 1 98.19 533 ALA B O 1
ATOM 8508 N N . THR B 1 534 ? -0.844 4.574 33.688 1 94.88 534 THR B N 1
ATOM 8509 C CA . THR B 1 534 ? -2.148 4.656 34.344 1 94.88 534 THR B CA 1
ATOM 8510 C C . THR B 1 534 ? -2.426 6.078 34.844 1 94.88 534 THR B C 1
ATOM 8512 O O . THR B 1 534 ? -3.564 6.418 35.156 1 94.88 534 THR B O 1
ATOM 8515 N N . ASP B 1 535 ? -1.414 6.879 34.938 1 97.31 535 ASP B N 1
ATOM 8516 C CA . ASP B 1 535 ? -1.549 8.281 35.344 1 97.31 535 ASP B CA 1
ATOM 8517 C C . ASP B 1 535 ? -0.461 9.141 34.719 1 97.31 535 ASP B C 1
ATOM 8519 O O . ASP B 1 535 ? 0.39 8.633 33.969 1 97.31 535 ASP B O 1
ATOM 8523 N N . TRP B 1 536 ? -0.485 10.406 34.969 1 98.12 536 TRP B N 1
ATOM 8524 C CA . TRP B 1 536 ? 0.417 11.344 34.344 1 98.12 536 TRP B CA 1
ATOM 8525 C C . TRP B 1 536 ? 1.854 11.141 34.781 1 98.12 536 TRP B C 1
ATOM 8527 O O . TRP B 1 536 ? 2.797 11.32 34.031 1 98.12 536 TRP B O 1
ATOM 8537 N N . SER B 1 537 ? 2.062 10.859 36.062 1 97.88 537 SER B N 1
ATOM 8538 C CA . SER B 1 537 ? 3.406 10.609 36.562 1 97.88 537 SER B CA 1
ATOM 8539 C C . SER B 1 537 ? 4.078 9.461 35.844 1 97.88 537 SER B C 1
ATOM 8541 O O . SER B 1 537 ? 5.25 9.547 35.469 1 97.88 537 SER B O 1
ATOM 8543 N N . ALA B 1 538 ? 3.303 8.438 35.625 1 98.31 538 ALA B N 1
ATOM 8544 C CA . ALA B 1 538 ? 3.818 7.281 34.906 1 98.31 538 ALA B CA 1
ATOM 8545 C C . ALA B 1 538 ? 4.184 7.664 33.469 1 98.31 538 ALA B C 1
ATOM 8547 O O . ALA B 1 538 ? 5.191 7.195 32.938 1 98.31 538 ALA B O 1
ATOM 8548 N N . VAL B 1 539 ? 3.359 8.43 32.812 1 98.62 539 VAL B N 1
ATOM 8549 C CA . VAL B 1 539 ? 3.65 8.891 31.453 1 98.62 539 VAL B CA 1
ATOM 8550 C C . VAL B 1 539 ? 4.957 9.672 31.438 1 98.62 539 VAL B C 1
ATOM 8552 O O . VAL B 1 539 ? 5.836 9.422 30.609 1 98.62 539 VAL B O 1
ATOM 8555 N N . HIS B 1 540 ? 5.047 10.648 32.344 1 98.56 540 HIS B N 1
ATOM 8556 C CA . HIS B 1 540 ? 6.203 11.531 32.406 1 98.56 540 HIS B CA 1
ATOM 8557 C C . HIS B 1 540 ? 7.484 10.742 32.656 1 98.56 540 HIS B C 1
ATOM 8559 O O . HIS B 1 540 ? 8.5 10.977 32 1 98.56 540 HIS B O 1
ATOM 8565 N N . GLU B 1 541 ? 7.453 9.82 33.594 1 98.44 541 GLU B N 1
ATOM 8566 C CA . GLU B 1 541 ? 8.625 9.023 33.938 1 98.44 541 GLU B CA 1
ATOM 8567 C C . GLU B 1 541 ? 9.07 8.164 32.75 1 98.44 541 GLU B C 1
ATOM 8569 O O . GLU B 1 541 ? 10.258 8.078 32.438 1 98.44 541 GLU B O 1
ATOM 8574 N N . ALA B 1 542 ? 8.094 7.535 32.125 1 98.75 542 ALA B N 1
ATOM 8575 C CA . ALA B 1 542 ? 8.406 6.703 30.969 1 98.75 542 ALA B CA 1
ATOM 8576 C C . ALA B 1 542 ? 8.984 7.539 29.828 1 98.75 542 ALA B C 1
ATOM 8578 O O . ALA B 1 542 ? 9.922 7.109 29.156 1 98.75 542 ALA B O 1
ATOM 8579 N N . LEU B 1 543 ? 8.406 8.672 29.609 1 98.75 543 LEU B N 1
ATOM 8580 C CA . LEU B 1 543 ? 8.883 9.57 28.562 1 98.75 543 LEU B CA 1
ATOM 8581 C C . LEU B 1 543 ? 10.312 10.023 28.844 1 98.75 543 LEU B C 1
ATOM 8583 O O . LEU B 1 543 ? 11.156 10.008 27.938 1 98.75 543 LEU B O 1
ATOM 8587 N N . GLN B 1 544 ? 10.586 10.43 30.062 1 98.31 544 GLN B N 1
ATOM 8588 C CA . GLN B 1 544 ? 11.93 10.859 30.422 1 98.31 544 GLN B CA 1
ATOM 8589 C C . GLN B 1 544 ? 12.938 9.727 30.25 1 98.31 544 GLN B C 1
ATOM 8591 O O . GLN B 1 544 ? 14.039 9.93 29.734 1 98.31 544 GLN B O 1
ATOM 8596 N N . ALA B 1 545 ? 12.523 8.594 30.656 1 98.06 545 ALA B N 1
ATOM 8597 C CA . ALA B 1 545 ? 13.383 7.418 30.531 1 98.06 545 ALA B CA 1
ATOM 8598 C C . ALA B 1 545 ? 13.672 7.105 29.062 1 98.06 545 ALA B C 1
ATOM 8600 O O . ALA B 1 545 ? 14.766 6.633 28.734 1 98.06 545 ALA B O 1
ATOM 8601 N N . SER B 1 546 ? 12.734 7.402 28.25 1 98.12 546 SER B N 1
ATOM 8602 C CA . SER B 1 546 ? 12.844 7.059 26.844 1 98.12 546 SER B CA 1
ATOM 8603 C C . SER B 1 546 ? 13.938 7.879 26.156 1 98.12 546 SER B C 1
ATOM 8605 O O . SER B 1 546 ? 14.469 7.48 25.125 1 98.12 546 SER B O 1
ATOM 8607 N N . PHE B 1 547 ? 14.312 8.992 26.703 1 97.5 547 PHE B N 1
ATOM 8608 C CA . PHE B 1 547 ? 15.297 9.867 26.078 1 97.5 547 PHE B CA 1
ATOM 8609 C C . PHE B 1 547 ? 16.703 9.305 26.25 1 97.5 547 PHE B C 1
ATOM 8611 O O . PHE B 1 547 ? 17.656 9.797 25.625 1 97.5 547 PHE B O 1
ATOM 8618 N N . THR B 1 548 ? 16.891 8.227 26.969 1 95.75 548 THR B N 1
ATOM 8619 C CA . THR B 1 548 ? 18.203 7.605 27.141 1 95.75 548 THR B CA 1
ATOM 8620 C C . THR B 1 548 ? 18.516 6.68 25.969 1 95.75 548 THR B C 1
ATOM 8622 O O . THR B 1 548 ? 19.656 6.238 25.828 1 95.75 548 THR B O 1
ATOM 8625 N N . GLY B 1 549 ? 17.516 6.348 25.188 1 95.62 549 GLY B N 1
ATOM 8626 C CA . GLY B 1 549 ? 17.766 5.547 24 1 95.62 549 GLY B CA 1
ATOM 8627 C C . GLY B 1 549 ? 16.844 4.344 23.891 1 95.62 549 GLY B C 1
ATOM 8628 O O . GLY B 1 549 ? 16.156 3.998 24.844 1 95.62 549 GLY B O 1
ATOM 8629 N N . GLY B 1 550 ? 16.812 3.744 22.578 1 97.06 550 GLY B N 1
ATOM 8630 C CA . GLY B 1 550 ? 16 2.568 22.328 1 97.06 550 GLY B CA 1
ATOM 8631 C C . GLY B 1 550 ? 14.609 2.904 21.812 1 97.06 550 GLY B C 1
ATOM 8632 O O . GLY B 1 550 ? 14.281 4.078 21.625 1 97.06 550 GLY B O 1
ATOM 8633 N N . LEU B 1 551 ? 13.891 1.844 21.5 1 98.25 551 LEU B N 1
ATOM 8634 C CA . LEU B 1 551 ? 12.5 1.975 21.078 1 98.25 551 LEU B CA 1
ATOM 8635 C C . LEU B 1 551 ? 11.555 1.834 22.281 1 98.25 551 LEU B C 1
ATOM 8637 O O . LEU B 1 551 ? 11.688 0.898 23.062 1 98.25 551 LEU B O 1
ATOM 8641 N N . HIS B 1 552 ? 10.672 2.795 22.484 1 98.75 552 HIS B N 1
ATOM 8642 C CA . HIS B 1 552 ? 9.719 2.797 23.594 1 98.75 552 HIS B CA 1
ATOM 8643 C C . HIS B 1 552 ? 8.289 2.938 23.078 1 98.75 552 HIS B C 1
ATOM 8645 O O . HIS B 1 552 ? 8.031 3.678 22.125 1 98.75 552 HIS B O 1
ATOM 8651 N N . LEU B 1 553 ? 7.402 2.172 23.625 1 98.81 553 LEU B N 1
ATOM 8652 C CA . LEU B 1 553 ? 5.965 2.311 23.422 1 98.81 553 LEU B CA 1
ATOM 8653 C C . LEU B 1 553 ? 5.254 2.607 24.734 1 98.81 553 LEU B C 1
ATOM 8655 O O . LEU B 1 553 ? 5.117 1.725 25.578 1 98.81 553 LEU B O 1
ATOM 8659 N N . ILE B 1 554 ? 4.859 3.82 24.891 1 98.94 554 ILE B N 1
ATOM 8660 C CA . ILE B 1 554 ? 4.125 4.266 26.062 1 98.94 554 ILE B CA 1
ATOM 8661 C C . ILE B 1 554 ? 2.639 4.383 25.734 1 98.94 554 ILE B C 1
ATOM 8663 O O . ILE B 1 554 ? 2.229 5.293 25 1 98.94 554 ILE B O 1
ATOM 8667 N N . GLU B 1 555 ? 1.838 3.504 26.266 1 98.88 555 GLU B N 1
ATOM 8668 C CA . GLU B 1 555 ? 0.412 3.438 25.969 1 98.88 555 GLU B CA 1
ATOM 8669 C C . GLU B 1 555 ? -0.411 4.176 27.016 1 98.88 555 GLU B C 1
ATOM 8671 O O . GLU B 1 555 ? -0.268 3.918 28.219 1 98.88 555 GLU B O 1
ATOM 8676 N N . VAL B 1 556 ? -1.129 5.121 26.562 1 98.5 556 VAL B N 1
ATOM 8677 C CA . VAL B 1 556 ? -2.158 5.742 27.391 1 98.5 556 VAL B CA 1
ATOM 8678 C C . VAL B 1 556 ? -3.541 5.359 26.875 1 98.5 556 VAL B C 1
ATOM 8680 O O . VAL B 1 556 ? -3.828 5.508 25.688 1 98.5 556 VAL B O 1
ATOM 8683 N N . ARG B 1 557 ? -4.391 4.879 27.719 1 98.12 557 ARG B N 1
ATOM 8684 C CA . ARG B 1 557 ? -5.734 4.445 27.328 1 98.12 557 ARG B CA 1
ATOM 8685 C C . ARG B 1 557 ? -6.77 5.512 27.672 1 98.12 557 ARG B C 1
ATOM 8687 O O . ARG B 1 557 ? -6.75 6.066 28.781 1 98.12 557 ARG B O 1
ATOM 8694 N N . THR B 1 558 ? -7.527 5.887 26.703 1 97.5 558 THR B N 1
ATOM 8695 C CA . THR B 1 558 ? -8.625 6.828 26.891 1 97.5 558 THR B CA 1
ATOM 8696 C C . THR B 1 558 ? -9.938 6.23 26.375 1 97.5 558 THR B C 1
ATOM 8698 O O . THR B 1 558 ? -9.961 5.109 25.875 1 97.5 558 THR B O 1
ATOM 8701 N N . ARG B 1 559 ? -11.016 6.883 26.656 1 96.69 559 ARG B N 1
ATOM 8702 C CA . ARG B 1 559 ? -12.328 6.473 26.172 1 96.69 559 ARG B CA 1
ATOM 8703 C C . ARG B 1 559 ? -12.852 7.453 25.125 1 96.69 559 ARG B C 1
ATOM 8705 O O . ARG B 1 559 ? -12.773 8.664 25.312 1 96.69 559 ARG B O 1
ATOM 8712 N N . ARG B 1 560 ? -13.422 6.906 24.094 1 96.75 560 ARG B N 1
ATOM 8713 C CA . ARG B 1 560 ? -13.867 7.734 22.984 1 96.75 560 ARG B CA 1
ATOM 8714 C C . ARG B 1 560 ? -14.992 8.672 23.406 1 96.75 560 ARG B C 1
ATOM 8716 O O . ARG B 1 560 ? -15 9.844 23.031 1 96.75 560 ARG B O 1
ATOM 8723 N N . ASP B 1 561 ? -15.953 8.219 24.188 1 95.69 561 ASP B N 1
ATOM 8724 C CA . ASP B 1 561 ? -17.078 9.039 24.641 1 95.69 561 ASP B CA 1
ATOM 8725 C C . ASP B 1 561 ? -16.609 10.117 25.609 1 95.69 561 ASP B C 1
ATOM 8727 O O . ASP B 1 561 ? -17.031 11.273 25.516 1 95.69 561 ASP B O 1
ATOM 8731 N N . GLN B 1 562 ? -15.727 9.781 26.516 1 97.12 562 GLN B N 1
ATOM 8732 C CA . GLN B 1 562 ? -15.195 10.742 27.469 1 97.12 562 GLN B CA 1
ATOM 8733 C C . GLN B 1 562 ? -14.375 11.82 26.766 1 97.12 562 GLN B C 1
ATOM 8735 O O . GLN B 1 562 ? -14.375 12.977 27.188 1 97.12 562 GLN B O 1
ATOM 8740 N N . ASN B 1 563 ? -13.633 11.422 25.781 1 97.69 563 ASN B N 1
ATOM 8741 C CA . ASN B 1 563 ? -12.828 12.383 25.031 1 97.69 563 ASN B CA 1
ATOM 8742 C C . ASN B 1 563 ? -13.688 13.492 24.438 1 97.69 563 ASN B C 1
ATOM 8744 O O . ASN B 1 563 ? -13.289 14.656 24.406 1 97.69 563 ASN B O 1
ATOM 8748 N N . VAL B 1 564 ? -14.875 13.18 23.891 1 97.56 564 VAL B N 1
ATOM 8749 C CA . VAL B 1 564 ? -15.805 14.172 23.359 1 97.56 564 VAL B CA 1
ATOM 8750 C C . VAL B 1 564 ? -16.188 15.156 24.453 1 97.56 564 VAL B C 1
ATOM 8752 O O . VAL B 1 564 ? -16.172 16.375 24.234 1 97.56 564 VAL B O 1
ATOM 8755 N N . ILE B 1 565 ? -16.484 14.617 25.609 1 97.38 565 ILE B N 1
ATOM 8756 C CA . ILE B 1 565 ? -16.891 15.438 26.75 1 97.38 565 ILE B CA 1
ATOM 8757 C C . ILE B 1 565 ? -15.742 16.344 27.188 1 97.38 565 ILE B C 1
ATOM 8759 O O . ILE B 1 565 ? -15.938 17.531 27.422 1 97.38 565 ILE B O 1
ATOM 8763 N N . ASP B 1 566 ? -14.57 15.773 27.25 1 97.31 566 ASP B N 1
ATOM 8764 C CA . ASP B 1 566 ? -13.383 16.531 27.656 1 97.31 566 ASP B CA 1
ATOM 8765 C C . ASP B 1 566 ? -13.156 17.734 26.75 1 97.31 566 ASP B C 1
ATOM 8767 O O . ASP B 1 566 ? -12.789 18.812 27.203 1 97.31 566 ASP B O 1
ATOM 8771 N N . HIS B 1 567 ? -13.359 17.594 25.484 1 96.94 567 HIS B N 1
ATOM 8772 C CA . HIS B 1 567 ? -13.18 18.688 24.531 1 96.94 567 HIS B CA 1
ATOM 8773 C C . HIS B 1 567 ? -14.281 19.719 24.672 1 96.94 567 HIS B C 1
ATOM 8775 O O . HIS B 1 567 ? -14.016 20.922 24.734 1 96.94 567 HIS B O 1
ATOM 8781 N N . ARG B 1 568 ? -15.508 19.281 24.719 1 96.31 568 ARG B N 1
ATOM 8782 C CA . ARG B 1 568 ? -16.672 20.156 24.672 1 96.31 568 ARG B CA 1
ATOM 8783 C C . ARG B 1 568 ? -16.766 21 25.938 1 96.31 568 ARG B C 1
ATOM 8785 O O . ARG B 1 568 ? -17.375 22.078 25.922 1 96.31 568 ARG B O 1
ATOM 8792 N N . THR B 1 569 ? -16.156 20.547 26.953 1 97.19 569 THR B N 1
ATOM 8793 C CA . THR B 1 569 ? -16.172 21.281 28.219 1 97.19 569 THR B CA 1
ATOM 8794 C C . THR B 1 569 ? -15.273 22.516 28.156 1 97.19 569 THR B C 1
ATOM 8796 O O . THR B 1 569 ? -15.469 23.484 28.891 1 97.19 569 THR B O 1
ATOM 8799 N N . ILE B 1 570 ? -14.344 22.531 27.281 1 97.75 570 ILE B N 1
ATOM 8800 C CA . ILE B 1 570 ? -13.305 23.547 27.25 1 97.75 570 ILE B CA 1
ATOM 8801 C C . ILE B 1 570 ? -13.836 24.781 26.531 1 97.75 570 ILE B C 1
ATOM 8803 O O . ILE B 1 570 ? -13.516 25.922 26.906 1 97.75 570 ILE B O 1
ATOM 8807 N N . TRP B 1 571 ? -14.695 24.625 25.531 1 97.31 571 TRP B N 1
ATOM 8808 C CA . TRP B 1 571 ? -15.062 25.688 24.625 1 97.31 571 TRP B CA 1
ATOM 8809 C C . TRP B 1 571 ? -15.867 26.766 25.328 1 97.31 571 TRP B C 1
ATOM 8811 O O . TRP B 1 571 ? -15.547 27.953 25.234 1 97.31 571 TRP B O 1
ATOM 8821 N N . PRO B 1 572 ? -16.844 26.344 26.156 1 97.5 572 PRO B N 1
ATOM 8822 C CA . PRO B 1 572 ? -17.562 27.375 26.906 1 97.5 572 PRO B CA 1
ATOM 8823 C C . PRO B 1 572 ? -16.688 28.109 27.922 1 97.5 572 PRO B C 1
ATOM 8825 O O . PRO B 1 572 ? -16.875 29.297 28.172 1 97.5 572 PRO B O 1
ATOM 8828 N N . LEU B 1 573 ? -15.711 27.391 28.469 1 97.94 573 LEU B N 1
ATOM 8829 C CA . LEU B 1 573 ? -14.789 28.031 29.406 1 97.94 573 LEU B CA 1
ATOM 8830 C C . LEU B 1 573 ? -14 29.141 28.719 1 97.94 573 LEU B C 1
ATOM 8832 O O . LEU B 1 573 ? -13.844 30.234 29.281 1 97.94 573 LEU B O 1
ATOM 8836 N N . VAL B 1 574 ? -13.523 28.891 27.547 1 98 574 VAL B N 1
ATOM 8837 C CA . VAL B 1 574 ? -12.75 29.859 26.781 1 98 574 VAL B CA 1
ATOM 8838 C C . VAL B 1 574 ? -13.641 31.047 26.406 1 98 574 VAL B C 1
ATOM 8840 O O . VAL B 1 574 ? -13.258 32.219 26.594 1 98 574 VAL B O 1
ATOM 8843 N N . SER B 1 575 ? -14.867 30.766 25.906 1 97.56 575 SER B N 1
ATOM 8844 C CA . SER B 1 575 ? -15.797 31.828 25.5 1 97.56 575 SER B CA 1
ATOM 8845 C C . SER B 1 575 ? -16.141 32.719 26.672 1 97.56 575 SER B C 1
ATOM 8847 O O . SER B 1 575 ? -16.172 33.969 26.531 1 97.56 575 SER B O 1
ATOM 8849 N N . ASN B 1 576 ? -16.391 32.125 27.812 1 97.44 576 ASN B N 1
ATOM 8850 C CA . ASN B 1 576 ? -16.734 32.875 29.016 1 97.44 576 ASN B CA 1
ATOM 8851 C C . ASN B 1 576 ? -15.555 33.719 29.469 1 97.44 576 ASN B C 1
ATOM 8853 O O . ASN B 1 576 ? -15.75 34.875 29.922 1 97.44 576 ASN B O 1
ATOM 8857 N N . ALA B 1 577 ? -14.375 33.219 29.438 1 97.44 577 ALA B N 1
ATOM 8858 C CA . ALA B 1 577 ? -13.188 33.938 29.844 1 97.44 577 ALA B CA 1
ATOM 8859 C C . ALA B 1 577 ? -12.953 35.156 28.938 1 97.44 577 ALA B C 1
ATOM 8861 O O . ALA B 1 577 ? -12.547 36.219 29.406 1 97.44 577 ALA B O 1
ATOM 8862 N N . LEU B 1 578 ? -13.133 35 27.656 1 97 578 LEU B N 1
ATOM 8863 C CA . LEU B 1 578 ? -12.992 36.125 26.719 1 97 578 LEU B CA 1
ATOM 8864 C C . LEU B 1 578 ? -13.992 37.219 27.016 1 97 578 LEU B C 1
ATOM 8866 O O . LEU B 1 578 ? -13.641 38.406 26.984 1 97 578 LEU B O 1
ATOM 8870 N N . ALA B 1 579 ? -15.258 36.844 27.312 1 96 579 ALA B N 1
ATOM 8871 C CA . ALA B 1 579 ? -16.297 37.781 27.656 1 96 579 ALA B CA 1
ATOM 8872 C C . ALA B 1 579 ? -15.945 38.562 28.922 1 96 579 ALA B C 1
ATOM 8874 O O . ALA B 1 579 ? -16.125 39.781 28.984 1 96 579 ALA B O 1
ATOM 8875 N N . GLN B 1 580 ? -15.469 37.844 29.875 1 95.44 580 GLN B N 1
ATOM 8876 C CA . GLN B 1 580 ? -15.109 38.438 31.156 1 95.44 580 GLN B CA 1
ATOM 8877 C C . GLN B 1 580 ? -13.945 39.438 31 1 95.44 580 GLN B C 1
ATOM 8879 O O . GLN B 1 580 ? -13.867 40.438 31.703 1 95.44 580 GLN B O 1
ATOM 8884 N N . ALA B 1 581 ? -13.047 39.156 30.094 1 94.12 581 ALA B N 1
ATOM 8885 C CA . ALA B 1 581 ? -11.883 40 29.844 1 94.12 581 ALA B CA 1
ATOM 8886 C C . ALA B 1 581 ? -12.242 41.188 28.938 1 94.12 581 ALA B C 1
ATOM 8888 O O . ALA B 1 581 ? -11.398 42.031 28.656 1 94.12 581 ALA B O 1
ATOM 8889 N N . GLY B 1 582 ? -13.445 41.25 28.375 1 92.06 582 GLY B N 1
ATOM 8890 C CA . GLY B 1 582 ? -13.922 42.312 27.531 1 92.06 582 GLY B CA 1
ATOM 8891 C C . GLY B 1 582 ? -13.414 42.25 26.094 1 92.06 582 GLY B C 1
ATOM 8892 O O . GLY B 1 582 ? -13.32 43.25 25.406 1 92.06 582 GLY B O 1
ATOM 8893 N N . ILE B 1 583 ? -13.094 41.094 25.641 1 90.69 583 ILE B N 1
ATOM 8894 C CA . ILE B 1 583 ? -12.438 40.938 24.344 1 90.69 583 ILE B CA 1
ATOM 8895 C C . ILE B 1 583 ? -13.461 40.531 23.297 1 90.69 583 ILE B C 1
ATOM 8897 O O . ILE B 1 583 ? -13.188 40.594 22.094 1 90.69 583 ILE B O 1
ATOM 8901 N N . THR B 1 584 ? -14.742 40.25 23.578 1 84.44 584 THR B N 1
ATOM 8902 C CA . THR B 1 584 ? -15.688 39.688 22.625 1 84.44 584 THR B CA 1
ATOM 8903 C C . THR B 1 584 ? -16.375 40.812 21.828 1 84.44 584 THR B C 1
ATOM 8905 O O . THR B 1 584 ? -17.078 40.531 20.844 1 84.44 584 THR B O 1
ATOM 8908 N N . VAL B 1 585 ? -16.359 42 22.219 1 72.81 585 VAL B N 1
ATOM 8909 C CA . VAL B 1 585 ? -16.969 43.094 21.484 1 72.81 585 VAL B CA 1
ATOM 8910 C C . VAL B 1 585 ? -15.93 44.156 21.156 1 72.81 585 VAL B C 1
ATOM 8912 O O . VAL B 1 585 ? -15.219 44.625 22.062 1 72.81 585 VAL B O 1
ATOM 8915 N N . ALA B 1 586 ? -15.594 44.219 19.844 1 62.97 586 ALA B N 1
ATOM 8916 C CA . ALA B 1 586 ? -14.648 45.219 19.391 1 62.97 586 ALA B CA 1
ATOM 8917 C C . ALA B 1 586 ? -15.078 46.625 19.859 1 62.97 586 ALA B C 1
ATOM 8919 O O . ALA B 1 586 ? -16.266 46.969 19.812 1 62.97 586 ALA B O 1
ATOM 8920 N N . GLU B 1 587 ? -14.336 47.375 20.781 1 51.44 587 GLU B N 1
ATOM 8921 C CA . GLU B 1 587 ? -14.68 48.75 21.062 1 51.44 587 GLU B CA 1
ATOM 8922 C C . GLU B 1 587 ? -14.539 49.625 19.828 1 51.44 587 GLU B C 1
ATOM 8924 O O . GLU B 1 587 ? -13.672 49.406 18.984 1 51.44 587 GLU B O 1
#

pLDDT: mean 95.51, std 5.23, range [51.44, 98.94]

Radius of gyration: 31.82 Å; Cα contacts (8 Å, |Δi|>4): 2689; chains: 2; bounding box: 76×103×77 Å

InterPro domains:
  IPR004433 2-succinyl-5-enolpyruvyl-6-hydroxy-3-cyclohexene-1-carboxylic-acid synthase [MF_01659] (7-574)
  IPR004433 2-succinyl-5-enolpyruvyl-6-hydroxy-3-cyclohexene-1-carboxylic-acid synthase [PIRSF004983] (6-577)
  IPR004433 2-succinyl-5-enolpyruvyl-6-hydroxy-3-cyclohexene-1-carboxylic-acid synthase [TIGR00173] (13-450)
  IPR011766 Thiamine pyrophosphate enzyme, TPP-binding [PF02775] (442-556)
  IPR012001 Thiamine pyrophosphate enzyme, N-terminal TPP-binding domain [PF02776] (15-127)
  IPR029035 DHS-like NAD/FAD-binding domain superfamily [SSF52467] (168-367)
  IPR029061 Thiamin diphosphate-binding fold [SSF52518] (9-181)
  IPR029061 Thiamin diphosphate-binding fold [SSF52518] (384-567)
  IPR032264 Menaquinone biosynthesis protein MenD, middle domain [PF16582] (220-407)

Organism: Chloroflexus aurantiacus (strain ATCC 29366 / DSM 635 / J-10-fl) (NCBI:txid324602)